Protein AF-A0A9P7UNS5-F1 (afdb_monomer_lite)

Radius of gyration: 46.9 Å; chains: 1; bounding box: 142×114×143 Å

pLDDT: mean 70.56, std 20.8, range [23.47, 97.94]

Secondary structure (DSSP, 8-state):
--------------------------------------------------------------------PPP-PPPPPPPHHHHHHHHHHHHHHHHHHHHHHHHHHHHHHHHHHHHHHHHHHHHHHHHHHHHHHHHHHHHHTTSS---HHHHHHHHHHHHHHHHHHHHHHHHHHHHHHHHHHHHHHHHHHHHHHHHHHHHHHHHHHHHHHHHHHHHHHHHTT--S---S--GGGS-HHHHHHHHHHHHHHHHHHHHHHHHHHHHHHHHHHHHHHHHHHHHHHHHHHHHHHHHHHHHHHHHHHHHHHHHHHHHHHHHHHHHHHHHHHHHHHHHHHHHHHHH-SS--------HHHHHHHHHHHHHHHHHHHHHHHHHTS---------PPPHHHHHHHHHHHHHHHHHHHHHHHHHHHHHHHHHHHHHHHHHHHHHHHHHHHHHHHHHHHHHHHHHHHHHHHHHHTTS------TT-TTHHHHHHHHHHHHHHHHHHHHHHHHHHHHHHTT--SS--PPPHHHHHHHHHHHHHHHHHHHHHHHHHHHHHHHHHHHHHHHHHHHHHHHHHHHHHHHHHHHHHHHHHHHHHHHHHHTS--S-HHHHHHHHHHHHHHHHHHHHHHHHHHHHHHHHHHHHHHHHHHHHHHHHHHHHHHHHHHHHHHH-SS-HHHHHHHHHHHHHHHHHHHHHHHHHHHHHHHHHHT-------HHHHHHHHHHHHHHHHHHHHTS----HHHHHHHHHHHHHHHHHHHHHHHHHHHHHTT--------PPPP--------S-----TT--GGGGSS--BS--HHHHHHHTPPP---TT--HHHHHHHHHHHHHHHHHHHTT-SSHHHHHHSPPPPHHHHHHHHH-HHHHSPPSBS-----TT--SHHHHHH-HHHHHHHHHHHHHHHHHHHH-S-GGGG-S-S---HHHHHHHHHHHHHHHHHHHS-SSHHHHH-HHHHHHHHHHHHHHHHHHHHHHHHHHHHHHHHHHHHHHHHHHHHHTT-HHHHHHHHHHHHHHHHHTGGGSPPEEEEEEEEE-TTT-PEEEEEEEEEEEPTTB-HHHHHHHHHHHHHHHH-TTTS--TT-PEEEEEEEEP-PPPPSS-BGGGBPTTTTTSS-HHHHHHT--BS-------TTTS-TT---

Organism: NCBI:txid181124

Sequence (1148 aa):
MSIRSPSLSSFNTPQSVHRNLIFLDVISTMADDIIVTSPHPRPVDDPMDTSPDPNAAGSQVEKRRCEDEPSITQPTKVTKSDHRSFEVDYHRYKVDQLQNQLKKRDDTIVQLRNQLNKRDDRIAHKTQGLVHNGGIMRRLRHDLGITTIQLSNAMEIIEHMKNENTHSQDAGLRLNVKLALEQHQLSEEVKTLNEALERKTAMLEERTKELEQKKKLLGERRPSHLESGDWNGMTKAQATKATELTQKMIDLTEQRDDIVNEVEEISKGWNELLTEKKEEALNMKIHNTASIAALKVAHKMESSSLADTIQMWKKKTAEMERLHEKEKQDGFQALKEVECRNCSALQGQSATEVLAALKAERDLNTKLKADAEVNLLTTSTPTSTEELTPFQVELRNKVSERTKELEEKNMKLVADLQKATENAETQNVELDSLKNEMSQLDRERKDRSTEITNLSEQLEASALKKIPCGNCSELRGQSAVEVLAALKAERDLNTKLKADTEVNLLTTSTPTSTEELTPFQVELRNKVSERTKELEEKTTKLEADIRKAKENAQIRDKTSQAELGSLEQEKSRLQEKDLERSKEINALKDQLQTPTNDHSLCEQRYKELDNDYMSAKDKYIKEKVSHLATQRQYSDVKRNLDDLAVDKARLGRQMEQLKRDSDGSQRTDQDMNNLADELADIKVELKEAHQTIQRLKGKEAAPPPIDSSEEISRLRRELEEANQKLNAIPPTNDTVWQALRRGKRIAKLGRQTVIDEVRAAEKARPTYQLLGPVAATTPDDSGNAGDDELEDNDPSLNEGDESDESKVYCKYAQMHPQDHSGDTENQHKNEMNSLCRQVILECLNGDRAMDLFLGDPVSHERLELFKRDPAKYGPKVHKTWLDKNGYTDTAQLRASAWNENLKYKLKVLLEHIVANCPDKARFGPSPLIYWGDMLQDRFTALYSDVVRALPRSKAEANNQELVKSRLYEDNIKRNVRNGRVGFRRAKFDARMKISNDMIAISDGREDQKAVEFWKYVSDVTEVLGMDGMSDEEKDVEEVMGTMSGVTSQNDIVKVLKLPWRHSLINALYKSMDEIKKYEELVVRSTGSMRRTCVDQISTRRTPIKLPLSVFADGFLVNMRDYERDKLKLSGHFVVRDFRYEAPKDSSA

Foldseek 3Di:
DDDDDDDDDDDDDDDDDDDDDDDDDDDDDDDDDDDDDDDDDDDDDDDDDDDDDDDDDDDDDDDDDDDDDDDDDDDDDDDPVVVVVVVVVVVVVVVVVVVVVVVVVVVVVVVVVVVVVVVVVVVVVVVVVVVVVVVVVVVVVVPDPDDDPPVVVVVVVVVVVVVVVVVVVVVVVVVVVVVVVVVVVVVVVVVVVVVVVVVVVVVLVVVLVVLVVVVVVLVVPDDPPPPPPDPPPQPPVSVVVVVVSVVVVVVSVVVVVVVVVVVVVVVVVVVVVVVVVVVVVVVVVVVVVVVVVVVVVVVVVVVVVVVVVVVVVVVVVVVVVVVVVVVVVVVVVVVVVVPPPDDDDDDDDDPVVVVVVVVVVVVVVVVVVVVVVVVVPPPDDDDDDDDDDPVNVVVVVVVVVVVVVVVVVVVVVVVVVVVVVVVVVVVVVVVVVVVVVVVVVVVVVVVVVVVVVVVVVVVVVVVVVPDDDDDDPPPPVPVVVVVVVVVVVVVVVVVVVVVVVVVCVVPVDPPPDDDDDDPVNVVVVVVVVVVVVVVVVVVVVVVVVVVVSVVVVVVVVVVVVVVVVVVVVVVVVVVVVVVVVVVVVVVLVVVLPPPDPPNVVSVVVVVVVVVVVVVVVVVVVVVVVVVVVLVVVLVVLVVVLVVLVVVLVVLVVVLVVLVVVCPPDPVSVVVNVVSVVVNVVSVVSNVVSVVVNVVSVVVVPDDDPPPVVVVVVVVVVVVVVVVVVVVPDDDDDPVVVVVVVVVVVVVVVVVVVVVVVVVVVVVPDDDDDDDDDDDDDDPDDLPVPPPPQVVPPPCVLVPDDFAQDDPLLVVLLPDDADPCVVPDLVQLVVLLLVSLVSQVCQQQVHSDLLVQLVDDADDPVLLVVCVVPVVVSARHSGNGHQHPPPDLDLVVSVVPPRVVVNLVSSLVVSVVSCVNRNHVPSNHPDPDDPSSVSSVVSSSVSSVLNNLLPDPDPVCVVPVVVSVVVSVVVVVVVVVVSVQLSVLQVVLVLQLVLLVLQLVVCVVVVNVVSNVLSVVSNVVSVLCDSVNAFGKDWDWDFDQDPPPSDTDTATEIETADEQFFAPQNVVVVVVSVCVCVVPCVRDVDPPDGHYDYDDHYDPDDDAAQHAPVRTYPCPLVPDDPVSNVVNPYHDDDDRDRCVPVDPPPPPD

Structure (mmCIF, N/CA/C/O backbone):
data_AF-A0A9P7UNS5-F1
#
_entry.id   AF-A0A9P7UNS5-F1
#
loop_
_atom_site.group_PDB
_atom_site.id
_atom_site.type_symbol
_atom_site.label_atom_id
_atom_site.label_alt_id
_atom_site.label_comp_id
_atom_site.label_asym_id
_atom_site.label_entity_id
_atom_site.label_seq_id
_atom_site.pdbx_PDB_ins_code
_atom_site.Cartn_x
_atom_site.Cartn_y
_atom_site.Cartn_z
_atom_site.occupancy
_atom_site.B_iso_or_equiv
_atom_site.auth_seq_id
_atom_site.auth_comp_id
_atom_site.auth_asym_id
_atom_site.auth_atom_id
_atom_site.pdbx_PDB_model_num
ATOM 1 N N . MET A 1 1 ? 20.438 -36.980 23.066 1.00 38.19 1 MET A N 1
ATOM 2 C CA . MET A 1 1 ? 19.303 -36.166 23.549 1.00 38.19 1 MET A CA 1
ATOM 3 C C . MET A 1 1 ? 19.847 -35.037 24.409 1.00 38.19 1 MET A C 1
ATOM 5 O O . MET A 1 1 ? 20.352 -35.312 25.486 1.00 38.19 1 MET A O 1
ATOM 9 N N . SER A 1 2 ? 19.829 -33.792 23.932 1.00 23.98 2 SER A N 1
ATOM 10 C CA . SER A 1 2 ? 20.004 -32.624 24.803 1.00 23.98 2 SER A CA 1
ATOM 11 C C . SER A 1 2 ? 19.418 -31.397 24.109 1.00 23.98 2 SER A C 1
ATOM 13 O O . SER A 1 2 ? 19.852 -31.017 23.024 1.00 23.98 2 SER A O 1
ATOM 15 N N . ILE A 1 3 ? 18.369 -30.870 24.731 1.00 29.91 3 ILE A N 1
ATOM 16 C CA . ILE A 1 3 ? 17.567 -29.713 24.343 1.00 29.91 3 ILE A CA 1
ATOM 17 C C . ILE A 1 3 ? 18.332 -28.458 24.784 1.00 29.91 3 ILE A C 1
ATOM 19 O O . ILE A 1 3 ? 18.806 -28.403 25.920 1.00 29.91 3 ILE A O 1
ATOM 23 N N . ARG A 1 4 ? 18.465 -27.455 23.908 1.00 27.59 4 ARG A N 1
ATOM 24 C CA . ARG A 1 4 ? 18.964 -26.119 24.269 1.00 27.59 4 ARG A CA 1
ATOM 25 C C . ARG A 1 4 ? 17.967 -25.044 23.858 1.00 27.59 4 ARG A C 1
ATOM 27 O O . ARG A 1 4 ? 17.495 -25.034 22.727 1.00 27.59 4 ARG A O 1
ATOM 34 N N . SER A 1 5 ? 17.699 -24.173 24.823 1.00 27.59 5 SER A N 1
ATOM 35 C CA . SER A 1 5 ? 16.798 -23.025 24.788 1.00 27.59 5 SER A CA 1
ATOM 36 C C . SER A 1 5 ? 17.372 -21.829 24.001 1.00 27.59 5 SER A C 1
ATOM 38 O O . SER A 1 5 ? 18.592 -21.770 23.811 1.00 27.59 5 SER A O 1
ATOM 40 N N . PRO A 1 6 ? 16.514 -20.880 23.569 1.00 31.53 6 PRO A N 1
ATOM 41 C CA . PRO A 1 6 ? 16.820 -19.865 22.562 1.00 31.53 6 PRO A CA 1
ATOM 42 C C . PRO A 1 6 ? 17.236 -18.505 23.154 1.00 31.53 6 PRO A C 1
ATOM 44 O O . PRO A 1 6 ? 16.854 -18.151 24.268 1.00 31.53 6 PRO A O 1
ATOM 47 N N . SER A 1 7 ? 18.006 -17.739 22.375 1.00 25.03 7 SER A N 1
ATOM 48 C CA . SER A 1 7 ? 18.399 -16.347 22.633 1.00 25.03 7 SER A CA 1
ATOM 49 C C . SER A 1 7 ? 17.604 -15.386 21.744 1.00 25.03 7 SER A C 1
ATOM 51 O O . SER A 1 7 ? 17.499 -15.617 20.541 1.00 25.03 7 SER A O 1
ATOM 53 N N . LEU A 1 8 ? 17.081 -14.314 22.343 1.00 26.16 8 LEU A N 1
ATOM 54 C CA . LEU A 1 8 ? 16.300 -13.251 21.708 1.00 26.16 8 LEU A CA 1
ATOM 55 C C . LEU A 1 8 ? 17.189 -12.064 21.295 1.00 26.16 8 LEU A C 1
ATOM 57 O O . LEU A 1 8 ? 17.924 -11.517 22.112 1.00 26.16 8 LEU A O 1
ATOM 61 N N . SER A 1 9 ? 17.037 -11.641 20.045 1.00 26.56 9 SER A N 1
ATOM 62 C CA . SER A 1 9 ? 17.302 -10.304 19.487 1.00 26.56 9 SER A CA 1
ATOM 63 C C . SER A 1 9 ? 16.274 -10.142 18.359 1.00 26.56 9 SER A C 1
ATOM 65 O O . SER A 1 9 ? 15.959 -11.137 17.713 1.00 26.56 9 SER A O 1
ATOM 67 N N . SER A 1 10 ? 15.669 -9.012 18.016 1.00 29.03 10 SER A N 1
ATOM 68 C CA . SER A 1 10 ? 15.851 -7.574 18.258 1.00 29.03 10 SER A CA 1
ATOM 69 C C . SER A 1 10 ? 14.691 -6.906 17.504 1.00 29.03 10 SER A C 1
ATOM 71 O O . SER A 1 10 ? 14.433 -7.389 16.410 1.00 29.03 10 SER A O 1
ATOM 73 N N . PHE A 1 11 ? 14.058 -5.812 17.958 1.00 25.89 11 PHE A N 1
ATOM 74 C CA . PHE A 1 11 ? 13.322 -4.927 17.026 1.00 25.89 11 PHE A CA 1
ATOM 75 C C . PHE A 1 11 ? 13.208 -3.463 17.493 1.00 25.89 11 PHE A C 1
ATOM 77 O O . PHE A 1 11 ? 12.630 -3.144 18.537 1.00 25.89 11 PHE A O 1
ATOM 84 N N . ASN A 1 12 ? 13.737 -2.585 16.636 1.00 25.48 12 ASN A N 1
ATOM 85 C CA . ASN A 1 12 ? 13.547 -1.134 16.576 1.00 25.48 12 ASN A CA 1
ATOM 86 C C . ASN A 1 12 ? 12.320 -0.772 15.714 1.00 25.48 12 ASN A C 1
ATOM 88 O O . ASN A 1 12 ? 11.853 -1.585 14.925 1.00 25.48 12 ASN A O 1
ATOM 92 N N . THR A 1 13 ? 11.822 0.465 15.857 1.00 30.59 13 THR A N 1
ATOM 93 C CA . THR A 1 13 ? 10.889 1.150 14.925 1.00 30.59 13 THR A CA 1
ATOM 94 C C . THR A 1 13 ? 11.195 2.679 14.931 1.00 30.59 13 THR A C 1
ATOM 96 O O . THR A 1 13 ? 11.952 3.102 15.806 1.00 30.59 13 THR A O 1
ATOM 99 N N . PRO A 1 14 ? 10.604 3.546 14.070 1.00 34.41 14 PRO A N 1
ATOM 100 C CA . PRO A 1 14 ? 11.333 4.166 12.952 1.00 34.41 14 PRO A CA 1
ATOM 101 C C . PRO A 1 14 ? 11.227 5.716 12.923 1.00 34.41 14 PRO A C 1
ATOM 103 O O . PRO A 1 14 ? 10.361 6.303 13.576 1.00 34.41 14 PRO A O 1
ATOM 106 N N . GLN A 1 15 ? 12.040 6.398 12.107 1.00 26.38 15 GLN A N 1
ATOM 107 C CA . GLN A 1 15 ? 11.803 7.799 11.714 1.00 26.38 15 GLN A CA 1
ATOM 108 C C . GLN A 1 15 ? 12.366 8.118 10.325 1.00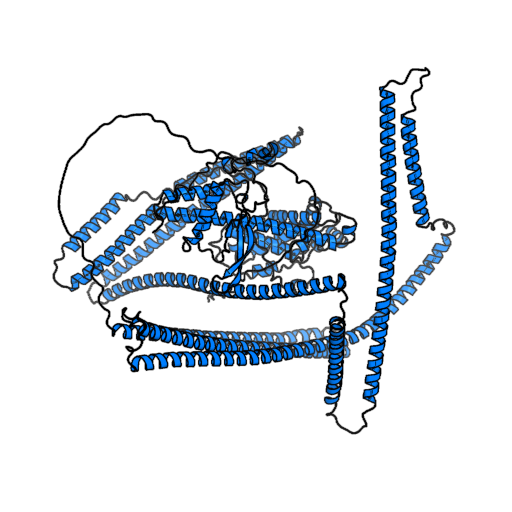 26.38 15 GLN A C 1
ATOM 110 O O . GLN A 1 15 ? 13.538 7.871 10.074 1.00 26.38 15 GLN A O 1
ATOM 115 N N . SER A 1 16 ? 11.553 8.777 9.485 1.00 27.47 16 SER A N 1
ATOM 116 C CA . SER A 1 16 ? 11.974 9.644 8.366 1.00 27.47 16 SER A CA 1
ATOM 117 C C . SER A 1 16 ? 10.724 10.263 7.678 1.00 27.47 16 SER A C 1
ATOM 119 O O . SER A 1 16 ? 9.685 9.607 7.668 1.00 27.47 16 SER A O 1
ATOM 121 N N . VAL A 1 17 ? 10.622 11.483 7.106 1.00 32.31 17 VAL A N 1
ATOM 122 C CA . VAL A 1 17 ? 11.459 12.699 6.914 1.00 32.31 17 VAL A CA 1
ATOM 123 C C . VAL A 1 17 ? 10.542 13.851 6.377 1.00 32.31 17 VAL A C 1
ATOM 125 O O . VAL A 1 17 ? 9.405 13.623 5.967 1.00 32.31 17 VAL A O 1
ATOM 128 N N . HIS A 1 18 ? 11.057 15.093 6.395 1.00 25.62 18 HIS A N 1
ATOM 129 C CA . HIS A 1 18 ? 10.686 16.345 5.689 1.00 25.62 18 HIS A CA 1
ATOM 130 C C . HIS A 1 18 ? 9.760 16.352 4.443 1.00 25.62 18 HIS A C 1
ATOM 132 O O . HIS A 1 18 ? 9.928 15.560 3.519 1.00 25.62 18 HIS A O 1
ATOM 138 N N . ARG A 1 19 ? 8.997 17.463 4.302 1.00 28.75 19 ARG A N 1
ATOM 139 C CA . ARG A 1 19 ? 9.066 18.401 3.144 1.00 28.75 19 ARG A CA 1
ATOM 140 C C . ARG A 1 19 ? 8.381 19.754 3.418 1.00 28.75 19 ARG A C 1
ATOM 142 O O . ARG A 1 19 ? 7.282 19.769 3.958 1.00 28.75 19 ARG A O 1
ATOM 149 N N . ASN A 1 20 ? 9.009 20.849 2.966 1.00 26.81 20 ASN A N 1
ATOM 150 C CA . ASN A 1 20 ? 8.407 22.179 2.810 1.00 26.81 20 ASN A CA 1
ATOM 151 C C . ASN A 1 20 ? 8.200 22.527 1.320 1.00 26.81 20 ASN A C 1
ATOM 153 O O . ASN A 1 20 ? 9.030 22.220 0.469 1.00 26.81 20 ASN A O 1
ATOM 157 N N . LEU A 1 21 ? 7.031 23.132 1.109 1.00 29.44 21 LEU A N 1
ATOM 158 C CA . LEU A 1 21 ? 6.464 24.042 0.102 1.00 29.44 21 LEU A CA 1
ATOM 159 C C . LEU A 1 21 ? 7.328 24.658 -1.023 1.00 29.44 21 LEU A C 1
ATOM 161 O O . LEU A 1 21 ? 8.400 25.202 -0.786 1.00 29.44 21 LEU A O 1
ATOM 165 N N . ILE A 1 22 ? 6.711 24.732 -2.214 1.00 27.02 22 ILE A N 1
ATOM 166 C CA . ILE A 1 22 ? 6.892 25.794 -3.221 1.00 27.02 22 ILE A CA 1
ATOM 167 C C . ILE A 1 22 ? 5.491 26.295 -3.626 1.00 27.02 22 ILE A C 1
ATOM 169 O O . ILE A 1 22 ? 4.628 25.488 -3.977 1.00 27.02 22 ILE A O 1
ATOM 173 N N . PHE A 1 23 ? 5.291 27.615 -3.570 1.00 25.14 23 PHE A N 1
ATOM 174 C CA . PHE A 1 23 ? 4.144 28.387 -4.074 1.00 25.14 23 PHE A CA 1
ATOM 175 C C . PHE A 1 23 ? 4.681 29.665 -4.745 1.00 25.14 23 PHE A C 1
ATOM 177 O O . PHE A 1 23 ? 5.620 30.246 -4.210 1.00 25.14 23 PHE A O 1
ATOM 184 N N . LEU A 1 24 ? 4.084 30.042 -5.884 1.00 25.30 24 LEU A N 1
ATOM 185 C CA . LEU A 1 24 ? 3.942 31.349 -6.579 1.00 25.30 24 LEU A CA 1
ATOM 186 C C . LEU A 1 24 ? 3.396 30.975 -7.985 1.00 25.30 24 LEU A C 1
ATOM 188 O O . LEU A 1 24 ? 3.819 29.961 -8.532 1.00 25.30 24 LEU A O 1
ATOM 192 N N . ASP A 1 25 ? 2.435 31.618 -8.645 1.00 24.38 25 ASP A N 1
ATOM 193 C CA . ASP A 1 25 ? 1.865 32.965 -8.579 1.00 24.38 25 ASP A CA 1
ATOM 194 C C . ASP A 1 25 ? 0.530 32.955 -9.375 1.00 24.38 25 ASP A C 1
ATOM 196 O O . ASP A 1 25 ? 0.431 32.172 -10.317 1.00 24.38 25 ASP A O 1
ATOM 200 N N . VAL A 1 26 ? -0.471 33.777 -9.014 1.00 23.47 26 VAL A N 1
ATOM 201 C CA . VAL A 1 26 ? -1.438 34.509 -9.888 1.00 23.47 26 VAL A CA 1
ATOM 202 C C . VAL A 1 26 ? -2.438 35.245 -8.978 1.00 23.47 26 VAL A C 1
ATOM 204 O O . VAL A 1 26 ? -3.271 34.631 -8.309 1.00 23.47 26 VAL A O 1
ATOM 207 N N . ILE A 1 27 ? -2.374 36.579 -8.999 1.00 25.95 27 ILE A N 1
ATOM 208 C CA . ILE A 1 27 ? -3.345 37.515 -8.413 1.00 25.95 27 ILE A CA 1
ATOM 209 C C . ILE A 1 27 ? -4.270 38.067 -9.515 1.00 25.95 27 ILE A C 1
ATOM 211 O O . ILE A 1 27 ? -3.821 38.342 -10.625 1.00 25.95 27 ILE A O 1
ATOM 215 N N . SER A 1 28 ? -5.522 38.337 -9.116 1.00 25.80 28 SER A N 1
ATOM 216 C CA . SER A 1 28 ? -6.448 39.388 -9.595 1.00 25.80 28 SER A CA 1
ATOM 217 C C . SER A 1 28 ? -7.680 38.928 -10.387 1.00 25.80 28 SER A C 1
ATOM 219 O O . SER A 1 28 ? -7.596 38.599 -11.567 1.00 25.80 28 SER A O 1
ATOM 221 N N . THR A 1 29 ? -8.870 38.997 -9.776 1.00 27.14 29 THR A N 1
ATOM 222 C CA . THR A 1 29 ? -9.841 40.101 -9.983 1.00 27.14 29 THR A CA 1
ATOM 223 C C . THR A 1 29 ? -11.192 39.828 -9.294 1.00 27.14 29 THR A C 1
ATOM 225 O O . THR A 1 29 ? -11.638 38.689 -9.208 1.00 27.14 29 THR A O 1
ATOM 228 N N . MET A 1 30 ? -11.846 40.930 -8.901 1.00 25.33 30 MET A N 1
ATOM 229 C CA . MET A 1 30 ? -13.257 41.117 -8.507 1.00 25.33 30 MET A CA 1
ATOM 230 C C . MET A 1 30 ? -13.609 41.048 -7.011 1.00 25.33 30 MET A C 1
ATOM 232 O O . MET A 1 30 ? -14.075 40.039 -6.490 1.00 25.33 30 MET A O 1
ATOM 236 N N . ALA A 1 31 ? -13.478 42.209 -6.365 1.00 27.72 31 ALA A N 1
ATOM 237 C CA . ALA A 1 31 ? -14.473 42.725 -5.431 1.00 27.72 31 ALA A CA 1
ATOM 238 C C . ALA A 1 31 ? -15.181 43.904 -6.125 1.00 27.72 31 ALA A C 1
ATOM 240 O O . ALA A 1 31 ? -14.509 44.665 -6.817 1.00 27.72 31 ALA A O 1
ATOM 241 N N . ASP A 1 32 ? -16.511 43.971 -6.030 1.00 27.64 32 ASP A N 1
ATOM 242 C CA . ASP A 1 32 ? -17.228 45.148 -5.516 1.00 27.64 32 ASP A CA 1
ATOM 243 C C . ASP A 1 32 ? -18.745 44.880 -5.389 1.00 27.64 32 ASP A C 1
ATOM 245 O O . ASP A 1 32 ? -19.393 44.343 -6.287 1.00 27.64 32 ASP A O 1
ATOM 249 N N . ASP A 1 33 ? -19.239 45.285 -4.215 1.00 27.70 33 ASP A N 1
ATOM 250 C CA . ASP A 1 33 ? -20.574 45.753 -3.829 1.00 27.70 33 ASP A CA 1
ATOM 251 C C . ASP A 1 33 ? -21.806 44.823 -3.835 1.00 27.70 33 ASP A C 1
ATOM 253 O O . ASP A 1 33 ? -22.305 44.376 -4.863 1.00 27.70 33 ASP A O 1
ATOM 257 N N . ILE A 1 34 ? -22.412 44.658 -2.644 1.00 25.16 34 ILE A N 1
ATOM 258 C CA . ILE A 1 34 ? -23.638 45.391 -2.257 1.00 25.16 34 ILE A CA 1
ATOM 259 C C . ILE A 1 34 ? -23.917 45.239 -0.742 1.00 25.16 34 ILE A C 1
ATOM 261 O O . ILE A 1 34 ? -23.912 44.153 -0.164 1.00 25.16 34 ILE A O 1
ATOM 265 N N . ILE A 1 35 ? -24.165 46.393 -0.122 1.00 29.25 35 ILE A N 1
ATOM 266 C CA . ILE A 1 35 ? -24.636 46.663 1.245 1.00 29.25 35 ILE A CA 1
ATOM 267 C C . ILE A 1 35 ? -26.101 46.194 1.402 1.00 29.25 35 ILE A C 1
ATOM 269 O O . ILE A 1 35 ? -26.837 46.230 0.423 1.00 29.25 35 ILE A O 1
ATOM 273 N N . VAL A 1 36 ? -26.542 45.865 2.633 1.00 27.72 36 VAL A N 1
ATOM 274 C CA . VAL A 1 36 ? -27.839 46.266 3.266 1.00 27.72 36 VAL A CA 1
ATOM 275 C C . VAL A 1 36 ? -28.447 45.175 4.188 1.00 27.72 36 VAL A C 1
ATOM 277 O O . VAL A 1 36 ? -29.027 44.190 3.751 1.00 27.72 36 VAL A O 1
ATOM 280 N N . THR A 1 37 ? -28.314 45.445 5.496 1.00 27.64 37 THR A N 1
ATOM 281 C CA . THR A 1 37 ? -29.257 45.273 6.633 1.00 27.64 37 THR A CA 1
ATOM 282 C C . THR A 1 37 ? -29.869 43.912 7.015 1.00 27.64 37 THR A C 1
ATOM 284 O O . THR A 1 37 ? -30.685 43.340 6.300 1.00 27.64 37 THR A O 1
ATOM 287 N N . SER A 1 38 ? -29.640 43.538 8.284 1.00 31.78 38 SER A N 1
ATOM 288 C CA . SER A 1 38 ? -30.571 42.784 9.149 1.00 31.78 38 SER A CA 1
ATOM 289 C C . SER A 1 38 ? -31.997 43.359 9.121 1.00 31.78 38 SER A C 1
ATOM 291 O O . SER A 1 38 ? -32.159 44.575 8.995 1.00 31.78 38 SER A O 1
ATOM 293 N N . PRO A 1 39 ? -33.028 42.533 9.385 1.00 40.44 39 PRO A N 1
ATOM 294 C CA . PRO A 1 39 ? -33.578 42.561 10.746 1.00 40.44 39 PRO A CA 1
ATOM 295 C C . PRO A 1 39 ? -34.094 41.210 11.287 1.00 40.44 39 PRO A C 1
ATOM 297 O O . PRO A 1 39 ? -34.538 40.326 10.559 1.00 40.44 39 PRO A O 1
ATOM 300 N N . HIS A 1 40 ? -34.094 41.111 12.620 1.00 36.22 40 HIS A N 1
ATOM 301 C CA . HIS A 1 40 ? -34.952 40.222 13.412 1.00 36.22 40 HIS A CA 1
ATOM 302 C C . HIS A 1 40 ? -36.432 40.305 12.997 1.00 36.22 40 HIS A C 1
ATOM 304 O O . HIS A 1 40 ? -36.902 41.376 12.606 1.00 36.22 40 HIS A O 1
ATOM 310 N N . PRO A 1 41 ? -37.212 39.249 13.292 1.00 40.66 41 PRO A N 1
ATOM 311 C CA . PRO A 1 41 ? -38.311 39.483 14.228 1.00 40.66 41 PRO A CA 1
ATOM 312 C C . PRO A 1 41 ? -38.530 38.385 15.288 1.00 40.66 41 PRO A C 1
ATOM 314 O O . PRO A 1 41 ? -37.968 37.296 15.260 1.00 40.66 41 PRO A O 1
ATOM 317 N N . ARG A 1 42 ? -39.342 38.812 16.256 1.00 32.97 42 ARG A N 1
ATOM 318 C CA . ARG A 1 42 ? -39.785 38.263 17.546 1.00 32.97 42 ARG A CA 1
ATOM 319 C C . ARG A 1 42 ? -40.745 37.055 17.459 1.00 32.97 42 ARG A C 1
ATOM 321 O O . ARG A 1 42 ? -41.220 36.754 16.368 1.00 32.97 42 ARG A O 1
ATOM 328 N N . PRO A 1 43 ? -41.048 36.408 18.608 1.00 46.31 43 PRO A N 1
ATOM 329 C CA . PRO A 1 43 ? -41.890 35.214 18.703 1.00 46.31 43 PRO A CA 1
ATOM 330 C C . PRO A 1 43 ? -43.384 35.566 18.753 1.00 46.31 43 PRO A C 1
ATOM 332 O O . PRO A 1 43 ? -43.736 36.652 19.214 1.00 46.31 43 PRO A O 1
ATOM 335 N N . VAL A 1 44 ? -44.245 34.642 18.315 1.00 34.62 44 VAL A N 1
ATOM 336 C CA . VAL A 1 44 ? -45.707 34.727 18.462 1.00 34.62 44 VAL A CA 1
ATOM 337 C C . VAL A 1 44 ? -46.278 33.330 18.741 1.00 34.62 44 VAL A C 1
ATOM 339 O O . VAL A 1 44 ? -46.169 32.441 17.904 1.00 34.62 44 VAL A O 1
ATOM 342 N N . ASP A 1 45 ? -46.783 33.193 19.967 1.00 32.31 45 ASP A N 1
ATOM 343 C CA . ASP A 1 45 ? -48.042 32.599 20.447 1.00 32.31 45 ASP A CA 1
ATOM 344 C C . ASP A 1 45 ? -48.612 31.279 19.882 1.00 32.31 45 ASP A C 1
ATOM 346 O O . ASP A 1 45 ? -48.873 31.115 18.691 1.00 32.31 45 ASP A O 1
ATOM 350 N N . ASP A 1 46 ? -48.926 30.399 20.846 1.00 40.69 46 ASP A N 1
ATOM 351 C CA . ASP A 1 46 ? -49.883 29.283 20.801 1.00 40.69 46 ASP A CA 1
ATOM 352 C C . ASP A 1 46 ? -51.267 29.686 20.252 1.00 40.69 46 ASP A C 1
ATOM 354 O O . ASP A 1 46 ? -51.678 30.849 20.336 1.00 40.69 46 ASP A O 1
ATOM 358 N N . PRO A 1 47 ? -52.079 28.693 19.841 1.00 50.62 47 PRO A N 1
ATOM 359 C CA . PRO A 1 47 ? -53.291 28.468 20.635 1.00 50.62 47 PRO A CA 1
ATOM 360 C C . PRO A 1 47 ? -53.688 26.990 20.847 1.00 50.62 47 PRO A C 1
ATOM 362 O O . PRO A 1 47 ? -53.706 26.181 19.926 1.00 50.62 47 PRO A O 1
ATOM 365 N N . MET A 1 48 ? -54.055 26.706 22.104 1.00 39.16 48 MET A N 1
ATOM 366 C CA . MET A 1 48 ? -55.245 25.981 22.602 1.00 39.16 48 MET A CA 1
ATOM 367 C C . MET A 1 48 ? -56.015 25.019 21.669 1.00 39.16 48 MET A C 1
ATOM 369 O O . MET A 1 48 ? -56.620 25.466 20.702 1.00 39.16 48 MET A O 1
ATOM 373 N N . ASP A 1 49 ? -56.175 23.761 22.113 1.00 30.67 49 ASP A N 1
ATOM 374 C CA . ASP A 1 49 ? -57.485 23.073 22.254 1.00 30.67 49 ASP A CA 1
ATOM 375 C C . ASP A 1 49 ? -57.329 21.788 23.117 1.00 30.67 49 ASP A C 1
ATOM 377 O O . ASP A 1 49 ? -56.457 20.964 22.854 1.00 30.67 49 ASP A O 1
ATOM 381 N N . THR A 1 50 ? -57.867 21.734 24.348 1.00 32.25 50 THR A N 1
ATOM 382 C CA . THR A 1 50 ? -59.172 21.163 24.794 1.00 32.25 50 THR A CA 1
ATOM 383 C C . THR A 1 50 ? -59.322 19.636 24.578 1.00 32.25 50 THR A C 1
ATOM 385 O O . THR A 1 50 ? -59.557 19.149 23.486 1.00 32.25 50 THR A O 1
ATOM 388 N N . SER A 1 51 ? -59.131 18.800 25.610 1.00 33.28 51 SER A N 1
ATOM 389 C CA . SER A 1 51 ? -60.137 18.337 26.604 1.00 33.28 51 SER A CA 1
ATOM 390 C C . SER A 1 51 ? -60.368 16.799 26.483 1.00 33.28 51 SER A C 1
ATOM 392 O O . SER A 1 51 ? -59.695 16.181 25.661 1.00 33.28 51 SER A O 1
ATOM 394 N N . PRO A 1 52 ? -61.154 16.124 27.354 1.00 53.97 52 PRO A N 1
ATOM 395 C CA . PRO A 1 52 ? -60.614 15.094 28.249 1.00 53.97 52 PRO A CA 1
ATOM 396 C C . PRO A 1 52 ? -61.314 13.724 28.114 1.00 53.97 52 PRO A C 1
ATOM 398 O O . PRO A 1 52 ? -62.363 13.622 27.491 1.00 53.97 52 PRO A O 1
ATOM 401 N N . ASP A 1 53 ? -60.803 12.685 28.783 1.00 33.00 53 ASP A N 1
ATOM 402 C CA . ASP A 1 53 ? -61.700 11.797 29.541 1.00 33.00 53 ASP A CA 1
ATOM 403 C C . ASP A 1 53 ? -60.957 10.969 30.617 1.00 33.00 53 ASP A C 1
ATOM 405 O O . ASP A 1 53 ? -59.795 10.596 30.418 1.00 33.00 53 ASP A O 1
ATOM 409 N N . PRO A 1 54 ? -61.603 10.688 31.767 1.00 48.06 54 PRO A N 1
ATOM 410 C CA . PRO A 1 54 ? -61.055 9.981 32.918 1.00 48.06 54 PRO A CA 1
ATOM 411 C C . PRO A 1 54 ? -61.551 8.525 32.984 1.00 48.06 54 PRO A C 1
ATOM 413 O O . PRO A 1 54 ? -62.605 8.207 32.444 1.00 48.06 54 PRO A O 1
ATOM 416 N N . ASN A 1 55 ? -60.860 7.646 33.723 1.00 34.31 55 ASN A N 1
ATOM 417 C CA . ASN A 1 55 ? -61.511 6.643 34.583 1.00 34.31 55 ASN A CA 1
ATOM 418 C C . ASN A 1 55 ? -60.536 5.781 35.404 1.00 34.31 55 ASN A C 1
ATOM 420 O O . ASN A 1 55 ? -59.465 5.408 34.938 1.00 34.31 55 ASN A O 1
ATOM 424 N N . ALA A 1 56 ? -61.049 5.403 36.583 1.00 32.00 56 ALA A N 1
ATOM 425 C CA . ALA A 1 56 ? -60.615 4.377 37.542 1.00 32.00 56 ALA A CA 1
ATOM 426 C C . ALA A 1 56 ? -59.398 4.735 38.427 1.00 32.00 56 ALA A C 1
ATOM 428 O O . ALA A 1 56 ? -58.256 4.695 37.991 1.00 32.00 56 ALA A O 1
ATOM 429 N N . ALA A 1 57 ? -59.576 5.207 39.672 1.00 33.22 57 ALA A N 1
ATOM 430 C CA . ALA A 1 57 ? -60.040 4.459 40.863 1.00 33.22 57 ALA A CA 1
ATOM 431 C C . ALA A 1 57 ? -59.241 3.156 41.055 1.00 33.22 57 ALA A C 1
ATOM 433 O O . ALA A 1 57 ? -59.239 2.311 40.174 1.00 33.22 57 ALA A O 1
ATOM 434 N N . GLY A 1 58 ? -58.555 2.860 42.153 1.00 29.98 58 GLY A N 1
ATOM 435 C CA . GLY A 1 58 ? -58.472 3.405 43.503 1.00 29.98 58 GLY A CA 1
ATOM 436 C C . GLY A 1 58 ? -58.013 2.242 44.397 1.00 29.98 58 GLY A C 1
ATOM 437 O O . GLY A 1 58 ? -58.349 1.1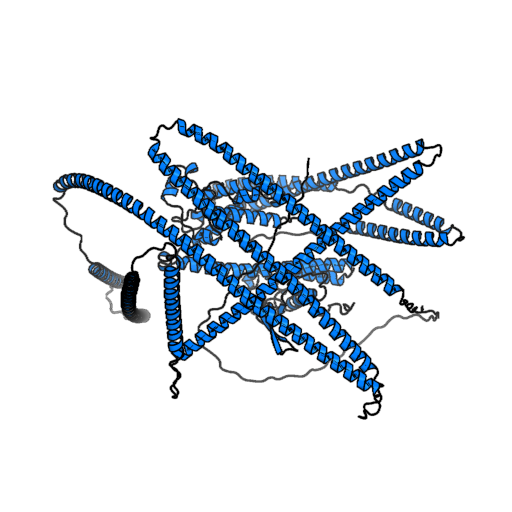06 44.094 1.00 29.98 58 GLY A O 1
ATOM 438 N N . SER A 1 59 ? -57.250 2.479 45.466 1.00 31.42 59 SER A N 1
ATOM 439 C CA . SER A 1 59 ? -57.432 1.759 46.739 1.00 31.42 59 SER A CA 1
ATOM 440 C C . SER A 1 59 ? -56.526 2.315 47.837 1.00 31.42 59 SER A C 1
ATOM 442 O O . SER A 1 59 ? -55.497 2.938 47.597 1.00 31.42 59 SER A O 1
ATOM 444 N N . GLN A 1 60 ? -57.005 2.098 49.049 1.00 31.45 60 GLN A N 1
ATOM 445 C CA . GLN A 1 60 ? -56.656 2.685 50.324 1.00 31.45 60 GLN A CA 1
ATOM 446 C C . GLN A 1 60 ? -55.413 2.076 50.999 1.00 31.45 60 GLN A C 1
ATOM 448 O O . GLN A 1 60 ? -55.126 0.896 50.860 1.00 31.45 60 GLN A O 1
ATOM 453 N N . VAL A 1 61 ? -54.766 2.927 51.806 1.00 33.31 61 VAL A N 1
ATOM 454 C CA . VAL A 1 61 ? -54.363 2.724 53.215 1.00 33.31 61 VAL A CA 1
ATOM 455 C C . VAL A 1 61 ? -53.763 1.365 53.603 1.00 33.31 61 VAL A C 1
ATOM 457 O O . VAL A 1 61 ? -54.496 0.414 53.831 1.00 33.31 61 VAL A O 1
ATOM 460 N N . GLU A 1 62 ? -52.476 1.367 53.973 1.00 28.34 62 GLU A N 1
ATOM 461 C CA . GLU A 1 62 ? -52.055 0.719 55.224 1.00 28.34 62 GLU A CA 1
ATOM 462 C C . GLU A 1 62 ? -50.765 1.336 55.797 1.00 28.34 62 GLU A C 1
ATOM 464 O O . GLU A 1 62 ? -49.711 1.368 55.167 1.00 28.34 62 GLU A O 1
ATOM 469 N N . LYS A 1 63 ? -50.867 1.854 57.027 1.00 38.97 63 LYS A N 1
ATOM 470 C CA . LYS A 1 63 ? -49.741 2.228 57.894 1.00 38.97 63 LYS A CA 1
ATOM 471 C C . LYS A 1 63 ? -49.166 0.957 58.519 1.00 38.97 63 LYS A C 1
ATOM 473 O O . LYS A 1 63 ? -49.913 0.296 59.235 1.00 38.97 63 LYS A O 1
ATOM 478 N N . ARG A 1 64 ? -47.851 0.720 58.436 1.00 27.84 64 ARG A N 1
ATOM 479 C CA . ARG A 1 64 ? -47.103 -0.020 59.475 1.00 27.84 64 ARG A CA 1
ATOM 480 C C . ARG A 1 64 ? -45.687 0.529 59.679 1.00 27.84 64 ARG A C 1
ATOM 482 O O . ARG A 1 64 ? -44.987 0.857 58.732 1.00 27.84 64 ARG A O 1
ATOM 489 N N . ARG A 1 65 ? -45.346 0.644 60.968 1.00 31.77 65 ARG A N 1
ATOM 490 C CA . ARG A 1 65 ? -44.034 0.900 61.588 1.00 31.77 65 ARG A CA 1
ATOM 491 C C . ARG A 1 65 ? -43.079 -0.291 61.422 1.00 31.77 65 ARG A C 1
ATOM 493 O O . ARG A 1 65 ? -43.574 -1.411 61.347 1.00 31.77 65 ARG A O 1
ATOM 500 N N . CYS A 1 66 ? -41.773 0.005 61.498 1.00 27.38 66 CYS A N 1
ATOM 501 C CA . CYS A 1 66 ? -40.651 -0.674 62.201 1.00 27.38 66 CYS A CA 1
ATOM 502 C C . CYS A 1 66 ? -39.354 -0.274 61.459 1.00 27.38 66 CYS A C 1
ATOM 504 O O . CYS A 1 66 ? -39.280 -0.465 60.253 1.00 27.38 66 CYS A O 1
ATOM 506 N N . GLU A 1 67 ? -38.490 0.581 62.016 1.00 30.91 67 GLU A N 1
ATOM 507 C CA . GLU A 1 67 ? -37.420 0.313 63.007 1.00 30.91 67 GLU A CA 1
ATOM 508 C C . GLU A 1 67 ? -36.166 -0.377 62.415 1.00 30.91 67 GLU A C 1
ATOM 510 O O . GLU A 1 67 ? -36.266 -1.382 61.718 1.00 30.91 67 GLU A O 1
ATOM 515 N N . ASP A 1 68 ? -35.017 0.221 62.769 1.00 29.80 68 ASP A N 1
ATOM 516 C CA . ASP A 1 68 ? -33.615 -0.238 62.757 1.00 29.80 68 ASP A CA 1
ATOM 517 C C . ASP A 1 68 ? -32.721 -0.057 61.505 1.00 29.80 68 ASP A C 1
ATOM 519 O O . ASP A 1 68 ? -32.577 -0.924 60.643 1.00 29.80 68 ASP A O 1
ATOM 523 N N . GLU A 1 69 ? -31.993 1.071 61.504 1.00 31.42 69 GLU A N 1
ATOM 524 C CA . GLU A 1 69 ? -30.713 1.281 60.807 1.00 31.42 69 GLU A CA 1
ATOM 525 C C . GLU A 1 69 ? -29.551 0.607 61.574 1.00 31.42 69 GLU A C 1
ATOM 527 O O . GLU A 1 69 ? -29.481 0.735 62.801 1.00 31.42 69 GLU A O 1
ATOM 532 N N . PRO A 1 70 ? -28.571 -0.041 60.911 1.00 35.19 70 PRO A N 1
ATOM 533 C CA . PRO A 1 70 ? -27.359 -0.489 61.581 1.00 35.19 70 PRO A CA 1
ATOM 534 C C . PRO A 1 70 ? -26.294 0.616 61.615 1.00 35.19 70 PRO A C 1
ATOM 536 O O . PRO A 1 70 ? -25.920 1.216 60.606 1.00 35.19 70 PRO A O 1
ATOM 539 N N . SER A 1 71 ? -25.769 0.831 62.815 1.00 31.02 71 SER A N 1
ATOM 540 C CA . SER A 1 71 ? -24.690 1.751 63.147 1.00 31.02 71 SER A CA 1
ATOM 541 C C . SER A 1 71 ? -23.344 1.343 62.533 1.00 31.02 71 SER A C 1
ATOM 543 O O . SER A 1 71 ? -22.899 0.198 62.602 1.00 31.02 71 SER A O 1
ATOM 545 N N . ILE A 1 72 ? -22.666 2.335 61.957 1.00 30.23 72 ILE A N 1
ATOM 546 C CA . ILE A 1 72 ? -21.307 2.248 61.419 1.00 30.23 72 ILE A CA 1
ATOM 547 C C . ILE A 1 72 ? -20.311 2.185 62.589 1.00 30.23 72 ILE A C 1
ATOM 549 O O . ILE A 1 72 ? -20.145 3.146 63.341 1.00 30.23 72 ILE A O 1
ATOM 553 N N . THR A 1 73 ? -19.625 1.053 62.740 1.00 32.50 73 THR A N 1
ATOM 554 C CA . THR A 1 73 ? -18.499 0.878 63.672 1.00 32.50 73 THR A CA 1
ATOM 555 C C . THR A 1 73 ? -17.252 1.628 63.198 1.00 32.50 73 THR A C 1
ATOM 557 O O . THR A 1 73 ? -16.807 1.453 62.065 1.00 32.50 73 THR A O 1
ATOM 560 N N . GLN A 1 74 ? -16.664 2.430 64.092 1.00 33.50 74 GLN A N 1
ATOM 561 C CA . GLN A 1 74 ? -15.393 3.134 63.883 1.00 33.50 74 GLN A CA 1
ATOM 562 C C . GLN A 1 74 ? -14.189 2.170 63.814 1.00 33.50 74 GLN A C 1
ATOM 564 O O . GLN A 1 74 ? -14.194 1.145 64.501 1.00 33.50 74 GLN A O 1
ATOM 569 N N . PRO A 1 75 ? -13.120 2.501 63.061 1.00 32.94 75 PRO A N 1
ATOM 570 C CA . PRO A 1 75 ? -11.923 1.676 62.990 1.00 32.94 75 PRO A CA 1
ATOM 571 C C . PRO A 1 75 ? -11.033 1.850 64.230 1.00 32.94 75 PRO A C 1
ATOM 573 O O . PRO A 1 75 ? -10.713 2.960 64.661 1.00 32.94 75 PRO A O 1
ATOM 576 N N . THR A 1 76 ? -10.605 0.720 64.787 1.00 38.38 76 THR A N 1
ATOM 577 C CA . THR A 1 76 ? -9.649 0.598 65.893 1.00 38.38 76 THR A CA 1
ATOM 578 C C . THR A 1 76 ? -8.285 1.208 65.558 1.00 38.38 76 THR A C 1
ATOM 580 O O . THR A 1 76 ? -7.707 0.941 64.506 1.00 38.38 76 THR A O 1
ATOM 583 N N . LYS A 1 77 ? -7.750 1.999 66.499 1.00 40.03 77 LYS A N 1
ATOM 584 C CA . LYS A 1 77 ? -6.403 2.589 66.456 1.00 40.03 77 LYS A CA 1
ATOM 585 C C . LYS A 1 77 ? -5.324 1.500 66.434 1.00 40.03 77 LYS A C 1
ATOM 587 O O . LYS A 1 77 ? -5.200 0.744 67.393 1.00 40.03 77 LYS A O 1
ATOM 592 N N . VAL A 1 78 ? -4.515 1.492 65.377 1.00 40.28 78 VAL A N 1
ATOM 593 C CA . VAL A 1 78 ? -3.275 0.707 65.269 1.00 40.28 78 VAL A CA 1
ATOM 594 C C . VAL A 1 78 ? -2.211 1.315 66.188 1.00 40.28 78 VAL A C 1
ATOM 596 O O . VAL A 1 78 ? -2.009 2.533 66.211 1.00 40.28 78 VAL A O 1
ATOM 599 N N . THR A 1 79 ? -1.548 0.478 66.983 1.00 54.66 79 THR A N 1
ATOM 600 C CA . THR A 1 79 ? -0.518 0.891 67.941 1.00 54.66 79 THR A CA 1
ATOM 601 C C . THR A 1 79 ? 0.860 1.006 67.288 1.00 54.66 79 THR A C 1
ATOM 603 O O . THR A 1 79 ? 1.213 0.249 66.392 1.00 54.66 79 THR A O 1
ATOM 606 N N . LYS A 1 80 ? 1.689 1.945 67.771 1.00 46.28 80 LYS A N 1
ATOM 607 C CA . LYS A 1 80 ? 3.045 2.234 67.250 1.00 46.28 80 LYS A CA 1
ATOM 608 C C . LYS A 1 80 ? 4.016 1.036 67.247 1.00 46.28 80 LYS A C 1
ATOM 610 O O . LYS A 1 80 ? 5.055 1.129 66.598 1.00 46.28 80 LYS A O 1
ATOM 615 N N . SER A 1 81 ? 3.720 -0.059 67.953 1.00 47.59 81 SER A N 1
ATOM 616 C CA . SER A 1 81 ? 4.524 -1.289 67.899 1.00 47.59 81 SER A CA 1
ATOM 617 C C . SER A 1 81 ? 4.424 -1.997 66.549 1.00 47.59 81 SER A C 1
ATOM 619 O O . SER A 1 81 ? 5.413 -2.567 66.094 1.00 47.59 81 SER A O 1
ATOM 621 N N . ASP A 1 82 ? 3.275 -1.896 65.880 1.00 47.94 82 ASP A N 1
ATOM 622 C CA . ASP A 1 82 ? 2.979 -2.678 64.675 1.00 47.94 82 ASP A CA 1
ATOM 623 C C . ASP A 1 82 ? 3.662 -2.078 63.436 1.00 47.94 82 ASP A C 1
ATOM 625 O O . ASP A 1 82 ? 4.037 -2.796 62.513 1.00 47.94 82 ASP A O 1
ATOM 629 N N . HIS A 1 83 ? 3.950 -0.771 63.455 1.00 52.09 83 HIS A N 1
ATOM 630 C CA . HIS A 1 83 ? 4.741 -0.123 62.405 1.00 52.09 83 HIS A CA 1
ATOM 631 C C . HIS A 1 83 ? 6.220 -0.519 62.421 1.00 52.09 83 HIS A C 1
ATOM 633 O O . HIS A 1 83 ? 6.809 -0.666 61.355 1.00 52.09 83 HIS A O 1
ATOM 639 N N . ARG A 1 84 ? 6.820 -0.758 63.596 1.00 51.06 84 ARG A N 1
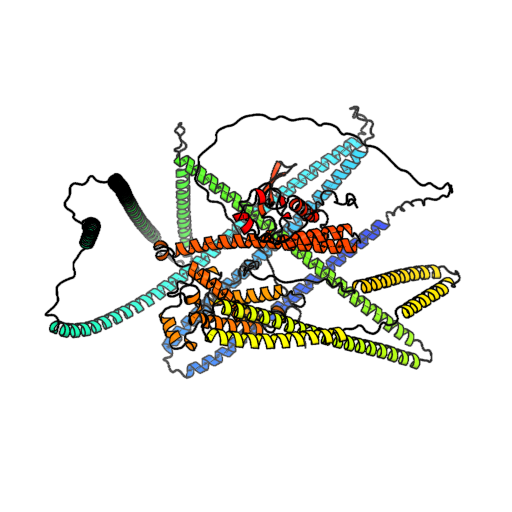ATOM 640 C CA . ARG A 1 84 ? 8.239 -1.151 63.672 1.00 51.06 84 ARG A CA 1
ATOM 641 C C . ARG A 1 84 ? 8.491 -2.577 63.189 1.00 51.06 84 ARG A C 1
ATOM 643 O O . ARG A 1 84 ? 9.543 -2.827 62.614 1.00 51.06 84 ARG A O 1
ATOM 650 N N . SER A 1 85 ? 7.552 -3.500 63.402 1.00 57.62 85 SER A N 1
ATOM 651 C CA . SER A 1 85 ? 7.663 -4.861 62.853 1.00 57.62 85 SER A CA 1
ATOM 652 C C . SER A 1 85 ? 7.571 -4.837 61.326 1.00 57.62 85 SER A C 1
ATOM 654 O O . SER A 1 85 ? 8.407 -5.440 60.659 1.00 57.62 85 SER A O 1
ATOM 656 N N . PHE A 1 86 ? 6.634 -4.063 60.776 1.00 62.56 86 PHE A N 1
ATOM 657 C CA . PHE A 1 86 ? 6.441 -3.964 59.330 1.00 62.56 86 PHE A CA 1
ATOM 658 C C . PHE A 1 86 ? 7.640 -3.323 58.612 1.00 62.56 86 PHE A C 1
ATOM 660 O O . PHE A 1 86 ? 8.015 -3.741 57.520 1.00 62.56 86 PHE A O 1
ATOM 667 N N . GLU A 1 87 ? 8.276 -2.331 59.237 1.00 61.94 87 GLU A N 1
ATOM 668 C CA . GLU A 1 87 ? 9.456 -1.649 58.695 1.00 61.94 87 GLU A CA 1
ATOM 669 C C . GLU A 1 87 ? 10.692 -2.566 58.682 1.00 61.94 87 GLU A C 1
ATOM 671 O O . GLU A 1 87 ? 11.425 -2.616 57.693 1.00 61.94 87 GLU A O 1
ATOM 676 N N . VAL A 1 88 ? 10.884 -3.374 59.731 1.00 75.69 88 VAL A N 1
ATOM 677 C CA . VAL A 1 88 ? 11.967 -4.371 59.791 1.00 75.69 88 VAL A CA 1
ATOM 678 C C . VAL A 1 88 ? 11.762 -5.480 58.756 1.00 75.69 88 VAL A C 1
ATOM 680 O O . VAL A 1 88 ? 12.714 -5.841 58.061 1.00 75.69 88 VAL A O 1
ATOM 683 N N . ASP A 1 89 ? 10.535 -5.977 58.595 1.00 68.56 89 ASP A N 1
ATOM 684 C CA . ASP A 1 89 ? 10.221 -7.013 57.605 1.00 68.56 89 ASP A CA 1
ATOM 685 C C . ASP A 1 89 ? 10.351 -6.488 56.165 1.00 68.56 89 ASP A C 1
ATOM 687 O O . ASP A 1 89 ? 10.868 -7.187 55.289 1.00 68.56 89 ASP A O 1
ATOM 691 N N . TYR A 1 90 ? 9.997 -5.222 55.925 1.00 75.44 90 TYR A N 1
ATOM 692 C CA . TYR A 1 90 ? 10.202 -4.557 54.638 1.00 75.44 90 TYR A CA 1
ATOM 693 C C . TYR A 1 90 ? 11.690 -4.381 54.296 1.00 75.44 90 TYR A C 1
ATOM 695 O O . TYR A 1 90 ? 12.113 -4.663 53.171 1.00 75.44 90 TYR A O 1
ATOM 703 N N . HIS A 1 91 ? 12.517 -3.969 55.262 1.00 79.62 91 HIS A N 1
ATOM 704 C CA . HIS A 1 91 ? 13.962 -3.865 55.050 1.00 79.62 91 HIS A CA 1
ATOM 705 C C . HIS A 1 91 ? 14.616 -5.229 54.831 1.00 79.62 91 HIS A C 1
ATOM 707 O O . HIS A 1 91 ? 15.479 -5.350 53.960 1.00 79.62 91 HIS A O 1
ATOM 713 N N . ARG A 1 92 ? 14.173 -6.268 55.547 1.00 76.56 92 ARG A N 1
ATOM 714 C CA . ARG A 1 92 ? 14.652 -7.643 55.355 1.00 76.56 92 ARG A CA 1
ATOM 715 C C . ARG A 1 92 ? 14.326 -8.162 53.955 1.00 76.56 92 ARG A C 1
ATOM 717 O O . ARG A 1 92 ? 15.221 -8.622 53.255 1.00 76.56 92 ARG A O 1
ATOM 724 N N . TYR A 1 93 ? 13.089 -7.963 53.504 1.00 83.25 93 TYR A N 1
ATOM 725 C CA . TYR A 1 93 ? 12.664 -8.288 52.143 1.00 83.25 93 TYR A CA 1
ATOM 726 C C . TYR A 1 93 ? 13.506 -7.564 51.076 1.00 83.25 93 TYR A C 1
ATOM 728 O O . TYR A 1 93 ? 13.893 -8.154 50.065 1.00 83.25 93 TYR A O 1
ATOM 736 N N . LYS A 1 94 ? 13.845 -6.289 51.310 1.00 74.44 94 LYS A N 1
ATOM 737 C CA . LYS A 1 94 ? 14.666 -5.495 50.385 1.00 74.44 94 LYS A CA 1
ATOM 738 C C . LYS A 1 94 ? 16.127 -5.963 50.339 1.00 74.44 94 LYS A C 1
ATOM 740 O O . LYS A 1 94 ? 16.733 -5.941 49.270 1.00 74.44 94 LYS A O 1
ATOM 745 N N . VAL A 1 95 ? 16.681 -6.423 51.461 1.00 86.94 95 VAL A N 1
ATOM 746 C CA . VAL A 1 95 ? 18.023 -7.030 51.512 1.00 86.94 95 VAL A CA 1
ATOM 747 C C . VAL A 1 95 ? 18.049 -8.366 50.764 1.00 86.94 95 VAL A C 1
ATOM 749 O O . VAL A 1 95 ? 18.948 -8.576 49.950 1.00 86.94 95 VAL A O 1
ATOM 752 N N . ASP A 1 96 ? 17.037 -9.218 50.942 1.00 80.94 96 ASP A N 1
ATOM 753 C CA . ASP A 1 96 ? 16.942 -10.508 50.241 1.00 80.94 96 ASP A CA 1
ATOM 754 C C . ASP A 1 96 ? 16.785 -10.326 48.717 1.00 80.94 96 ASP A C 1
ATOM 756 O O . ASP A 1 96 ? 17.383 -11.052 47.918 1.00 80.94 96 ASP A O 1
ATOM 760 N N . GLN A 1 97 ? 16.037 -9.304 48.286 1.00 82.25 97 GLN A N 1
ATOM 761 C CA . GLN A 1 97 ? 15.948 -8.890 46.880 1.00 82.25 97 GLN A CA 1
ATOM 762 C C . GLN A 1 97 ? 17.323 -8.508 46.303 1.00 82.25 97 GLN A C 1
ATOM 764 O O . GLN A 1 97 ? 17.690 -8.980 45.225 1.00 82.25 97 GLN A O 1
ATOM 769 N N . LEU A 1 98 ? 18.106 -7.700 47.025 1.00 79.50 98 LEU A N 1
ATOM 770 C CA . LEU A 1 98 ? 19.435 -7.264 46.580 1.00 79.50 98 LEU A CA 1
ATOM 771 C C . LEU A 1 98 ? 20.447 -8.416 46.540 1.00 79.50 98 LEU A C 1
ATOM 773 O O . LEU A 1 98 ? 21.227 -8.512 45.593 1.00 79.50 98 LEU A O 1
ATOM 777 N N . GLN A 1 99 ? 20.406 -9.328 47.512 1.00 84.94 99 GLN A N 1
ATOM 778 C CA . GLN A 1 99 ? 21.258 -10.521 47.514 1.00 84.94 99 GLN A CA 1
ATOM 779 C C . GLN A 1 99 ? 20.940 -11.456 46.340 1.00 84.94 99 GLN A C 1
ATOM 781 O O . GLN A 1 99 ? 21.852 -11.969 45.690 1.00 84.94 99 GLN A O 1
ATOM 786 N N . ASN A 1 100 ? 19.658 -11.618 45.998 1.00 80.31 100 ASN A N 1
ATOM 787 C CA . ASN A 1 100 ? 19.249 -12.387 44.822 1.00 80.31 100 ASN A CA 1
ATOM 788 C C . ASN A 1 100 ? 19.683 -11.729 43.502 1.00 80.31 100 ASN A C 1
ATOM 790 O O . ASN A 1 100 ? 20.049 -12.433 42.559 1.00 80.31 100 ASN A O 1
ATOM 794 N N . GLN A 1 101 ? 19.684 -10.395 43.422 1.00 78.00 101 GLN A N 1
ATOM 795 C CA . GLN A 1 101 ? 20.202 -9.672 42.256 1.00 78.00 101 GLN A CA 1
ATOM 796 C C . GLN A 1 101 ? 21.724 -9.819 42.111 1.00 78.00 101 GLN A C 1
ATOM 798 O O . GLN A 1 101 ? 22.201 -10.071 41.005 1.00 78.00 101 GLN A O 1
ATOM 803 N N . LEU A 1 102 ? 22.478 -9.730 43.212 1.00 84.56 102 LEU A N 1
ATOM 804 C CA . LEU A 1 102 ? 23.927 -9.977 43.233 1.00 84.56 102 LEU A CA 1
ATOM 805 C C . LEU A 1 102 ? 24.263 -11.395 42.761 1.00 84.56 102 LEU A C 1
ATOM 807 O O . LEU A 1 102 ? 25.069 -11.562 41.850 1.00 84.56 102 LEU A O 1
ATOM 811 N N . LYS A 1 103 ? 23.553 -12.403 43.278 1.00 84.88 103 LYS A N 1
ATOM 812 C CA . LYS A 1 103 ? 23.737 -13.798 42.863 1.00 84.88 103 LYS A CA 1
ATOM 813 C C . LYS A 1 103 ? 23.486 -14.006 41.362 1.00 84.88 103 LYS A C 1
ATOM 815 O O . LYS A 1 103 ? 24.278 -14.661 40.693 1.00 84.88 103 LYS A O 1
ATOM 820 N N . LYS A 1 104 ? 22.435 -13.389 40.802 1.00 79.25 104 LYS A N 1
ATOM 821 C CA . LYS A 1 104 ? 22.163 -13.427 39.350 1.00 79.25 104 LYS A CA 1
ATOM 822 C C . LYS A 1 104 ? 23.286 -12.786 38.524 1.00 79.25 104 LYS A C 1
ATOM 824 O O . LYS A 1 104 ? 23.589 -13.272 37.432 1.00 79.25 104 LYS A O 1
ATOM 829 N N . ARG A 1 105 ? 23.908 -11.707 39.018 1.00 81.56 105 ARG A N 1
ATOM 830 C CA . ARG A 1 105 ? 25.058 -11.070 38.349 1.00 81.56 105 ARG A CA 1
ATOM 831 C C . ARG A 1 105 ? 26.279 -11.988 38.357 1.00 81.56 105 ARG A C 1
ATOM 833 O O . ARG A 1 105 ? 26.893 -12.151 37.304 1.00 81.56 105 ARG A O 1
ATOM 840 N N . ASP A 1 106 ? 26.574 -12.636 39.479 1.00 84.75 106 ASP A N 1
ATOM 841 C CA . ASP A 1 106 ? 27.692 -13.582 39.582 1.00 84.75 106 ASP A CA 1
ATOM 842 C C . ASP A 1 106 ? 27.503 -14.794 38.655 1.00 84.75 106 ASP A C 1
ATOM 844 O O . ASP A 1 106 ? 28.420 -15.157 37.913 1.00 84.75 106 ASP A O 1
ATOM 848 N N . ASP A 1 107 ? 26.291 -15.354 38.592 1.00 84.12 107 ASP A N 1
ATOM 849 C CA . ASP A 1 107 ? 25.958 -16.450 37.672 1.00 84.12 107 ASP A CA 1
ATOM 850 C C . ASP A 1 107 ? 26.137 -16.034 36.197 1.00 84.12 107 ASP A C 1
ATOM 852 O O . ASP A 1 107 ? 26.633 -16.809 35.372 1.00 84.12 107 ASP A O 1
ATOM 856 N N . THR A 1 108 ? 25.798 -14.784 35.862 1.00 79.12 108 THR A N 1
ATOM 857 C CA . THR A 1 108 ? 25.979 -14.222 34.512 1.00 79.12 108 THR A CA 1
ATOM 858 C C . THR A 1 108 ? 27.462 -14.061 34.164 1.00 79.12 108 THR A C 1
ATOM 860 O O . THR A 1 108 ? 27.887 -14.436 33.070 1.00 79.12 108 THR A O 1
ATOM 863 N N . ILE A 1 109 ? 28.280 -13.573 35.102 1.00 81.56 109 ILE A N 1
ATOM 864 C CA . ILE A 1 109 ? 29.736 -13.445 34.924 1.00 81.56 109 ILE A CA 1
ATOM 865 C C . ILE A 1 109 ? 30.374 -14.823 34.693 1.00 81.56 109 ILE A C 1
ATOM 867 O O . ILE A 1 109 ? 31.209 -14.983 33.797 1.00 81.56 109 ILE A O 1
ATOM 871 N N . VAL A 1 110 ? 29.948 -15.845 35.443 1.00 85.88 110 VAL A N 1
ATOM 872 C CA . VAL A 1 110 ? 30.415 -17.228 35.260 1.00 85.88 110 VAL A CA 1
ATOM 873 C C . VAL A 1 110 ? 30.011 -17.777 33.887 1.00 85.88 110 VAL A C 1
ATOM 875 O O . VAL A 1 110 ? 30.825 -18.418 33.214 1.00 85.88 110 VAL A O 1
ATOM 878 N N . GLN A 1 111 ? 28.789 -17.505 33.420 1.00 81.56 111 GLN A N 1
ATOM 879 C CA . GLN A 1 111 ? 28.350 -17.907 32.081 1.00 81.56 111 GLN A CA 1
ATOM 880 C C . GLN A 1 111 ? 29.172 -17.245 30.970 1.00 81.56 111 GLN A C 1
ATOM 882 O O . GLN A 1 111 ? 29.610 -17.945 30.053 1.00 81.56 111 GLN A O 1
ATOM 887 N N . LEU A 1 112 ? 29.436 -15.939 31.064 1.00 75.44 112 LEU A N 1
ATOM 888 C CA . LEU A 1 112 ? 30.249 -15.208 30.086 1.00 75.44 112 LEU A CA 1
ATOM 889 C C . LEU A 1 112 ? 31.688 -15.733 30.041 1.00 75.44 112 LEU A C 1
ATOM 891 O O . LEU A 1 112 ? 32.213 -15.995 28.958 1.00 75.44 112 LEU A O 1
ATOM 895 N N . ARG A 1 113 ? 32.299 -15.999 31.203 1.00 82.44 113 ARG A N 1
ATOM 896 C CA . ARG A 1 113 ? 33.645 -16.589 31.283 1.00 82.44 113 ARG A CA 1
ATOM 897 C C . ARG A 1 113 ? 33.699 -17.974 30.620 1.00 82.44 113 ARG A C 1
ATOM 899 O O . ARG A 1 113 ? 34.624 -18.265 29.866 1.00 82.44 113 ARG A O 1
ATOM 906 N N . ASN A 1 114 ? 32.668 -18.800 30.805 1.00 80.50 114 ASN A N 1
ATOM 907 C CA . ASN A 1 114 ? 32.564 -20.106 30.145 1.00 80.50 114 ASN A CA 1
ATOM 908 C C . ASN A 1 114 ? 32.345 -20.013 28.625 1.00 80.50 114 ASN A C 1
ATOM 910 O O . ASN A 1 114 ? 32.758 -20.910 27.886 1.00 80.50 114 ASN A O 1
ATOM 914 N N . GLN A 1 115 ? 31.674 -18.967 28.137 1.00 76.31 115 GLN A N 1
ATOM 915 C CA . GLN A 1 115 ? 31.518 -18.728 26.699 1.00 76.31 115 GLN A CA 1
ATOM 916 C C . GLN A 1 115 ? 32.826 -18.266 26.050 1.00 76.31 115 GLN A C 1
ATOM 918 O O . GLN A 1 115 ? 33.123 -18.710 24.938 1.00 76.31 115 GLN A O 1
ATOM 923 N N . LEU A 1 116 ? 33.609 -17.440 26.752 1.00 78.88 116 LEU A N 1
ATOM 924 C CA . LEU A 1 116 ? 34.920 -16.975 26.298 1.00 78.88 116 LEU A CA 1
ATOM 925 C C . LEU A 1 116 ? 35.895 -18.148 26.137 1.00 78.88 116 LEU A C 1
ATOM 927 O O . LEU A 1 116 ? 36.416 -18.355 25.045 1.00 78.88 116 LEU A O 1
ATOM 931 N N . ASN A 1 117 ? 35.996 -19.013 27.151 1.00 78.62 117 ASN A N 1
ATOM 932 C CA . ASN A 1 117 ? 36.847 -20.208 27.087 1.00 78.62 117 ASN A CA 1
ATOM 933 C C . ASN A 1 117 ? 36.476 -21.120 25.897 1.00 78.62 117 ASN A C 1
ATOM 935 O O . ASN A 1 117 ? 37.338 -21.569 25.150 1.00 78.62 117 ASN A O 1
ATOM 939 N N . LYS A 1 118 ? 35.175 -21.311 25.624 1.00 77.12 118 LYS A N 1
ATOM 940 C CA . LYS A 1 118 ? 34.701 -22.080 24.452 1.00 77.12 118 LYS A CA 1
ATOM 941 C C . LYS A 1 118 ? 35.005 -21.417 23.108 1.00 77.12 118 LYS A C 1
ATOM 943 O O . LYS A 1 118 ? 34.905 -22.069 22.064 1.00 77.12 118 LYS A O 1
ATOM 948 N N . ARG A 1 119 ? 35.224 -20.104 23.080 1.00 73.38 119 ARG A N 1
ATOM 949 C CA . ARG A 1 119 ? 35.622 -19.378 21.870 1.00 73.38 119 ARG A CA 1
ATOM 950 C C . ARG A 1 119 ? 37.119 -19.554 21.639 1.00 73.38 119 ARG A C 1
ATOM 952 O O . ARG A 1 119 ? 37.493 -19.871 20.512 1.00 73.38 119 ARG A O 1
ATOM 959 N N . ASP A 1 120 ? 37.917 -19.470 22.696 1.00 75.38 120 ASP A N 1
ATOM 960 C CA . ASP A 1 120 ? 39.363 -19.690 22.644 1.00 75.38 120 ASP A CA 1
ATOM 961 C C . ASP A 1 120 ? 39.699 -21.129 22.219 1.00 75.38 120 ASP A C 1
ATOM 963 O O . ASP A 1 120 ? 40.505 -21.323 21.309 1.00 75.38 120 ASP A O 1
ATOM 967 N N . ASP A 1 121 ? 38.970 -22.130 22.725 1.00 69.19 121 ASP A N 1
ATOM 968 C CA . ASP A 1 121 ? 39.107 -23.531 22.291 1.00 69.19 121 ASP A CA 1
ATOM 969 C C . ASP A 1 121 ? 38.783 -23.723 20.796 1.00 69.19 121 ASP A C 1
ATOM 971 O O . ASP A 1 121 ? 39.432 -24.495 20.086 1.00 69.19 121 ASP A O 1
ATOM 975 N N . ARG A 1 122 ? 37.780 -22.999 20.278 1.00 68.56 122 ARG A N 1
ATOM 976 C CA . ARG A 1 122 ? 37.401 -23.047 18.854 1.00 68.56 122 ARG A CA 1
ATOM 977 C C . ARG A 1 122 ? 38.431 -22.370 17.959 1.00 68.56 122 ARG A C 1
ATOM 979 O O . ARG A 1 122 ? 38.649 -22.831 16.838 1.00 68.56 122 ARG A O 1
ATOM 986 N N . ILE A 1 123 ? 39.052 -21.297 18.439 1.00 67.56 123 ILE A N 1
ATOM 987 C CA . ILE A 1 123 ? 40.157 -20.632 17.747 1.00 67.56 123 ILE A CA 1
ATOM 988 C C . ILE A 1 123 ? 41.364 -21.573 17.720 1.00 67.56 123 ILE A C 1
ATOM 990 O O . ILE A 1 123 ? 41.883 -21.836 16.639 1.00 67.56 123 ILE A O 1
ATOM 994 N N . ALA A 1 124 ? 41.729 -22.186 18.850 1.00 63.94 124 ALA A N 1
ATOM 995 C CA . ALA A 1 124 ? 42.819 -23.159 18.925 1.00 63.94 124 ALA A CA 1
ATOM 996 C C . ALA A 1 124 ? 42.618 -24.349 17.964 1.00 63.94 124 ALA A C 1
ATOM 998 O O . ALA A 1 124 ? 43.540 -24.721 17.232 1.00 63.94 124 ALA A O 1
ATOM 999 N N . HIS A 1 125 ? 41.396 -24.887 17.877 1.00 61.91 125 HIS A N 1
ATOM 1000 C CA . HIS A 1 125 ? 41.061 -25.960 16.934 1.00 61.91 125 HIS A CA 1
ATOM 1001 C C . HIS A 1 125 ? 41.143 -25.533 15.460 1.00 61.91 125 HIS A C 1
ATOM 1003 O O . HIS A 1 125 ? 41.629 -26.300 14.625 1.00 61.91 125 HIS A O 1
ATOM 1009 N N . LYS A 1 126 ? 40.702 -24.313 15.118 1.00 60.53 126 LYS A N 1
ATOM 1010 C CA . LYS A 1 126 ? 40.831 -23.776 13.752 1.00 60.53 126 LYS A CA 1
ATOM 1011 C C . LYS A 1 126 ? 42.294 -23.554 13.366 1.00 60.53 126 LYS A C 1
ATOM 1013 O O . LYS A 1 126 ? 42.679 -23.880 12.244 1.00 60.53 126 LYS A O 1
ATOM 1018 N N . THR A 1 127 ? 43.116 -23.079 14.298 1.00 58.88 127 THR A N 1
ATOM 1019 C CA . THR A 1 127 ? 44.554 -22.886 14.081 1.00 58.88 127 THR A CA 1
ATOM 1020 C C . THR A 1 127 ? 45.273 -24.224 13.870 1.00 58.88 127 THR A C 1
ATOM 1022 O O . THR A 1 127 ? 46.103 -24.332 12.972 1.00 58.88 127 THR A O 1
ATOM 1025 N N . GLN A 1 128 ? 44.895 -25.289 14.591 1.00 53.22 128 GLN A N 1
ATOM 1026 C CA . GLN A 1 128 ? 45.419 -26.643 14.345 1.00 53.22 128 GLN A CA 1
ATOM 1027 C C . GLN A 1 128 ? 44.979 -27.233 12.990 1.00 53.22 128 GLN A C 1
ATOM 1029 O O . GLN A 1 128 ? 45.767 -27.922 12.341 1.00 53.22 128 GLN A O 1
ATOM 1034 N N . GLY A 1 129 ? 43.765 -26.928 12.518 1.00 48.44 129 GLY A N 1
ATOM 1035 C CA . GLY A 1 129 ? 43.286 -27.349 11.193 1.00 48.44 129 GLY A CA 1
ATOM 1036 C C . GLY A 1 129 ? 44.050 -26.705 10.027 1.00 48.44 129 GLY A C 1
ATOM 1037 O O . GLY A 1 129 ? 44.319 -27.360 9.018 1.00 48.44 129 GLY A O 1
ATOM 1038 N N . LEU A 1 130 ? 44.476 -25.448 10.180 1.00 47.88 130 LEU A N 1
ATOM 1039 C CA . LEU A 1 130 ? 45.275 -24.735 9.175 1.00 47.88 130 LEU A CA 1
ATOM 1040 C C . LEU A 1 130 ? 46.703 -25.292 9.048 1.00 47.88 130 LEU A C 1
ATOM 1042 O O . LEU A 1 130 ? 47.237 -25.362 7.941 1.00 47.88 130 LEU A O 1
ATOM 1046 N N . VAL A 1 131 ? 47.286 -25.787 10.145 1.00 49.88 131 VAL A N 1
ATOM 1047 C CA . VAL A 1 131 ? 48.602 -26.453 10.137 1.00 49.88 131 VAL A CA 1
ATOM 1048 C C . VAL A 1 131 ? 48.558 -27.791 9.382 1.00 49.88 131 VAL A C 1
ATOM 1050 O O . VAL A 1 131 ? 49.536 -28.169 8.736 1.00 49.88 131 VAL A O 1
ATOM 1053 N N . HIS A 1 132 ? 47.415 -28.484 9.378 1.00 43.75 132 HIS A N 1
ATOM 1054 C CA . HIS A 1 132 ? 47.256 -29.759 8.668 1.00 43.75 132 HIS A CA 1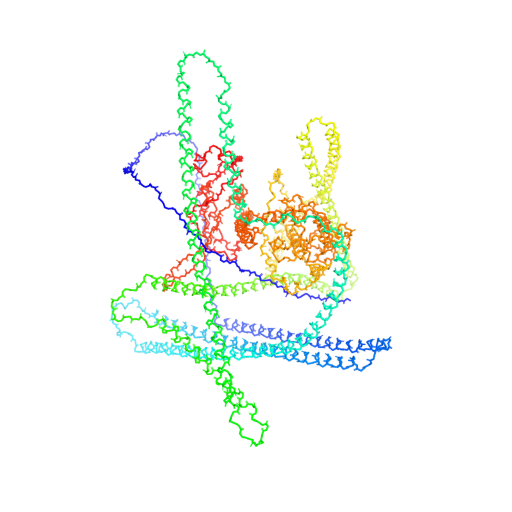
ATOM 1055 C C . HIS A 1 132 ? 47.128 -29.585 7.139 1.00 43.75 132 HIS A C 1
ATOM 1057 O O . HIS A 1 132 ? 47.666 -30.385 6.370 1.00 43.75 132 HIS A O 1
ATOM 1063 N N . ASN A 1 133 ? 46.518 -28.487 6.678 1.00 43.00 133 ASN A N 1
ATOM 1064 C CA . ASN A 1 133 ? 46.359 -28.189 5.246 1.00 43.00 133 ASN A CA 1
ATOM 1065 C C . ASN A 1 133 ? 47.665 -27.753 4.553 1.00 43.00 133 ASN A C 1
ATOM 1067 O O . ASN A 1 133 ? 47.819 -27.942 3.343 1.00 43.00 133 ASN A O 1
ATOM 1071 N N . GLY A 1 134 ? 48.666 -27.288 5.309 1.00 45.22 134 GLY A N 1
ATOM 1072 C CA . GLY A 1 134 ? 50.017 -27.027 4.792 1.00 45.22 134 GLY A CA 1
ATOM 1073 C C . GLY A 1 134 ? 50.760 -28.282 4.295 1.00 45.22 134 GLY A C 1
ATOM 1074 O O . GLY A 1 134 ? 51.723 -28.175 3.531 1.00 45.22 134 GLY A O 1
ATOM 1075 N N . GLY A 1 135 ? 50.313 -29.485 4.679 1.00 44.34 135 GLY A N 1
ATOM 1076 C CA . GLY A 1 135 ? 50.872 -30.760 4.209 1.00 44.34 135 GLY A CA 1
ATOM 1077 C C . GLY A 1 135 ? 50.421 -31.174 2.801 1.00 44.34 135 GLY A C 1
ATOM 1078 O O . GLY A 1 135 ? 51.114 -31.947 2.138 1.00 44.34 135 GLY A O 1
ATOM 1079 N N . ILE A 1 136 ? 49.292 -30.645 2.317 1.00 45.59 136 ILE A N 1
ATOM 1080 C CA . ILE A 1 136 ? 48.722 -30.982 1.000 1.00 45.59 136 ILE A CA 1
ATOM 1081 C C . ILE A 1 136 ? 49.404 -30.158 -0.104 1.00 45.59 136 ILE A C 1
ATOM 1083 O O . ILE A 1 136 ? 49.793 -30.698 -1.138 1.00 45.59 136 ILE A O 1
ATOM 1087 N N . MET A 1 137 ? 49.696 -28.885 0.170 1.00 41.38 137 MET A N 1
ATOM 1088 C CA . MET A 1 137 ? 50.413 -27.992 -0.754 1.00 41.38 137 MET A CA 1
ATOM 1089 C C . MET A 1 137 ? 51.880 -28.390 -0.977 1.00 41.38 137 MET A C 1
ATOM 1091 O O . MET A 1 137 ? 52.479 -28.040 -1.993 1.00 41.38 137 MET A O 1
ATOM 1095 N N . ARG A 1 138 ? 52.467 -29.173 -0.061 1.00 48.53 138 ARG A N 1
ATOM 1096 C CA . ARG A 1 138 ? 53.828 -29.710 -0.211 1.00 48.53 138 ARG A CA 1
ATOM 1097 C C . ARG A 1 138 ? 53.915 -30.847 -1.238 1.00 48.53 138 ARG A C 1
ATOM 1099 O O . ARG A 1 138 ? 54.984 -31.039 -1.804 1.00 48.53 138 ARG A O 1
ATOM 1106 N N . ARG A 1 139 ? 52.808 -31.552 -1.520 1.00 48.31 139 ARG A N 1
ATOM 1107 C CA . ARG A 1 139 ? 52.747 -32.607 -2.553 1.00 48.31 139 ARG A CA 1
ATOM 1108 C C . ARG A 1 139 ? 52.601 -32.037 -3.964 1.00 48.31 139 ARG A C 1
ATOM 1110 O O . ARG A 1 139 ? 53.307 -32.479 -4.855 1.00 48.31 139 ARG A O 1
ATOM 1117 N N . LEU A 1 140 ? 51.812 -30.976 -4.138 1.00 46.22 140 LEU A N 1
ATOM 1118 C CA . LEU A 1 140 ? 51.662 -30.284 -5.430 1.00 46.22 140 LEU A CA 1
ATOM 1119 C C . LEU A 1 140 ? 52.954 -29.602 -5.921 1.00 46.22 140 LEU A C 1
ATOM 1121 O O . LEU A 1 140 ? 53.116 -29.359 -7.112 1.00 46.22 140 LEU A O 1
ATOM 1125 N N . ARG A 1 141 ? 53.902 -29.329 -5.014 1.00 45.06 141 ARG A N 1
ATOM 1126 C CA . ARG A 1 141 ? 55.206 -28.722 -5.330 1.00 45.06 141 ARG A CA 1
ATOM 1127 C C . ARG A 1 141 ? 56.178 -29.691 -6.024 1.00 45.06 141 ARG A C 1
ATOM 1129 O O . ARG A 1 141 ? 57.134 -29.233 -6.638 1.00 45.06 141 ARG A O 1
ATOM 1136 N N . HIS A 1 142 ? 55.947 -31.002 -5.931 1.00 45.03 142 HIS A N 1
ATOM 1137 C CA . HIS A 1 142 ? 56.826 -32.019 -6.517 1.00 45.03 142 HIS A CA 1
ATOM 1138 C C . HIS A 1 142 ? 56.508 -32.304 -8.000 1.00 45.03 142 HIS A C 1
ATOM 1140 O O . HIS A 1 142 ? 57.394 -32.719 -8.741 1.00 45.03 142 HIS A O 1
ATOM 1146 N N . ASP A 1 143 ? 55.289 -32.007 -8.465 1.00 43.44 143 ASP A N 1
ATOM 1147 C CA . ASP A 1 143 ? 54.808 -32.488 -9.770 1.00 43.44 143 ASP A CA 1
ATOM 1148 C C . ASP A 1 143 ? 54.932 -31.475 -10.923 1.00 43.44 143 ASP A C 1
ATOM 1150 O O . ASP A 1 143 ? 54.679 -31.827 -12.072 1.00 43.44 143 ASP A O 1
ATOM 1154 N N . LEU A 1 144 ? 55.338 -30.225 -10.660 1.00 47.22 144 LEU A N 1
ATOM 1155 C CA . LEU A 1 144 ? 55.236 -29.144 -11.655 1.00 47.22 144 LEU A CA 1
ATOM 1156 C C . LEU A 1 144 ? 56.547 -28.543 -12.175 1.00 47.22 144 LEU A C 1
ATOM 1158 O O . LEU A 1 144 ? 56.471 -27.615 -12.964 1.00 47.22 144 LEU A O 1
ATOM 1162 N N . GLY A 1 145 ? 57.723 -29.070 -11.820 1.00 50.12 145 GLY A N 1
ATOM 1163 C CA . GLY A 1 145 ? 58.964 -28.887 -12.600 1.00 50.12 145 GLY A CA 1
ATOM 1164 C C . GLY A 1 145 ? 59.263 -27.488 -13.178 1.00 50.12 145 GLY A C 1
ATOM 1165 O O . GLY A 1 145 ? 59.725 -27.396 -14.312 1.00 50.12 145 GLY A O 1
ATOM 1166 N N . ILE A 1 146 ? 59.011 -26.403 -12.437 1.00 44.53 146 ILE A N 1
ATOM 1167 C CA . ILE A 1 146 ? 59.324 -25.024 -12.854 1.00 44.53 146 ILE A CA 1
ATOM 1168 C C . ILE A 1 146 ? 60.485 -24.498 -12.008 1.00 44.53 146 ILE A C 1
ATOM 1170 O O . ILE A 1 146 ? 60.540 -24.704 -10.796 1.00 44.53 146 ILE A O 1
ATOM 1174 N N . THR A 1 147 ? 61.430 -23.830 -12.669 1.00 49.97 147 THR A N 1
ATOM 1175 C CA . THR A 1 147 ? 62.720 -23.380 -12.131 1.00 49.97 147 THR A CA 1
ATOM 1176 C C . THR A 1 147 ? 62.591 -22.606 -10.816 1.00 49.97 147 THR A C 1
ATOM 1178 O O . THR A 1 147 ? 62.065 -21.494 -10.753 1.00 49.97 147 THR A O 1
ATOM 1181 N N . THR A 1 148 ? 63.148 -23.218 -9.776 1.00 47.12 148 THR A N 1
ATOM 1182 C CA . THR A 1 148 ? 62.919 -23.004 -8.341 1.00 47.12 148 THR A CA 1
ATOM 1183 C C . THR A 1 148 ? 63.323 -21.629 -7.796 1.00 47.12 148 THR A C 1
ATOM 1185 O O . THR A 1 148 ? 62.909 -21.267 -6.703 1.00 47.12 148 THR A O 1
ATOM 1188 N N . ILE A 1 149 ? 64.112 -20.831 -8.520 1.00 47.03 149 ILE A N 1
ATOM 1189 C CA . ILE A 1 149 ? 64.786 -19.659 -7.928 1.00 47.03 149 ILE A CA 1
ATOM 1190 C C . ILE A 1 149 ? 63.954 -18.369 -8.048 1.00 47.03 149 ILE A C 1
ATOM 1192 O O . ILE A 1 149 ? 63.932 -17.566 -7.122 1.00 47.03 149 ILE A O 1
ATOM 1196 N N . GLN A 1 150 ? 63.204 -18.172 -9.136 1.00 46.56 150 GLN A N 1
ATOM 1197 C CA . GLN A 1 150 ? 62.421 -16.937 -9.327 1.00 46.56 150 GLN A CA 1
ATOM 1198 C C . GLN A 1 150 ? 61.055 -16.978 -8.625 1.00 46.56 150 GLN A C 1
ATOM 1200 O O . GLN A 1 150 ? 60.602 -15.967 -8.093 1.00 46.56 150 GLN A O 1
ATOM 1205 N N . LEU A 1 151 ? 60.433 -18.159 -8.552 1.00 50.25 151 LEU A N 1
ATOM 1206 C CA . LEU A 1 151 ? 59.174 -18.363 -7.830 1.00 50.25 151 LEU A CA 1
ATOM 1207 C C . LEU A 1 151 ? 59.370 -18.384 -6.309 1.00 50.25 151 LEU A C 1
ATOM 1209 O O . LEU A 1 151 ? 58.501 -17.894 -5.597 1.00 50.25 151 LEU A O 1
ATOM 1213 N N . SER A 1 152 ? 60.512 -18.876 -5.810 1.00 52.06 152 SER A N 1
ATOM 1214 C CA . SER A 1 152 ? 60.816 -18.846 -4.371 1.00 52.06 152 SER A CA 1
ATOM 1215 C C . SER A 1 152 ? 60.972 -17.413 -3.862 1.00 52.06 152 SER A C 1
ATOM 1217 O O . SER A 1 152 ? 60.359 -17.067 -2.859 1.00 52.06 152 SER A O 1
ATOM 1219 N N . ASN A 1 153 ? 61.688 -16.555 -4.597 1.00 51.69 153 ASN A N 1
ATOM 1220 C CA . ASN A 1 153 ? 61.863 -15.153 -4.208 1.00 51.69 153 ASN A CA 1
ATOM 1221 C C . ASN A 1 153 ? 60.545 -14.364 -4.287 1.00 51.69 153 ASN A C 1
ATOM 1223 O O . ASN A 1 153 ? 60.239 -13.582 -3.394 1.00 51.69 153 ASN A O 1
ATOM 1227 N N . ALA A 1 154 ? 59.728 -14.591 -5.323 1.00 49.25 154 ALA A N 1
ATOM 1228 C CA . ALA A 1 154 ? 58.419 -13.944 -5.434 1.00 49.25 154 ALA A CA 1
ATOM 1229 C C . ALA A 1 154 ? 57.445 -14.413 -4.339 1.00 49.25 154 ALA A C 1
ATOM 1231 O O . ALA A 1 154 ? 56.674 -13.613 -3.813 1.00 49.25 154 ALA A O 1
ATOM 1232 N N . MET A 1 155 ? 57.492 -15.695 -3.963 1.00 54.81 155 MET A N 1
ATOM 1233 C CA . MET A 1 155 ? 56.664 -16.225 -2.882 1.00 54.81 155 MET A CA 1
ATOM 1234 C C . MET A 1 155 ? 57.127 -15.761 -1.500 1.00 54.81 155 MET A C 1
ATOM 1236 O O . MET A 1 155 ? 56.264 -15.412 -0.705 1.00 54.81 155 MET A O 1
ATOM 1240 N N . GLU A 1 156 ? 58.433 -15.675 -1.225 1.00 58.47 156 GLU A N 1
ATOM 1241 C CA . GLU A 1 156 ? 58.944 -15.103 0.033 1.00 58.47 156 GLU A CA 1
ATOM 1242 C C . GLU A 1 156 ? 58.542 -13.635 0.191 1.00 58.47 156 GLU A C 1
ATOM 1244 O O . GLU A 1 156 ? 58.132 -13.231 1.275 1.00 58.47 156 GLU A O 1
ATOM 1249 N N . ILE A 1 157 ? 58.562 -12.852 -0.893 1.00 55.59 157 ILE A N 1
ATOM 1250 C CA . ILE A 1 157 ? 58.104 -11.455 -0.878 1.00 55.59 157 ILE A CA 1
ATOM 1251 C C . ILE A 1 157 ? 56.591 -11.377 -0.618 1.00 55.59 157 ILE A C 1
ATOM 1253 O O . ILE A 1 157 ? 56.151 -10.598 0.225 1.00 55.59 157 ILE A O 1
ATOM 1257 N N . ILE A 1 158 ? 55.780 -12.220 -1.270 1.00 54.12 158 ILE A N 1
ATOM 1258 C CA . ILE A 1 158 ? 54.322 -12.262 -1.051 1.00 54.12 158 ILE A CA 1
ATOM 1259 C C . ILE A 1 158 ? 53.978 -12.745 0.366 1.00 54.12 158 ILE A C 1
ATOM 1261 O O . ILE A 1 158 ? 53.016 -12.263 0.968 1.00 54.12 158 ILE A O 1
ATOM 1265 N N . GLU A 1 159 ? 54.736 -13.693 0.911 1.00 53.78 159 GLU A N 1
ATOM 1266 C CA . GLU A 1 159 ? 54.532 -14.241 2.252 1.00 53.78 159 GLU A CA 1
ATOM 1267 C C . GLU A 1 159 ? 54.988 -13.244 3.331 1.00 53.78 159 GLU A C 1
ATOM 1269 O O . GLU A 1 159 ? 54.272 -13.051 4.312 1.00 53.78 159 GLU A O 1
ATOM 1274 N N . HIS A 1 160 ? 56.075 -12.498 3.098 1.00 54.66 160 HIS A N 1
ATOM 1275 C CA . HIS A 1 160 ? 56.484 -11.359 3.927 1.00 54.66 160 HIS A CA 1
ATOM 1276 C C . HIS A 1 160 ? 55.425 -10.247 3.922 1.00 54.66 160 HIS A C 1
ATOM 1278 O O . HIS A 1 160 ? 54.971 -9.827 4.983 1.00 54.66 160 HIS A O 1
ATOM 1284 N N . MET A 1 161 ? 54.931 -9.851 2.743 1.00 50.59 161 MET A N 1
ATOM 1285 C CA . MET A 1 161 ? 53.876 -8.839 2.605 1.00 50.59 161 MET A CA 1
ATOM 1286 C C . MET A 1 161 ? 52.551 -9.267 3.255 1.00 50.59 161 MET A C 1
ATOM 1288 O O . MET A 1 161 ? 51.866 -8.451 3.870 1.00 50.59 161 MET A O 1
ATOM 1292 N N . LYS A 1 162 ? 52.168 -10.548 3.154 1.00 55.31 162 LYS A N 1
ATOM 1293 C CA . LYS A 1 162 ? 50.977 -11.080 3.842 1.00 55.31 162 LYS A CA 1
ATOM 1294 C C . LYS A 1 162 ? 51.157 -11.104 5.357 1.00 55.31 162 LYS A C 1
ATOM 1296 O O . LYS A 1 162 ? 50.207 -10.797 6.077 1.00 55.31 162 LYS A O 1
ATOM 1301 N N . ASN A 1 163 ? 52.350 -11.432 5.847 1.00 51.12 163 ASN A N 1
ATOM 1302 C CA . ASN A 1 163 ? 52.649 -11.446 7.277 1.00 51.12 163 ASN A CA 1
ATOM 1303 C C . ASN A 1 163 ? 52.695 -10.028 7.873 1.00 51.12 163 ASN A C 1
ATOM 1305 O O . ASN A 1 163 ? 52.176 -9.819 8.968 1.00 51.12 163 ASN A O 1
ATOM 1309 N N . GLU A 1 164 ? 53.210 -9.040 7.139 1.00 52.12 164 GLU A N 1
ATOM 1310 C CA . GLU A 1 164 ? 53.187 -7.630 7.552 1.00 52.12 164 GLU A CA 1
ATOM 1311 C C . GLU A 1 164 ? 51.774 -7.036 7.513 1.00 52.12 164 GLU A C 1
ATOM 1313 O O . GLU A 1 164 ? 51.369 -6.338 8.443 1.00 52.12 164 GLU A O 1
ATOM 1318 N N . ASN A 1 165 ? 50.977 -7.369 6.493 1.00 46.94 165 ASN A N 1
ATOM 1319 C CA . ASN A 1 165 ? 49.595 -6.899 6.395 1.00 46.94 165 ASN A CA 1
ATOM 1320 C C . ASN A 1 165 ? 48.699 -7.530 7.478 1.00 46.94 165 ASN A C 1
ATOM 1322 O O . ASN A 1 165 ? 47.874 -6.847 8.080 1.00 46.94 165 ASN A O 1
ATOM 1326 N N . THR A 1 166 ? 48.905 -8.809 7.808 1.00 51.62 166 THR A N 1
ATOM 1327 C CA . THR A 1 166 ? 48.189 -9.462 8.920 1.00 51.62 166 THR A CA 1
ATOM 1328 C C . THR A 1 166 ? 48.626 -8.939 10.289 1.00 51.62 166 THR A C 1
ATOM 1330 O O . THR A 1 166 ? 47.766 -8.741 11.143 1.00 51.62 166 THR A O 1
ATOM 1333 N N . HIS A 1 167 ? 49.911 -8.625 10.499 1.00 49.62 167 HIS A N 1
ATOM 1334 C CA . HIS A 1 167 ? 50.372 -7.961 11.729 1.00 49.62 167 HIS A CA 1
ATOM 1335 C C . HIS A 1 167 ? 49.833 -6.530 11.855 1.00 49.62 167 HIS A C 1
ATOM 1337 O O . HIS A 1 167 ? 49.452 -6.117 12.949 1.00 49.62 167 HIS A O 1
ATOM 1343 N N . SER A 1 168 ? 49.741 -5.785 10.750 1.00 50.81 168 SER A N 1
ATOM 1344 C CA . SER A 1 168 ? 49.147 -4.443 10.719 1.00 50.81 168 SER A CA 1
ATOM 1345 C C . SER A 1 168 ? 47.637 -4.472 11.001 1.00 50.81 168 SER A C 1
ATOM 1347 O O . SER A 1 168 ? 47.140 -3.676 11.800 1.00 50.81 168 SER A O 1
ATOM 1349 N N . GLN A 1 169 ? 46.908 -5.436 10.428 1.00 50.78 169 GLN A N 1
ATOM 1350 C CA . GLN A 1 169 ? 45.479 -5.633 10.690 1.00 50.78 169 GLN A CA 1
ATOM 1351 C C . GLN A 1 169 ? 45.203 -6.114 12.122 1.00 50.78 169 GLN A C 1
ATOM 1353 O O . GLN A 1 169 ? 44.270 -5.614 12.752 1.00 50.78 169 GLN A O 1
ATOM 1358 N N . ASP A 1 170 ? 46.019 -7.020 12.672 1.00 53.88 170 ASP A N 1
ATOM 1359 C CA . ASP A 1 170 ? 45.897 -7.464 14.068 1.00 53.88 170 ASP A CA 1
ATOM 1360 C C . ASP A 1 170 ? 46.239 -6.326 15.049 1.00 53.88 170 ASP A C 1
ATOM 1362 O O . ASP A 1 170 ? 45.536 -6.126 16.038 1.00 53.88 170 ASP A O 1
ATOM 1366 N N . ALA A 1 171 ? 47.247 -5.498 14.747 1.00 57.41 171 ALA A N 1
ATOM 1367 C CA . ALA A 1 171 ? 47.555 -4.299 15.530 1.00 57.41 171 ALA A CA 1
ATOM 1368 C C . ALA A 1 171 ? 46.404 -3.275 15.499 1.00 57.41 171 ALA A C 1
ATOM 1370 O O . ALA A 1 171 ? 46.038 -2.736 16.544 1.00 57.41 171 ALA A O 1
ATOM 1371 N N . GLY A 1 172 ? 45.783 -3.060 14.333 1.00 57.78 172 GLY A N 1
ATOM 1372 C CA . GLY A 1 172 ? 44.602 -2.204 14.189 1.00 57.78 172 GLY A CA 1
ATOM 1373 C C . GLY A 1 172 ? 43.381 -2.734 14.949 1.00 57.78 172 GLY A C 1
ATOM 1374 O O . GLY A 1 172 ? 42.696 -1.971 15.629 1.00 57.78 172 GLY A O 1
ATOM 1375 N N . LEU A 1 173 ? 43.133 -4.047 14.907 1.00 58.50 173 LEU A N 1
ATOM 1376 C CA . LEU A 1 173 ? 42.047 -4.686 15.657 1.00 58.50 173 LEU A CA 1
ATOM 1377 C C . LEU A 1 173 ? 42.274 -4.617 17.171 1.00 58.50 173 LEU A C 1
ATOM 1379 O O . LEU A 1 173 ? 41.349 -4.270 17.903 1.00 58.50 173 LEU A O 1
ATOM 1383 N N . ARG A 1 174 ? 43.496 -4.872 17.653 1.00 59.16 174 ARG A N 1
ATOM 1384 C CA . ARG A 1 174 ? 43.840 -4.742 19.081 1.00 59.16 174 ARG A CA 1
ATOM 1385 C C . ARG A 1 174 ? 43.692 -3.308 19.579 1.00 59.16 174 ARG A C 1
ATOM 1387 O O . ARG A 1 174 ? 43.198 -3.106 20.687 1.00 59.16 174 ARG A O 1
ATOM 1394 N N . LEU A 1 175 ? 44.072 -2.322 18.765 1.00 60.69 175 LEU A N 1
ATOM 1395 C CA . LEU A 1 175 ? 43.907 -0.908 19.095 1.00 60.69 175 LEU A CA 1
ATOM 1396 C C . LEU A 1 175 ? 42.423 -0.514 19.156 1.00 60.69 175 LEU A C 1
ATOM 1398 O O . LEU A 1 175 ? 42.010 0.138 20.109 1.00 60.69 175 LEU A O 1
ATOM 1402 N N . ASN A 1 176 ? 41.605 -0.977 18.204 1.00 55.09 176 ASN A N 1
ATOM 1403 C CA . ASN A 1 176 ? 40.161 -0.723 18.194 1.00 55.09 176 ASN A CA 1
ATOM 1404 C C . ASN A 1 176 ? 39.443 -1.384 19.380 1.00 55.09 176 ASN A C 1
ATOM 1406 O O . ASN A 1 176 ? 38.562 -0.775 19.982 1.00 55.09 176 ASN A O 1
ATOM 1410 N N . VAL A 1 177 ? 39.841 -2.603 19.758 1.00 64.31 177 VAL A N 1
ATOM 1411 C CA . VAL A 1 177 ? 39.319 -3.282 20.955 1.00 64.31 177 VAL A CA 1
ATOM 1412 C C . VAL A 1 177 ? 39.729 -2.538 22.228 1.00 64.31 177 VAL A C 1
ATOM 1414 O O . VAL A 1 177 ? 38.905 -2.376 23.125 1.00 64.31 177 VAL A O 1
ATOM 1417 N N . LYS A 1 178 ? 40.969 -2.037 22.304 1.00 71.31 178 LYS A N 1
ATOM 1418 C CA . LYS A 1 178 ? 41.435 -1.224 23.435 1.00 71.31 178 LYS A CA 1
ATOM 1419 C C . LYS A 1 178 ? 40.649 0.087 23.550 1.00 71.31 178 LYS A C 1
ATOM 1421 O O . LYS A 1 178 ? 40.185 0.408 24.638 1.00 71.31 178 LYS A O 1
ATOM 1426 N N . LEU A 1 179 ? 40.424 0.781 22.433 1.00 63.41 179 LEU A N 1
ATOM 1427 C CA . LEU A 1 179 ? 39.630 2.012 22.390 1.00 63.41 179 LEU A CA 1
ATOM 1428 C C . LEU A 1 179 ? 38.172 1.763 22.819 1.00 63.41 179 LEU A C 1
ATOM 1430 O O . LEU A 1 179 ? 37.609 2.543 23.579 1.00 63.41 179 LEU A O 1
ATOM 1434 N N . ALA A 1 180 ? 37.572 0.652 22.379 1.00 60.00 180 ALA A N 1
ATOM 1435 C CA . ALA A 1 180 ? 36.213 0.272 22.763 1.00 60.00 180 ALA A CA 1
ATOM 1436 C C . ALA A 1 180 ? 36.097 -0.079 24.259 1.00 60.00 180 ALA A C 1
ATOM 1438 O O . ALA A 1 180 ? 35.099 0.258 24.896 1.00 60.00 180 ALA A O 1
ATOM 1439 N N . LEU A 1 181 ? 37.119 -0.722 24.836 1.00 67.50 181 LEU A N 1
ATOM 1440 C CA . LEU A 1 181 ? 37.182 -1.008 26.272 1.00 67.50 181 LEU A CA 1
ATOM 1441 C C . LEU A 1 181 ? 37.334 0.271 27.105 1.00 67.50 181 LEU A C 1
ATOM 1443 O O . LEU A 1 181 ? 36.631 0.422 28.101 1.00 67.50 181 LEU A O 1
ATOM 1447 N N . GLU A 1 182 ? 38.188 1.206 26.679 1.00 72.31 182 GLU A N 1
ATOM 1448 C CA . GLU A 1 182 ? 38.355 2.507 27.342 1.00 72.31 182 GLU A CA 1
ATOM 1449 C C . GLU A 1 182 ? 37.066 3.347 27.263 1.00 72.31 182 GLU A C 1
ATOM 1451 O O . GLU A 1 182 ? 36.641 3.919 28.266 1.00 72.31 182 GLU A O 1
ATOM 1456 N N . GLN A 1 183 ? 36.370 3.345 26.120 1.00 64.69 183 GLN A N 1
ATOM 1457 C CA . GLN A 1 183 ? 35.061 3.998 25.972 1.00 64.69 183 GLN A CA 1
ATOM 1458 C C . GLN A 1 183 ? 33.981 3.370 26.863 1.00 64.69 183 GLN A C 1
ATOM 1460 O O . GLN A 1 183 ? 33.193 4.090 27.478 1.00 64.69 183 GLN A O 1
ATOM 1465 N N . HIS A 1 184 ? 33.943 2.039 26.962 1.00 68.44 184 HIS A N 1
ATOM 1466 C CA . HIS A 1 184 ? 33.000 1.340 27.835 1.00 68.44 184 HIS A CA 1
ATOM 1467 C C . HIS A 1 184 ? 33.275 1.635 29.316 1.00 68.44 184 HIS A C 1
ATOM 1469 O O . HIS A 1 184 ? 32.342 1.871 30.082 1.00 68.44 184 HIS A O 1
ATOM 1475 N N . GLN A 1 185 ? 34.545 1.641 29.729 1.00 75.88 185 GLN A N 1
ATOM 1476 C CA . GLN A 1 185 ? 34.927 1.939 31.108 1.00 75.88 185 GLN A CA 1
ATOM 1477 C C . GLN A 1 185 ? 34.552 3.376 31.499 1.00 75.88 185 GLN A C 1
ATOM 1479 O O . GLN A 1 185 ? 33.920 3.575 32.534 1.00 75.88 185 GLN A O 1
ATOM 1484 N N . LEU A 1 186 ? 34.824 4.352 30.625 1.00 68.56 186 LEU A N 1
ATOM 1485 C CA . LEU A 1 186 ? 34.402 5.743 30.822 1.00 68.56 186 LEU A CA 1
ATOM 1486 C C . LEU A 1 186 ? 32.873 5.880 30.896 1.00 68.56 186 LEU A C 1
ATOM 1488 O O . LEU A 1 186 ? 32.356 6.626 31.725 1.00 68.56 186 LEU A O 1
ATOM 1492 N N . SER A 1 187 ? 32.128 5.135 30.073 1.00 68.50 187 SER A N 1
ATOM 1493 C CA . SER A 1 187 ? 30.660 5.152 30.107 1.00 68.50 187 SER A CA 1
ATOM 1494 C C . SER A 1 187 ? 30.087 4.625 31.429 1.00 68.50 187 SER A C 1
ATOM 1496 O O . SER A 1 187 ? 29.085 5.154 31.911 1.00 68.50 187 SER A O 1
ATOM 1498 N N . GLU A 1 188 ? 30.685 3.586 32.017 1.00 73.44 188 GLU A N 1
ATOM 1499 C CA . GLU A 1 188 ? 30.254 3.054 33.316 1.00 73.44 188 GLU A CA 1
ATOM 1500 C C . GLU A 1 188 ? 30.607 4.012 34.464 1.00 73.44 188 GLU A C 1
ATOM 1502 O O . GLU A 1 188 ? 29.783 4.226 35.353 1.00 73.44 188 GLU A O 1
ATOM 1507 N N . GLU A 1 189 ? 31.770 4.669 34.420 1.00 74.88 189 GLU A N 1
ATOM 1508 C CA . GLU A 1 189 ? 32.144 5.693 35.406 1.00 74.88 189 GLU A CA 1
ATOM 1509 C C . GLU A 1 189 ? 31.161 6.880 35.389 1.00 74.88 189 GLU A C 1
ATOM 1511 O O . GLU A 1 189 ? 30.642 7.268 36.441 1.00 74.88 189 GLU A O 1
ATOM 1516 N N . VAL A 1 190 ? 30.787 7.375 34.202 1.00 66.81 190 VAL A N 1
ATOM 1517 C CA . VAL A 1 190 ? 29.766 8.432 34.037 1.00 66.81 190 VAL A CA 1
ATOM 1518 C C . VAL A 1 190 ? 28.416 8.002 34.606 1.00 66.81 190 VAL A C 1
ATOM 1520 O O . VAL A 1 190 ? 27.747 8.772 35.298 1.00 66.81 190 VAL A O 1
ATOM 1523 N N . LYS A 1 191 ? 28.012 6.755 34.357 1.00 71.88 191 LYS A N 1
ATOM 1524 C CA . LYS A 1 191 ? 26.765 6.213 34.897 1.00 71.88 191 LYS A CA 1
ATOM 1525 C C . LYS A 1 191 ? 26.780 6.193 36.427 1.00 71.88 191 LYS A C 1
ATOM 1527 O O . LYS A 1 191 ? 25.817 6.639 37.043 1.00 71.88 191 LYS A O 1
ATOM 1532 N N . THR A 1 192 ? 27.878 5.752 37.044 1.00 75.75 192 THR A N 1
ATOM 1533 C CA . THR A 1 192 ? 27.993 5.730 38.512 1.00 75.75 192 THR A CA 1
ATOM 1534 C C . THR A 1 192 ? 27.990 7.126 39.139 1.00 75.75 192 THR A C 1
ATOM 1536 O O . THR A 1 192 ? 27.388 7.313 40.198 1.00 75.75 192 THR A O 1
ATOM 1539 N N . LEU A 1 193 ? 28.601 8.118 38.482 1.00 73.38 193 LEU A N 1
ATOM 1540 C CA . LEU A 1 193 ? 28.590 9.509 38.938 1.00 73.38 193 LEU A CA 1
ATOM 1541 C C . LEU A 1 193 ? 27.197 10.139 38.823 1.00 73.38 193 LEU A C 1
ATOM 1543 O O . LEU A 1 193 ? 26.748 10.783 39.770 1.00 73.38 193 LEU A O 1
ATOM 1547 N N . ASN A 1 194 ? 26.476 9.889 37.726 1.00 72.06 194 ASN A N 1
ATOM 1548 C CA . ASN A 1 194 ? 25.098 10.360 37.565 1.00 72.06 194 ASN A CA 1
ATOM 1549 C C . ASN A 1 194 ? 24.156 9.734 38.603 1.00 72.06 194 ASN A C 1
ATOM 1551 O O . ASN A 1 194 ? 23.375 10.446 39.228 1.00 72.06 194 ASN A O 1
ATOM 1555 N N . GLU A 1 195 ? 24.281 8.431 38.872 1.00 76.75 195 GLU A N 1
ATOM 1556 C CA . GLU A 1 195 ? 23.510 7.771 39.934 1.00 76.75 195 GLU A CA 1
ATOM 1557 C C . GLU A 1 195 ? 23.831 8.346 41.329 1.00 76.75 195 GLU A C 1
ATOM 1559 O O . GLU A 1 195 ? 22.946 8.455 42.182 1.00 76.75 195 GLU A O 1
ATOM 1564 N N . ALA A 1 196 ? 25.088 8.723 41.592 1.00 76.12 196 ALA A N 1
ATOM 1565 C CA . ALA A 1 196 ? 25.480 9.369 42.845 1.00 76.12 196 ALA A CA 1
ATOM 1566 C C . ALA A 1 196 ? 24.917 10.797 42.964 1.00 76.12 196 ALA A C 1
ATOM 1568 O O . ALA A 1 196 ? 24.486 11.196 44.053 1.00 76.12 196 ALA A O 1
ATOM 1569 N N . LEU A 1 197 ? 24.877 11.538 41.854 1.00 76.00 197 LEU A N 1
ATOM 1570 C CA . LEU A 1 197 ? 24.297 12.875 41.777 1.00 76.00 197 LEU A CA 1
ATOM 1571 C C . LEU A 1 197 ? 22.786 12.839 42.023 1.00 76.00 197 LEU A C 1
ATOM 1573 O O . LEU A 1 197 ? 22.301 13.541 42.905 1.00 76.00 197 LEU A O 1
ATOM 1577 N N . GLU A 1 198 ? 22.056 11.959 41.334 1.00 75.56 198 GLU A N 1
ATOM 1578 C CA . GLU A 1 198 ? 20.611 11.782 41.528 1.00 75.56 198 GLU A CA 1
ATOM 1579 C C . GLU A 1 198 ? 20.267 11.455 42.989 1.00 75.56 198 GLU A C 1
ATOM 1581 O O . GLU A 1 198 ? 19.314 12.004 43.546 1.00 75.56 198 GLU A O 1
ATOM 1586 N N . ARG A 1 199 ? 21.082 10.626 43.660 1.00 78.88 199 ARG A N 1
ATOM 1587 C CA . ARG A 1 199 ? 20.913 10.322 45.093 1.00 78.88 199 ARG A CA 1
ATOM 1588 C C . ARG A 1 199 ? 21.143 11.537 45.991 1.00 78.88 199 ARG A C 1
ATOM 1590 O O . ARG A 1 199 ? 20.397 11.713 46.955 1.00 78.88 199 ARG A O 1
ATOM 1597 N N . LYS A 1 200 ? 22.163 12.360 45.715 1.00 78.81 200 LYS A N 1
ATOM 1598 C CA . LYS A 1 200 ? 22.415 13.594 46.480 1.00 78.81 200 LYS A CA 1
ATOM 1599 C C . LYS A 1 200 ? 21.284 14.606 46.279 1.00 78.81 200 LYS A C 1
ATOM 1601 O O . LYS A 1 200 ? 20.793 15.148 47.268 1.00 78.81 200 LYS A O 1
ATOM 1606 N N . THR A 1 201 ? 20.824 14.799 45.045 1.00 77.56 201 THR A N 1
ATOM 1607 C CA . THR A 1 201 ? 19.711 15.704 44.723 1.00 77.56 201 THR A CA 1
ATOM 1608 C C . THR A 1 201 ? 18.414 15.255 45.397 1.00 77.56 201 THR A C 1
ATOM 1610 O O . THR A 1 201 ? 17.756 16.063 46.050 1.00 77.56 201 THR A O 1
ATOM 1613 N N . ALA A 1 202 ? 18.093 13.957 45.352 1.00 76.44 202 ALA A N 1
ATOM 1614 C CA . ALA A 1 202 ? 16.920 13.405 46.030 1.00 76.44 202 ALA A CA 1
ATOM 1615 C C . ALA A 1 202 ? 16.966 13.604 47.559 1.00 76.44 202 ALA A C 1
ATOM 1617 O O . ALA A 1 202 ? 15.960 13.983 48.159 1.00 76.44 202 ALA A O 1
ATOM 1618 N N . MET A 1 203 ? 18.135 13.415 48.190 1.00 81.31 203 MET A N 1
ATOM 1619 C CA . MET A 1 203 ? 18.317 13.689 49.625 1.00 81.31 203 MET A CA 1
ATOM 1620 C C . MET A 1 203 ? 18.086 15.163 49.977 1.00 81.31 203 MET A C 1
ATOM 1622 O O . MET A 1 203 ? 17.502 15.460 51.021 1.00 81.31 203 MET A O 1
ATOM 1626 N N . LEU A 1 204 ? 18.554 16.091 49.136 1.00 77.12 204 LEU A N 1
ATOM 1627 C CA . LEU A 1 204 ? 18.347 17.523 49.356 1.00 77.12 204 LEU A CA 1
ATOM 1628 C C . LEU A 1 204 ? 16.868 17.892 49.216 1.00 77.12 204 LEU A C 1
ATOM 1630 O O . LEU A 1 204 ? 16.332 18.557 50.100 1.00 77.12 204 LEU A O 1
ATOM 1634 N N . GLU A 1 205 ? 16.181 17.401 48.182 1.00 78.56 205 GLU A N 1
ATOM 1635 C CA . GLU A 1 205 ? 14.744 17.639 47.997 1.00 78.56 205 GLU A CA 1
ATOM 1636 C C . GLU A 1 205 ? 13.897 17.114 49.163 1.00 78.56 205 GLU A C 1
ATOM 1638 O O . GLU A 1 205 ? 12.965 17.788 49.611 1.00 78.56 205 GLU A O 1
ATOM 1643 N N . GLU A 1 206 ? 14.206 15.919 49.670 1.00 83.69 206 GLU A N 1
ATOM 1644 C CA . GLU A 1 206 ? 13.524 15.341 50.830 1.00 83.69 206 GLU A CA 1
ATOM 1645 C C . GLU A 1 206 ? 13.733 16.207 52.081 1.00 83.69 206 GLU A C 1
ATOM 1647 O O . GLU A 1 206 ? 12.777 16.537 52.787 1.00 83.69 206 GLU A O 1
ATOM 1652 N N . ARG A 1 207 ? 14.964 16.676 52.308 1.00 78.19 207 ARG A N 1
ATOM 1653 C CA . ARG A 1 207 ? 15.301 17.535 53.449 1.00 78.19 207 ARG A CA 1
ATOM 1654 C C . ARG A 1 207 ? 14.640 18.913 53.363 1.00 78.19 207 ARG A C 1
ATOM 1656 O O . ARG A 1 207 ? 14.211 19.444 54.391 1.00 78.19 207 ARG A O 1
ATOM 1663 N N . THR A 1 208 ? 14.487 19.464 52.159 1.00 78.50 208 THR A N 1
ATOM 1664 C CA . THR A 1 208 ? 13.722 20.696 51.921 1.00 78.50 208 THR A CA 1
ATOM 1665 C C . THR A 1 208 ? 12.236 20.485 52.210 1.00 78.50 208 THR A C 1
ATOM 1667 O O . THR A 1 208 ? 11.646 21.276 52.947 1.00 78.50 208 THR A O 1
ATOM 1670 N N . LYS A 1 209 ? 11.642 19.378 51.738 1.00 80.75 209 LYS A N 1
ATOM 1671 C CA . LYS A 1 209 ? 10.239 19.018 52.028 1.00 80.75 209 LYS A CA 1
ATOM 1672 C C . LYS A 1 209 ? 9.982 18.857 53.529 1.00 80.75 209 LYS A C 1
ATOM 1674 O O . LYS A 1 209 ? 8.980 19.367 54.034 1.00 80.75 209 LYS A O 1
ATOM 1679 N N . GLU A 1 210 ? 10.889 18.216 54.268 1.00 80.62 210 GLU A N 1
ATOM 1680 C CA . GLU A 1 210 ? 10.777 18.103 55.728 1.00 80.62 210 GLU A CA 1
ATOM 1681 C C . GLU A 1 210 ? 10.784 19.467 56.436 1.00 80.62 210 GLU A C 1
ATOM 1683 O O . GLU A 1 210 ? 10.071 19.666 57.426 1.00 80.62 210 GLU A O 1
ATOM 1688 N N . LEU A 1 211 ? 11.613 20.406 55.974 1.00 76.69 211 LEU A N 1
ATOM 1689 C CA . LEU A 1 211 ? 11.694 21.745 56.557 1.00 76.69 211 LEU A CA 1
ATOM 1690 C C . LEU A 1 211 ? 10.467 22.589 56.226 1.00 76.69 211 LEU A C 1
ATOM 1692 O O . LEU A 1 211 ? 9.946 23.261 57.118 1.00 76.69 211 LEU A O 1
ATOM 1696 N N . GLU A 1 212 ? 9.951 22.486 55.002 1.00 76.81 212 GLU A N 1
ATOM 1697 C CA . GLU A 1 212 ? 8.681 23.087 54.586 1.00 76.81 212 GLU A CA 1
ATOM 1698 C C . GLU A 1 212 ? 7.526 22.579 55.466 1.00 76.81 212 GLU A C 1
ATOM 1700 O O . GLU A 1 212 ? 6.719 23.356 55.983 1.00 76.81 212 GLU A O 1
ATOM 1705 N N . GLN A 1 213 ? 7.492 21.270 55.735 1.00 81.00 213 GLN A N 1
ATOM 1706 C CA . GLN A 1 213 ? 6.495 20.655 56.607 1.00 81.00 213 GLN A CA 1
ATOM 1707 C C . GLN A 1 213 ? 6.644 21.116 58.066 1.00 81.00 213 GLN A C 1
ATOM 1709 O O . GLN A 1 213 ? 5.647 21.444 58.714 1.00 81.00 213 GLN A O 1
ATOM 1714 N N . LYS A 1 214 ? 7.875 21.216 58.590 1.00 78.62 214 LYS A N 1
ATOM 1715 C CA . LYS A 1 214 ? 8.146 21.772 59.931 1.00 78.62 214 LYS A CA 1
ATOM 1716 C C . LYS A 1 214 ? 7.735 23.246 60.030 1.00 78.62 214 LYS A C 1
ATOM 1718 O O . LYS A 1 214 ? 7.183 23.646 61.055 1.00 78.62 214 LYS A O 1
ATOM 1723 N N . LYS A 1 215 ? 7.938 24.036 58.970 1.00 76.00 215 LYS A N 1
ATOM 1724 C CA . LYS A 1 215 ? 7.486 25.432 58.863 1.00 76.00 215 LYS A CA 1
ATOM 1725 C C . LYS A 1 215 ? 5.958 25.523 58.860 1.00 76.00 215 LYS A C 1
ATOM 1727 O O . LYS A 1 215 ? 5.401 26.326 59.607 1.00 76.00 215 LYS A O 1
ATOM 1732 N N . LYS A 1 216 ? 5.275 24.655 58.107 1.00 78.12 216 LYS A N 1
ATOM 1733 C CA . LYS A 1 216 ? 3.806 24.581 58.064 1.00 78.12 216 LYS A CA 1
ATOM 1734 C C . LYS A 1 216 ? 3.204 24.215 59.424 1.00 78.12 216 LYS A C 1
ATOM 1736 O O . LYS A 1 216 ? 2.307 24.907 59.895 1.00 78.12 216 LYS A O 1
ATOM 1741 N N . LEU A 1 217 ? 3.776 23.229 60.118 1.00 74.12 217 LEU A N 1
ATOM 1742 C CA . LEU A 1 217 ? 3.357 22.837 61.473 1.00 74.12 217 LEU A CA 1
ATOM 1743 C C . LEU A 1 217 ? 3.570 23.942 62.523 1.00 74.12 217 LEU A C 1
ATOM 1745 O O . LEU A 1 217 ? 2.849 23.999 63.521 1.00 74.12 217 LEU A O 1
ATOM 1749 N N . LEU A 1 218 ? 4.551 24.825 62.317 1.00 69.62 218 LEU A N 1
ATOM 1750 C CA . LEU A 1 218 ? 4.746 26.011 63.156 1.00 69.62 218 LEU A CA 1
ATOM 1751 C C . LEU A 1 218 ? 3.766 27.142 62.811 1.00 69.62 218 LEU A C 1
ATOM 1753 O O . LEU A 1 218 ? 3.380 27.887 63.710 1.00 69.62 218 LEU A O 1
ATOM 1757 N N . GLY A 1 219 ? 3.333 27.246 61.550 1.00 63.53 219 GLY A N 1
ATOM 1758 C CA . GLY A 1 219 ? 2.321 28.202 61.090 1.00 63.53 219 GLY A CA 1
ATOM 1759 C C . GLY A 1 219 ? 0.883 27.836 61.484 1.00 63.53 219 GLY A C 1
ATOM 1760 O O . GLY A 1 219 ? 0.107 28.720 61.838 1.00 63.53 219 GLY A O 1
ATOM 1761 N N . GLU A 1 220 ? 0.538 26.546 61.505 1.00 55.25 220 GLU A N 1
ATOM 1762 C CA . GLU A 1 220 ? -0.809 26.040 61.837 1.00 55.25 220 GLU A CA 1
ATOM 1763 C C . GLU A 1 220 ? -1.172 26.153 63.330 1.00 55.25 220 GLU A C 1
ATOM 1765 O O . GLU A 1 220 ? -2.330 25.995 63.705 1.00 55.25 220 GLU A O 1
ATOM 1770 N N . ARG A 1 221 ? -0.217 26.500 64.203 1.00 52.84 221 ARG A N 1
ATOM 1771 C CA . ARG A 1 221 ? -0.483 26.848 65.613 1.00 52.84 221 ARG A CA 1
ATOM 1772 C C . ARG A 1 221 ? -0.798 28.331 65.833 1.00 52.84 221 ARG A C 1
ATOM 1774 O O . ARG A 1 221 ? -0.635 28.819 66.950 1.00 52.84 221 ARG A O 1
ATOM 1781 N N . ARG A 1 222 ? -1.240 29.065 64.809 1.00 51.03 222 ARG A N 1
ATOM 1782 C CA . ARG A 1 222 ? -1.789 30.415 64.994 1.00 51.03 222 ARG A CA 1
ATOM 1783 C C . ARG A 1 222 ? -3.250 30.326 65.455 1.00 51.03 222 ARG A C 1
ATOM 1785 O O . ARG A 1 222 ? -4.079 29.832 64.695 1.00 51.03 222 ARG A O 1
ATOM 1792 N N . PRO A 1 223 ? -3.596 30.801 66.666 1.00 46.06 223 PRO A N 1
ATOM 1793 C CA . PRO A 1 223 ? -4.990 31.012 67.036 1.00 46.06 223 PRO A CA 1
ATOM 1794 C C . PRO A 1 223 ? -5.586 32.070 66.100 1.00 46.06 223 PRO A C 1
ATOM 1796 O O . PRO A 1 223 ? -4.953 33.094 65.848 1.00 46.06 223 PRO A O 1
ATOM 1799 N N . SER A 1 224 ? -6.802 31.845 65.614 1.00 49.88 224 SER A N 1
ATOM 1800 C CA . SER A 1 224 ? -7.565 32.685 64.674 1.00 49.88 224 SER A CA 1
ATOM 1801 C C . SER A 1 224 ? -7.982 34.069 65.216 1.00 49.88 224 SER A C 1
ATOM 1803 O O . SER A 1 224 ? -8.956 34.654 64.754 1.00 49.88 224 SER A O 1
ATOM 1805 N N . HIS A 1 225 ? -7.266 34.609 66.201 1.00 47.81 225 HIS A N 1
ATOM 1806 C CA . HIS A 1 225 ? -7.538 35.899 66.831 1.00 47.81 225 HIS A CA 1
ATOM 1807 C C . HIS A 1 225 ? -6.266 36.746 66.876 1.00 47.81 225 HIS A C 1
ATOM 1809 O O . HIS A 1 225 ? -5.776 37.036 67.956 1.00 47.81 225 HIS A O 1
ATOM 1815 N N . LEU A 1 226 ? -5.687 37.080 65.720 1.00 45.84 226 LEU A N 1
ATOM 1816 C CA . LEU A 1 226 ? -4.554 38.014 65.604 1.00 45.84 226 LEU A CA 1
ATOM 1817 C C . LEU A 1 226 ? -4.462 38.552 64.157 1.00 45.84 226 LEU A C 1
ATOM 1819 O O . LEU A 1 226 ? -3.445 38.420 63.485 1.00 45.84 226 LEU A O 1
ATOM 1823 N N . GLU A 1 227 ? -5.550 39.150 63.661 1.00 48.03 227 GLU A N 1
ATOM 1824 C CA . GLU A 1 227 ? -5.513 40.056 62.492 1.00 48.03 227 GLU A CA 1
ATOM 1825 C C . GLU A 1 227 ? -5.258 41.521 62.902 1.00 48.03 227 GLU A C 1
ATOM 1827 O O . GLU A 1 227 ? -5.059 42.390 62.059 1.00 48.03 227 GLU A O 1
ATOM 1832 N N . SER A 1 228 ? -5.176 41.815 64.204 1.00 48.50 228 SER A N 1
ATOM 1833 C CA . SER A 1 228 ? -4.862 43.146 64.728 1.00 48.50 228 SER A CA 1
ATOM 1834 C C . SER A 1 228 ? -3.365 43.297 65.014 1.00 48.50 228 SER A C 1
ATOM 1836 O O . SER A 1 228 ? -2.988 43.288 66.175 1.00 48.50 228 SER A O 1
ATOM 1838 N N . GLY A 1 229 ? -2.523 43.362 63.977 1.00 53.47 229 GLY A N 1
ATOM 1839 C CA . GLY A 1 229 ? -1.166 43.958 63.928 1.00 53.47 229 GLY A CA 1
ATOM 1840 C C . GLY A 1 229 ? -0.234 44.048 65.161 1.00 53.47 229 GLY A C 1
ATOM 1841 O O . GLY A 1 229 ? 0.665 44.883 65.134 1.00 53.47 229 GLY A O 1
ATOM 1842 N N . ASP A 1 230 ? -0.383 43.237 66.207 1.00 52.19 230 ASP A N 1
ATOM 1843 C CA . ASP A 1 230 ? 0.358 43.347 67.465 1.00 52.19 230 ASP A CA 1
ATOM 1844 C C . ASP A 1 230 ? 1.183 42.074 67.693 1.00 52.19 230 ASP A C 1
ATOM 1846 O O . ASP A 1 230 ? 0.696 41.027 68.124 1.00 52.19 230 ASP A O 1
ATOM 1850 N N . TRP A 1 231 ? 2.469 42.150 67.343 1.00 54.34 231 TRP A N 1
ATOM 1851 C CA . TRP A 1 231 ? 3.425 41.040 67.432 1.00 54.34 231 TRP A CA 1
ATOM 1852 C C . TRP A 1 231 ? 3.928 40.776 68.866 1.00 54.34 231 TRP A C 1
ATOM 1854 O O . TRP A 1 231 ? 4.771 39.900 69.069 1.00 54.34 231 TRP A O 1
ATOM 1864 N N . ASN A 1 232 ? 3.393 41.469 69.880 1.00 56.00 232 ASN A N 1
ATOM 1865 C CA . ASN A 1 232 ? 3.841 41.371 71.276 1.00 56.00 232 ASN A CA 1
ATOM 1866 C C . ASN A 1 232 ? 3.491 40.047 71.991 1.00 56.00 232 ASN A C 1
ATOM 1868 O O . ASN A 1 232 ? 3.945 39.818 73.111 1.00 56.00 232 ASN A O 1
ATOM 1872 N N . GLY A 1 233 ? 2.722 39.149 71.363 1.00 57.28 233 GLY A N 1
ATOM 1873 C CA . GLY A 1 233 ? 2.334 37.852 71.941 1.00 57.28 233 GLY A CA 1
ATOM 1874 C C . GLY A 1 233 ? 3.225 36.659 71.567 1.00 57.28 233 GLY A C 1
ATOM 1875 O O . GLY A 1 233 ? 3.062 35.572 72.126 1.00 57.28 233 GLY A O 1
ATOM 1876 N N . MET A 1 234 ? 4.157 36.814 70.621 1.00 55.59 234 MET A N 1
ATOM 1877 C CA . MET A 1 234 ? 5.028 35.712 70.208 1.00 55.59 234 MET A CA 1
ATOM 1878 C C . MET A 1 234 ? 6.119 35.529 71.265 1.00 55.59 234 MET A C 1
ATOM 1880 O O . MET A 1 234 ? 6.984 36.386 71.438 1.00 55.59 234 MET A O 1
ATOM 1884 N N . THR A 1 235 ? 6.068 34.424 72.017 1.00 72.94 235 THR A N 1
ATOM 1885 C CA . THR A 1 235 ? 7.073 34.170 73.059 1.00 72.94 235 THR A CA 1
ATOM 1886 C C . THR A 1 235 ? 8.470 34.229 72.438 1.00 72.94 235 THR A C 1
ATOM 1888 O O . THR A 1 235 ? 8.690 33.693 71.350 1.00 72.94 235 THR A O 1
ATOM 1891 N N . LYS A 1 236 ? 9.431 34.868 73.120 1.00 72.31 236 LYS A N 1
ATOM 1892 C CA . LYS A 1 236 ? 10.809 35.042 72.621 1.00 72.31 236 LYS A CA 1
ATOM 1893 C C . LYS A 1 236 ? 11.398 33.728 72.077 1.00 72.31 236 LYS A C 1
ATOM 1895 O O . LYS A 1 236 ? 12.040 33.733 71.039 1.00 72.31 236 LYS A O 1
ATOM 1900 N N . ALA A 1 237 ? 11.064 32.594 72.700 1.00 70.44 237 ALA A N 1
ATOM 1901 C CA . ALA A 1 237 ? 11.461 31.254 72.267 1.00 70.44 237 ALA A CA 1
ATOM 1902 C C . ALA A 1 237 ? 10.894 30.821 70.896 1.00 70.44 237 ALA A C 1
ATOM 1904 O O . ALA A 1 237 ? 11.584 30.149 70.132 1.00 70.44 237 ALA A O 1
ATOM 1905 N N . GLN A 1 238 ? 9.656 31.190 70.557 1.00 72.88 238 GLN A N 1
ATOM 1906 C CA . GLN A 1 238 ? 9.067 30.901 69.244 1.00 72.88 238 GLN A CA 1
ATOM 1907 C C . GLN A 1 238 ? 9.679 31.775 68.150 1.00 72.88 238 GLN A C 1
ATOM 1909 O O . GLN A 1 238 ? 9.915 31.277 67.051 1.00 72.88 238 GLN A O 1
ATOM 1914 N N . ALA A 1 239 ? 9.976 33.043 68.457 1.00 72.25 239 ALA A N 1
ATOM 1915 C CA . ALA A 1 239 ? 10.675 33.937 67.538 1.00 72.25 239 ALA A CA 1
ATOM 1916 C C . ALA A 1 239 ? 12.089 33.417 67.242 1.00 72.25 239 ALA A C 1
ATOM 1918 O O . ALA A 1 239 ? 12.439 33.261 66.076 1.00 72.25 239 ALA A O 1
ATOM 1919 N N . THR A 1 240 ? 12.841 33.021 68.278 1.00 76.19 240 THR A N 1
ATOM 1920 C CA . THR A 1 240 ? 14.178 32.425 68.122 1.00 76.19 240 THR A CA 1
ATOM 1921 C C . THR A 1 240 ? 14.143 31.133 67.299 1.00 76.19 240 THR A C 1
ATOM 1923 O O . THR A 1 240 ? 14.961 30.943 66.403 1.00 76.19 240 THR A O 1
ATOM 1926 N N . LYS A 1 241 ? 13.154 30.261 67.527 1.00 77.50 241 LYS A N 1
ATOM 1927 C CA . LYS A 1 241 ? 13.027 28.997 66.785 1.00 77.50 241 LYS A CA 1
ATOM 1928 C C . LYS A 1 241 ? 12.622 29.194 65.320 1.00 77.50 241 LYS A C 1
ATOM 1930 O O . LYS A 1 241 ? 13.048 28.426 64.461 1.00 77.50 241 LYS A O 1
ATOM 1935 N N . ALA A 1 242 ? 11.813 30.213 65.028 1.00 73.62 242 ALA A N 1
ATOM 1936 C CA . ALA A 1 242 ? 11.484 30.592 63.658 1.00 73.62 242 ALA A CA 1
ATOM 1937 C C . ALA A 1 242 ? 12.713 31.163 62.934 1.00 73.62 242 ALA A C 1
ATOM 1939 O O . ALA A 1 242 ? 12.987 30.750 61.812 1.00 73.62 242 ALA A O 1
ATOM 1940 N N . THR A 1 243 ? 13.498 32.027 63.588 1.00 76.88 243 THR A N 1
ATOM 1941 C CA . THR A 1 243 ? 14.755 32.537 63.016 1.00 76.88 243 THR A CA 1
ATOM 1942 C C . THR A 1 243 ? 15.788 31.431 62.797 1.00 76.88 243 THR A C 1
ATOM 1944 O O . THR A 1 243 ? 16.417 31.408 61.747 1.00 76.88 243 THR A O 1
ATOM 1947 N N . GLU A 1 244 ? 15.911 30.459 63.709 1.00 82.00 244 GLU A N 1
ATOM 1948 C CA . GLU A 1 244 ? 16.799 29.296 63.531 1.00 82.00 244 GLU A CA 1
ATOM 1949 C C . GLU A 1 244 ? 16.389 28.406 62.349 1.00 82.00 244 GLU A C 1
ATOM 1951 O O . GLU A 1 244 ? 17.245 27.863 61.654 1.00 82.00 244 GLU A O 1
ATOM 1956 N N . LEU A 1 245 ? 15.085 28.226 62.112 1.00 76.88 245 LEU A N 1
ATOM 1957 C CA . LEU A 1 245 ? 14.592 27.450 60.969 1.00 76.88 245 LEU A CA 1
ATOM 1958 C C . LEU A 1 245 ? 14.782 28.184 59.646 1.00 76.88 245 LEU A C 1
ATOM 1960 O O . LEU A 1 245 ? 15.155 27.550 58.663 1.00 76.88 245 LEU A O 1
ATOM 1964 N N . THR A 1 246 ? 14.565 29.499 59.630 1.00 76.31 246 THR A N 1
ATOM 1965 C CA . THR A 1 246 ? 14.853 30.330 58.457 1.00 76.31 246 THR A CA 1
ATOM 1966 C C . THR A 1 246 ? 16.346 30.309 58.138 1.00 76.31 246 THR A C 1
ATOM 1968 O O . THR A 1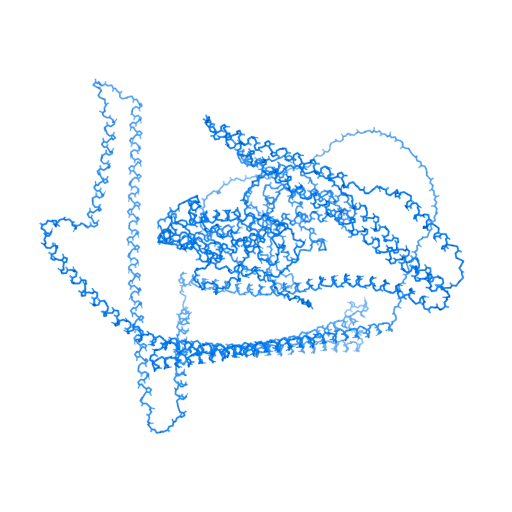 246 ? 16.699 30.095 56.985 1.00 76.31 246 THR A O 1
ATOM 1971 N N . GLN A 1 247 ? 17.220 30.422 59.146 1.00 83.19 247 GLN A N 1
ATOM 1972 C CA . GLN A 1 247 ? 18.666 30.323 58.938 1.00 83.19 247 GLN A CA 1
ATOM 1973 C C . GLN A 1 247 ? 19.062 28.945 58.392 1.00 83.19 247 GLN A C 1
ATOM 1975 O O . GLN A 1 247 ? 19.755 28.869 57.391 1.00 83.19 247 GLN A O 1
ATOM 1980 N N . LYS A 1 248 ? 18.520 27.850 58.942 1.00 81.19 248 LYS A N 1
ATOM 1981 C CA . LYS A 1 248 ? 18.767 26.496 58.408 1.00 81.19 248 LYS A CA 1
ATOM 1982 C C . LYS A 1 248 ? 18.288 26.302 56.969 1.00 81.19 248 LYS A C 1
ATOM 1984 O O . LYS A 1 248 ? 18.861 25.485 56.258 1.00 81.19 248 LYS A O 1
ATOM 1989 N N . MET A 1 249 ? 17.224 26.990 56.551 1.00 74.88 249 MET A N 1
ATOM 1990 C CA . MET A 1 249 ? 16.791 26.975 55.152 1.00 74.88 249 MET A CA 1
ATOM 1991 C C . MET A 1 249 ? 17.767 27.732 54.249 1.00 74.88 249 MET A C 1
ATOM 1993 O O . MET A 1 249 ? 18.026 27.266 53.144 1.00 74.88 249 MET A O 1
ATOM 1997 N N . ILE A 1 250 ? 18.307 28.861 54.716 1.00 79.69 250 ILE A N 1
ATOM 1998 C CA . ILE A 1 250 ? 19.331 29.627 53.994 1.00 79.69 250 ILE A CA 1
ATOM 1999 C C . ILE A 1 250 ? 20.595 28.774 53.847 1.00 79.69 250 ILE A C 1
ATOM 2001 O O . ILE A 1 250 ? 21.009 28.526 52.721 1.00 79.69 250 ILE A O 1
ATOM 2005 N N . ASP A 1 251 ? 21.099 28.195 54.941 1.00 80.56 251 ASP A N 1
ATOM 2006 C CA . ASP A 1 251 ? 22.301 27.349 54.933 1.00 80.56 251 ASP A CA 1
ATOM 2007 C C . ASP A 1 251 ? 22.153 26.130 53.994 1.00 80.56 251 ASP A C 1
ATOM 2009 O O . ASP A 1 251 ? 23.104 25.711 53.342 1.00 80.56 251 ASP A O 1
ATOM 2013 N N . LEU A 1 252 ? 20.955 25.535 53.902 1.00 76.44 252 LEU A N 1
ATOM 2014 C CA . LEU A 1 252 ? 20.690 24.421 52.977 1.00 76.44 252 LEU A CA 1
ATOM 2015 C C . LEU A 1 252 ? 20.526 24.862 51.522 1.00 76.44 252 LEU A C 1
ATOM 2017 O O . LEU A 1 252 ? 20.769 24.062 50.622 1.00 76.44 252 LEU A O 1
ATOM 2021 N N . THR A 1 253 ? 20.099 26.103 51.293 1.00 75.81 253 THR A N 1
ATOM 2022 C CA . THR A 1 253 ? 20.042 26.682 49.947 1.00 75.81 253 THR A CA 1
ATOM 2023 C C . THR A 1 253 ? 21.459 26.976 49.464 1.00 75.81 253 THR A C 1
ATOM 2025 O O . THR A 1 253 ? 21.807 26.556 48.368 1.00 75.81 253 THR A O 1
ATOM 2028 N N . GLU A 1 254 ? 22.307 27.548 50.323 1.00 81.31 254 GLU A N 1
ATOM 2029 C CA . GLU A 1 254 ? 23.737 27.741 50.049 1.00 81.31 254 GLU A CA 1
ATOM 2030 C C . GLU A 1 254 ? 24.444 26.403 49.784 1.00 81.31 254 GLU A C 1
ATOM 2032 O O . GLU A 1 254 ? 25.102 26.258 48.761 1.00 81.31 254 GLU A O 1
ATOM 2037 N N . GLN A 1 255 ? 24.211 25.367 50.603 1.00 78.62 255 GLN A N 1
ATOM 2038 C CA . GLN A 1 255 ? 24.758 24.024 50.340 1.00 78.62 255 GLN A CA 1
ATOM 2039 C C . GLN A 1 255 ? 24.282 23.420 49.014 1.00 78.62 255 GLN A C 1
ATOM 2041 O O . GLN A 1 255 ? 25.020 22.663 48.382 1.00 78.62 255 GLN A O 1
ATOM 2046 N N . ARG A 1 256 ? 23.041 23.699 48.599 1.00 77.50 256 ARG A N 1
ATOM 2047 C CA . ARG A 1 256 ? 22.532 23.245 47.301 1.00 77.50 256 ARG A CA 1
ATOM 2048 C C . ARG A 1 256 ? 23.278 23.944 46.172 1.00 77.50 256 ARG A C 1
ATOM 2050 O O . ARG A 1 256 ? 23.672 23.275 45.224 1.00 77.50 256 ARG A O 1
ATOM 2057 N N . ASP A 1 257 ? 23.458 25.252 46.282 1.00 76.19 257 ASP A N 1
ATOM 2058 C CA . ASP A 1 257 ? 24.109 26.055 45.254 1.00 76.19 257 ASP A CA 1
ATOM 2059 C C . ASP A 1 257 ? 25.614 25.734 45.167 1.00 76.19 257 ASP A C 1
ATOM 2061 O O . ASP A 1 257 ? 26.136 25.605 44.064 1.00 76.19 257 ASP A O 1
ATOM 2065 N N . ASP A 1 258 ? 26.284 25.444 46.289 1.00 79.94 258 ASP A N 1
ATOM 2066 C CA . ASP A 1 258 ? 27.661 24.923 46.310 1.00 79.94 258 ASP A CA 1
ATOM 2067 C C . ASP A 1 258 ? 27.784 23.576 45.578 1.00 79.94 258 ASP A C 1
ATOM 2069 O O . ASP A 1 258 ? 28.709 23.373 44.794 1.00 79.94 258 ASP A O 1
ATOM 2073 N N . ILE A 1 259 ? 26.828 22.661 45.783 1.00 74.38 259 ILE A N 1
ATOM 2074 C CA . ILE A 1 259 ? 26.799 21.365 45.085 1.00 74.38 259 ILE A CA 1
ATOM 2075 C C . ILE A 1 259 ? 26.522 21.552 43.590 1.00 74.38 259 ILE A C 1
ATOM 2077 O O . ILE A 1 259 ? 27.104 20.844 42.771 1.00 74.38 259 ILE A O 1
ATOM 2081 N N . VAL A 1 260 ? 25.646 22.488 43.217 1.00 72.50 260 VAL A N 1
ATOM 2082 C CA . VAL A 1 260 ? 25.383 22.813 41.806 1.00 72.50 260 VAL A CA 1
ATOM 2083 C C . VAL A 1 260 ? 26.645 23.372 41.147 1.00 72.50 260 VAL A C 1
ATOM 2085 O O . VAL A 1 260 ? 27.013 22.898 40.076 1.00 72.50 260 VAL A O 1
ATOM 2088 N N . ASN A 1 261 ? 27.356 24.283 41.813 1.00 75.56 261 ASN A N 1
ATOM 2089 C CA . ASN A 1 261 ? 28.617 24.836 41.318 1.00 75.56 261 ASN A CA 1
ATOM 2090 C C . ASN A 1 261 ? 29.709 23.758 41.185 1.00 75.56 261 ASN A C 1
ATOM 2092 O O . ASN A 1 261 ? 30.394 23.703 40.166 1.00 75.56 261 ASN A O 1
ATOM 2096 N N . GLU A 1 262 ? 29.840 22.849 42.160 1.00 77.88 262 GLU A N 1
ATOM 2097 C CA . GLU A 1 262 ? 30.777 21.713 42.090 1.00 77.88 262 GLU A CA 1
ATOM 2098 C C . GLU A 1 262 ? 30.453 20.793 40.895 1.00 77.88 262 GLU A C 1
ATOM 2100 O O . GLU A 1 262 ? 31.347 20.325 40.189 1.00 77.88 262 GLU A O 1
ATOM 2105 N N . VAL A 1 263 ? 29.166 20.569 40.610 1.00 67.31 263 VAL A N 1
ATOM 2106 C CA . VAL A 1 263 ? 28.710 19.778 39.455 1.00 67.31 263 VAL A CA 1
ATOM 2107 C C . VAL A 1 263 ? 28.979 20.495 38.134 1.00 67.31 263 VAL A C 1
ATOM 2109 O O . VAL A 1 263 ? 29.374 19.843 37.166 1.00 67.31 263 VAL A O 1
ATOM 2112 N N . GLU A 1 264 ? 28.801 21.814 38.075 1.00 72.88 264 GLU A N 1
ATOM 2113 C CA . GLU A 1 264 ? 29.139 22.613 36.897 1.00 72.88 264 GLU A CA 1
ATOM 2114 C C . GLU A 1 264 ? 30.647 22.596 36.613 1.00 72.88 264 GLU A C 1
ATOM 2116 O O . GLU A 1 264 ? 31.040 22.404 35.460 1.00 72.88 264 GLU A O 1
ATOM 2121 N N . GLU A 1 265 ? 31.500 22.695 37.639 1.00 77.25 265 GLU A N 1
ATOM 2122 C CA . GLU A 1 265 ? 32.955 22.579 37.474 1.00 77.25 265 GLU A CA 1
ATOM 2123 C C . GLU A 1 265 ? 33.384 21.177 37.023 1.00 77.25 265 GLU A C 1
ATOM 2125 O O . GLU A 1 265 ? 34.184 21.050 36.092 1.00 77.25 265 GLU A O 1
ATOM 2130 N N . ILE A 1 266 ? 32.812 20.117 37.608 1.00 73.94 266 ILE A N 1
ATOM 2131 C CA . ILE A 1 266 ? 33.066 18.734 37.174 1.00 73.94 266 ILE A CA 1
ATOM 2132 C C . ILE A 1 266 ? 32.613 18.546 35.721 1.00 73.94 266 ILE A C 1
ATOM 2134 O O . ILE A 1 266 ? 33.359 17.996 34.912 1.00 73.94 266 ILE A O 1
ATOM 2138 N N . SER A 1 267 ? 31.423 19.032 35.363 1.00 71.62 267 SER A N 1
ATOM 2139 C CA . SER A 1 267 ? 30.890 18.973 33.997 1.00 71.62 267 SER A CA 1
ATOM 2140 C C . SER A 1 267 ? 31.797 19.705 33.004 1.00 71.62 267 SER A C 1
ATOM 2142 O O . SER A 1 267 ? 32.091 19.190 31.923 1.00 71.62 267 SER A O 1
ATOM 2144 N N . LYS A 1 268 ? 32.309 20.881 33.382 1.00 75.50 268 LYS A N 1
ATOM 2145 C CA . LYS A 1 268 ? 33.245 21.658 32.566 1.00 75.50 268 LYS A CA 1
ATOM 2146 C C . LYS A 1 268 ? 34.568 20.918 32.350 1.00 75.50 268 LYS A C 1
ATOM 2148 O O . LYS A 1 268 ? 34.962 20.743 31.198 1.00 75.50 268 LYS A O 1
ATOM 2153 N N . GLY A 1 269 ? 35.194 20.407 33.413 1.00 80.06 269 GLY A N 1
ATOM 2154 C CA . GLY A 1 269 ? 36.428 19.618 33.308 1.00 80.06 269 GLY A CA 1
ATOM 2155 C C . GLY A 1 269 ? 36.251 18.339 32.478 1.00 80.06 269 GLY A C 1
ATOM 2156 O O . GLY A 1 269 ? 37.139 17.951 31.720 1.00 80.06 269 GLY A O 1
ATOM 2157 N N . TRP A 1 270 ? 35.073 17.712 32.541 1.00 71.69 270 TRP A N 1
ATOM 2158 C CA . TRP A 1 270 ? 34.737 16.557 31.705 1.00 71.69 270 TRP A CA 1
ATOM 2159 C C . TRP A 1 270 ? 34.559 16.906 30.232 1.00 71.69 270 TRP A C 1
ATOM 2161 O O . TRP A 1 270 ? 35.005 16.148 29.372 1.00 71.69 270 TRP A O 1
ATOM 2171 N N . ASN A 1 271 ? 33.922 18.036 29.926 1.00 67.00 271 ASN A N 1
ATOM 2172 C CA . ASN A 1 271 ? 33.791 18.497 28.549 1.00 67.00 271 ASN A CA 1
ATOM 2173 C C . ASN A 1 271 ? 35.162 18.799 27.943 1.00 67.00 271 ASN A C 1
ATOM 2175 O O . ASN A 1 271 ? 35.404 18.385 26.812 1.00 67.00 271 ASN A O 1
ATOM 2179 N N . GLU A 1 272 ? 36.062 19.415 28.715 1.00 77.12 272 GLU A N 1
ATOM 2180 C CA . GLU A 1 272 ? 37.452 19.675 28.325 1.00 77.12 272 GLU A CA 1
ATOM 2181 C C . GLU A 1 272 ? 38.220 18.364 28.051 1.00 77.12 272 GLU A C 1
ATOM 2183 O O . GLU A 1 272 ? 38.792 18.202 26.967 1.00 77.12 272 GLU A O 1
ATOM 2188 N N . LEU A 1 273 ? 38.134 17.376 28.952 1.00 74.81 273 LEU A N 1
ATOM 2189 C CA . LEU A 1 273 ? 38.741 16.048 28.773 1.00 74.81 273 LEU A CA 1
ATOM 2190 C C . LEU A 1 273 ? 38.159 15.295 27.560 1.00 74.81 273 LEU A C 1
ATOM 2192 O O . LEU A 1 273 ? 38.875 14.615 26.822 1.00 74.81 273 LEU A O 1
ATOM 2196 N N . LEU A 1 274 ? 36.848 15.406 27.328 1.00 66.75 274 LEU A N 1
ATOM 2197 C CA . LEU A 1 274 ? 36.176 14.771 26.197 1.00 66.75 274 LEU A CA 1
ATOM 2198 C C . LEU A 1 274 ? 36.600 15.409 24.869 1.00 66.75 274 LEU A C 1
ATOM 2200 O O . LEU A 1 274 ? 36.768 14.687 23.883 1.00 66.75 274 LEU A O 1
ATOM 2204 N N . THR A 1 275 ? 36.782 16.732 24.821 1.00 70.44 275 THR A N 1
ATOM 2205 C CA . THR A 1 275 ? 37.368 17.404 23.653 1.00 70.44 275 THR A CA 1
ATOM 2206 C C . THR A 1 275 ? 38.802 16.953 23.409 1.00 70.44 275 THR A C 1
ATOM 2208 O O . THR A 1 275 ? 39.103 16.559 22.285 1.00 70.44 275 THR A O 1
ATOM 2211 N N . GLU A 1 276 ? 39.640 16.878 24.447 1.00 78.31 276 GLU A N 1
ATOM 2212 C CA . GLU A 1 276 ? 41.023 16.395 24.336 1.00 78.31 276 GLU A CA 1
ATOM 2213 C C . GLU A 1 276 ? 41.076 14.956 23.786 1.00 78.31 276 GLU A C 1
ATOM 2215 O O . GLU A 1 276 ? 41.795 14.669 22.829 1.00 78.31 276 GLU A O 1
ATOM 2220 N N . LYS A 1 277 ? 40.231 14.048 24.295 1.00 73.00 277 LYS A N 1
ATOM 2221 C CA . LYS A 1 277 ? 40.167 12.654 23.816 1.00 73.00 277 LYS A CA 1
ATOM 2222 C C . LYS A 1 277 ? 39.602 12.522 22.401 1.00 73.00 277 LYS A C 1
ATOM 2224 O O . LYS A 1 277 ? 40.043 11.657 21.640 1.00 73.00 277 LYS A O 1
ATOM 2229 N N . LYS A 1 278 ? 38.642 13.370 22.015 1.00 67.06 278 LYS A N 1
ATOM 2230 C CA . LYS A 1 278 ? 38.138 13.433 20.632 1.00 67.06 278 LYS A CA 1
ATOM 2231 C C . LYS A 1 278 ? 39.215 13.931 19.671 1.00 67.06 278 LYS A C 1
ATOM 2233 O O . LYS A 1 278 ? 39.328 13.385 18.574 1.00 67.06 278 LYS A O 1
ATOM 2238 N N . GLU A 1 279 ? 40.015 14.909 20.080 1.00 70.88 279 GLU A N 1
ATOM 2239 C CA . GLU A 1 279 ? 41.152 15.402 19.302 1.00 70.88 279 GLU A CA 1
ATOM 2240 C C . GLU A 1 279 ? 42.262 14.352 19.180 1.00 70.88 279 GLU A C 1
ATOM 2242 O O . GLU A 1 279 ? 42.748 14.117 18.074 1.00 70.88 279 GLU A O 1
ATOM 2247 N N . GLU A 1 280 ? 42.611 13.642 20.257 1.00 71.19 280 GLU A N 1
ATOM 2248 C CA . GLU A 1 280 ? 43.549 12.511 20.206 1.00 71.19 280 GLU A CA 1
ATOM 2249 C C . GLU A 1 280 ? 43.073 11.423 19.229 1.00 71.19 280 GLU A C 1
ATOM 2251 O O . GLU A 1 280 ? 43.840 10.971 18.373 1.00 71.19 280 GLU A O 1
ATOM 2256 N N . ALA A 1 281 ? 41.795 11.033 19.294 1.00 60.56 281 ALA A N 1
ATOM 2257 C CA . ALA A 1 281 ? 41.211 10.043 18.390 1.00 60.56 281 ALA A CA 1
ATOM 2258 C C . ALA A 1 281 ? 41.188 10.527 16.928 1.00 60.56 281 ALA A C 1
ATOM 2260 O O . ALA A 1 281 ? 41.469 9.751 16.007 1.00 60.56 281 ALA A O 1
ATOM 2261 N N . LEU A 1 282 ? 40.888 11.810 16.699 1.00 66.69 282 LEU A N 1
ATOM 2262 C CA . LEU A 1 282 ? 40.913 12.422 15.373 1.00 66.69 282 LEU A CA 1
ATOM 2263 C C . LEU A 1 282 ? 42.336 12.450 14.804 1.00 66.69 282 LEU A C 1
ATOM 2265 O O . LEU A 1 282 ? 42.539 12.040 13.662 1.00 66.69 282 LEU A O 1
ATOM 2269 N N . ASN A 1 283 ? 43.325 12.843 15.606 1.00 66.81 283 ASN A N 1
ATOM 2270 C CA . ASN A 1 283 ? 44.737 12.849 15.225 1.00 66.81 283 ASN A CA 1
ATOM 2271 C C . ASN A 1 283 ? 45.237 11.439 14.886 1.00 66.81 283 ASN A C 1
ATOM 2273 O O . ASN A 1 283 ? 45.936 11.247 13.891 1.00 66.81 283 ASN A O 1
ATOM 2277 N N . MET A 1 284 ? 44.808 10.429 15.644 1.00 66.06 284 MET A N 1
ATOM 2278 C CA . MET A 1 284 ? 45.130 9.026 15.376 1.00 66.06 284 MET A CA 1
ATOM 2279 C C . MET A 1 284 ? 44.485 8.529 14.071 1.00 66.06 284 MET A C 1
ATOM 2281 O O . MET A 1 284 ? 45.124 7.843 13.272 1.00 66.06 284 MET A O 1
ATOM 2285 N N . LYS A 1 285 ? 43.238 8.937 13.795 1.00 60.75 285 LYS A N 1
ATOM 2286 C CA . LYS A 1 285 ? 42.532 8.633 12.540 1.00 60.75 285 LYS A CA 1
ATOM 2287 C C . LYS A 1 285 ? 43.183 9.319 11.337 1.00 60.75 285 LYS A C 1
ATOM 2289 O O . LYS A 1 285 ? 43.318 8.695 10.283 1.00 60.75 285 LYS A O 1
ATOM 2294 N N . ILE A 1 286 ? 43.623 10.566 11.493 1.00 66.00 286 ILE A N 1
ATOM 2295 C CA . ILE A 1 286 ? 44.377 11.310 10.477 1.00 66.00 286 ILE A CA 1
ATOM 2296 C C . ILE A 1 286 ? 45.710 10.612 10.202 1.00 66.00 286 ILE A C 1
ATOM 2298 O O . ILE A 1 286 ? 46.030 10.368 9.040 1.00 66.00 286 ILE A O 1
ATOM 2302 N N . HIS A 1 287 ? 46.445 10.213 11.243 1.00 62.75 287 HIS A N 1
ATOM 2303 C CA . HIS A 1 287 ? 47.713 9.502 11.096 1.00 62.75 287 HIS A CA 1
ATOM 2304 C C . HIS A 1 287 ? 47.538 8.158 10.372 1.00 62.75 287 HIS A C 1
ATOM 2306 O O . HIS A 1 287 ? 48.256 7.873 9.417 1.00 62.75 287 HIS A O 1
ATOM 2312 N N . ASN A 1 288 ? 46.515 7.376 10.729 1.00 59.06 288 ASN A N 1
ATOM 2313 C CA . ASN A 1 288 ? 46.200 6.118 10.046 1.00 59.06 288 ASN A CA 1
ATOM 2314 C C . ASN A 1 288 ? 45.784 6.335 8.584 1.00 59.06 288 ASN A C 1
ATOM 2316 O O . ASN A 1 288 ? 46.202 5.588 7.702 1.00 59.06 288 ASN A O 1
ATOM 2320 N N . THR A 1 289 ? 45.005 7.381 8.304 1.00 62.31 289 THR A N 1
ATOM 2321 C CA . THR A 1 289 ? 44.594 7.727 6.935 1.00 62.31 289 THR A CA 1
ATOM 2322 C C . THR A 1 289 ? 45.791 8.168 6.093 1.00 62.31 289 THR A C 1
ATOM 2324 O O . THR A 1 289 ? 45.903 7.762 4.938 1.00 62.31 289 THR A O 1
ATOM 2327 N N . ALA A 1 290 ? 46.717 8.934 6.675 1.00 62.69 290 ALA A N 1
ATOM 2328 C CA . ALA A 1 290 ? 47.962 9.340 6.032 1.00 62.69 290 ALA A CA 1
ATOM 2329 C C . ALA A 1 290 ? 48.885 8.140 5.763 1.00 62.69 290 ALA A C 1
ATOM 2331 O O . ALA A 1 290 ? 49.409 8.024 4.659 1.00 62.69 290 ALA A O 1
ATOM 2332 N N . SER A 1 291 ? 49.015 7.203 6.708 1.00 61.22 291 SER A N 1
ATOM 2333 C CA . SER A 1 291 ? 49.782 5.963 6.523 1.00 61.22 291 SER A CA 1
ATOM 2334 C C . SER A 1 291 ? 49.179 5.063 5.440 1.00 61.22 291 SER A C 1
ATOM 2336 O O . SER A 1 291 ? 49.899 4.554 4.585 1.00 61.22 291 SER A O 1
ATOM 2338 N N . ILE A 1 292 ? 47.848 4.929 5.392 1.00 60.25 292 ILE A N 1
ATOM 2339 C CA . ILE A 1 292 ? 47.149 4.201 4.321 1.00 60.25 292 ILE A CA 1
ATOM 2340 C C . ILE A 1 292 ? 47.321 4.911 2.971 1.00 60.25 292 ILE A C 1
ATOM 2342 O O . ILE A 1 292 ? 47.522 4.253 1.951 1.00 60.25 292 ILE A O 1
ATOM 2346 N N . ALA A 1 293 ? 47.258 6.243 2.936 1.00 62.06 293 ALA A N 1
ATOM 2347 C CA . ALA A 1 293 ? 47.488 7.018 1.720 1.00 62.06 293 ALA A CA 1
ATOM 2348 C C . ALA A 1 293 ? 48.937 6.884 1.226 1.00 62.06 293 ALA A C 1
ATOM 2350 O O . ALA A 1 293 ? 49.146 6.682 0.033 1.00 62.06 293 ALA A O 1
ATOM 2351 N N . ALA A 1 294 ? 49.923 6.909 2.127 1.00 58.53 294 ALA A N 1
ATOM 2352 C CA . ALA A 1 294 ? 51.330 6.685 1.807 1.00 58.53 294 ALA A CA 1
ATOM 2353 C C . ALA A 1 294 ? 51.569 5.272 1.250 1.00 58.53 294 ALA A C 1
ATOM 2355 O O . ALA A 1 294 ? 52.223 5.128 0.220 1.00 58.53 294 ALA A O 1
ATOM 2356 N N . LEU A 1 295 ? 50.953 4.243 1.846 1.00 57.75 295 LEU A N 1
ATOM 2357 C CA . LEU A 1 295 ? 50.985 2.871 1.323 1.00 57.75 295 LEU A CA 1
ATOM 2358 C C . LEU A 1 295 ? 50.317 2.761 -0.056 1.00 57.75 295 LEU A C 1
ATOM 2360 O O . LEU A 1 295 ? 50.837 2.089 -0.943 1.00 57.75 295 LEU A O 1
ATOM 2364 N N . LYS A 1 296 ? 49.201 3.468 -0.283 1.00 60.22 296 LYS A N 1
ATOM 2365 C CA . LYS A 1 296 ? 48.547 3.537 -1.601 1.00 60.22 296 LYS A CA 1
ATOM 2366 C C . LYS A 1 296 ? 49.406 4.255 -2.642 1.00 60.22 296 LYS A C 1
ATOM 2368 O O . LYS A 1 296 ? 49.391 3.848 -3.798 1.00 60.22 296 LYS A O 1
ATOM 2373 N N . VAL A 1 297 ? 50.146 5.297 -2.263 1.00 60.47 297 VAL A N 1
ATOM 2374 C CA . VAL A 1 297 ? 51.077 6.008 -3.157 1.00 60.47 297 VAL A CA 1
ATOM 2375 C C . VAL A 1 297 ? 52.291 5.139 -3.483 1.00 60.47 297 VAL A C 1
ATOM 2377 O O . VAL A 1 297 ? 52.644 5.049 -4.654 1.00 60.47 297 VAL A O 1
ATOM 2380 N N . ALA A 1 298 ? 52.861 4.430 -2.504 1.00 53.41 298 ALA A N 1
ATOM 2381 C CA . ALA A 1 298 ? 53.934 3.460 -2.733 1.00 53.41 298 ALA A CA 1
ATOM 2382 C C . ALA A 1 298 ? 53.481 2.341 -3.690 1.00 53.41 298 ALA A C 1
ATOM 2384 O O . ALA A 1 298 ? 54.123 2.093 -4.709 1.00 53.41 298 ALA A O 1
ATOM 2385 N N . HIS A 1 299 ? 52.290 1.776 -3.461 1.00 57.53 299 HIS A N 1
ATOM 2386 C CA . HIS A 1 299 ? 51.673 0.798 -4.361 1.00 57.53 299 HIS A CA 1
ATOM 2387 C C . HIS A 1 299 ? 51.371 1.387 -5.753 1.00 57.53 299 HIS A C 1
ATOM 2389 O O . HIS A 1 299 ? 51.452 0.699 -6.772 1.00 57.53 299 HIS A O 1
ATOM 2395 N N . LYS A 1 300 ? 51.032 2.681 -5.836 1.00 56.12 300 LYS A N 1
ATOM 2396 C CA . LYS A 1 300 ? 50.804 3.393 -7.104 1.00 56.12 300 LYS A CA 1
ATOM 2397 C C . LYS A 1 300 ? 52.103 3.643 -7.880 1.00 56.12 300 LYS A C 1
ATOM 2399 O O . LYS A 1 300 ? 52.080 3.572 -9.101 1.00 56.12 300 LYS A O 1
ATOM 2404 N N . MET A 1 301 ? 53.219 3.892 -7.198 1.00 55.66 301 MET A N 1
ATOM 2405 C CA . MET A 1 301 ? 54.546 4.028 -7.813 1.00 55.66 301 MET A CA 1
ATOM 2406 C C . MET A 1 301 ? 55.083 2.682 -8.322 1.00 55.66 301 MET A C 1
ATOM 2408 O O . MET A 1 301 ? 55.614 2.602 -9.428 1.00 55.66 301 MET A O 1
ATOM 2412 N N . GLU A 1 302 ? 54.874 1.596 -7.576 1.00 57.94 302 GLU A N 1
ATOM 2413 C CA . GLU A 1 302 ? 55.237 0.247 -8.038 1.00 57.94 302 GLU A CA 1
ATOM 2414 C C . GLU A 1 302 ? 54.349 -0.218 -9.202 1.00 57.94 302 GLU A C 1
ATOM 2416 O O . GLU A 1 302 ? 54.833 -0.777 -10.188 1.00 57.94 302 GLU A O 1
ATOM 2421 N N . SER A 1 303 ? 53.049 0.093 -9.155 1.00 51.00 303 SER A N 1
ATOM 2422 C CA . SER A 1 303 ? 52.142 -0.182 -10.275 1.00 51.00 303 SER A CA 1
ATOM 2423 C C . SER A 1 303 ? 52.349 0.746 -11.474 1.00 51.00 303 SER A C 1
ATOM 2425 O O . SER A 1 303 ? 52.067 0.311 -12.588 1.00 51.00 303 SER A O 1
ATOM 2427 N N . SER A 1 304 ? 52.892 1.963 -11.315 1.00 49.22 304 SER A N 1
ATOM 2428 C CA . SER A 1 304 ? 53.284 2.802 -12.457 1.00 49.22 304 SER A CA 1
ATOM 2429 C C . SER A 1 304 ? 54.523 2.251 -13.160 1.00 49.22 304 SER A C 1
ATOM 2431 O O . SER A 1 304 ? 54.543 2.217 -14.381 1.00 49.22 304 SER A O 1
ATOM 2433 N N . SER A 1 305 ? 55.498 1.708 -12.422 1.00 58.41 305 SER A N 1
ATOM 2434 C CA . SER A 1 305 ? 56.643 0.990 -13.010 1.00 58.41 305 SER A CA 1
ATOM 2435 C C . SER A 1 305 ? 56.202 -0.245 -13.818 1.00 58.41 305 SER A C 1
ATOM 2437 O O . SER A 1 305 ? 56.680 -0.495 -14.933 1.00 58.41 305 SER A O 1
ATOM 2439 N N . LEU A 1 306 ? 55.213 -0.985 -13.306 1.00 50.47 306 LEU A N 1
ATOM 2440 C CA . LEU A 1 306 ? 54.582 -2.085 -14.037 1.00 50.47 306 LEU A CA 1
ATOM 2441 C C . LEU A 1 306 ? 53.763 -1.578 -15.239 1.00 50.47 306 LEU A C 1
ATOM 2443 O O . LEU A 1 306 ? 53.808 -2.180 -16.311 1.00 50.47 306 LEU A O 1
ATOM 2447 N N . ALA A 1 307 ? 53.056 -0.454 -15.095 1.00 55.00 307 ALA A N 1
ATOM 2448 C CA . ALA A 1 307 ? 52.279 0.167 -16.164 1.00 55.00 307 ALA A CA 1
ATOM 2449 C C . ALA A 1 307 ? 53.164 0.714 -17.292 1.00 55.00 307 ALA A C 1
ATOM 2451 O O . ALA A 1 307 ? 52.782 0.578 -18.450 1.00 55.00 307 ALA A O 1
ATOM 2452 N N . ASP A 1 308 ? 54.349 1.243 -16.986 1.00 63.03 308 ASP A N 1
ATOM 2453 C CA . ASP A 1 308 ? 55.346 1.687 -17.964 1.00 63.03 308 ASP A CA 1
ATOM 2454 C C . ASP A 1 308 ? 55.917 0.494 -18.740 1.00 63.03 308 ASP A C 1
ATOM 2456 O O . ASP A 1 308 ? 56.077 0.545 -19.961 1.00 63.03 308 ASP A O 1
ATOM 2460 N N . THR A 1 309 ? 56.125 -0.636 -18.057 1.00 56.25 309 THR A N 1
ATOM 2461 C CA . THR A 1 309 ? 56.530 -1.899 -18.690 1.00 56.25 309 THR A CA 1
ATOM 2462 C C . THR A 1 309 ? 55.418 -2.449 -19.593 1.00 56.25 309 THR A C 1
ATOM 2464 O O . THR A 1 309 ? 55.675 -2.841 -20.732 1.00 56.25 309 THR A O 1
ATOM 2467 N N . ILE A 1 310 ? 54.160 -2.401 -19.146 1.00 57.59 310 ILE A N 1
ATOM 2468 C CA . ILE A 1 310 ? 52.987 -2.792 -19.943 1.00 57.59 310 ILE A CA 1
ATOM 2469 C C . ILE A 1 310 ? 52.769 -1.828 -21.119 1.00 57.59 310 ILE A C 1
ATOM 2471 O O . ILE A 1 310 ? 52.426 -2.273 -22.211 1.00 57.59 310 ILE A O 1
ATOM 2475 N N . GLN A 1 311 ? 52.988 -0.523 -20.944 1.00 63.12 311 GLN A N 1
ATOM 2476 C CA . GLN A 1 311 ? 52.924 0.477 -22.012 1.00 63.12 311 GLN A CA 1
ATOM 2477 C C . GLN A 1 311 ? 54.014 0.253 -23.057 1.00 63.12 311 GLN A C 1
ATOM 2479 O O . GLN A 1 311 ? 53.728 0.322 -24.249 1.00 63.12 311 GLN A O 1
ATOM 2484 N N . MET A 1 312 ? 55.237 -0.071 -22.634 1.00 79.75 312 MET A N 1
ATOM 2485 C CA . MET A 1 312 ? 56.328 -0.432 -23.537 1.00 79.75 312 MET A CA 1
ATOM 2486 C C . MET A 1 312 ? 55.959 -1.660 -24.379 1.00 79.75 312 MET A C 1
ATOM 2488 O O . MET A 1 312 ? 56.156 -1.653 -25.594 1.00 79.75 312 MET A O 1
ATOM 2492 N N . TRP A 1 313 ? 55.360 -2.683 -23.758 1.00 61.81 313 TRP A N 1
ATOM 2493 C CA . TRP A 1 313 ? 54.868 -3.871 -24.457 1.00 61.81 313 TRP A CA 1
ATOM 2494 C C . TRP A 1 313 ? 53.716 -3.545 -25.406 1.00 61.81 313 TRP A C 1
ATOM 2496 O O . TRP A 1 313 ? 53.797 -3.896 -26.576 1.00 61.81 313 TRP A O 1
ATOM 2506 N N . LYS A 1 314 ? 52.705 -2.788 -24.964 1.00 64.50 314 LYS A N 1
ATOM 2507 C CA . LYS A 1 314 ? 51.594 -2.331 -25.816 1.00 64.50 314 LYS A CA 1
ATOM 2508 C C . LYS A 1 314 ? 52.076 -1.499 -27.000 1.00 64.50 314 LYS A C 1
ATOM 2510 O O . LYS A 1 314 ? 51.569 -1.669 -28.101 1.00 64.50 314 LYS A O 1
ATOM 2515 N N . LYS A 1 315 ? 53.075 -0.633 -26.803 1.00 74.62 315 LYS A N 1
ATOM 2516 C CA . LYS A 1 315 ? 53.692 0.159 -27.874 1.00 74.62 315 LYS A CA 1
ATOM 2517 C C . LYS A 1 315 ? 54.395 -0.743 -28.888 1.00 74.62 315 LYS A C 1
ATOM 2519 O O . LYS A 1 315 ? 54.228 -0.535 -30.083 1.00 74.62 315 LYS A O 1
ATOM 2524 N N . LYS A 1 316 ? 55.112 -1.767 -28.419 1.00 67.88 316 LYS A N 1
ATOM 2525 C CA . LYS A 1 316 ? 55.799 -2.749 -29.270 1.00 67.88 316 LYS A CA 1
ATOM 2526 C C . LYS A 1 316 ? 54.814 -3.650 -30.027 1.00 67.88 316 LYS A C 1
ATOM 2528 O O . LYS A 1 316 ? 55.030 -3.948 -31.196 1.00 67.88 316 LYS A O 1
ATOM 2533 N N . THR A 1 317 ? 53.703 -4.027 -29.394 1.00 65.25 317 THR A N 1
ATOM 2534 C CA . THR A 1 317 ? 52.596 -4.755 -30.031 1.00 65.25 317 THR A CA 1
ATOM 2535 C C . THR A 1 317 ? 51.887 -3.891 -31.074 1.00 65.25 317 THR A C 1
ATOM 2537 O O . THR A 1 317 ? 51.693 -4.344 -32.193 1.00 65.25 317 THR A O 1
ATOM 2540 N N . ALA A 1 318 ? 51.599 -2.623 -30.770 1.00 68.75 318 ALA A N 1
ATOM 2541 C CA . ALA A 1 318 ? 50.998 -1.684 -31.718 1.00 68.75 318 ALA A CA 1
ATOM 2542 C C . ALA A 1 318 ? 51.931 -1.346 -32.897 1.00 68.75 318 ALA A C 1
ATOM 2544 O O . ALA A 1 318 ? 51.471 -1.057 -33.998 1.00 68.75 318 ALA A O 1
ATOM 2545 N N . GLU A 1 319 ? 53.249 -1.368 -32.688 1.00 74.62 319 GLU A N 1
ATOM 2546 C CA . GLU A 1 319 ? 54.245 -1.207 -33.751 1.00 74.62 319 GLU A CA 1
ATOM 2547 C C . GLU A 1 319 ? 54.286 -2.432 -34.678 1.00 74.62 319 GLU A C 1
ATOM 2549 O O . GLU A 1 319 ? 54.293 -2.275 -35.897 1.00 74.62 319 GLU A O 1
ATOM 2554 N N . MET A 1 320 ? 54.203 -3.641 -34.115 1.00 66.81 320 MET A N 1
ATOM 2555 C CA . MET A 1 320 ? 54.048 -4.888 -34.877 1.00 66.81 320 MET A CA 1
ATOM 2556 C C . MET A 1 320 ? 52.729 -4.922 -35.664 1.00 66.81 320 MET A C 1
ATOM 2558 O O . MET A 1 320 ? 52.724 -5.275 -36.840 1.00 66.81 320 MET A O 1
ATOM 2562 N N . GLU A 1 321 ? 51.620 -4.502 -35.052 1.00 69.69 321 GLU A N 1
ATOM 2563 C CA . GLU A 1 321 ? 50.316 -4.392 -35.718 1.00 69.69 321 GLU A CA 1
ATOM 2564 C C . GLU A 1 321 ? 50.329 -3.332 -36.823 1.00 69.69 321 GLU A C 1
ATOM 2566 O O . GLU A 1 321 ? 49.785 -3.571 -37.894 1.00 69.69 321 GLU A O 1
ATOM 2571 N N . ARG A 1 322 ? 51.010 -2.195 -36.625 1.00 73.62 322 ARG A N 1
ATOM 2572 C CA . ARG A 1 322 ? 51.198 -1.183 -37.677 1.00 73.62 322 ARG A CA 1
ATOM 2573 C C . ARG A 1 322 ? 52.037 -1.684 -38.842 1.00 73.62 322 ARG A C 1
ATOM 2575 O O . ARG A 1 322 ? 51.736 -1.322 -39.972 1.00 73.62 322 ARG A O 1
ATOM 2582 N N . LEU A 1 323 ? 53.074 -2.483 -38.595 1.00 72.06 323 LEU A N 1
ATOM 2583 C CA . LEU A 1 323 ? 53.862 -3.098 -39.667 1.00 72.06 323 LEU A CA 1
ATOM 2584 C C . LEU A 1 323 ? 53.018 -4.102 -40.460 1.00 72.06 323 LEU A C 1
ATOM 2586 O O . LEU A 1 323 ? 53.049 -4.083 -41.686 1.00 72.06 323 LEU A O 1
ATOM 2590 N N . HIS A 1 324 ? 52.196 -4.895 -39.774 1.00 67.88 324 HIS A N 1
ATOM 2591 C CA . HIS A 1 324 ? 51.308 -5.861 -40.415 1.00 67.88 324 HIS A CA 1
ATOM 2592 C C . HIS A 1 324 ? 50.141 -5.197 -41.171 1.00 67.88 324 HIS A C 1
ATOM 2594 O O . HIS A 1 324 ? 49.759 -5.630 -42.258 1.00 67.88 324 HIS A O 1
ATOM 2600 N N . GLU A 1 325 ? 49.599 -4.103 -40.633 1.00 66.50 325 GLU A N 1
ATOM 2601 C CA . GLU A 1 325 ? 48.572 -3.296 -41.293 1.00 66.50 325 GLU A CA 1
ATOM 2602 C C . GLU A 1 325 ? 49.153 -2.506 -42.470 1.00 66.50 325 GLU A C 1
ATOM 2604 O O . GLU A 1 325 ? 48.481 -2.346 -43.481 1.00 66.50 325 GLU A O 1
ATOM 2609 N N . LYS A 1 326 ? 50.418 -2.078 -42.392 1.00 74.88 326 LYS A N 1
ATOM 2610 C CA . LYS A 1 326 ? 51.136 -1.475 -43.518 1.00 74.88 326 LYS A CA 1
ATOM 2611 C C . LYS A 1 326 ? 51.379 -2.490 -44.637 1.00 74.88 326 LYS A C 1
ATOM 2613 O O . LYS A 1 326 ? 51.137 -2.158 -45.785 1.00 74.88 326 LYS A O 1
ATOM 2618 N N . GLU A 1 327 ? 51.746 -3.734 -44.328 1.00 70.00 327 GLU A N 1
ATOM 2619 C CA . GLU A 1 327 ? 51.837 -4.810 -45.332 1.00 70.00 327 GLU A CA 1
ATOM 2620 C C . GLU A 1 327 ? 50.474 -5.123 -45.975 1.00 70.00 327 GLU A C 1
ATOM 2622 O O . GLU A 1 327 ? 50.387 -5.336 -47.187 1.00 70.00 327 GLU A O 1
ATOM 2627 N N . LYS A 1 328 ? 49.386 -5.089 -45.193 1.00 68.88 328 LYS A N 1
ATOM 2628 C CA . LYS A 1 328 ? 48.018 -5.195 -45.725 1.00 68.88 328 LYS A CA 1
ATOM 2629 C C . LYS A 1 328 ? 47.625 -3.996 -46.578 1.00 68.88 328 LYS A C 1
ATOM 2631 O O . LYS A 1 328 ? 47.000 -4.192 -47.615 1.00 68.88 328 LYS A O 1
ATOM 2636 N N . GLN A 1 329 ? 47.967 -2.781 -46.157 1.00 65.44 329 GLN A N 1
ATOM 2637 C CA . GLN A 1 329 ? 47.677 -1.551 -46.888 1.00 65.44 329 GLN A CA 1
ATOM 2638 C C . GLN A 1 329 ? 48.492 -1.464 -48.172 1.00 65.44 329 GLN A C 1
ATOM 2640 O O . GLN A 1 329 ? 47.906 -1.138 -49.189 1.00 65.44 329 GLN A O 1
ATOM 2645 N N . ASP A 1 330 ? 49.768 -1.846 -48.179 1.00 66.31 330 ASP A N 1
ATOM 2646 C CA . ASP A 1 330 ? 50.596 -1.902 -49.388 1.00 66.31 330 ASP A CA 1
ATOM 2647 C C . ASP A 1 330 ? 50.049 -2.960 -50.376 1.00 66.31 330 ASP A C 1
ATOM 2649 O O . ASP A 1 330 ? 50.001 -2.724 -51.585 1.00 66.31 330 ASP A O 1
ATOM 2653 N N . GLY A 1 331 ? 49.508 -4.078 -49.868 1.00 63.97 331 GLY A N 1
ATOM 2654 C CA . GLY A 1 331 ? 48.761 -5.059 -50.667 1.00 63.97 331 GLY A CA 1
ATOM 2655 C C . GLY A 1 331 ? 47.403 -4.553 -51.182 1.00 63.97 331 GLY A C 1
ATOM 2656 O O . GLY A 1 331 ? 47.023 -4.839 -52.318 1.00 63.97 331 GLY A O 1
ATOM 2657 N N . PHE A 1 332 ? 46.676 -3.764 -50.385 1.00 49.38 332 PHE A N 1
ATOM 2658 C CA . PHE A 1 332 ? 45.395 -3.160 -50.769 1.00 49.38 332 PHE A CA 1
ATOM 2659 C C . PHE A 1 332 ? 45.561 -1.959 -51.708 1.00 49.38 332 PHE A C 1
ATOM 2661 O O . PHE A 1 332 ? 44.719 -1.758 -52.578 1.00 49.38 332 PHE A O 1
ATOM 2668 N N . GLN A 1 333 ? 46.633 -1.178 -51.579 1.00 52.59 333 GLN A N 1
ATOM 2669 C CA . GLN A 1 333 ? 46.950 -0.031 -52.431 1.00 52.59 333 GLN A CA 1
ATOM 2670 C C . GLN A 1 333 ? 47.298 -0.507 -53.849 1.00 52.59 333 GLN A C 1
ATOM 2672 O O . GLN A 1 333 ? 46.811 0.071 -54.817 1.00 52.59 333 GLN A O 1
ATOM 2677 N N . ALA A 1 334 ? 48.011 -1.636 -53.973 1.00 55.00 334 ALA A N 1
ATOM 2678 C CA . ALA A 1 334 ? 48.271 -2.302 -55.251 1.00 55.00 334 ALA A CA 1
ATOM 2679 C C . ALA A 1 334 ? 46.990 -2.821 -55.944 1.00 55.00 334 ALA A C 1
ATOM 2681 O O . ALA A 1 334 ? 46.921 -2.859 -57.170 1.00 55.00 334 ALA A O 1
ATOM 2682 N N . LEU A 1 335 ? 45.954 -3.179 -55.173 1.00 48.50 335 LEU A N 1
ATOM 2683 C CA . LEU A 1 335 ? 44.623 -3.544 -55.686 1.00 48.50 335 LEU A CA 1
ATOM 2684 C C . LEU A 1 335 ? 43.761 -2.310 -56.017 1.00 48.50 335 LEU A C 1
ATOM 2686 O O . LEU A 1 335 ? 43.035 -2.302 -57.008 1.00 48.50 335 LEU A O 1
ATOM 2690 N N . LYS A 1 336 ? 43.879 -1.232 -55.236 1.00 46.22 336 LYS A N 1
ATOM 2691 C CA . LYS A 1 336 ? 43.099 0.008 -55.390 1.00 46.22 336 LYS A CA 1
ATOM 2692 C C . LYS A 1 336 ? 43.580 0.884 -56.555 1.00 46.22 336 LYS A C 1
ATOM 2694 O O . LYS A 1 336 ? 42.773 1.599 -57.148 1.00 46.22 336 LYS A O 1
ATOM 2699 N N . GLU A 1 337 ? 44.856 0.789 -56.936 1.00 47.28 337 GLU A N 1
ATOM 2700 C CA . GLU A 1 337 ? 45.409 1.427 -58.144 1.00 47.28 337 GLU A CA 1
ATOM 2701 C C . GLU A 1 337 ? 44.932 0.764 -59.454 1.00 47.28 337 GLU A C 1
ATOM 2703 O O . GLU A 1 337 ? 44.985 1.393 -60.512 1.00 47.28 337 GLU A O 1
ATOM 2708 N N . VAL A 1 338 ? 44.381 -0.456 -59.387 1.00 49.34 338 VAL A N 1
ATOM 2709 C CA . VAL A 1 338 ? 43.761 -1.146 -60.534 1.00 49.34 338 VAL A CA 1
ATOM 2710 C C . VAL A 1 338 ? 42.275 -0.785 -60.694 1.00 49.34 338 VAL A C 1
ATOM 2712 O O . VAL A 1 338 ? 41.774 -0.776 -61.817 1.00 49.34 338 VAL A O 1
ATOM 2715 N N . GLU A 1 339 ? 41.576 -0.405 -59.619 1.00 43.09 339 GLU A N 1
ATOM 2716 C CA . GLU A 1 339 ? 40.121 -0.160 -59.652 1.00 43.09 339 GLU A CA 1
ATOM 2717 C C . GLU A 1 339 ? 39.679 1.313 -59.586 1.00 43.09 339 GLU A C 1
ATOM 2719 O O . GLU A 1 339 ? 38.515 1.602 -59.857 1.00 43.09 339 GLU A O 1
ATOM 2724 N N . CYS A 1 340 ? 40.563 2.283 -59.324 1.00 37.66 340 CYS A N 1
ATOM 2725 C CA . CYS A 1 340 ? 40.152 3.686 -59.163 1.00 37.66 340 CYS A CA 1
ATOM 2726 C C . CYS A 1 340 ? 40.602 4.610 -60.312 1.00 37.66 340 CYS A C 1
ATOM 2728 O O . CYS A 1 340 ? 41.349 5.569 -60.120 1.00 37.66 340 CYS A O 1
ATOM 2730 N N . ARG A 1 341 ? 40.105 4.342 -61.529 1.00 45.06 341 ARG A N 1
ATOM 2731 C CA . ARG A 1 341 ? 40.042 5.333 -62.629 1.00 45.06 341 ARG A CA 1
ATOM 2732 C C . ARG A 1 341 ? 38.658 5.951 -62.839 1.00 45.06 341 ARG A C 1
ATOM 2734 O O . ARG A 1 341 ? 38.504 6.738 -63.761 1.00 45.06 341 ARG A O 1
ATOM 2741 N N . ASN A 1 342 ? 37.675 5.669 -61.989 1.00 47.16 342 ASN A N 1
ATOM 2742 C CA . ASN A 1 342 ? 36.370 6.324 -62.036 1.00 47.16 342 ASN A CA 1
ATOM 2743 C C . ASN A 1 342 ? 35.851 6.574 -60.614 1.00 47.16 342 ASN A C 1
ATOM 2745 O O . ASN A 1 342 ? 35.950 5.689 -59.774 1.00 47.16 342 ASN A O 1
ATOM 2749 N N . CYS A 1 343 ? 35.250 7.752 -60.410 1.00 35.47 343 CYS A N 1
ATOM 2750 C CA . CYS A 1 343 ? 34.536 8.227 -59.210 1.00 35.47 343 CYS A CA 1
ATOM 2751 C C . CYS A 1 343 ? 35.325 9.077 -58.196 1.00 35.47 343 CYS A C 1
ATOM 2753 O O . CYS A 1 343 ? 35.459 8.720 -57.031 1.00 35.47 343 CYS A O 1
ATOM 2755 N N . SER A 1 344 ? 35.687 10.293 -58.620 1.00 34.22 344 SER A N 1
ATOM 2756 C CA . SER A 1 344 ? 35.863 11.445 -57.722 1.00 34.22 344 SER A CA 1
ATOM 2757 C C . SER A 1 344 ? 34.930 12.579 -58.152 1.00 34.22 344 SER A C 1
ATOM 2759 O O . SER A 1 344 ? 35.332 13.482 -58.879 1.00 34.22 344 SER A O 1
ATOM 2761 N N . ALA A 1 345 ? 33.671 12.523 -57.724 1.00 42.59 345 ALA A N 1
ATOM 2762 C CA . ALA A 1 345 ? 32.795 13.689 -57.654 1.00 42.59 345 ALA A CA 1
ATOM 2763 C C . ALA A 1 345 ? 31.729 13.441 -56.580 1.00 42.59 345 ALA A C 1
ATOM 2765 O O . ALA A 1 345 ? 31.074 12.406 -56.615 1.00 42.59 345 ALA A O 1
ATOM 2766 N N . LEU A 1 346 ? 31.551 14.432 -55.698 1.00 40.34 346 LEU A N 1
ATOM 2767 C CA . LEU A 1 346 ? 30.564 14.552 -54.610 1.00 40.34 346 LEU A CA 1
ATOM 2768 C C . LEU A 1 346 ? 31.041 14.124 -53.216 1.00 40.34 346 LEU A C 1
ATOM 2770 O O . LEU A 1 346 ? 30.678 13.069 -52.714 1.00 40.34 346 LEU A O 1
ATOM 2774 N N . GLN A 1 347 ? 31.746 15.036 -52.544 1.00 36.16 347 GLN A N 1
ATOM 2775 C CA . GLN A 1 347 ? 31.536 15.301 -51.116 1.00 36.16 347 GLN A CA 1
ATOM 2776 C C . GLN A 1 347 ? 32.087 16.690 -50.779 1.00 36.16 347 GLN A C 1
ATOM 2778 O O . GLN A 1 347 ? 33.294 16.905 -50.730 1.00 36.16 347 GLN A O 1
ATOM 2783 N N . GLY A 1 348 ? 31.183 17.647 -50.596 1.00 43.41 348 GLY A N 1
ATOM 2784 C CA . GLY A 1 348 ? 31.530 19.015 -50.236 1.00 43.41 348 GLY A CA 1
ATOM 2785 C C . GLY A 1 348 ? 30.338 19.941 -50.396 1.00 43.41 348 GLY A C 1
ATOM 2786 O O . GLY A 1 348 ? 30.305 20.713 -51.344 1.00 43.41 348 GLY A O 1
ATOM 2787 N N . GLN A 1 349 ? 29.360 19.841 -49.496 1.00 46.16 349 GLN A N 1
ATOM 2788 C CA . GLN A 1 349 ? 28.400 20.922 -49.282 1.00 46.16 349 GLN A CA 1
ATOM 2789 C C . GLN A 1 349 ? 28.253 21.193 -47.790 1.00 46.16 349 GLN A C 1
ATOM 2791 O O . GLN A 1 349 ? 28.219 20.279 -46.964 1.00 46.16 349 GLN A O 1
ATOM 2796 N N . SER A 1 350 ? 28.260 22.478 -47.465 1.00 56.41 350 SER A N 1
ATOM 2797 C CA . SER A 1 350 ? 28.285 23.016 -46.107 1.00 56.41 350 SER A CA 1
ATOM 2798 C C . SER A 1 350 ? 26.865 23.178 -45.555 1.00 56.41 350 SER A C 1
ATOM 2800 O O . SER A 1 350 ? 25.901 23.312 -46.307 1.00 56.41 350 SER A O 1
ATOM 2802 N N . ALA A 1 351 ? 26.712 23.178 -44.227 1.00 43.91 351 ALA A N 1
ATOM 2803 C CA . ALA A 1 351 ? 25.411 23.247 -43.546 1.00 43.91 351 ALA A CA 1
ATOM 2804 C C . ALA A 1 351 ? 24.553 24.475 -43.939 1.00 43.91 351 ALA A C 1
ATOM 2806 O O . ALA A 1 351 ? 23.327 24.443 -43.833 1.00 43.91 351 ALA A O 1
ATOM 2807 N N . THR A 1 352 ? 25.179 25.537 -44.446 1.00 50.59 352 THR A N 1
ATOM 2808 C CA . THR A 1 352 ? 24.521 26.732 -44.990 1.00 50.59 352 THR A CA 1
ATOM 2809 C C . THR A 1 352 ? 23.800 26.473 -46.316 1.00 50.59 352 THR A C 1
ATOM 2811 O O . THR A 1 352 ? 22.744 27.055 -46.554 1.00 50.59 352 THR A O 1
ATOM 2814 N N . GLU A 1 353 ? 24.296 25.562 -47.155 1.00 52.25 353 GLU A N 1
ATOM 2815 C CA . GLU A 1 353 ? 23.656 25.200 -48.430 1.00 52.25 353 GLU A CA 1
ATOM 2816 C C . GLU A 1 353 ? 22.423 24.315 -48.209 1.00 52.25 353 GLU A C 1
ATOM 2818 O O . GLU A 1 353 ? 21.410 24.475 -48.889 1.00 52.25 353 GLU A O 1
ATOM 2823 N N . VAL A 1 354 ? 22.455 23.460 -47.182 1.00 52.84 354 VAL A N 1
ATOM 2824 C CA . VAL A 1 354 ? 21.306 22.631 -46.780 1.00 52.84 354 VAL A CA 1
ATOM 2825 C C . VAL A 1 354 ? 20.170 23.494 -46.219 1.00 52.84 354 VAL A C 1
ATOM 2827 O O . VAL A 1 354 ? 19.003 23.272 -46.538 1.00 52.84 354 VAL A O 1
ATOM 2830 N N . LEU A 1 355 ? 20.491 24.528 -45.436 1.00 56.09 355 LEU A N 1
ATOM 2831 C CA . LEU A 1 355 ? 19.491 25.472 -44.924 1.00 56.09 355 LEU A CA 1
ATOM 2832 C C . LEU A 1 355 ? 18.890 26.354 -46.027 1.00 56.09 355 LEU A C 1
ATOM 2834 O O . LEU A 1 355 ? 17.687 26.625 -46.003 1.00 56.09 355 LEU A O 1
ATOM 2838 N N . ALA A 1 356 ? 19.688 26.758 -47.019 1.00 62.69 356 ALA A N 1
ATOM 2839 C CA . ALA A 1 356 ? 19.186 27.478 -48.188 1.00 62.69 356 ALA A CA 1
ATOM 2840 C C . ALA A 1 356 ? 18.250 26.601 -49.042 1.00 62.69 356 ALA A C 1
ATOM 2842 O O . ALA A 1 356 ? 17.204 27.075 -49.488 1.00 62.69 356 ALA A O 1
ATOM 2843 N N . ALA A 1 357 ? 18.576 25.314 -49.201 1.00 58.44 357 ALA A N 1
ATOM 2844 C CA . ALA A 1 357 ? 17.748 24.355 -49.927 1.00 58.44 357 ALA A CA 1
ATOM 2845 C C . ALA A 1 357 ? 16.409 24.080 -49.221 1.00 58.44 357 ALA A C 1
ATOM 2847 O O . ALA A 1 357 ? 15.361 24.121 -49.861 1.00 58.44 357 ALA A O 1
ATOM 2848 N N . LEU A 1 358 ? 16.415 23.898 -47.896 1.00 60.50 358 LEU A N 1
ATOM 2849 C CA . LEU A 1 358 ? 15.189 23.682 -47.115 1.00 60.50 358 LEU A CA 1
ATOM 2850 C C . LEU A 1 358 ? 14.272 24.912 -47.102 1.00 60.50 358 LEU A C 1
ATOM 2852 O O . LEU A 1 358 ? 13.046 24.778 -47.093 1.00 60.50 358 LEU A O 1
ATOM 2856 N N . LYS A 1 359 ? 14.846 26.121 -47.127 1.00 75.06 359 LYS A N 1
ATOM 2857 C CA . LYS A 1 359 ? 14.070 27.359 -47.269 1.00 75.06 359 LYS A CA 1
ATOM 2858 C C . LYS A 1 359 ? 13.422 27.447 -48.654 1.00 75.06 359 LYS A C 1
ATOM 2860 O O . LYS A 1 359 ? 12.223 27.695 -48.740 1.00 75.06 359 LYS A O 1
ATOM 2865 N N . ALA A 1 360 ? 14.176 27.145 -49.712 1.00 68.44 360 ALA A N 1
ATOM 2866 C CA . ALA A 1 360 ? 13.656 27.120 -51.078 1.00 68.44 360 ALA A CA 1
ATOM 2867 C C . ALA A 1 360 ? 12.551 26.062 -51.277 1.00 68.44 360 ALA A C 1
ATOM 2869 O O . ALA A 1 360 ? 11.563 26.321 -51.961 1.00 68.44 360 ALA A O 1
ATOM 2870 N N . GLU A 1 361 ? 12.670 24.894 -50.643 1.00 63.94 361 GLU A N 1
ATOM 2871 C CA . GLU A 1 361 ? 11.661 23.830 -50.697 1.00 63.94 361 GLU A CA 1
ATOM 2872 C C . GLU A 1 361 ? 10.365 24.216 -49.965 1.00 63.94 361 GLU A C 1
ATOM 2874 O O . GLU A 1 361 ? 9.257 23.931 -50.428 1.00 63.94 361 GLU A O 1
ATOM 2879 N N . ARG A 1 362 ? 10.484 24.925 -48.837 1.00 72.62 362 ARG A N 1
ATOM 2880 C CA . ARG A 1 362 ? 9.327 25.438 -48.098 1.00 72.62 362 ARG A CA 1
ATOM 2881 C C . ARG A 1 362 ? 8.581 26.513 -48.889 1.00 72.62 362 ARG A C 1
ATOM 2883 O O . ARG A 1 362 ? 7.352 26.476 -48.918 1.00 72.62 362 ARG A O 1
ATOM 2890 N N . ASP A 1 363 ? 9.316 27.401 -49.554 1.00 71.69 363 ASP A N 1
ATOM 2891 C CA . ASP A 1 363 ? 8.761 28.455 -50.410 1.00 71.69 363 ASP A CA 1
ATOM 2892 C C . ASP A 1 363 ? 8.106 27.879 -51.680 1.00 71.69 363 ASP A C 1
ATOM 2894 O O . ASP A 1 363 ? 7.096 28.394 -52.164 1.00 71.69 363 ASP A O 1
ATOM 2898 N N . LEU A 1 364 ? 8.624 26.762 -52.200 1.00 74.31 364 LEU A N 1
ATOM 2899 C CA . LEU A 1 364 ? 8.008 26.031 -53.308 1.00 74.31 364 LEU A CA 1
ATOM 2900 C C . LEU A 1 364 ? 6.683 25.372 -52.888 1.00 74.31 364 LEU A C 1
ATOM 2902 O O . LEU A 1 364 ? 5.698 25.436 -53.622 1.00 74.31 364 LEU A O 1
ATOM 2906 N N . ASN A 1 365 ? 6.634 24.779 -51.693 1.00 63.31 365 ASN A N 1
ATOM 2907 C CA . ASN A 1 365 ? 5.439 24.107 -51.178 1.00 63.31 365 ASN A CA 1
ATOM 2908 C C . ASN A 1 365 ? 4.308 25.078 -50.814 1.00 63.31 365 ASN A C 1
ATOM 2910 O O . ASN A 1 365 ? 3.138 24.761 -51.031 1.00 63.31 365 ASN A O 1
ATOM 2914 N N . THR A 1 366 ? 4.614 26.272 -50.299 1.00 71.31 366 THR A N 1
ATOM 2915 C CA . THR A 1 366 ? 3.599 27.320 -50.090 1.00 71.31 366 THR A CA 1
ATOM 2916 C C . THR A 1 366 ? 3.053 27.846 -51.413 1.00 71.31 366 THR A C 1
ATOM 2918 O O . THR A 1 366 ? 1.845 28.057 -51.524 1.00 71.31 366 THR A O 1
ATOM 2921 N N . LYS A 1 367 ? 3.902 27.967 -52.440 1.00 71.69 367 LYS A N 1
ATOM 2922 C CA . LYS A 1 367 ? 3.484 28.366 -53.789 1.00 71.69 367 LYS A CA 1
ATOM 2923 C C . LYS A 1 367 ? 2.584 27.317 -54.454 1.00 71.69 367 LYS A C 1
ATOM 2925 O O . LYS A 1 367 ? 1.509 27.657 -54.931 1.00 71.69 367 LYS A O 1
ATOM 2930 N N . LEU A 1 368 ? 2.948 26.036 -54.365 1.00 70.62 368 LEU A N 1
ATOM 2931 C CA . LEU A 1 368 ? 2.131 24.924 -54.872 1.00 70.62 368 LEU A CA 1
ATOM 2932 C C . LEU A 1 368 ? 0.776 24.806 -54.161 1.00 70.62 368 LEU A C 1
ATOM 2934 O O . LEU A 1 368 ? -0.217 24.437 -54.785 1.00 70.62 368 LEU A O 1
ATOM 2938 N N . LYS A 1 369 ? 0.711 25.139 -52.868 1.00 67.06 369 LYS A N 1
ATOM 2939 C CA . LYS A 1 369 ? -0.543 25.120 -52.106 1.00 67.06 369 LYS A CA 1
ATOM 2940 C C . LYS A 1 369 ? -1.464 26.290 -52.472 1.00 67.06 369 LYS A C 1
ATOM 2942 O O . LYS A 1 369 ? -2.669 26.084 -52.589 1.00 67.06 369 LYS A O 1
ATOM 2947 N N . ALA A 1 370 ? -0.902 27.474 -52.723 1.00 67.69 370 ALA A N 1
ATOM 2948 C CA . ALA A 1 370 ? -1.649 28.622 -53.239 1.00 67.69 370 ALA A CA 1
ATOM 2949 C C . ALA A 1 370 ? -2.170 28.368 -54.667 1.00 67.69 370 ALA A C 1
ATOM 2951 O O . ALA A 1 370 ? -3.335 28.635 -54.956 1.00 67.69 370 ALA A O 1
ATOM 2952 N N . ASP A 1 371 ? -1.353 27.760 -55.533 1.00 59.66 371 ASP A N 1
ATOM 2953 C CA . ASP A 1 371 ? -1.751 27.405 -56.901 1.00 59.66 371 ASP A CA 1
ATOM 2954 C C . ASP A 1 371 ? -2.821 26.290 -56.927 1.00 59.66 371 ASP A C 1
ATOM 2956 O O . ASP A 1 371 ? -3.692 26.274 -57.800 1.00 59.66 371 ASP A O 1
ATOM 2960 N N . ALA A 1 372 ? -2.819 25.381 -55.944 1.00 61.25 372 ALA A N 1
ATOM 2961 C CA . ALA A 1 372 ? -3.856 24.358 -55.785 1.00 61.25 372 ALA A CA 1
ATOM 2962 C C . ALA A 1 372 ? -5.205 24.937 -55.314 1.00 61.25 372 ALA A C 1
ATOM 2964 O O . ALA A 1 372 ? -6.254 24.505 -55.796 1.00 61.25 372 ALA A O 1
ATOM 2965 N N . GLU A 1 373 ? -5.202 25.937 -54.426 1.00 57.72 373 GLU A N 1
ATOM 2966 C CA . GLU A 1 373 ? -6.428 26.622 -53.984 1.00 57.72 373 GLU A CA 1
ATOM 2967 C C . GLU A 1 373 ? -7.018 27.533 -55.077 1.00 57.72 373 GLU A C 1
ATOM 2969 O O . GLU A 1 373 ? -8.240 27.621 -55.210 1.00 57.72 373 GLU A O 1
ATOM 2974 N N . VAL A 1 374 ? -6.181 28.133 -55.933 1.00 57.16 374 VAL A N 1
ATOM 2975 C CA . VAL A 1 374 ? -6.630 28.932 -57.092 1.00 57.16 374 VAL A CA 1
ATOM 2976 C C . VAL A 1 374 ? -7.203 28.052 -58.216 1.00 57.16 374 VAL A C 1
ATOM 2978 O O . VAL A 1 374 ? -8.188 28.428 -58.860 1.00 57.16 374 VAL A O 1
ATOM 2981 N N . ASN A 1 375 ? -6.664 26.845 -58.417 1.00 50.53 375 ASN A N 1
ATOM 2982 C CA . ASN A 1 375 ? -7.186 25.887 -59.401 1.00 50.53 375 ASN A CA 1
ATOM 2983 C C . ASN A 1 375 ? -8.513 25.225 -58.979 1.00 50.53 375 ASN A C 1
ATOM 2985 O O . ASN A 1 375 ? -9.295 24.818 -59.839 1.00 50.53 375 ASN A O 1
ATOM 2989 N N . LEU A 1 376 ? -8.823 25.173 -57.679 1.00 50.69 376 LEU A N 1
ATOM 2990 C CA . LEU A 1 376 ? -10.117 24.686 -57.177 1.00 50.69 376 LEU A CA 1
ATOM 2991 C C . LEU A 1 376 ? -11.270 25.691 -57.362 1.00 50.69 376 LEU A C 1
ATOM 2993 O O . LEU A 1 376 ? -12.430 25.303 -57.253 1.00 50.69 376 LEU A O 1
ATOM 2997 N N . LEU A 1 377 ? -10.977 26.955 -57.693 1.00 49.56 377 LEU A N 1
ATOM 2998 C CA . LEU A 1 377 ? -11.976 28.016 -57.897 1.00 49.56 377 LEU A CA 1
ATOM 2999 C C . LEU A 1 377 ? -12.188 28.420 -59.368 1.00 49.56 377 LEU A C 1
ATOM 3001 O O . LEU A 1 377 ? -13.063 29.236 -59.649 1.00 49.56 377 LEU A O 1
ATOM 3005 N N . THR A 1 378 ? -11.425 27.870 -60.319 1.00 48.00 378 THR A N 1
ATOM 3006 C CA . THR A 1 378 ? -11.411 28.339 -61.723 1.00 48.00 378 THR A CA 1
ATOM 3007 C C . THR A 1 378 ? -11.988 27.364 -62.755 1.00 48.00 378 THR A C 1
ATOM 3009 O O . THR A 1 378 ? -11.897 27.619 -63.955 1.00 48.00 378 THR A O 1
ATOM 3012 N N . THR A 1 379 ? -12.678 26.297 -62.341 1.00 43.38 379 THR A N 1
ATOM 3013 C CA . THR A 1 379 ? -13.331 25.356 -63.275 1.00 43.38 379 THR A CA 1
ATOM 3014 C C . THR A 1 379 ? -14.853 25.496 -63.326 1.00 43.38 379 THR A C 1
ATOM 3016 O O . THR A 1 379 ? -15.590 24.560 -63.050 1.00 43.38 379 THR A O 1
ATOM 3019 N N . SER A 1 380 ? -15.332 26.663 -63.764 1.00 37.03 380 SER A N 1
ATOM 3020 C CA . SER A 1 380 ? -16.563 26.769 -64.567 1.00 37.03 380 SER A CA 1
ATOM 3021 C C . SER A 1 380 ? -16.712 28.185 -65.124 1.00 37.03 380 SER A C 1
ATOM 3023 O O . SER A 1 380 ? -17.020 29.124 -64.392 1.00 37.03 380 SER A O 1
ATOM 3025 N N . THR A 1 381 ? -16.528 28.346 -66.432 1.00 43.59 381 THR A N 1
ATOM 3026 C CA . THR A 1 381 ? -17.139 29.456 -67.171 1.00 43.59 381 THR A CA 1
ATOM 3027 C C . THR A 1 381 ? -18.658 29.257 -67.181 1.00 43.59 381 THR A C 1
ATOM 3029 O O . THR A 1 381 ? -19.134 28.132 -67.347 1.00 43.59 381 THR A O 1
ATOM 3032 N N . PRO A 1 382 ? -19.432 30.341 -67.022 1.00 39.03 382 PRO A N 1
ATOM 3033 C CA . PRO A 1 382 ? -20.235 30.734 -68.169 1.00 39.03 382 PRO A CA 1
ATOM 3034 C C . PRO A 1 382 ? -20.216 32.245 -68.420 1.00 39.03 382 PRO A C 1
ATOM 3036 O O . PRO A 1 382 ? -20.241 33.091 -67.532 1.00 39.03 382 PRO A O 1
ATOM 3039 N N . THR A 1 383 ? -20.193 32.562 -69.703 1.00 47.69 383 THR A N 1
ATOM 3040 C CA . THR A 1 383 ? -20.540 33.847 -70.296 1.00 47.69 383 THR A CA 1
ATOM 3041 C C . THR A 1 383 ? -22.001 34.207 -70.009 1.00 47.69 383 THR A C 1
ATOM 3043 O O . THR A 1 383 ? -22.880 33.768 -70.740 1.00 47.69 383 THR A O 1
ATOM 3046 N N . SER A 1 384 ? -22.256 35.036 -68.999 1.00 44.34 384 SER A N 1
ATOM 3047 C CA . SER A 1 384 ? -23.279 36.094 -69.030 1.00 44.34 384 SER A CA 1
ATOM 3048 C C . SER A 1 384 ? -23.162 36.968 -67.785 1.00 44.34 384 SER A C 1
ATOM 3050 O O . SER A 1 384 ? -22.966 36.476 -66.680 1.00 44.34 384 SER A O 1
ATOM 3052 N N . THR A 1 385 ? -23.272 38.278 -67.978 1.00 51.97 385 THR A N 1
ATOM 3053 C CA . THR A 1 385 ? -23.391 39.301 -66.936 1.00 51.97 385 THR A CA 1
ATOM 3054 C C . THR A 1 385 ? -24.632 39.053 -66.074 1.00 51.97 385 THR A C 1
ATOM 3056 O O . THR A 1 385 ? -25.708 39.546 -66.400 1.00 51.97 385 THR A O 1
ATOM 3059 N N . GLU A 1 386 ? -24.489 38.294 -64.990 1.00 47.00 386 GLU A N 1
ATOM 3060 C CA . GLU A 1 386 ? -25.471 38.209 -63.907 1.00 47.00 386 GLU A CA 1
ATOM 3061 C C . GLU A 1 386 ? -24.834 38.680 -62.598 1.00 47.00 386 GLU A C 1
ATOM 3063 O O . GLU A 1 386 ? -23.687 38.363 -62.277 1.00 47.00 386 GLU A O 1
ATOM 3068 N N . GLU A 1 387 ? -25.583 39.513 -61.881 1.00 52.50 387 GLU A N 1
ATOM 3069 C CA . GLU A 1 387 ? -25.199 40.135 -60.620 1.00 52.50 387 GLU A CA 1
ATOM 3070 C C . GLU A 1 387 ? -24.891 39.064 -59.561 1.00 52.50 387 GLU A C 1
ATOM 3072 O O . GLU A 1 387 ? -25.682 38.149 -59.326 1.00 52.50 387 GLU A O 1
ATOM 3077 N N . LEU A 1 388 ? -23.724 39.177 -58.912 1.00 56.31 388 LEU A N 1
ATOM 3078 C CA . LEU A 1 388 ? -23.325 38.298 -57.811 1.00 56.31 388 LEU A CA 1
ATOM 3079 C C . LEU A 1 388 ? -24.398 38.321 -56.719 1.00 56.31 388 LEU A C 1
ATOM 3081 O O . LEU A 1 388 ? -24.737 39.377 -56.184 1.00 56.31 388 LEU A O 1
ATOM 3085 N N . THR A 1 389 ? -24.901 37.142 -56.359 1.00 75.94 389 THR A N 1
ATOM 3086 C CA . THR A 1 389 ? -25.908 37.015 -55.300 1.00 75.94 389 THR A CA 1
ATOM 3087 C C . THR A 1 389 ? -25.351 37.524 -53.957 1.00 75.94 389 THR A C 1
ATOM 3089 O O . THR A 1 389 ? -24.154 37.361 -53.692 1.00 75.94 389 THR A O 1
ATOM 3092 N N . PRO A 1 390 ? -26.185 38.088 -53.058 1.00 72.25 390 PRO A N 1
ATOM 3093 C CA . PRO A 1 390 ? -25.736 38.593 -51.753 1.00 72.25 390 PRO A CA 1
ATOM 3094 C C . PRO A 1 390 ? -24.926 37.572 -50.939 1.00 72.25 390 PRO A C 1
ATOM 3096 O O . PRO A 1 390 ? -23.971 37.931 -50.253 1.00 72.25 390 PRO A O 1
ATOM 3099 N N . PHE A 1 391 ? -25.246 36.284 -51.085 1.00 66.44 391 PHE A N 1
ATOM 3100 C CA . PHE A 1 391 ? -24.531 35.188 -50.435 1.00 66.44 391 PHE A CA 1
ATOM 3101 C C . PHE A 1 391 ? -23.088 35.022 -50.940 1.00 66.44 391 PHE A C 1
ATOM 3103 O O . PHE A 1 391 ? -22.178 34.783 -50.151 1.00 66.44 391 PHE A O 1
ATOM 3110 N N . GLN A 1 392 ? -22.844 35.190 -52.243 1.00 74.50 392 GLN A N 1
ATOM 3111 C CA . GLN A 1 392 ? -21.493 35.113 -52.811 1.00 74.50 392 GLN A CA 1
ATOM 3112 C C . GLN A 1 392 ? -20.630 36.305 -52.380 1.00 74.50 392 GLN A C 1
ATOM 3114 O O . GLN A 1 392 ? -19.431 36.144 -52.150 1.00 74.50 392 GLN A O 1
ATOM 3119 N N . VAL A 1 393 ? -21.238 37.484 -52.214 1.00 77.81 393 VAL A N 1
ATOM 3120 C CA . VAL A 1 393 ? -20.564 38.665 -51.652 1.00 77.81 393 VAL A CA 1
ATOM 3121 C C . VAL A 1 393 ? -20.213 38.436 -50.178 1.00 77.81 393 VAL A C 1
ATOM 3123 O O . VAL A 1 393 ? -19.083 38.702 -49.772 1.00 77.81 393 VAL A O 1
ATOM 3126 N N . GLU A 1 394 ? -21.128 37.867 -49.389 1.00 80.88 394 GLU A N 1
ATOM 3127 C CA . GLU A 1 394 ? -20.877 37.529 -47.983 1.00 80.88 394 GLU A CA 1
ATOM 3128 C C . GLU A 1 394 ? -19.766 36.480 -47.829 1.00 80.88 394 GLU A C 1
ATOM 3130 O O . GLU A 1 394 ? -18.872 36.638 -46.995 1.00 80.88 394 GLU A O 1
ATOM 3135 N N . LEU A 1 395 ? -19.770 35.437 -48.663 1.00 77.12 395 LEU A N 1
ATOM 3136 C CA . LEU A 1 395 ? -18.737 34.403 -48.641 1.00 77.12 395 LEU A CA 1
ATOM 3137 C C . LEU A 1 395 ? -17.363 34.983 -49.004 1.00 77.12 395 LEU A C 1
ATOM 3139 O O . LEU A 1 395 ? -16.370 34.685 -48.342 1.00 77.12 395 LEU A O 1
ATOM 3143 N N . ARG A 1 396 ? -17.308 35.865 -50.009 1.00 77.75 396 ARG A N 1
ATOM 3144 C CA . ARG A 1 396 ? -16.079 36.560 -50.411 1.00 77.75 396 ARG A CA 1
ATOM 3145 C C . ARG A 1 396 ? -15.541 37.455 -49.295 1.00 77.75 396 ARG A C 1
ATOM 3147 O O . ARG A 1 396 ? -14.335 37.457 -49.053 1.00 77.75 396 ARG A O 1
ATOM 3154 N N . ASN A 1 397 ? -16.423 38.160 -48.588 1.00 82.06 397 ASN A N 1
ATOM 3155 C CA . ASN A 1 397 ? -16.041 38.999 -47.454 1.00 82.06 397 ASN A CA 1
ATOM 3156 C C . ASN A 1 397 ? -15.514 38.156 -46.283 1.00 82.06 397 ASN A C 1
ATOM 3158 O O . ASN A 1 397 ? -14.450 38.466 -45.756 1.00 82.06 397 ASN A O 1
ATOM 3162 N N . LYS A 1 398 ? -16.170 37.034 -45.951 1.00 81.56 398 LYS A N 1
ATOM 3163 C CA . LYS A 1 398 ? -15.705 36.109 -44.898 1.00 81.56 398 LYS A CA 1
ATOM 3164 C C . LYS A 1 398 ? -14.358 35.468 -45.222 1.00 81.56 398 LYS A C 1
ATOM 3166 O O . LYS A 1 398 ? -13.520 35.327 -44.335 1.00 81.56 398 LYS A O 1
ATOM 3171 N N . VAL A 1 399 ? -14.130 35.090 -46.482 1.00 79.56 399 VAL A N 1
ATOM 3172 C CA . VAL A 1 399 ? -12.821 34.583 -46.922 1.00 79.56 399 VAL A CA 1
ATOM 3173 C C . VAL A 1 399 ? -11.769 35.684 -46.798 1.00 79.56 399 VAL A C 1
ATOM 3175 O O . VAL A 1 399 ? -10.718 35.442 -46.218 1.00 79.56 399 VAL A O 1
ATOM 3178 N N . SER A 1 400 ? -12.069 36.912 -47.236 1.00 83.25 400 SER A N 1
ATOM 3179 C CA . SER A 1 400 ? -11.140 38.042 -47.112 1.00 83.25 400 SER A CA 1
ATOM 3180 C C . SER A 1 400 ? -10.800 38.399 -45.660 1.00 83.25 400 SER A C 1
ATOM 3182 O O . SER A 1 400 ? -9.651 38.744 -45.386 1.00 83.25 400 SER A O 1
ATOM 3184 N N . GLU A 1 401 ? -11.762 38.341 -44.736 1.00 84.19 401 GLU A N 1
ATOM 3185 C CA . GLU A 1 401 ? -11.520 38.573 -43.306 1.00 84.19 401 GLU A CA 1
ATOM 3186 C C . GLU A 1 401 ? -10.639 37.480 -42.706 1.00 84.19 401 GLU A C 1
ATOM 3188 O O . GLU A 1 401 ? -9.681 37.774 -41.994 1.00 84.19 401 GLU A O 1
ATOM 3193 N N . ARG A 1 402 ? -10.903 36.218 -43.056 1.00 79.81 402 ARG A N 1
ATOM 3194 C CA . ARG A 1 402 ? -10.124 35.086 -42.552 1.00 79.81 402 ARG A CA 1
ATOM 3195 C C . ARG A 1 402 ? -8.691 35.080 -43.079 1.00 79.81 402 ARG A C 1
ATOM 3197 O O . ARG A 1 402 ? -7.781 34.704 -42.343 1.00 79.81 402 ARG A O 1
ATOM 3204 N N . THR A 1 403 ? -8.474 35.533 -44.314 1.00 82.25 403 THR A N 1
ATOM 3205 C CA . THR A 1 403 ? -7.125 35.722 -44.864 1.00 82.25 403 THR A CA 1
ATOM 3206 C C . THR A 1 403 ? -6.373 36.819 -44.110 1.00 82.25 403 THR A C 1
ATOM 3208 O O . THR A 1 403 ? -5.238 36.586 -43.705 1.00 82.25 403 THR A O 1
ATOM 3211 N N . LYS A 1 404 ? -7.016 37.960 -43.814 1.00 86.56 404 LYS A N 1
ATOM 3212 C CA . LYS A 1 404 ? -6.407 39.023 -42.992 1.00 86.56 404 LYS A CA 1
ATOM 3213 C C . LYS A 1 404 ? -6.060 38.548 -41.579 1.00 86.56 404 LYS A C 1
ATOM 3215 O O . LYS A 1 404 ? -4.974 38.836 -41.089 1.00 86.56 404 LYS A O 1
ATOM 3220 N N . GLU A 1 405 ? -6.945 37.782 -40.941 1.00 86.06 405 GLU A N 1
ATOM 3221 C CA . GLU A 1 405 ? -6.697 37.227 -39.603 1.00 86.06 405 GLU A CA 1
ATOM 3222 C C . GLU A 1 405 ? -5.500 36.255 -39.600 1.00 86.06 405 GLU A C 1
ATOM 3224 O O . GLU A 1 405 ? -4.705 36.226 -38.658 1.00 86.06 405 GLU A O 1
ATOM 3229 N N . LEU A 1 406 ? -5.343 35.457 -40.663 1.00 80.62 406 LEU A N 1
ATOM 3230 C CA . LEU A 1 406 ? -4.197 34.559 -40.825 1.00 80.62 406 LEU A CA 1
ATOM 3231 C C . LEU A 1 406 ? -2.892 35.316 -41.095 1.00 80.62 406 LEU A C 1
ATOM 3233 O O . LEU A 1 406 ? -1.855 34.940 -40.547 1.00 80.62 406 LEU A O 1
ATOM 3237 N N . GLU A 1 407 ? -2.931 36.384 -41.891 1.00 85.69 407 GLU A N 1
ATOM 3238 C CA . GLU A 1 407 ? -1.778 37.259 -42.124 1.00 85.69 407 GLU A CA 1
ATOM 3239 C C . GLU A 1 407 ? -1.319 37.941 -40.828 1.00 85.69 407 GLU A C 1
ATOM 3241 O O . GLU A 1 407 ? -0.126 37.930 -40.521 1.00 85.69 407 GLU A O 1
ATOM 3246 N N . GLU A 1 408 ? -2.248 38.441 -40.010 1.00 88.06 408 GLU A N 1
ATOM 3247 C CA . GLU A 1 408 ? -1.935 39.068 -38.721 1.00 88.06 408 GLU A CA 1
ATOM 3248 C C . GLU A 1 408 ? -1.326 38.066 -37.724 1.00 88.06 408 GLU A C 1
ATOM 3250 O O . GLU A 1 408 ? -0.313 38.352 -37.078 1.00 88.06 408 GLU A O 1
ATOM 3255 N N . LYS A 1 409 ? -1.874 36.844 -37.650 1.00 83.75 409 LYS A N 1
ATOM 3256 C CA . LYS A 1 409 ? -1.308 35.766 -36.820 1.00 83.75 409 LYS A CA 1
ATOM 3257 C C . LYS A 1 409 ? 0.086 35.348 -37.286 1.00 83.75 409 LYS A C 1
ATOM 3259 O O . LYS A 1 409 ? 0.953 35.112 -36.445 1.00 83.75 409 LYS A O 1
ATOM 3264 N N . ASN A 1 410 ? 0.321 35.286 -38.596 1.00 83.50 410 ASN A N 1
ATOM 3265 C CA . ASN A 1 410 ? 1.640 34.973 -39.143 1.00 83.50 410 ASN A CA 1
ATOM 3266 C C . ASN A 1 410 ? 2.654 36.084 -38.851 1.00 83.50 410 ASN A C 1
ATOM 3268 O O . ASN A 1 410 ? 3.772 35.781 -38.442 1.00 83.50 410 ASN A O 1
ATOM 3272 N N . MET A 1 411 ? 2.268 37.356 -38.982 1.00 87.12 411 MET A N 1
ATOM 3273 C CA . MET A 1 411 ? 3.131 38.493 -38.638 1.00 87.12 411 MET A CA 1
ATOM 3274 C C . MET A 1 411 ? 3.513 38.487 -37.154 1.00 87.12 411 MET A C 1
ATOM 3276 O O . MET A 1 411 ? 4.681 38.688 -36.818 1.00 87.12 411 MET A O 1
ATOM 3280 N N . LYS A 1 412 ? 2.560 38.180 -36.266 1.00 87.88 412 LYS A N 1
ATOM 3281 C CA . LYS A 1 412 ? 2.829 38.037 -34.831 1.00 87.88 412 LYS A CA 1
ATOM 3282 C C . LYS A 1 412 ? 3.793 36.885 -34.536 1.00 87.88 412 LYS A C 1
ATOM 3284 O O . LYS A 1 412 ? 4.742 37.067 -33.782 1.00 87.88 412 LYS A O 1
ATOM 3289 N N . LEU A 1 413 ? 3.600 35.729 -35.175 1.00 84.81 413 LEU A N 1
ATOM 3290 C CA . LEU A 1 413 ? 4.481 34.572 -35.002 1.00 84.81 413 LEU A CA 1
ATOM 3291 C C . LEU A 1 413 ? 5.917 34.862 -35.468 1.00 84.81 413 LEU A C 1
ATOM 3293 O O . LEU A 1 413 ? 6.868 34.449 -34.809 1.00 84.81 413 LEU A O 1
ATOM 3297 N N . VAL A 1 414 ? 6.084 35.579 -36.583 1.00 84.50 414 VAL A N 1
ATOM 3298 C CA . VAL A 1 414 ? 7.409 35.991 -37.072 1.00 84.50 414 VAL A CA 1
ATOM 3299 C C . VAL A 1 414 ? 8.078 36.954 -36.087 1.00 84.50 414 VAL A C 1
ATOM 3301 O O . VAL A 1 414 ? 9.250 36.762 -35.772 1.00 84.50 414 VAL A O 1
ATOM 3304 N N . ALA A 1 415 ? 7.339 37.927 -35.543 1.00 86.50 415 ALA A N 1
ATOM 3305 C CA . ALA A 1 415 ? 7.862 38.851 -34.536 1.00 86.50 415 ALA A CA 1
ATOM 3306 C C . ALA A 1 415 ? 8.289 38.131 -33.241 1.00 86.50 415 ALA A C 1
ATOM 3308 O O . ALA A 1 415 ? 9.364 38.404 -32.706 1.00 86.50 415 ALA A O 1
ATOM 3309 N N . ASP A 1 416 ? 7.492 37.167 -32.771 1.00 80.88 416 ASP A N 1
ATOM 3310 C CA . ASP A 1 416 ? 7.810 36.372 -31.579 1.00 80.88 416 ASP A CA 1
ATOM 3311 C C . ASP A 1 416 ? 9.055 35.488 -31.797 1.00 80.88 416 ASP A C 1
ATOM 3313 O O . ASP A 1 416 ? 9.906 35.382 -30.911 1.00 80.88 416 ASP A O 1
ATOM 3317 N N . LEU A 1 417 ? 9.214 34.899 -32.990 1.00 82.12 417 LEU A N 1
ATOM 3318 C CA . LEU A 1 417 ? 10.409 34.124 -33.357 1.00 82.12 417 LEU A CA 1
ATOM 3319 C C . LEU A 1 417 ? 11.664 34.997 -33.458 1.00 82.12 417 LEU A C 1
ATOM 3321 O O . LEU A 1 417 ? 12.746 34.573 -33.048 1.00 82.12 417 LEU A O 1
ATOM 3325 N N . GLN A 1 418 ? 11.528 36.216 -33.974 1.00 87.00 418 GLN A N 1
ATOM 3326 C CA . GLN A 1 418 ? 12.635 37.161 -34.071 1.00 87.00 418 GLN A CA 1
ATOM 3327 C C . GLN A 1 418 ? 13.102 37.598 -32.676 1.00 87.00 418 GLN A C 1
ATOM 3329 O O . GLN A 1 418 ? 14.285 37.484 -32.364 1.00 87.00 418 GLN A O 1
ATOM 3334 N N . LYS A 1 419 ? 12.162 37.921 -31.780 1.00 86.81 419 LYS A N 1
ATOM 3335 C CA . LYS A 1 419 ? 12.451 38.225 -30.371 1.00 86.81 419 LYS A CA 1
ATOM 3336 C C . LYS A 1 419 ? 13.093 37.047 -29.627 1.00 86.81 419 LYS A C 1
ATOM 3338 O O . LYS A 1 419 ? 13.999 37.235 -28.819 1.00 86.81 419 LYS A O 1
ATOM 3343 N N . ALA A 1 420 ? 12.644 35.819 -29.889 1.00 77.44 420 ALA A N 1
ATOM 3344 C CA . ALA A 1 420 ? 13.255 34.625 -29.307 1.00 77.44 420 ALA A CA 1
ATOM 3345 C C . ALA A 1 420 ? 14.701 34.414 -29.793 1.00 77.44 420 ALA A C 1
ATOM 3347 O O . ALA A 1 420 ? 15.548 33.975 -29.016 1.00 77.44 420 ALA A O 1
ATOM 3348 N N . THR A 1 421 ? 14.986 34.759 -31.052 1.00 83.56 421 THR A N 1
ATOM 3349 C CA . THR A 1 421 ? 16.334 34.675 -31.633 1.00 83.56 421 THR A CA 1
ATOM 3350 C C . THR A 1 421 ? 17.269 35.713 -31.007 1.00 83.56 421 THR A C 1
ATOM 3352 O O . THR A 1 421 ? 18.353 35.351 -30.561 1.00 83.56 421 THR A O 1
ATOM 3355 N N . GLU A 1 422 ? 16.819 36.962 -30.856 1.00 85.31 422 GLU A N 1
ATOM 3356 C CA . GLU A 1 422 ? 17.579 38.037 -30.191 1.00 85.31 422 GLU A CA 1
ATOM 3357 C C . GLU A 1 422 ? 17.912 37.691 -28.726 1.00 85.31 422 GLU A C 1
ATOM 3359 O O . GLU A 1 422 ? 19.035 37.896 -28.255 1.00 85.31 422 GLU A O 1
ATOM 3364 N N . ASN A 1 423 ? 16.964 37.084 -28.004 1.00 81.88 423 ASN A N 1
ATOM 3365 C CA . ASN A 1 423 ? 17.198 36.614 -26.637 1.00 81.88 423 ASN A CA 1
ATOM 3366 C C . ASN A 1 423 ? 18.236 35.480 -26.584 1.00 81.88 423 ASN A C 1
ATOM 3368 O O . ASN A 1 423 ? 19.079 35.462 -25.687 1.00 81.88 423 ASN A O 1
ATOM 3372 N N . ALA A 1 424 ? 18.197 34.545 -27.537 1.00 76.81 424 ALA A N 1
ATOM 3373 C CA . ALA A 1 424 ? 19.162 33.449 -27.611 1.00 76.81 424 ALA A CA 1
ATOM 3374 C C . ALA A 1 424 ? 20.578 33.948 -27.951 1.00 76.81 424 ALA A C 1
ATOM 3376 O O . ALA A 1 424 ? 21.558 33.456 -27.395 1.00 76.81 424 ALA A O 1
ATOM 3377 N N . GLU A 1 425 ? 20.697 34.950 -28.824 1.00 84.69 425 GLU A N 1
ATOM 3378 C CA . GLU A 1 425 ? 21.975 35.608 -29.118 1.00 84.69 425 GLU A CA 1
ATOM 3379 C C . GLU A 1 425 ? 22.539 36.312 -27.879 1.00 84.69 425 GLU A C 1
ATOM 3381 O O . GLU A 1 425 ? 23.716 36.141 -27.563 1.00 84.69 425 GLU A O 1
ATOM 3386 N N . THR A 1 426 ? 21.691 37.007 -27.116 1.00 82.44 426 THR A N 1
ATOM 3387 C CA . THR A 1 426 ? 22.093 37.669 -25.863 1.00 82.44 426 THR A CA 1
ATOM 3388 C C . THR A 1 426 ? 22.598 36.658 -24.824 1.00 82.44 426 THR A C 1
ATOM 3390 O O . THR A 1 426 ? 23.656 36.853 -24.228 1.00 82.44 426 THR A O 1
ATOM 3393 N N . GLN A 1 427 ? 21.904 35.526 -24.666 1.00 80.69 427 GLN A N 1
ATOM 3394 C CA . GLN A 1 427 ? 22.325 34.449 -23.761 1.00 80.69 427 GLN A CA 1
ATOM 3395 C C . GLN A 1 427 ? 23.646 33.789 -24.182 1.00 80.69 427 GLN A C 1
ATOM 3397 O O . GLN A 1 427 ? 24.449 33.418 -23.327 1.00 80.69 427 GLN A O 1
ATOM 3402 N N . ASN A 1 428 ? 23.906 33.655 -25.486 1.00 80.69 428 ASN A N 1
ATOM 3403 C CA . ASN A 1 428 ? 25.181 33.120 -25.970 1.00 80.69 428 ASN A CA 1
ATOM 3404 C C . ASN A 1 428 ? 26.354 34.064 -25.660 1.00 80.69 428 ASN A C 1
ATOM 3406 O O . ASN A 1 428 ? 27.426 33.589 -25.288 1.00 80.69 428 ASN A O 1
ATOM 3410 N N . VAL A 1 429 ? 26.144 35.383 -25.736 1.00 85.06 429 VAL A N 1
ATOM 3411 C CA . VAL A 1 429 ? 27.158 36.380 -25.351 1.00 85.06 429 VAL A CA 1
ATOM 3412 C C . VAL A 1 429 ? 27.480 36.296 -23.854 1.00 85.06 429 VAL A C 1
ATOM 3414 O O . VAL A 1 429 ? 28.653 36.304 -23.480 1.00 85.06 429 VAL A O 1
ATOM 3417 N N . GLU A 1 430 ? 26.469 36.150 -22.993 1.00 82.00 430 GLU A N 1
ATOM 3418 C CA . GLU A 1 430 ? 26.676 35.950 -21.548 1.00 82.00 430 GLU A CA 1
ATOM 3419 C C . GLU A 1 430 ? 27.428 34.645 -21.248 1.00 82.00 430 GLU A C 1
ATOM 3421 O O . GLU A 1 430 ? 28.346 34.617 -20.424 1.00 82.00 430 GLU A O 1
ATOM 3426 N N . LEU A 1 431 ? 27.091 33.564 -21.955 1.00 82.44 431 LEU A N 1
ATOM 3427 C CA . LEU A 1 431 ? 27.728 32.263 -21.777 1.00 82.44 431 LEU A CA 1
ATOM 3428 C C . LEU A 1 431 ? 29.205 32.274 -22.203 1.00 82.44 431 LEU A C 1
ATOM 3430 O O . LEU A 1 431 ? 30.047 31.661 -21.541 1.00 82.44 431 LEU A O 1
ATOM 3434 N N . ASP A 1 432 ? 29.546 32.992 -23.271 1.00 83.25 432 ASP A N 1
ATOM 3435 C CA . ASP A 1 432 ? 30.937 33.166 -23.690 1.00 83.25 432 ASP A CA 1
ATOM 3436 C C . ASP A 1 432 ? 31.714 34.106 -22.752 1.00 83.25 432 ASP A C 1
ATOM 3438 O O . ASP A 1 432 ? 32.895 33.862 -22.488 1.00 83.25 432 ASP A O 1
ATOM 3442 N N . SER A 1 433 ? 31.056 35.106 -22.152 1.00 87.25 433 SER A N 1
ATOM 3443 C CA . SER A 1 433 ? 31.647 35.913 -21.072 1.00 87.25 433 SER A CA 1
ATOM 3444 C C . SER A 1 433 ? 32.018 35.052 -19.858 1.00 87.25 433 SER A C 1
ATOM 3446 O O . SER A 1 433 ? 33.149 35.118 -19.376 1.00 87.25 433 SER A O 1
ATOM 3448 N N . LEU A 1 434 ? 31.114 34.172 -19.414 1.00 82.19 434 LEU A N 1
ATOM 3449 C CA . LEU A 1 434 ? 31.360 33.267 -18.284 1.00 82.19 434 LEU A CA 1
ATOM 3450 C C . LEU A 1 434 ? 32.469 32.245 -18.570 1.00 82.19 434 LEU A C 1
ATOM 3452 O O . LEU A 1 434 ? 33.283 31.947 -17.696 1.00 82.19 434 LEU A O 1
ATOM 3456 N N . LYS A 1 435 ? 32.560 31.724 -19.801 1.00 82.75 435 LYS A N 1
ATOM 3457 C CA . LYS A 1 435 ? 33.671 30.839 -20.202 1.00 82.75 435 LYS A CA 1
ATOM 3458 C C . LYS A 1 435 ? 35.023 31.543 -20.139 1.00 82.75 435 LYS A C 1
ATOM 3460 O O . LYS A 1 435 ? 36.016 30.922 -19.749 1.00 82.75 435 LYS A O 1
ATOM 3465 N N . ASN A 1 436 ? 35.071 32.817 -20.526 1.00 84.56 436 ASN A N 1
ATOM 3466 C CA . ASN A 1 436 ? 36.290 33.615 -20.449 1.00 84.56 436 ASN A CA 1
ATOM 3467 C C . ASN A 1 436 ? 36.701 33.859 -18.992 1.00 84.56 436 ASN A C 1
ATOM 3469 O O . ASN A 1 436 ? 37.880 33.709 -18.671 1.00 84.56 436 ASN A O 1
ATOM 3473 N N . GLU A 1 437 ? 35.739 34.133 -18.110 1.00 86.25 437 GLU A N 1
ATOM 3474 C CA . GLU A 1 437 ? 35.971 34.315 -16.674 1.00 86.25 437 GLU A CA 1
ATOM 3475 C C . GLU A 1 437 ? 36.462 33.021 -16.001 1.00 86.25 437 GLU A C 1
ATOM 3477 O O . GLU A 1 437 ? 37.482 33.020 -15.311 1.00 86.25 437 GLU A O 1
ATOM 3482 N N . MET A 1 438 ? 35.841 31.876 -16.304 1.00 77.38 438 MET A N 1
ATOM 3483 C CA . MET A 1 438 ? 36.331 30.560 -15.865 1.00 77.38 438 MET A CA 1
ATOM 3484 C C . MET A 1 438 ? 37.760 30.279 -16.350 1.00 77.38 438 MET A C 1
ATOM 3486 O O . MET A 1 438 ? 38.606 29.819 -15.585 1.00 77.38 438 MET A O 1
ATOM 3490 N N . SER A 1 439 ? 38.056 30.602 -17.611 1.00 84.94 439 SER A N 1
ATOM 3491 C CA . SER A 1 439 ? 39.393 30.415 -18.189 1.00 84.94 439 SER A CA 1
ATOM 3492 C C . SER A 1 439 ? 40.446 31.351 -17.584 1.00 84.94 439 SER A C 1
ATOM 3494 O O . SER A 1 439 ? 41.646 31.077 -17.682 1.00 84.94 439 SER A O 1
ATOM 3496 N N . GLN A 1 440 ? 40.028 32.480 -17.007 1.00 86.44 440 GLN A N 1
ATOM 3497 C CA . GLN A 1 440 ? 40.897 33.379 -16.255 1.00 86.44 440 GLN A CA 1
ATOM 3498 C C . GLN A 1 440 ? 41.173 32.820 -14.855 1.00 86.44 440 GLN A C 1
ATOM 3500 O O . GLN A 1 440 ? 42.336 32.722 -14.467 1.00 86.44 440 GLN A O 1
ATOM 3505 N N . LEU A 1 441 ? 40.142 32.355 -14.146 1.00 81.38 441 LEU A N 1
ATOM 3506 C CA . LEU A 1 441 ? 40.288 31.743 -12.821 1.00 81.38 441 LEU A CA 1
ATOM 3507 C C . LEU A 1 441 ? 41.166 30.484 -12.847 1.00 81.38 441 LEU A C 1
ATOM 3509 O O . LEU A 1 441 ? 41.984 30.280 -11.949 1.00 81.38 441 LEU A O 1
ATOM 3513 N N . ASP A 1 442 ? 41.063 29.662 -13.893 1.00 80.06 442 ASP A N 1
ATOM 3514 C CA . ASP A 1 442 ? 41.929 28.489 -14.056 1.00 80.06 442 ASP A CA 1
ATOM 3515 C C . ASP A 1 442 ? 43.397 28.870 -14.297 1.00 80.06 442 ASP A C 1
ATOM 3517 O O . ASP A 1 442 ? 44.302 28.187 -13.805 1.00 80.06 442 ASP A O 1
ATOM 3521 N N . ARG A 1 443 ? 43.652 29.978 -15.007 1.00 84.94 443 ARG A N 1
ATOM 3522 C CA . ARG A 1 443 ? 45.007 30.525 -15.168 1.00 84.94 443 ARG A CA 1
ATOM 3523 C C . ARG A 1 443 ? 45.556 31.027 -13.836 1.00 84.94 443 ARG A C 1
ATOM 3525 O O . ARG A 1 443 ? 46.627 30.586 -13.435 1.00 84.94 443 ARG A O 1
ATOM 3532 N N . GLU A 1 444 ? 44.787 31.824 -13.099 1.00 84.75 444 GLU A N 1
ATOM 3533 C CA . GLU A 1 444 ? 45.185 32.330 -11.778 1.00 84.75 444 GLU A CA 1
ATOM 3534 C C . GLU A 1 444 ? 45.444 31.197 -10.774 1.00 84.75 444 GLU A C 1
ATOM 3536 O O . GLU A 1 444 ? 46.396 31.237 -9.991 1.00 84.75 444 GLU A O 1
ATOM 3541 N N . ARG A 1 445 ? 44.632 30.134 -10.814 1.00 80.56 445 ARG A N 1
ATOM 3542 C CA . ARG A 1 445 ? 44.831 28.945 -9.978 1.00 80.56 445 ARG A CA 1
ATOM 3543 C C . ARG A 1 445 ? 46.121 28.210 -10.334 1.00 80.56 445 ARG A C 1
ATOM 3545 O O . ARG A 1 445 ? 46.816 27.730 -9.436 1.00 80.56 445 ARG A O 1
ATOM 3552 N N . LYS A 1 446 ? 46.441 28.112 -11.625 1.00 82.69 446 LYS A N 1
ATOM 3553 C CA . LYS A 1 446 ? 47.674 27.484 -12.105 1.00 82.69 446 LYS A CA 1
ATOM 3554 C C . LYS A 1 446 ? 48.903 28.301 -11.707 1.00 82.69 446 LYS A C 1
ATOM 3556 O O . LYS A 1 446 ? 49.858 27.715 -11.202 1.00 82.69 446 LYS A O 1
ATOM 3561 N N . ASP A 1 447 ? 48.829 29.623 -11.822 1.00 85.00 447 ASP A N 1
ATOM 3562 C CA . ASP A 1 447 ? 49.905 30.537 -11.429 1.00 85.00 447 ASP A CA 1
ATOM 3563 C C . ASP A 1 447 ? 50.170 30.467 -9.914 1.00 85.00 447 ASP A C 1
ATOM 3565 O O . ASP A 1 447 ? 51.313 30.275 -9.488 1.00 85.00 447 ASP A O 1
ATOM 3569 N N . ARG A 1 448 ? 49.118 30.462 -9.081 1.00 79.38 448 ARG A N 1
ATOM 3570 C CA . ARG A 1 448 ? 49.255 30.251 -7.625 1.00 79.38 448 ARG A CA 1
ATOM 3571 C C . ARG A 1 448 ? 49.825 28.880 -7.276 1.00 79.38 448 ARG A C 1
ATOM 3573 O O . ARG A 1 448 ? 50.620 28.757 -6.350 1.00 79.38 448 ARG A O 1
ATOM 3580 N N . SER A 1 449 ? 49.447 27.836 -8.014 1.00 79.00 449 SER A N 1
ATOM 3581 C CA . SER A 1 449 ? 50.024 26.503 -7.816 1.00 79.00 449 SER A CA 1
ATOM 3582 C C . SER A 1 449 ? 51.527 26.495 -8.108 1.00 79.00 449 SER A C 1
ATOM 3584 O O . SER A 1 449 ? 52.286 25.857 -7.377 1.00 79.00 449 SER A O 1
ATOM 3586 N N . THR A 1 450 ? 51.973 27.202 -9.151 1.00 82.56 450 THR A N 1
ATOM 3587 C CA . THR A 1 450 ? 53.405 27.331 -9.454 1.00 82.56 450 THR A CA 1
ATOM 3588 C C . THR A 1 450 ? 54.147 28.174 -8.419 1.00 82.56 450 THR A C 1
ATOM 3590 O O . THR A 1 450 ? 55.258 27.818 -8.041 1.00 82.56 450 THR A O 1
ATOM 3593 N N . GLU A 1 451 ? 53.522 29.224 -7.886 1.00 85.69 451 GLU A N 1
ATOM 3594 C CA . GLU A 1 451 ? 54.093 30.047 -6.815 1.00 85.69 451 GLU A CA 1
ATOM 3595 C C . GLU A 1 451 ? 54.308 29.241 -5.524 1.00 85.69 451 GLU A C 1
ATOM 3597 O O . GLU A 1 451 ? 55.400 29.265 -4.960 1.00 85.69 451 GLU A O 1
ATOM 3602 N N . ILE A 1 452 ? 53.320 28.437 -5.115 1.00 73.88 452 ILE A N 1
ATOM 3603 C CA . ILE A 1 452 ? 53.432 27.535 -3.955 1.00 73.88 452 ILE A CA 1
ATOM 3604 C C . ILE A 1 452 ? 54.557 26.511 -4.156 1.00 73.88 452 ILE A C 1
ATOM 3606 O O . ILE A 1 452 ? 55.318 26.235 -3.230 1.00 73.88 452 ILE A O 1
ATOM 3610 N N . THR A 1 453 ? 54.691 25.970 -5.370 1.00 74.50 453 THR A N 1
ATOM 3611 C CA . THR A 1 453 ? 55.752 24.999 -5.687 1.00 74.50 453 THR A CA 1
ATOM 3612 C C . THR A 1 453 ? 57.135 25.648 -5.572 1.00 74.50 453 THR A C 1
ATOM 3614 O O . THR A 1 453 ? 58.013 25.109 -4.904 1.00 74.50 453 THR A O 1
ATOM 3617 N N . ASN A 1 454 ? 57.300 26.857 -6.116 1.00 80.19 454 ASN A N 1
ATOM 3618 C CA . ASN A 1 454 ? 58.554 27.610 -6.031 1.00 80.19 454 ASN A CA 1
ATOM 3619 C C . ASN A 1 454 ? 58.916 27.995 -4.585 1.00 80.19 454 ASN A C 1
ATOM 3621 O O . ASN A 1 454 ? 60.087 27.947 -4.210 1.00 80.19 454 ASN A O 1
ATOM 3625 N N . LEU A 1 455 ? 57.931 28.365 -3.759 1.00 75.19 455 LEU A N 1
ATOM 3626 C CA . LEU A 1 455 ? 58.150 28.665 -2.339 1.00 75.19 455 LEU A CA 1
ATOM 3627 C C . LEU A 1 455 ? 58.554 27.415 -1.548 1.00 75.19 455 LEU A C 1
ATOM 3629 O O . LEU A 1 455 ? 59.461 27.485 -0.718 1.00 75.19 455 LEU A O 1
ATOM 3633 N N . SER A 1 456 ? 57.946 26.264 -1.850 1.00 67.50 456 SER A N 1
ATOM 3634 C CA . SER A 1 456 ? 58.320 24.976 -1.258 1.00 67.50 456 SER A CA 1
ATOM 3635 C C . SER A 1 456 ? 59.766 24.601 -1.597 1.00 67.50 456 SER A C 1
ATOM 3637 O O . SER A 1 456 ? 60.535 24.242 -0.706 1.00 67.50 456 SER A O 1
ATOM 3639 N N . GLU A 1 457 ? 60.177 24.757 -2.859 1.00 74.81 457 GLU A N 1
ATOM 3640 C CA . GLU A 1 457 ? 61.555 24.494 -3.295 1.00 74.81 457 GLU A CA 1
ATOM 3641 C C . GLU A 1 457 ? 62.567 25.456 -2.648 1.00 74.81 457 GLU A C 1
ATOM 3643 O O . GLU A 1 457 ? 63.664 25.048 -2.253 1.00 74.81 457 GLU A O 1
ATOM 3648 N N . GLN A 1 458 ? 62.206 26.733 -2.471 1.00 73.38 458 GLN A N 1
ATOM 3649 C CA . GLN A 1 458 ? 63.048 27.699 -1.758 1.00 73.38 458 GLN A CA 1
ATOM 3650 C C . GLN A 1 458 ? 63.198 27.358 -0.269 1.00 73.38 458 GLN A C 1
ATOM 3652 O O . GLN A 1 458 ? 64.295 27.507 0.282 1.00 73.38 458 GLN A O 1
ATOM 3657 N N . LEU A 1 459 ? 62.139 26.876 0.385 1.00 67.00 459 LEU A N 1
ATOM 3658 C CA . LEU A 1 459 ? 62.173 26.427 1.780 1.00 67.00 459 LEU A CA 1
ATOM 3659 C C . LEU A 1 459 ? 63.050 25.180 1.957 1.00 67.00 459 LEU A C 1
ATOM 3661 O O . LEU A 1 459 ? 63.889 25.149 2.862 1.00 67.00 459 LEU A O 1
ATOM 3665 N N . GLU A 1 460 ? 62.946 24.203 1.056 1.00 66.88 460 GLU A N 1
ATOM 3666 C CA . GLU A 1 460 ? 63.798 23.007 1.066 1.00 66.88 460 GLU A CA 1
ATOM 3667 C C . GLU A 1 460 ? 65.278 23.350 0.828 1.00 66.88 460 GLU A C 1
ATOM 3669 O O . GLU A 1 460 ? 66.160 22.893 1.565 1.00 66.88 460 GLU A O 1
ATOM 3674 N N . ALA A 1 461 ? 65.570 24.232 -0.134 1.00 68.38 461 ALA A N 1
ATOM 3675 C CA . ALA A 1 461 ? 66.932 24.696 -0.404 1.00 68.38 461 ALA A CA 1
ATOM 3676 C C . ALA A 1 461 ? 67.535 25.497 0.768 1.00 68.38 461 ALA A C 1
ATOM 3678 O O . ALA A 1 461 ? 68.750 25.463 0.999 1.00 68.38 461 ALA A O 1
ATOM 3679 N N . SER A 1 462 ? 66.695 26.203 1.529 1.00 63.22 462 SER A N 1
ATOM 3680 C CA . SER A 1 462 ? 67.099 26.962 2.718 1.00 63.22 462 SER A CA 1
ATOM 3681 C C . SER A 1 462 ? 67.389 26.051 3.914 1.00 63.22 462 SER A C 1
ATOM 3683 O O . SER A 1 462 ? 68.346 26.298 4.654 1.00 63.22 462 SER A O 1
ATOM 3685 N N . ALA A 1 463 ? 66.620 24.970 4.075 1.00 56.44 463 ALA A N 1
ATOM 3686 C CA . ALA A 1 463 ? 66.813 23.978 5.131 1.00 56.44 463 ALA A CA 1
ATOM 3687 C C . ALA A 1 463 ? 68.115 23.173 4.950 1.00 56.44 463 ALA A C 1
ATOM 3689 O O . ALA A 1 463 ? 68.806 22.869 5.922 1.00 56.44 463 ALA A O 1
ATOM 3690 N N . LEU A 1 464 ? 68.514 22.903 3.703 1.00 49.84 464 LEU A N 1
ATOM 3691 C CA . LEU A 1 464 ? 69.720 22.128 3.385 1.00 49.84 464 LEU A CA 1
ATOM 3692 C C . LEU A 1 464 ? 71.045 22.892 3.579 1.00 49.84 464 LEU A C 1
ATOM 3694 O O . LEU A 1 464 ? 72.102 22.268 3.658 1.00 49.84 464 LEU A O 1
ATOM 3698 N N . LYS A 1 465 ? 71.029 24.227 3.710 1.00 51.00 465 LYS A N 1
ATOM 3699 C CA . LYS A 1 465 ? 72.252 25.043 3.877 1.00 51.00 465 LYS A CA 1
ATOM 3700 C C . LYS A 1 465 ? 72.756 25.192 5.321 1.00 51.00 465 LYS A C 1
ATOM 3702 O O . LYS A 1 465 ? 73.793 25.821 5.522 1.00 51.00 465 LYS A O 1
ATOM 3707 N N . LYS A 1 466 ? 72.077 24.630 6.330 1.00 49.56 466 LYS A N 1
ATOM 3708 C CA . LYS A 1 466 ? 72.406 24.832 7.760 1.00 49.56 466 LYS A CA 1
ATOM 3709 C C . LYS A 1 466 ? 72.725 23.550 8.541 1.00 49.56 466 LYS A C 1
ATOM 3711 O O . LYS A 1 466 ? 72.280 23.407 9.673 1.00 49.56 466 LYS A O 1
ATOM 3716 N N . ILE A 1 467 ? 73.530 22.631 8.002 1.00 43.69 467 ILE A N 1
ATOM 3717 C CA . ILE A 1 467 ? 74.063 21.524 8.821 1.00 43.69 467 ILE A CA 1
ATOM 3718 C C . ILE A 1 467 ? 75.544 21.265 8.497 1.00 43.69 467 ILE A C 1
ATOM 3720 O O . ILE A 1 467 ? 75.842 20.696 7.446 1.00 43.69 467 ILE A O 1
ATOM 3724 N N . PRO A 1 468 ? 76.495 21.647 9.376 1.00 44.41 468 PRO A N 1
ATOM 3725 C CA . PRO A 1 468 ? 77.857 21.143 9.319 1.00 44.41 468 PRO A CA 1
ATOM 3726 C C . PRO A 1 468 ? 77.962 19.758 9.976 1.00 44.41 468 PRO A C 1
ATOM 3728 O O . PRO A 1 468 ? 77.339 19.464 10.993 1.00 44.41 468 PRO A O 1
ATOM 3731 N N . CYS A 1 469 ? 78.784 18.924 9.344 1.00 48.06 469 CYS A N 1
ATOM 3732 C CA . CYS A 1 469 ? 79.135 17.551 9.690 1.00 48.06 469 CYS A CA 1
ATOM 3733 C C . CYS A 1 469 ? 79.714 17.387 11.107 1.00 48.06 469 CYS A C 1
ATOM 3735 O O . CYS A 1 469 ? 80.591 18.146 11.516 1.00 48.06 469 CYS A O 1
ATOM 3737 N N . GLY A 1 470 ? 79.307 16.305 11.779 1.00 41.06 470 GLY A N 1
ATOM 3738 C CA . GLY A 1 470 ? 80.053 15.709 12.886 1.00 41.06 470 GLY A CA 1
ATOM 3739 C C . GLY A 1 470 ? 79.182 14.852 13.800 1.00 41.06 470 GLY A C 1
ATOM 3740 O O . GLY A 1 470 ? 78.717 15.358 14.806 1.00 41.06 470 GLY A O 1
ATOM 3741 N N . ASN A 1 471 ? 78.988 13.577 13.433 1.00 48.66 471 ASN A N 1
ATOM 3742 C CA . ASN A 1 471 ? 78.450 12.462 14.236 1.00 48.66 471 ASN A CA 1
ATOM 3743 C C . ASN A 1 471 ? 77.260 12.748 15.175 1.00 48.66 471 ASN A C 1
ATOM 3745 O O . ASN A 1 471 ? 77.471 13.270 16.257 1.00 48.66 471 ASN A O 1
ATOM 3749 N N . CYS A 1 472 ? 76.057 12.255 14.834 1.00 37.62 472 CYS A N 1
ATOM 3750 C CA . CYS A 1 472 ? 75.080 11.718 15.804 1.00 37.62 472 CYS A CA 1
ATOM 3751 C C . CYS A 1 472 ? 73.831 11.143 15.105 1.00 37.62 472 CYS A C 1
ATOM 3753 O O . CYS A 1 472 ? 73.177 11.815 14.309 1.00 37.62 472 CYS A O 1
ATOM 3755 N N . SER A 1 473 ? 73.469 9.901 15.436 1.00 42.50 473 SER A N 1
ATOM 3756 C CA . SER A 1 473 ? 72.283 9.171 14.955 1.00 42.50 473 SER A CA 1
ATOM 3757 C C . SER A 1 473 ? 71.004 9.437 15.767 1.00 42.50 473 SER A C 1
ATOM 3759 O O . SER A 1 473 ? 70.013 8.741 15.574 1.00 42.50 473 SER A O 1
ATOM 3761 N N . GLU A 1 474 ? 70.985 10.458 16.628 1.00 44.16 474 GLU A N 1
ATOM 3762 C CA . GLU A 1 474 ? 69.828 10.802 17.480 1.00 44.16 474 GLU A CA 1
ATOM 3763 C C . GLU A 1 474 ? 69.086 12.091 17.076 1.00 44.16 474 GLU A C 1
ATOM 3765 O O . GLU A 1 474 ? 68.060 12.416 17.662 1.00 44.16 474 GLU A O 1
ATOM 3770 N N . LEU A 1 475 ? 69.511 12.799 16.021 1.00 39.16 475 LEU A N 1
ATOM 3771 C CA . LEU A 1 475 ? 68.904 14.089 15.641 1.00 39.16 475 LEU A CA 1
ATOM 3772 C C . LEU A 1 475 ? 67.912 14.051 14.462 1.00 39.16 475 LEU A C 1
ATOM 3774 O O . LEU A 1 475 ? 67.325 15.079 14.133 1.00 39.16 475 LEU A O 1
ATOM 3778 N N . ARG A 1 476 ? 67.626 12.888 13.854 1.00 44.50 476 ARG A N 1
ATOM 3779 C CA . ARG A 1 476 ? 66.608 12.802 12.775 1.00 44.50 476 ARG A CA 1
ATOM 3780 C C . ARG A 1 476 ? 65.160 12.960 13.261 1.00 44.50 476 ARG A C 1
ATOM 3782 O O . ARG A 1 476 ? 64.279 13.179 12.439 1.00 44.50 476 ARG A O 1
ATOM 3789 N N . GLY A 1 477 ? 64.915 12.874 14.569 1.00 44.69 477 GLY A N 1
ATOM 3790 C CA . GLY A 1 477 ? 63.580 13.042 15.151 1.00 44.69 477 GLY A CA 1
ATOM 3791 C C . GLY A 1 477 ? 63.187 14.494 15.436 1.00 44.69 477 GLY A C 1
ATOM 3792 O O . GLY A 1 477 ? 62.000 14.793 15.480 1.00 44.69 477 GLY A O 1
ATOM 3793 N N . GLN A 1 478 ? 64.150 15.408 15.603 1.00 42.69 478 GLN A N 1
ATOM 3794 C CA . GLN A 1 478 ? 63.856 16.785 16.027 1.00 42.69 478 GLN A CA 1
ATOM 3795 C C . GLN A 1 478 ? 63.665 17.749 14.847 1.00 42.69 478 GLN A C 1
ATOM 3797 O O . GLN A 1 478 ? 62.773 18.591 14.906 1.00 42.69 478 GLN A O 1
ATOM 3802 N N . SER A 1 479 ? 64.366 17.564 13.718 1.00 46.16 479 SER A N 1
ATOM 3803 C CA . SER A 1 479 ? 64.176 18.452 12.556 1.00 46.16 479 SER A CA 1
ATOM 3804 C C . SER A 1 479 ? 62.825 18.248 11.854 1.00 46.16 479 SER A C 1
ATOM 3806 O O . SER A 1 479 ? 62.285 19.188 11.282 1.00 46.16 479 SER A O 1
ATOM 3808 N N . ALA A 1 480 ? 62.237 17.047 11.918 1.00 45.56 480 ALA A N 1
ATOM 3809 C CA . ALA A 1 480 ? 60.900 16.787 11.375 1.00 45.56 480 ALA A CA 1
ATOM 3810 C C . ALA A 1 480 ? 59.799 17.441 12.222 1.00 45.56 480 ALA A C 1
ATOM 3812 O O . ALA A 1 480 ? 58.802 17.912 11.681 1.00 45.56 480 ALA A O 1
ATOM 3813 N N . VAL A 1 481 ? 59.998 17.514 13.541 1.00 47.91 481 VAL A N 1
ATOM 3814 C CA . VAL A 1 481 ? 59.070 18.177 14.466 1.00 47.91 481 VAL A CA 1
ATOM 3815 C C . VAL A 1 481 ? 59.127 19.693 14.293 1.00 47.91 481 VAL A C 1
ATOM 3817 O O . VAL A 1 481 ? 58.082 20.333 14.283 1.00 47.91 481 VAL A O 1
ATOM 3820 N N . GLU A 1 482 ? 60.310 20.269 14.068 1.00 47.66 482 GLU A N 1
ATOM 3821 C CA . GLU A 1 482 ? 60.456 21.705 13.793 1.00 47.66 482 GLU A CA 1
ATOM 3822 C C . GLU A 1 482 ? 59.893 22.101 12.418 1.00 47.66 482 GLU A C 1
ATOM 3824 O O . GLU A 1 482 ? 59.220 23.124 12.305 1.00 47.66 482 GLU A O 1
ATOM 3829 N N . VAL A 1 483 ? 60.066 21.261 11.389 1.00 48.88 483 VAL A N 1
ATOM 3830 C CA . VAL A 1 483 ? 59.450 21.469 10.064 1.00 48.88 483 VAL A CA 1
ATOM 3831 C C . VAL A 1 483 ? 57.925 21.311 10.126 1.00 48.88 483 VAL A C 1
ATOM 3833 O O . VAL A 1 483 ? 57.202 22.107 9.531 1.00 48.88 483 VAL A O 1
ATOM 3836 N N . LEU A 1 484 ? 57.407 20.351 10.899 1.00 52.06 484 LEU A N 1
ATOM 3837 C CA . LEU A 1 484 ? 55.965 20.194 11.123 1.00 52.06 484 LEU A CA 1
ATOM 3838 C C . LEU A 1 484 ? 55.376 21.325 11.974 1.00 52.06 484 LEU A C 1
ATOM 3840 O O . LEU A 1 484 ? 54.242 21.729 11.732 1.00 52.06 484 LEU A O 1
ATOM 3844 N N . ALA A 1 485 ? 56.133 21.871 12.927 1.00 59.78 485 ALA A N 1
ATOM 3845 C CA . ALA A 1 485 ? 55.729 23.042 13.698 1.00 59.78 485 ALA A CA 1
ATOM 3846 C C . ALA A 1 485 ? 55.711 24.314 12.834 1.00 59.78 485 ALA A C 1
ATOM 3848 O O . ALA A 1 485 ? 54.784 25.111 12.962 1.00 59.78 485 ALA A O 1
ATOM 3849 N N . ALA A 1 486 ? 56.665 24.474 11.909 1.00 53.75 486 ALA A N 1
ATOM 3850 C CA . ALA A 1 486 ? 56.680 25.573 10.944 1.00 53.75 486 ALA A CA 1
ATOM 3851 C C . ALA A 1 486 ? 55.522 25.471 9.932 1.00 53.75 486 ALA A C 1
ATOM 3853 O O . ALA A 1 486 ? 54.820 26.455 9.714 1.00 53.75 486 ALA A O 1
ATOM 3854 N N . LEU A 1 487 ? 55.245 24.272 9.403 1.00 53.50 487 LEU A N 1
ATOM 3855 C CA . LEU A 1 487 ? 54.099 24.019 8.516 1.00 53.50 487 LEU A CA 1
ATOM 3856 C C . LEU A 1 487 ? 52.754 24.170 9.239 1.00 53.50 487 LEU A C 1
ATOM 3858 O O . LEU A 1 487 ? 51.782 24.630 8.642 1.00 53.50 487 LEU A O 1
ATOM 3862 N N . LYS A 1 488 ? 52.683 23.812 10.527 1.00 60.28 488 LYS A N 1
ATOM 3863 C CA . LYS A 1 488 ? 51.518 24.078 11.381 1.00 60.28 488 LYS A CA 1
ATOM 3864 C C . LYS A 1 488 ? 51.327 25.582 11.582 1.00 60.28 488 LYS A C 1
ATOM 3866 O O . LYS A 1 488 ? 50.228 26.069 11.353 1.00 60.28 488 LYS A O 1
ATOM 3871 N N . ALA A 1 489 ? 52.388 26.321 11.904 1.00 62.41 489 ALA A N 1
ATOM 3872 C CA . ALA A 1 489 ? 52.331 27.772 12.073 1.00 62.41 489 ALA A CA 1
ATOM 3873 C C . ALA A 1 489 ? 51.946 28.504 10.775 1.00 62.41 489 ALA A C 1
ATOM 3875 O O . ALA A 1 489 ? 51.185 29.463 10.824 1.00 62.41 489 ALA A O 1
ATOM 3876 N N . GLU A 1 490 ? 52.403 28.035 9.612 1.00 59.72 490 GLU A N 1
ATOM 3877 C CA . GLU A 1 490 ? 52.030 28.582 8.302 1.00 59.72 490 GLU A CA 1
ATOM 3878 C C . GLU A 1 490 ? 50.574 28.262 7.930 1.00 59.72 490 GLU A C 1
ATOM 3880 O O . GLU A 1 490 ? 49.864 29.102 7.373 1.00 59.72 490 GLU A O 1
ATOM 3885 N N . ARG A 1 491 ? 50.088 27.064 8.281 1.00 61.75 491 ARG A N 1
ATOM 3886 C CA . ARG A 1 491 ? 48.683 26.682 8.096 1.00 61.75 491 ARG A CA 1
ATOM 3887 C C . ARG A 1 491 ? 47.775 27.482 9.019 1.00 61.75 491 ARG A C 1
ATOM 3889 O O . ARG A 1 491 ? 46.755 27.983 8.560 1.00 61.75 491 ARG A O 1
ATOM 3896 N N . ASP A 1 492 ? 48.170 27.674 10.269 1.00 63.22 492 ASP A N 1
ATOM 3897 C CA . ASP A 1 492 ? 47.444 28.496 11.235 1.00 63.22 492 ASP A CA 1
ATOM 3898 C C . ASP A 1 492 ? 47.465 29.971 10.814 1.00 63.22 492 ASP A C 1
ATOM 3900 O O . ASP A 1 492 ? 46.429 30.629 10.872 1.00 63.22 492 ASP A O 1
ATOM 3904 N N . LEU A 1 493 ? 48.585 30.471 10.276 1.00 64.88 493 LEU A N 1
ATOM 3905 C CA . LEU A 1 493 ? 48.679 31.814 9.701 1.00 64.88 493 LEU A CA 1
ATOM 3906 C C . LEU A 1 493 ? 47.774 31.960 8.476 1.00 64.88 493 LEU A C 1
ATOM 3908 O O . LEU A 1 493 ? 47.073 32.952 8.395 1.00 64.88 493 LEU A O 1
ATOM 3912 N N . ASN A 1 494 ? 47.716 30.983 7.565 1.00 58.72 494 ASN A N 1
ATOM 3913 C CA . ASN A 1 494 ? 46.824 31.016 6.399 1.00 58.72 494 ASN A CA 1
ATOM 3914 C C . ASN A 1 494 ? 45.348 30.886 6.780 1.00 58.72 494 ASN A C 1
ATOM 3916 O O . ASN A 1 494 ? 44.497 31.524 6.167 1.00 58.72 494 ASN A O 1
ATOM 3920 N N . THR A 1 495 ? 45.028 30.089 7.798 1.00 61.38 495 THR A N 1
ATOM 3921 C CA . THR A 1 495 ? 43.654 29.951 8.302 1.00 61.38 495 THR A CA 1
ATOM 3922 C C . THR A 1 495 ? 43.229 31.223 9.026 1.00 61.38 495 THR A C 1
ATOM 3924 O O . THR A 1 495 ? 42.103 31.674 8.851 1.00 61.38 495 THR A O 1
ATOM 3927 N N . LYS A 1 496 ? 44.155 31.859 9.751 1.00 64.56 496 LYS A N 1
ATOM 3928 C CA . LYS A 1 496 ? 43.958 33.167 10.369 1.00 64.56 496 LYS A CA 1
ATOM 3929 C C . LYS A 1 496 ? 43.906 34.290 9.337 1.00 64.56 496 LYS A C 1
ATOM 3931 O O . LYS A 1 496 ? 43.055 35.141 9.466 1.00 64.56 496 LYS A O 1
ATOM 3936 N N . LEU A 1 497 ? 44.700 34.253 8.266 1.00 60.66 497 LEU A N 1
ATOM 3937 C CA . LEU A 1 497 ? 44.635 35.222 7.168 1.00 60.66 497 LEU A CA 1
ATOM 3938 C C . LEU A 1 497 ? 43.326 35.082 6.393 1.00 60.66 497 LEU A C 1
ATOM 3940 O O . LEU A 1 497 ? 42.791 36.084 5.940 1.00 60.66 497 LEU A O 1
ATOM 3944 N N . LYS A 1 498 ? 42.808 33.853 6.252 1.00 62.09 498 LYS A N 1
ATOM 3945 C CA . LYS A 1 498 ? 41.526 33.538 5.609 1.00 62.09 498 LYS A CA 1
ATOM 3946 C C . LYS A 1 498 ? 40.337 33.940 6.483 1.00 62.09 498 LYS A C 1
ATOM 3948 O O . LYS A 1 498 ? 39.401 34.542 5.977 1.00 62.09 498 LYS A O 1
ATOM 3953 N N . ALA A 1 499 ? 40.425 33.696 7.789 1.00 60.78 499 ALA A N 1
ATOM 3954 C CA . ALA A 1 499 ? 39.461 34.184 8.767 1.00 60.78 499 ALA A CA 1
ATOM 3955 C C . ALA A 1 499 ? 39.521 35.712 8.897 1.00 60.78 499 ALA A C 1
ATOM 3957 O O . ALA A 1 499 ? 38.480 36.339 8.937 1.00 60.78 499 ALA A O 1
ATOM 3958 N N . ASP A 1 500 ? 40.702 36.330 8.867 1.00 50.94 500 ASP A N 1
ATOM 3959 C CA . ASP A 1 500 ? 40.884 37.783 8.911 1.00 50.94 500 ASP A CA 1
ATOM 3960 C C . ASP A 1 500 ? 40.522 38.434 7.567 1.00 50.94 500 ASP A C 1
ATOM 3962 O O . ASP A 1 500 ? 40.127 39.591 7.561 1.00 50.94 500 ASP A O 1
ATOM 3966 N N . THR A 1 501 ? 40.593 37.736 6.424 1.00 58.69 501 THR A N 1
ATOM 3967 C CA . THR A 1 501 ? 40.045 38.235 5.144 1.00 58.69 501 THR A CA 1
ATOM 3968 C C . THR A 1 501 ? 38.537 38.053 5.063 1.00 58.69 501 THR A C 1
ATOM 3970 O O . THR A 1 501 ? 37.879 38.972 4.598 1.00 58.69 501 THR A O 1
ATOM 3973 N N . GLU A 1 502 ? 37.964 36.959 5.571 1.00 52.41 502 GLU A N 1
ATOM 3974 C CA . GLU A 1 502 ? 36.507 36.805 5.714 1.00 52.41 502 GLU A CA 1
ATOM 3975 C C . GLU A 1 502 ? 35.941 37.789 6.747 1.00 52.41 502 GLU A C 1
ATOM 3977 O O . GLU A 1 502 ? 34.917 38.416 6.495 1.00 52.41 502 GLU A O 1
ATOM 3982 N N . VAL A 1 503 ? 36.639 38.019 7.862 1.00 55.91 503 VAL A N 1
ATOM 3983 C CA . VAL A 1 503 ? 36.264 39.000 8.885 1.00 55.91 503 VAL A CA 1
ATOM 3984 C C . VAL A 1 503 ? 36.507 40.419 8.386 1.00 55.91 503 VAL A C 1
ATOM 3986 O O . VAL A 1 503 ? 35.633 41.247 8.592 1.00 55.91 503 VAL A O 1
ATOM 3989 N N . ASN A 1 504 ? 37.594 40.740 7.674 1.00 42.81 504 ASN A N 1
ATOM 3990 C CA . ASN A 1 504 ? 37.762 42.071 7.069 1.00 42.81 504 ASN A CA 1
ATOM 3991 C C . ASN A 1 504 ? 36.763 42.318 5.929 1.00 42.81 504 ASN A C 1
ATOM 3993 O O . ASN A 1 504 ? 36.277 43.440 5.818 1.00 42.81 504 ASN A O 1
ATOM 3997 N N . LEU A 1 505 ? 36.370 41.300 5.154 1.00 52.34 505 LEU A N 1
ATOM 3998 C CA . LEU A 1 505 ? 35.243 41.379 4.210 1.00 52.34 505 LEU A CA 1
ATOM 3999 C C . LEU A 1 505 ? 33.886 41.551 4.922 1.00 52.34 505 LEU A C 1
ATOM 4001 O O . LEU A 1 505 ? 32.954 42.074 4.318 1.00 52.34 505 LEU A O 1
ATOM 4005 N N . LEU A 1 506 ? 33.780 41.163 6.200 1.00 48.28 506 LEU A N 1
ATOM 4006 C CA . LEU A 1 506 ? 32.586 41.328 7.044 1.00 48.28 506 LEU A CA 1
ATOM 4007 C C . LEU A 1 506 ? 32.620 42.556 7.983 1.00 48.28 506 LEU A C 1
ATOM 4009 O O . LEU A 1 506 ? 31.571 42.943 8.494 1.00 48.28 506 LEU A O 1
ATOM 4013 N N . THR A 1 507 ? 33.779 43.184 8.223 1.00 42.81 507 THR A N 1
ATOM 4014 C CA . THR A 1 507 ? 33.950 44.279 9.205 1.00 42.81 507 THR A CA 1
ATOM 4015 C C . THR A 1 507 ? 34.500 45.579 8.618 1.00 42.81 507 THR A C 1
ATOM 4017 O O . THR A 1 507 ? 34.353 46.621 9.254 1.00 42.81 507 THR A O 1
ATOM 4020 N N . THR A 1 508 ? 35.017 45.601 7.383 1.00 37.56 508 THR A N 1
ATOM 4021 C CA . THR A 1 508 ? 35.429 46.859 6.721 1.00 37.56 508 THR A CA 1
ATOM 4022 C C . THR A 1 508 ? 34.320 47.499 5.883 1.00 37.56 508 THR A C 1
ATOM 4024 O O . THR A 1 508 ? 34.531 47.930 4.758 1.00 37.56 508 THR A O 1
ATOM 4027 N N . SER A 1 509 ? 33.126 47.628 6.463 1.00 38.81 509 SER A N 1
ATOM 4028 C CA . SER A 1 509 ? 32.182 48.690 6.087 1.00 38.81 509 SER A CA 1
ATOM 4029 C C . SER A 1 509 ? 31.111 48.893 7.165 1.00 38.81 509 SER A C 1
ATOM 4031 O O . SER A 1 509 ? 29.918 48.710 6.930 1.00 38.81 509 SER A O 1
ATOM 4033 N N . THR A 1 510 ? 31.517 49.306 8.366 1.00 37.94 510 THR A N 1
ATOM 4034 C CA . THR A 1 510 ? 30.726 50.306 9.098 1.00 37.94 510 THR A CA 1
ATOM 4035 C C . THR A 1 510 ? 31.188 51.682 8.628 1.00 37.94 510 THR A C 1
ATOM 4037 O O . THR A 1 510 ? 32.230 52.148 9.095 1.00 37.94 510 THR A O 1
ATOM 4040 N N . PRO A 1 511 ? 30.472 52.347 7.707 1.00 35.66 511 PRO A N 1
ATOM 4041 C CA . PRO A 1 511 ? 30.653 53.770 7.528 1.00 35.66 511 PRO A CA 1
ATOM 4042 C C . PRO A 1 511 ? 30.087 54.463 8.772 1.00 35.66 511 PRO A C 1
ATOM 4044 O O . PRO A 1 511 ? 28.909 54.362 9.102 1.00 35.66 511 PRO A O 1
ATOM 4047 N N . THR A 1 512 ? 30.943 55.197 9.474 1.00 41.38 512 THR A N 1
ATOM 4048 C CA . THR A 1 512 ? 30.549 56.236 10.436 1.00 41.38 512 THR A CA 1
ATOM 4049 C C . THR A 1 512 ? 29.945 57.469 9.745 1.00 41.38 512 THR A C 1
ATOM 4051 O O . THR A 1 512 ? 29.770 58.508 10.376 1.00 41.38 512 THR A O 1
ATOM 4054 N N . SER A 1 513 ? 29.568 57.364 8.469 1.00 42.84 513 SER A N 1
ATOM 4055 C CA . SER A 1 513 ? 28.732 58.329 7.765 1.00 42.84 513 SER A CA 1
ATOM 4056 C C . SER A 1 513 ? 27.471 57.643 7.253 1.00 42.84 513 SER A C 1
ATOM 4058 O O . SER A 1 513 ? 27.515 56.532 6.738 1.00 42.84 513 SER A O 1
ATOM 4060 N N . THR A 1 514 ? 26.348 58.333 7.408 1.00 44.69 514 THR A N 1
ATOM 4061 C CA . THR A 1 514 ? 25.027 58.020 6.856 1.00 44.69 514 THR A CA 1
ATOM 4062 C C . THR A 1 514 ? 25.078 57.815 5.341 1.00 44.69 514 THR A C 1
ATOM 4064 O O . THR A 1 514 ? 24.816 58.746 4.585 1.00 44.69 514 THR A O 1
ATOM 4067 N N . GLU A 1 515 ? 25.406 56.607 4.901 1.00 49.31 515 GLU A N 1
ATOM 4068 C CA . GLU A 1 515 ? 25.160 56.137 3.541 1.00 49.31 515 GLU A CA 1
ATOM 4069 C C . GLU A 1 515 ? 24.390 54.817 3.594 1.00 49.31 515 GLU A C 1
ATOM 4071 O O . GLU A 1 515 ? 24.682 53.918 4.386 1.00 49.31 515 GLU A O 1
ATOM 4076 N N . GLU A 1 516 ? 23.332 54.767 2.790 1.00 45.69 516 GLU A N 1
ATOM 4077 C CA . GLU A 1 516 ? 22.334 53.707 2.744 1.00 45.69 516 GLU A CA 1
ATOM 4078 C C . GLU A 1 516 ? 22.964 52.382 2.292 1.00 45.69 516 GLU A C 1
ATOM 4080 O O . GLU A 1 516 ? 23.633 52.309 1.260 1.00 45.69 516 GLU A O 1
ATOM 4085 N N . LEU A 1 517 ? 22.731 51.312 3.062 1.00 61.84 517 LEU A N 1
ATOM 4086 C CA . LEU A 1 517 ? 23.068 49.951 2.645 1.00 61.84 517 LEU A CA 1
ATOM 4087 C C . LEU A 1 517 ? 22.368 49.650 1.318 1.00 61.84 517 LEU A C 1
ATOM 4089 O O . LEU A 1 517 ? 21.154 49.825 1.194 1.00 61.84 517 LEU A O 1
ATOM 4093 N N . THR A 1 518 ? 23.122 49.155 0.338 1.00 77.94 518 THR A N 1
ATOM 4094 C CA . THR A 1 518 ? 22.536 48.765 -0.948 1.00 77.94 518 THR A CA 1
ATOM 4095 C C . THR A 1 518 ? 21.520 47.627 -0.747 1.00 77.94 518 THR A C 1
ATOM 4097 O O . THR A 1 518 ? 21.742 46.756 0.104 1.00 77.94 518 THR A O 1
ATOM 4100 N N . PRO A 1 519 ? 20.423 47.569 -1.530 1.00 71.31 519 PRO A N 1
ATOM 4101 C CA . PRO A 1 519 ? 19.395 46.529 -1.394 1.00 71.31 519 PRO A CA 1
ATOM 4102 C C . PRO A 1 519 ? 19.953 45.096 -1.396 1.00 71.31 519 PRO A C 1
ATOM 4104 O O . PRO A 1 519 ? 19.481 44.245 -0.647 1.00 71.31 519 PRO A O 1
ATOM 4107 N N . PHE A 1 520 ? 21.022 44.852 -2.160 1.00 65.94 520 PHE A N 1
ATOM 4108 C CA . PHE A 1 520 ? 21.696 43.555 -2.234 1.00 65.94 520 PHE A CA 1
ATOM 4109 C C . PHE A 1 520 ? 22.373 43.144 -0.914 1.00 65.94 520 PHE A C 1
ATOM 4111 O O . PHE A 1 520 ? 22.298 41.986 -0.509 1.00 65.94 520 PHE A O 1
ATOM 4118 N N . GLN A 1 521 ? 23.003 44.082 -0.200 1.00 72.31 521 GLN A N 1
ATOM 4119 C CA . GLN A 1 521 ? 23.660 43.801 1.084 1.00 72.31 521 GLN A CA 1
ATOM 4120 C C . GLN A 1 521 ? 22.642 43.519 2.196 1.00 72.31 521 GLN A C 1
ATOM 4122 O O . GLN A 1 521 ? 22.881 42.665 3.052 1.00 72.31 521 GLN A O 1
ATOM 4127 N N . VAL A 1 522 ? 21.487 44.192 2.161 1.00 77.19 522 VAL A N 1
ATOM 4128 C CA . VAL A 1 522 ? 20.359 43.904 3.062 1.00 77.19 522 VAL A CA 1
ATOM 4129 C C . VAL A 1 522 ? 19.789 42.513 2.772 1.00 77.19 522 VAL A C 1
ATOM 4131 O O . VAL A 1 522 ? 19.573 41.732 3.698 1.00 77.19 522 VAL A O 1
ATOM 4134 N N . GLU A 1 523 ? 19.620 42.162 1.497 1.00 79.00 523 GLU A N 1
ATOM 4135 C CA . GLU A 1 523 ? 19.131 40.845 1.083 1.00 79.00 523 GLU A CA 1
ATOM 4136 C C . GLU A 1 523 ? 20.079 39.712 1.504 1.00 79.00 523 GLU A C 1
ATOM 4138 O O . GLU A 1 523 ? 19.633 38.694 2.037 1.00 79.00 523 GLU A O 1
ATOM 4143 N N . LEU A 1 524 ? 21.392 39.893 1.332 1.00 73.62 524 LEU A N 1
ATOM 4144 C CA . LEU A 1 524 ? 22.384 38.894 1.727 1.00 73.62 524 LEU A CA 1
ATOM 4145 C C . LEU A 1 524 ? 22.405 38.691 3.250 1.00 73.62 524 LEU A C 1
ATOM 4147 O O . LEU A 1 524 ? 22.453 37.556 3.725 1.00 73.62 524 LEU A O 1
ATOM 4151 N N . ARG A 1 525 ? 22.309 39.781 4.021 1.00 79.50 525 ARG A N 1
ATOM 4152 C CA . ARG A 1 525 ? 22.246 39.734 5.489 1.00 79.50 525 ARG A CA 1
ATOM 4153 C C . ARG A 1 525 ? 20.994 39.011 5.980 1.00 79.50 525 ARG A C 1
ATOM 4155 O O . ARG A 1 525 ? 21.088 38.192 6.894 1.00 79.50 525 ARG A O 1
ATOM 4162 N N . ASN A 1 526 ? 19.851 39.266 5.346 1.00 81.31 526 ASN A N 1
ATOM 4163 C CA . ASN A 1 526 ? 18.596 38.588 5.663 1.00 81.31 526 ASN A CA 1
ATOM 4164 C C . ASN A 1 526 ? 18.681 37.092 5.336 1.00 81.31 526 ASN A C 1
ATOM 4166 O O . ASN A 1 526 ? 18.362 36.271 6.190 1.00 81.31 526 ASN A O 1
ATOM 4170 N N . LYS A 1 527 ? 19.229 36.725 4.169 1.00 76.50 527 LYS A N 1
ATOM 4171 C CA . LYS A 1 527 ? 19.432 35.319 3.773 1.00 76.50 527 LYS A CA 1
ATOM 4172 C C . LYS A 1 527 ? 20.359 34.560 4.723 1.00 76.50 527 LYS A C 1
ATOM 4174 O O . LYS A 1 527 ? 20.094 33.403 5.042 1.00 76.50 527 LYS A O 1
ATOM 4179 N N . VAL A 1 528 ? 21.436 35.191 5.194 1.00 75.25 528 VAL A N 1
ATOM 4180 C CA . VAL A 1 528 ? 22.342 34.579 6.181 1.00 75.25 528 VAL A CA 1
ATOM 4181 C C . VAL A 1 528 ? 21.643 34.420 7.533 1.00 75.25 528 VAL A C 1
ATOM 4183 O O . VAL A 1 528 ? 21.721 33.349 8.126 1.00 75.25 528 VAL A O 1
ATOM 4186 N N . SER A 1 529 ? 20.899 35.431 7.991 1.00 83.12 529 SER A N 1
ATOM 4187 C CA . SER A 1 529 ? 20.128 35.352 9.239 1.00 83.12 529 SER A CA 1
ATOM 4188 C C . SER A 1 529 ? 19.048 34.262 9.198 1.00 83.12 529 SER A C 1
ATOM 4190 O O . SER A 1 529 ? 18.861 33.552 10.186 1.00 83.12 529 SER A O 1
ATOM 4192 N N . GLU A 1 530 ? 18.356 34.100 8.069 1.00 77.31 530 GLU A N 1
ATOM 4193 C CA . GLU A 1 530 ? 17.368 33.034 7.859 1.00 77.31 530 GLU A CA 1
ATOM 4194 C C . GLU A 1 530 ? 18.020 31.649 7.884 1.00 77.31 530 GLU A C 1
ATOM 4196 O O . GLU A 1 530 ? 17.516 30.742 8.542 1.00 77.31 530 GLU A O 1
ATOM 4201 N N . ARG A 1 531 ? 19.184 31.497 7.239 1.00 71.62 531 ARG A N 1
ATOM 4202 C CA . ARG A 1 531 ? 19.940 30.236 7.219 1.00 71.62 531 ARG A CA 1
ATOM 4203 C C . ARG A 1 531 ? 20.412 29.824 8.616 1.00 71.62 531 ARG A C 1
ATOM 4205 O O . ARG A 1 531 ? 20.365 28.641 8.948 1.00 71.62 531 ARG A O 1
ATOM 4212 N N . THR A 1 532 ? 20.867 30.779 9.428 1.00 71.50 532 THR A N 1
ATOM 4213 C CA . THR A 1 532 ? 21.307 30.515 10.807 1.00 71.50 532 THR A CA 1
ATOM 4214 C C . THR A 1 532 ? 20.134 30.069 11.675 1.00 71.50 532 THR A C 1
ATOM 4216 O O . THR A 1 532 ? 20.237 29.056 12.362 1.00 71.50 532 THR A O 1
ATOM 4219 N N . LYS A 1 533 ? 18.983 30.743 11.559 1.00 81.81 533 LYS A N 1
ATOM 4220 C CA . LYS A 1 533 ? 17.757 30.356 12.267 1.00 81.81 533 LYS A CA 1
ATOM 4221 C C . LYS A 1 533 ? 17.259 28.964 11.847 1.00 81.81 533 LYS A C 1
ATOM 4223 O O . LYS A 1 533 ? 16.893 28.156 12.695 1.00 81.81 533 LYS A O 1
ATOM 4228 N N . GLU A 1 534 ? 17.335 28.641 10.554 1.00 77.88 534 GLU A N 1
ATOM 4229 C CA . GLU A 1 534 ? 16.991 27.313 10.025 1.00 77.88 534 GLU A CA 1
ATOM 4230 C C . GLU A 1 534 ? 17.892 26.201 10.604 1.00 77.88 534 GLU A C 1
ATOM 4232 O O . GLU A 1 534 ? 17.439 25.078 10.835 1.00 77.88 534 GLU A O 1
ATOM 4237 N N . LEU A 1 535 ? 19.177 26.486 10.845 1.00 65.50 535 LEU A N 1
ATOM 4238 C CA . LEU A 1 535 ? 20.113 25.526 11.439 1.00 65.50 535 LEU A CA 1
ATOM 4239 C C . LEU A 1 535 ? 19.873 25.322 12.941 1.00 65.50 535 LEU A C 1
ATOM 4241 O O . LEU A 1 535 ? 19.940 24.185 13.416 1.00 65.50 535 LEU A O 1
ATOM 4245 N N . GLU A 1 536 ? 19.543 26.380 13.680 1.00 74.94 536 GLU A N 1
ATOM 4246 C CA . GLU A 1 536 ? 19.173 26.289 15.100 1.00 74.94 536 GLU A CA 1
ATOM 4247 C C . GLU A 1 536 ? 17.870 25.490 15.294 1.00 74.94 536 GLU A C 1
ATOM 4249 O O . GLU A 1 536 ? 17.802 24.595 16.143 1.00 74.94 536 GLU A O 1
ATOM 4254 N N . GLU A 1 537 ? 16.867 25.708 14.438 1.00 79.50 537 GLU A N 1
ATOM 4255 C CA . GLU A 1 537 ? 15.616 24.931 14.423 1.00 79.50 537 GLU A CA 1
ATOM 4256 C C . GLU A 1 537 ? 15.850 23.449 14.075 1.00 79.50 537 GLU A C 1
ATOM 4258 O O . GLU A 1 537 ? 15.242 22.554 14.666 1.00 79.50 537 GLU A O 1
ATOM 4263 N N . LYS A 1 538 ? 16.774 23.146 13.153 1.00 71.31 538 LYS A N 1
ATOM 4264 C CA . LYS A 1 538 ? 17.148 21.754 12.837 1.00 71.31 538 LYS A CA 1
ATOM 4265 C C . LYS A 1 538 ? 17.853 21.059 14.000 1.00 71.31 538 LYS A C 1
ATOM 4267 O O . LYS A 1 538 ? 17.618 19.873 14.225 1.00 71.31 538 LYS A O 1
ATOM 4272 N N . THR A 1 539 ? 18.702 21.782 14.727 1.00 65.19 539 THR A N 1
ATOM 4273 C CA . THR A 1 539 ? 19.496 21.220 15.830 1.00 65.19 539 THR A CA 1
ATOM 4274 C C . THR A 1 539 ? 18.614 20.918 17.043 1.00 65.19 539 THR A C 1
ATOM 4276 O O . THR A 1 539 ? 18.632 19.802 17.555 1.00 65.19 539 THR A O 1
ATOM 4279 N N . THR A 1 540 ? 17.751 21.860 17.429 1.00 75.94 540 THR A N 1
ATOM 4280 C CA . THR A 1 540 ? 16.784 21.674 18.528 1.00 75.94 540 THR A CA 1
ATOM 4281 C C . THR A 1 540 ? 15.789 20.542 18.251 1.00 75.94 540 THR A C 1
ATOM 4283 O O . THR A 1 540 ? 15.458 19.759 19.144 1.00 75.94 540 THR A O 1
ATOM 4286 N N . LYS A 1 541 ? 15.363 20.382 16.993 1.00 70.44 541 LYS A N 1
ATOM 4287 C CA . LYS A 1 541 ? 14.509 19.265 16.570 1.00 70.44 541 LYS A CA 1
ATOM 4288 C C . LYS A 1 541 ? 15.202 17.905 16.699 1.00 70.44 541 LYS A C 1
ATOM 4290 O O . LYS A 1 541 ? 14.594 16.960 17.199 1.00 70.44 541 LYS A O 1
ATOM 4295 N N . LEU A 1 542 ? 16.471 17.816 16.299 1.00 64.12 542 LEU A N 1
ATOM 4296 C CA . LEU A 1 542 ? 17.261 16.589 16.420 1.00 64.12 542 LEU A CA 1
ATOM 4297 C C . LEU A 1 542 ? 17.400 16.150 17.889 1.00 64.12 542 LEU A C 1
ATOM 4299 O O . LEU A 1 542 ? 17.278 14.966 18.201 1.00 64.12 542 LEU A O 1
ATOM 4303 N N . GLU A 1 543 ? 17.601 17.096 18.806 1.00 66.25 543 GLU A N 1
ATOM 4304 C CA . GLU A 1 543 ? 17.698 16.814 20.244 1.00 66.25 543 GLU A CA 1
ATOM 4305 C C . GLU A 1 543 ? 16.375 16.299 20.838 1.00 66.25 543 GLU A C 1
ATOM 4307 O O . GLU A 1 543 ? 16.374 15.371 21.657 1.00 66.25 543 GLU A O 1
ATOM 4312 N N . ALA A 1 544 ? 15.237 16.839 20.391 1.00 74.50 544 ALA A N 1
ATOM 4313 C CA . ALA A 1 544 ? 13.911 16.373 20.799 1.00 74.50 544 ALA A CA 1
ATOM 4314 C C . ALA A 1 544 ? 13.610 14.945 20.301 1.00 74.50 544 ALA A C 1
ATOM 4316 O O . ALA A 1 544 ? 13.105 14.115 21.067 1.00 74.50 544 ALA A O 1
ATOM 4317 N N . ASP A 1 545 ? 13.979 14.630 19.056 1.00 59.47 545 ASP A N 1
ATOM 4318 C CA . ASP A 1 545 ? 13.825 13.293 18.469 1.00 59.47 545 ASP A CA 1
ATOM 4319 C C . ASP A 1 545 ? 14.661 12.243 19.227 1.00 59.47 545 ASP A C 1
ATOM 4321 O O . ASP A 1 545 ? 14.167 11.157 19.555 1.00 59.47 545 ASP A O 1
ATOM 4325 N N . ILE A 1 546 ? 15.889 12.599 19.625 1.00 59.97 546 ILE A N 1
ATOM 4326 C CA . ILE A 1 546 ? 16.753 11.744 20.455 1.00 59.97 546 ILE A CA 1
ATOM 4327 C C . ILE A 1 546 ? 16.120 11.473 21.831 1.00 59.97 546 ILE A C 1
ATOM 4329 O O . ILE A 1 546 ? 16.172 10.341 22.324 1.00 59.97 546 ILE A O 1
ATOM 4333 N N . ARG A 1 547 ? 15.501 12.475 22.470 1.00 71.31 547 ARG A N 1
ATOM 4334 C CA . ARG A 1 547 ? 14.845 12.308 23.782 1.00 71.31 547 ARG A CA 1
ATOM 4335 C C . ARG A 1 547 ? 13.638 11.367 23.698 1.00 71.31 547 ARG A C 1
ATOM 4337 O O . ARG A 1 547 ? 13.508 10.458 24.519 1.00 71.31 547 ARG A O 1
ATOM 4344 N N . LYS A 1 548 ? 12.813 11.523 22.660 1.00 67.94 548 LYS A N 1
ATOM 4345 C CA . LYS A 1 548 ? 11.620 10.700 22.399 1.00 67.94 548 LYS A CA 1
ATOM 4346 C C . LYS A 1 548 ? 11.969 9.240 22.094 1.00 67.94 548 LYS A C 1
ATOM 4348 O O . LYS A 1 548 ? 11.262 8.326 22.525 1.00 67.94 548 LYS A O 1
ATOM 4353 N N . ALA A 1 549 ? 13.083 8.999 21.402 1.00 51.38 549 ALA A N 1
ATOM 4354 C CA . ALA A 1 549 ? 13.591 7.650 21.162 1.00 51.38 549 ALA A CA 1
ATOM 4355 C C . ALA A 1 549 ? 13.962 6.927 22.473 1.00 51.38 549 ALA A C 1
ATOM 4357 O O . ALA A 1 549 ? 13.642 5.747 22.639 1.00 51.38 549 ALA A O 1
ATOM 4358 N N . LYS A 1 550 ? 14.563 7.642 23.437 1.00 63.88 550 LYS A N 1
ATOM 4359 C CA . LYS A 1 550 ? 14.939 7.082 24.748 1.00 63.88 550 LYS A CA 1
ATOM 4360 C C . LYS A 1 550 ? 13.724 6.699 25.602 1.00 63.88 550 LYS A C 1
ATOM 4362 O O . LYS A 1 550 ? 13.717 5.621 26.192 1.00 63.88 550 LYS A O 1
ATOM 4367 N N . GLU A 1 551 ? 12.682 7.529 25.638 1.00 71.69 551 GLU A N 1
ATOM 4368 C CA . GLU A 1 551 ? 11.456 7.237 26.404 1.00 71.69 551 GLU A CA 1
ATOM 4369 C C . GLU A 1 551 ? 10.695 6.018 25.849 1.00 71.69 551 GLU A C 1
ATOM 4371 O O . GLU A 1 551 ? 10.244 5.157 26.609 1.00 71.69 551 GLU A O 1
ATOM 4376 N N . ASN A 1 552 ? 10.621 5.877 24.521 1.00 52.62 552 ASN A N 1
ATOM 4377 C CA . ASN A 1 552 ? 9.964 4.735 23.875 1.00 52.62 552 ASN A CA 1
ATOM 4378 C C . ASN A 1 552 ? 10.685 3.403 24.128 1.00 52.62 552 ASN A C 1
ATOM 4380 O O . ASN A 1 552 ? 10.027 2.371 24.293 1.00 52.62 552 ASN A O 1
ATOM 4384 N N . ALA A 1 553 ? 12.019 3.418 24.201 1.00 51.47 553 ALA A N 1
ATOM 4385 C CA . ALA A 1 553 ? 12.799 2.243 24.584 1.00 51.47 553 ALA A CA 1
ATOM 4386 C C . ALA A 1 553 ? 12.473 1.801 26.024 1.00 51.47 553 ALA A C 1
ATOM 4388 O O . ALA A 1 553 ? 12.242 0.619 26.275 1.00 51.47 553 ALA A O 1
ATOM 4389 N N . GLN A 1 554 ? 12.343 2.753 26.954 1.00 67.19 554 GLN A N 1
ATOM 4390 C CA . GLN A 1 554 ? 12.044 2.466 28.360 1.00 67.19 554 GLN A CA 1
ATOM 4391 C C . GLN A 1 554 ? 10.632 1.885 28.580 1.00 67.19 554 GLN A C 1
ATOM 4393 O O . GLN A 1 554 ? 10.422 1.084 29.492 1.00 67.19 554 GLN A O 1
ATOM 4398 N N . ILE A 1 555 ? 9.651 2.271 27.758 1.00 57.41 555 ILE A N 1
ATOM 4399 C CA . ILE A 1 555 ? 8.276 1.748 27.839 1.00 57.41 555 ILE A CA 1
ATOM 4400 C C . ILE A 1 555 ? 8.206 0.288 27.360 1.00 57.41 555 ILE A C 1
ATOM 4402 O O . ILE A 1 555 ? 7.544 -0.529 28.001 1.00 57.41 555 ILE A O 1
ATOM 4406 N N . ARG A 1 556 ? 8.926 -0.068 26.286 1.00 46.72 556 ARG A N 1
ATOM 4407 C CA . ARG A 1 556 ? 8.958 -1.444 25.743 1.00 46.72 556 ARG A CA 1
ATOM 4408 C C . ARG A 1 556 ? 9.548 -2.460 26.716 1.00 46.72 556 ARG A C 1
ATOM 4410 O O . ARG A 1 556 ? 9.028 -3.574 26.829 1.00 46.72 556 ARG A O 1
ATOM 4417 N N . ASP A 1 557 ? 10.567 -2.052 27.466 1.00 54.72 557 ASP A N 1
ATOM 4418 C CA . ASP A 1 557 ? 11.153 -2.879 28.522 1.00 54.72 557 ASP A CA 1
ATOM 4419 C C . ASP A 1 557 ? 10.142 -3.170 29.643 1.00 54.72 557 ASP A C 1
ATOM 4421 O O . ASP A 1 557 ? 10.051 -4.301 30.123 1.00 54.72 557 ASP A O 1
ATOM 4425 N N . LYS A 1 558 ? 9.311 -2.188 30.022 1.00 64.00 558 LYS A N 1
ATOM 4426 C CA . LYS A 1 558 ? 8.290 -2.362 31.073 1.00 64.00 558 LYS A CA 1
ATOM 4427 C C . LYS A 1 558 ? 7.145 -3.288 30.648 1.00 64.00 558 LYS A C 1
ATOM 4429 O O . LYS A 1 558 ? 6.653 -4.053 31.474 1.00 64.00 558 LYS A O 1
ATOM 4434 N N . THR A 1 559 ? 6.724 -3.253 29.382 1.00 51.84 559 THR A N 1
ATOM 4435 C CA . THR A 1 559 ? 5.663 -4.141 28.865 1.00 51.84 559 THR A CA 1
ATOM 4436 C C . THR A 1 559 ? 6.139 -5.588 28.758 1.00 51.84 559 THR A C 1
ATOM 4438 O O . THR A 1 559 ? 5.448 -6.491 29.228 1.00 51.84 559 THR A O 1
ATOM 4441 N N . SER A 1 560 ? 7.359 -5.799 28.259 1.00 52.59 560 SER A N 1
ATOM 4442 C CA . SER A 1 560 ? 7.978 -7.131 28.176 1.00 52.59 560 SER A CA 1
ATOM 4443 C C . SER A 1 560 ? 8.136 -7.780 29.559 1.00 52.59 560 SER A C 1
ATOM 4445 O O . SER A 1 560 ? 7.927 -8.981 29.725 1.00 52.59 560 SER A O 1
ATOM 4447 N N . GLN A 1 561 ? 8.442 -6.980 30.587 1.00 54.22 561 GLN A N 1
ATOM 4448 C CA . GLN A 1 561 ? 8.516 -7.456 31.972 1.00 54.22 561 GLN A CA 1
ATOM 4449 C C . GLN A 1 561 ? 7.145 -7.846 32.559 1.00 54.22 561 GLN A C 1
ATOM 4451 O O . GLN A 1 561 ? 7.078 -8.763 33.379 1.00 54.22 561 GLN A O 1
ATOM 4456 N N . ALA A 1 562 ? 6.048 -7.204 32.141 1.00 56.19 562 ALA A N 1
ATOM 4457 C CA . ALA A 1 562 ? 4.701 -7.504 32.636 1.00 56.19 562 ALA A CA 1
ATOM 4458 C C . ALA A 1 562 ? 4.122 -8.810 32.054 1.00 56.19 562 ALA A C 1
ATOM 4460 O O . ALA A 1 562 ? 3.490 -9.580 32.778 1.00 56.19 562 ALA A O 1
ATOM 4461 N N . GLU A 1 563 ? 4.370 -9.092 30.771 1.00 51.09 563 GLU A N 1
ATOM 4462 C CA . GLU A 1 563 ? 3.915 -10.325 30.104 1.00 51.09 563 GLU A CA 1
ATOM 4463 C C . GLU A 1 563 ? 4.648 -11.567 30.626 1.00 51.09 563 GLU A C 1
ATOM 4465 O O . GLU A 1 563 ? 4.019 -12.594 30.899 1.00 51.09 563 GLU A O 1
ATOM 4470 N N . LEU A 1 564 ? 5.958 -11.444 30.876 1.00 53.94 564 LEU A N 1
ATOM 4471 C CA . LEU A 1 564 ? 6.736 -12.477 31.563 1.00 53.94 564 LEU A CA 1
ATOM 4472 C C . LEU A 1 564 ? 6.180 -12.765 32.965 1.00 53.94 564 LEU A C 1
ATOM 4474 O O . LEU A 1 564 ? 6.059 -13.928 33.342 1.00 53.94 564 LEU A O 1
ATOM 4478 N N . GLY A 1 565 ? 5.760 -11.732 33.704 1.00 63.75 565 GLY A N 1
ATOM 4479 C CA . GLY A 1 565 ? 5.120 -11.894 35.013 1.00 63.75 565 GLY A CA 1
ATOM 4480 C C . GLY A 1 565 ? 3.806 -12.688 34.968 1.00 63.75 565 GLY A C 1
ATOM 4481 O O . GLY A 1 565 ? 3.573 -13.529 35.834 1.00 63.75 565 GLY A O 1
ATOM 4482 N N . SER A 1 566 ? 2.973 -12.475 33.942 1.00 54.69 566 SER A N 1
ATOM 4483 C CA . SER A 1 566 ? 1.692 -13.185 33.763 1.00 54.69 566 SER A CA 1
ATOM 4484 C C . SER A 1 566 ? 1.890 -14.678 33.463 1.00 54.69 566 SER A C 1
ATOM 4486 O O . SER A 1 566 ? 1.240 -15.539 34.060 1.00 54.69 566 SER A O 1
ATOM 4488 N N . LEU A 1 567 ? 2.847 -15.009 32.589 1.00 51.78 567 LEU A N 1
ATOM 4489 C CA . LEU A 1 567 ? 3.174 -16.399 32.248 1.00 51.78 567 LEU A CA 1
ATOM 4490 C C . LEU A 1 567 ? 3.821 -17.153 33.421 1.00 51.78 567 LEU A C 1
ATOM 4492 O O . LEU A 1 567 ? 3.529 -18.331 33.646 1.00 51.78 567 LEU A O 1
ATOM 4496 N N . GLU A 1 568 ? 4.662 -16.478 34.207 1.00 56.62 568 GLU A N 1
ATOM 4497 C CA . GLU A 1 568 ? 5.251 -17.044 35.427 1.00 56.62 568 GLU A CA 1
ATOM 4498 C C . GLU A 1 568 ? 4.166 -17.335 36.488 1.00 56.62 568 GLU A C 1
ATOM 4500 O O . GLU A 1 568 ? 4.231 -18.344 37.200 1.00 56.62 568 GLU A O 1
ATOM 4505 N N . GLN A 1 569 ? 3.117 -16.505 36.546 1.00 62.00 569 GLN A N 1
ATOM 4506 C CA . GLN A 1 569 ? 1.968 -16.686 37.437 1.00 62.00 569 GLN A CA 1
ATOM 4507 C C . GLN A 1 569 ? 1.097 -17.891 37.034 1.00 62.00 569 GLN A C 1
ATOM 4509 O O . GLN A 1 569 ? 0.696 -18.676 37.897 1.00 62.00 569 GLN A O 1
ATOM 4514 N N . GLU A 1 570 ? 0.842 -18.100 35.739 1.00 58.41 570 GLU A N 1
ATOM 4515 C CA . GLU A 1 570 ? 0.066 -19.251 35.254 1.00 58.41 570 GLU A CA 1
ATOM 4516 C C . GLU A 1 570 ? 0.821 -20.580 35.408 1.00 58.41 570 GLU A C 1
ATOM 4518 O O . GLU A 1 570 ? 0.251 -21.583 35.852 1.00 58.41 570 GLU A O 1
ATOM 4523 N N . LYS A 1 571 ? 2.135 -20.569 35.159 1.00 68.25 571 LYS A N 1
ATOM 4524 C CA . LYS A 1 571 ? 3.015 -21.710 35.437 1.00 68.25 571 LYS A CA 1
ATOM 4525 C C . LYS A 1 571 ? 3.014 -22.074 36.924 1.00 68.25 571 LYS A C 1
ATOM 4527 O O . LYS A 1 571 ? 2.910 -23.254 37.259 1.00 68.25 571 LYS A O 1
ATOM 4532 N N . SER A 1 572 ? 3.068 -21.075 37.807 1.00 69.94 572 SER A N 1
ATOM 4533 C CA . SER A 1 572 ? 2.990 -21.279 39.261 1.00 69.94 572 SER A CA 1
ATOM 4534 C C . SER A 1 572 ? 1.650 -21.896 39.677 1.00 69.94 572 SER A C 1
ATOM 4536 O O . SER A 1 572 ? 1.627 -22.807 40.501 1.00 69.94 572 SER A O 1
ATOM 4538 N N . ARG A 1 573 ? 0.538 -21.487 39.045 1.00 73.75 573 ARG A N 1
ATOM 4539 C CA . ARG A 1 573 ? -0.802 -22.045 39.305 1.00 73.75 573 ARG A CA 1
ATOM 4540 C C . ARG A 1 573 ? -0.921 -23.523 38.922 1.00 73.75 573 ARG A C 1
ATOM 4542 O O . ARG A 1 573 ? -1.586 -24.290 39.616 1.00 73.75 573 ARG A O 1
ATOM 4549 N N . LEU A 1 574 ? -0.301 -23.932 37.814 1.00 64.38 574 LEU A N 1
ATOM 4550 C CA . LEU A 1 574 ? -0.265 -25.339 37.395 1.00 64.38 574 LEU A CA 1
ATOM 4551 C C . LEU A 1 574 ? 0.622 -26.180 38.321 1.00 64.38 574 LEU A C 1
ATOM 4553 O O . LEU A 1 574 ? 0.214 -27.262 38.736 1.00 64.38 574 LEU A O 1
ATOM 4557 N N . GLN A 1 575 ? 1.782 -25.651 38.718 1.00 74.38 575 GLN A N 1
ATOM 4558 C CA . GLN A 1 575 ? 2.669 -26.313 39.679 1.00 74.38 575 GLN A CA 1
ATOM 4559 C C . GLN A 1 575 ? 2.022 -26.476 41.061 1.00 74.38 575 GLN A C 1
ATOM 4561 O O . GLN A 1 575 ? 2.233 -27.493 41.717 1.00 74.38 575 GLN A O 1
ATOM 4566 N N . GLU A 1 576 ? 1.206 -25.513 41.497 1.00 74.62 576 GLU A N 1
ATOM 4567 C CA . GLU A 1 576 ? 0.455 -25.602 42.752 1.00 74.62 576 GLU A CA 1
ATOM 4568 C C . GLU A 1 576 ? -0.605 -26.715 42.706 1.00 74.62 576 GLU A C 1
ATOM 4570 O O . GLU A 1 576 ? -0.684 -27.506 43.645 1.00 74.62 576 GLU A O 1
ATOM 4575 N N . LYS A 1 577 ? -1.334 -26.864 41.587 1.00 74.69 577 LYS A N 1
ATOM 4576 C CA . LYS A 1 577 ? -2.293 -27.971 41.387 1.00 74.69 577 LYS A CA 1
ATOM 4577 C C . LYS A 1 577 ? -1.622 -29.345 41.390 1.00 74.69 577 LYS A C 1
ATOM 4579 O O . LYS A 1 577 ? -2.153 -30.288 41.979 1.00 74.69 577 LYS A O 1
ATOM 4584 N N . ASP A 1 578 ? -0.459 -29.459 40.757 1.00 73.25 578 ASP A N 1
ATOM 4585 C CA . ASP A 1 578 ? 0.315 -30.703 40.754 1.00 73.25 578 ASP A CA 1
ATOM 4586 C C . ASP A 1 578 ? 0.870 -31.023 42.152 1.00 73.25 578 ASP A C 1
ATOM 4588 O O . ASP A 1 578 ? 0.850 -32.177 42.587 1.00 73.25 578 ASP A O 1
ATOM 4592 N N . LEU A 1 579 ? 1.311 -30.003 42.898 1.00 79.12 579 LEU A N 1
ATOM 4593 C CA . LEU A 1 579 ? 1.769 -30.151 44.279 1.00 79.12 579 LEU A CA 1
ATOM 4594 C C . LEU A 1 579 ? 0.628 -30.560 45.221 1.00 79.12 579 LEU A C 1
ATOM 4596 O O . LEU A 1 579 ? 0.839 -31.390 46.104 1.00 79.12 579 LEU A O 1
ATOM 4600 N N . GLU A 1 580 ? -0.568 -29.999 45.048 1.00 78.38 580 GLU A N 1
ATOM 4601 C CA . GLU A 1 580 ? -1.748 -30.322 45.856 1.00 78.38 580 GLU A CA 1
ATOM 4602 C C . GLU A 1 580 ? -2.190 -31.777 45.640 1.00 78.38 580 GLU A C 1
ATOM 4604 O O . GLU A 1 580 ? -2.357 -32.516 46.610 1.00 78.38 580 GLU A O 1
ATOM 4609 N N . ARG A 1 581 ? -2.202 -32.256 44.390 1.00 72.06 581 ARG A N 1
ATOM 4610 C CA . ARG A 1 581 ? -2.455 -33.676 44.082 1.00 72.06 581 ARG A CA 1
ATOM 4611 C C . ARG A 1 581 ? -1.351 -34.607 44.577 1.00 72.06 581 ARG A C 1
ATOM 4613 O O . ARG A 1 581 ? -1.631 -35.704 45.051 1.00 72.06 581 ARG A O 1
ATOM 4620 N N . SER A 1 582 ? -0.092 -34.177 44.519 1.00 74.50 582 SER A N 1
ATOM 4621 C CA . SER A 1 582 ? 1.025 -34.939 45.091 1.00 74.50 582 SER A CA 1
ATOM 4622 C C . SER A 1 582 ? 0.897 -35.075 46.615 1.00 74.50 582 SER A C 1
ATOM 4624 O O . SER A 1 582 ? 1.154 -36.144 47.170 1.00 74.50 582 SER A O 1
ATOM 4626 N N . LYS A 1 583 ? 0.420 -34.029 47.306 1.00 78.12 583 LYS A N 1
ATOM 4627 C CA . LYS A 1 583 ? 0.096 -34.087 48.741 1.00 78.12 583 LYS A CA 1
ATOM 4628 C C . LYS A 1 583 ? -1.064 -35.038 49.031 1.00 78.12 583 LYS A C 1
ATOM 4630 O O . LYS A 1 583 ? -0.972 -35.772 50.007 1.00 78.12 583 LYS A O 1
ATOM 4635 N N . GLU A 1 584 ? -2.104 -35.075 48.197 1.00 78.50 584 GLU A N 1
ATOM 4636 C CA . GLU A 1 584 ? -3.199 -36.052 48.329 1.00 78.50 584 GLU A CA 1
ATOM 4637 C C . GLU A 1 584 ? -2.697 -37.495 48.171 1.00 78.50 584 GLU A C 1
ATOM 4639 O O . GLU A 1 584 ? -3.005 -38.351 48.998 1.00 78.50 584 GLU A O 1
ATOM 4644 N N . ILE A 1 585 ? -1.847 -37.755 47.173 1.00 71.94 585 ILE A N 1
ATOM 4645 C CA . ILE A 1 585 ? -1.227 -39.073 46.957 1.00 71.94 585 ILE A CA 1
ATOM 4646 C C . ILE A 1 585 ? -0.350 -39.475 48.151 1.00 71.94 585 ILE A C 1
ATOM 4648 O O . ILE A 1 585 ? -0.391 -40.624 48.594 1.00 71.94 585 ILE A O 1
ATOM 4652 N N . ASN A 1 586 ? 0.435 -38.543 48.695 1.00 70.50 586 ASN A N 1
ATOM 4653 C CA . ASN A 1 586 ? 1.284 -38.816 49.853 1.00 70.50 586 ASN A CA 1
ATOM 4654 C C . ASN A 1 586 ? 0.466 -39.003 51.138 1.00 70.50 586 ASN A C 1
ATOM 4656 O O . ASN A 1 586 ? 0.759 -39.915 51.898 1.00 70.50 586 ASN A O 1
ATOM 4660 N N . ALA A 1 587 ? -0.612 -38.242 51.339 1.00 73.88 587 ALA A N 1
ATOM 4661 C CA . ALA A 1 587 ? -1.524 -38.442 52.463 1.00 73.88 587 ALA A CA 1
ATOM 4662 C C . ALA A 1 587 ? -2.199 -39.824 52.415 1.00 73.88 587 ALA A C 1
ATOM 4664 O O . ALA A 1 587 ? -2.354 -40.470 53.450 1.00 73.88 587 ALA A O 1
ATOM 4665 N N . LEU A 1 588 ? -2.545 -40.314 51.219 1.00 71.12 588 LEU A N 1
ATOM 4666 C CA . LEU A 1 588 ? -3.040 -41.681 51.026 1.00 71.12 588 LEU A CA 1
ATOM 4667 C C . LEU A 1 588 ? -1.952 -42.735 51.305 1.00 71.12 588 LEU A C 1
ATOM 4669 O O . LEU A 1 588 ? -2.241 -43.765 51.912 1.00 71.12 588 LEU A O 1
ATOM 4673 N N . LYS A 1 589 ? -0.692 -42.472 50.929 1.00 71.00 589 LYS A N 1
ATOM 4674 C CA . LYS A 1 589 ? 0.463 -43.326 51.275 1.00 71.00 589 LYS A CA 1
ATOM 4675 C C . LYS A 1 589 ? 0.771 -43.359 52.774 1.00 71.00 589 LYS A C 1
ATOM 4677 O O . LYS A 1 589 ? 1.120 -44.418 53.288 1.00 71.00 589 LYS A O 1
ATOM 4682 N N . ASP A 1 590 ? 0.623 -42.243 53.475 1.00 70.06 590 ASP A N 1
ATOM 4683 C CA . ASP A 1 590 ? 0.857 -42.168 54.920 1.00 70.06 590 ASP A CA 1
ATOM 4684 C C . ASP A 1 590 ? -0.267 -42.875 55.695 1.00 70.06 590 ASP A C 1
ATOM 4686 O O . ASP A 1 590 ? -0.010 -43.567 56.680 1.00 70.06 590 ASP A O 1
ATOM 4690 N N . GLN A 1 591 ? -1.512 -42.800 55.207 1.00 67.75 591 GLN A N 1
ATOM 4691 C CA . GLN A 1 591 ? -2.626 -43.602 55.734 1.00 67.75 591 GLN A CA 1
ATOM 4692 C C . GLN A 1 591 ? -2.375 -45.112 55.562 1.00 67.75 591 GLN A C 1
ATOM 4694 O O . GLN A 1 591 ? -2.690 -45.894 56.460 1.00 67.75 591 GLN A O 1
ATOM 4699 N N . LEU A 1 592 ? -1.729 -45.508 54.461 1.00 58.19 592 LEU A N 1
ATOM 4700 C CA . LEU A 1 592 ? -1.292 -46.878 54.171 1.00 58.19 592 LEU A CA 1
ATOM 4701 C C . LEU A 1 592 ? -0.147 -47.386 55.077 1.00 58.19 592 LEU A C 1
ATOM 4703 O O . LEU A 1 592 ? 0.013 -48.595 55.208 1.00 58.19 592 LEU A O 1
ATOM 4707 N N . GLN A 1 593 ? 0.635 -46.509 55.720 1.00 59.28 593 GLN A N 1
ATOM 4708 C CA . GLN A 1 593 ? 1.745 -46.897 56.612 1.00 59.28 593 GLN A CA 1
ATOM 4709 C C . GLN A 1 593 ? 1.320 -47.192 58.059 1.00 59.28 593 GLN A C 1
ATOM 4711 O O . GLN A 1 593 ? 2.135 -47.663 58.857 1.00 59.28 593 GLN A O 1
ATOM 4716 N N . THR A 1 594 ? 0.057 -46.954 58.424 1.00 56.22 594 THR A N 1
ATOM 4717 C CA . THR A 1 594 ? -0.455 -47.384 59.731 1.00 56.22 594 THR A CA 1
ATOM 4718 C C . THR A 1 594 ? -0.738 -48.892 59.705 1.00 56.22 594 THR A C 1
ATOM 4720 O O . THR A 1 594 ? -1.436 -49.359 58.804 1.00 56.22 594 THR A O 1
ATOM 4723 N N . PRO A 1 595 ? -0.215 -49.692 60.657 1.00 45.62 595 PRO A N 1
ATOM 4724 C CA . PRO A 1 595 ? -0.379 -51.140 60.644 1.00 45.62 595 PRO A CA 1
ATOM 4725 C C . PRO A 1 595 ? -1.800 -51.493 61.090 1.00 45.62 595 PRO A C 1
ATOM 4727 O O . PRO A 1 595 ? -2.056 -51.808 62.249 1.00 45.62 595 PRO A O 1
ATOM 4730 N N . THR A 1 596 ? -2.747 -51.416 60.164 1.00 53.81 596 THR A N 1
ATOM 4731 C CA . THR A 1 596 ? -4.031 -52.105 60.280 1.00 53.81 596 THR A CA 1
ATOM 4732 C C . THR A 1 596 ? -4.104 -53.184 59.201 1.00 53.81 596 THR A C 1
ATOM 4734 O O . THR A 1 596 ? -3.588 -53.020 58.098 1.00 53.81 596 THR A O 1
ATOM 4737 N N . ASN A 1 597 ? -4.674 -54.333 59.569 1.00 49.12 597 ASN A N 1
ATOM 4738 C CA . ASN A 1 597 ? -4.550 -55.639 58.903 1.00 49.12 597 ASN A CA 1
ATOM 4739 C C . ASN A 1 597 ? -5.145 -55.758 57.477 1.00 49.12 597 ASN A C 1
ATOM 4741 O O . ASN A 1 597 ? -5.302 -56.874 56.997 1.00 49.12 597 ASN A O 1
ATOM 4745 N N . ASP A 1 598 ? -5.428 -54.660 56.774 1.00 59.31 598 ASP A N 1
ATOM 4746 C CA . ASP A 1 598 ? -6.091 -54.666 55.458 1.00 59.31 598 ASP A CA 1
ATOM 4747 C C . ASP A 1 598 ? -5.295 -53.935 54.363 1.00 59.31 598 ASP A C 1
ATOM 4749 O O . ASP A 1 598 ? -5.831 -53.268 53.476 1.00 59.31 598 ASP A O 1
ATOM 4753 N N . HIS A 1 599 ? -3.972 -54.112 54.373 1.00 56.06 599 HIS A N 1
ATOM 4754 C CA . HIS A 1 599 ? -3.065 -53.542 53.370 1.00 56.06 599 HIS A CA 1
ATOM 4755 C C . HIS A 1 599 ? -3.418 -53.960 51.921 1.00 56.06 599 HIS A C 1
ATOM 4757 O O . HIS A 1 599 ? -3.140 -53.216 50.979 1.00 56.06 599 HIS A O 1
ATOM 4763 N N . SER A 1 600 ? -4.084 -55.112 51.741 1.00 66.88 600 SER A N 1
ATOM 4764 C CA . SER A 1 600 ? -4.516 -55.611 50.426 1.00 66.88 600 SER A CA 1
ATOM 4765 C C . SER A 1 600 ? -5.696 -54.819 49.839 1.00 66.88 600 SER A C 1
ATOM 4767 O O . SER A 1 600 ? -5.721 -54.549 48.640 1.00 66.88 600 SER A O 1
ATOM 4769 N N . LEU A 1 601 ? -6.627 -54.364 50.687 1.00 64.94 601 LEU A N 1
ATOM 4770 C CA . LEU A 1 601 ? -7.827 -53.627 50.273 1.00 64.94 601 LEU A CA 1
ATOM 4771 C C . LEU A 1 601 ? -7.486 -52.209 49.798 1.00 64.94 601 LEU A C 1
ATOM 4773 O O . LEU A 1 601 ? -8.033 -51.736 48.802 1.00 64.94 601 LEU A O 1
ATOM 4777 N N . CYS A 1 602 ? -6.542 -51.540 50.461 1.00 60.31 602 CYS A N 1
ATOM 4778 C CA . CYS A 1 602 ? -6.089 -50.218 50.029 1.00 60.31 602 CYS A CA 1
ATOM 4779 C C . CYS A 1 602 ? -5.209 -50.273 48.769 1.00 60.31 602 CYS A C 1
ATOM 4781 O O . CYS A 1 602 ? -5.324 -49.392 47.918 1.00 60.31 602 CYS A O 1
ATOM 4783 N N . GLU A 1 603 ? -4.371 -51.304 48.599 1.00 72.75 603 GLU A N 1
ATOM 4784 C CA . GLU A 1 603 ? -3.589 -51.474 47.365 1.00 72.75 603 GLU A CA 1
ATOM 4785 C C . GLU A 1 603 ? -4.493 -51.798 46.165 1.00 72.75 603 GLU A C 1
ATOM 4787 O O . GLU A 1 603 ? -4.286 -51.277 45.066 1.00 72.75 603 GLU A O 1
ATOM 4792 N N . GLN A 1 604 ? -5.539 -52.601 46.381 1.00 73.94 604 GLN A N 1
ATOM 4793 C CA . GLN A 1 604 ? -6.557 -52.872 45.371 1.00 73.94 604 GLN A CA 1
ATOM 4794 C C . GLN A 1 604 ? -7.306 -51.592 44.976 1.00 73.94 604 GLN A C 1
ATOM 4796 O O . GLN A 1 604 ? -7.413 -51.288 43.790 1.00 73.94 604 GLN A O 1
ATOM 4801 N N . ARG A 1 605 ? -7.724 -50.780 45.953 1.00 72.12 605 ARG A N 1
ATOM 4802 C CA . ARG A 1 605 ? -8.437 -49.523 45.691 1.00 72.12 605 ARG A CA 1
ATOM 4803 C C . ARG A 1 605 ? -7.574 -48.472 44.988 1.00 72.12 605 ARG A C 1
ATOM 4805 O O . ARG A 1 605 ? -8.082 -47.724 44.160 1.00 72.12 605 ARG A O 1
ATOM 4812 N N . TYR A 1 606 ? -6.269 -48.438 45.269 1.00 72.19 606 TYR A N 1
ATOM 4813 C CA . TYR A 1 606 ? -5.320 -47.588 44.543 1.00 72.19 606 TYR A CA 1
ATOM 4814 C C . TYR A 1 606 ? -5.195 -48.009 43.070 1.00 72.19 606 TYR A C 1
ATOM 4816 O O . TYR A 1 606 ? -5.232 -47.160 42.184 1.00 72.19 606 TYR A O 1
ATOM 4824 N N . LYS A 1 607 ? -5.101 -49.319 42.797 1.00 75.56 607 LYS A N 1
ATOM 4825 C CA . LYS A 1 607 ? -5.056 -49.852 41.423 1.00 75.56 607 LYS A CA 1
ATOM 4826 C C . LYS A 1 607 ? -6.361 -49.607 40.665 1.00 75.56 607 LYS A C 1
ATOM 4828 O O . LYS A 1 607 ? -6.315 -49.326 39.474 1.00 75.56 607 LYS A O 1
ATOM 4833 N N . GLU A 1 608 ? -7.506 -49.689 41.338 1.00 76.88 608 GLU A N 1
ATOM 4834 C CA . GLU A 1 608 ? -8.814 -49.361 40.755 1.00 76.88 608 GLU A CA 1
ATOM 4835 C C . GLU A 1 608 ? -8.900 -47.872 40.377 1.00 76.88 608 GLU A C 1
ATOM 4837 O O . GLU A 1 608 ? -9.215 -47.561 39.234 1.00 76.88 608 GLU A O 1
ATOM 4842 N N . LEU A 1 609 ? -8.498 -46.957 41.269 1.00 70.94 609 LEU A N 1
ATOM 4843 C CA . LEU A 1 609 ? -8.470 -45.510 40.996 1.00 70.94 609 LEU A CA 1
ATOM 4844 C C . LEU A 1 609 ? -7.509 -45.118 39.861 1.00 70.94 609 LEU A C 1
ATOM 4846 O O . LEU A 1 609 ? -7.845 -44.261 39.042 1.00 70.94 609 LEU A O 1
ATOM 4850 N N . ASP A 1 610 ? -6.328 -45.734 39.797 1.00 74.06 610 ASP A N 1
ATOM 4851 C CA . ASP A 1 610 ? -5.347 -45.470 38.736 1.00 74.06 610 ASP A CA 1
ATOM 4852 C C . ASP A 1 610 ? -5.830 -46.013 37.377 1.00 74.06 610 ASP A C 1
ATOM 4854 O O . ASP A 1 610 ? -5.734 -45.332 36.353 1.00 74.06 610 ASP A O 1
ATOM 4858 N N . ASN A 1 611 ? -6.456 -47.196 37.367 1.00 76.19 611 ASN A N 1
ATOM 4859 C CA . ASN A 1 611 ? -7.074 -47.762 36.166 1.00 76.19 611 ASN A CA 1
ATOM 4860 C C . ASN A 1 611 ? -8.273 -46.935 35.684 1.00 76.19 611 ASN A C 1
ATOM 4862 O O . ASN A 1 611 ? -8.397 -46.698 34.480 1.00 76.19 611 ASN A O 1
ATOM 4866 N N . ASP A 1 612 ? -9.124 -46.456 36.591 1.00 76.94 612 ASP A N 1
ATOM 4867 C CA . ASP A 1 612 ? -10.260 -45.595 36.254 1.00 76.94 612 ASP A CA 1
ATOM 4868 C C . ASP A 1 612 ? -9.788 -44.255 35.678 1.00 76.94 612 ASP A C 1
ATOM 4870 O O . ASP A 1 612 ? -10.328 -43.780 34.675 1.00 76.94 612 ASP A O 1
ATOM 4874 N N . TYR A 1 613 ? -8.726 -43.673 36.245 1.00 75.75 613 TYR A N 1
ATOM 4875 C CA . TYR A 1 613 ? -8.119 -42.448 35.730 1.00 75.75 613 TYR A CA 1
ATOM 4876 C C . TYR A 1 613 ? -7.521 -42.643 34.333 1.00 75.75 613 TYR A C 1
ATOM 4878 O O . TYR A 1 613 ? -7.782 -41.843 33.429 1.00 75.75 613 TYR A O 1
ATOM 4886 N N . MET A 1 614 ? -6.753 -43.714 34.125 1.00 75.44 614 MET A N 1
ATOM 4887 C CA . MET A 1 614 ? -6.146 -44.005 32.824 1.00 75.44 614 MET A CA 1
ATOM 4888 C C . MET A 1 614 ? -7.204 -44.352 31.769 1.00 75.44 614 MET A C 1
ATOM 4890 O O . MET A 1 614 ? -7.109 -43.883 30.636 1.00 75.44 614 MET A O 1
ATOM 4894 N N . SER A 1 615 ? -8.267 -45.064 32.148 1.00 80.06 615 SER A N 1
ATOM 4895 C CA . SER A 1 615 ? -9.415 -45.359 31.284 1.00 80.06 615 SER A CA 1
ATOM 4896 C C . SER A 1 615 ? -10.194 -44.093 30.896 1.00 80.06 615 SER A C 1
ATOM 4898 O O . SER A 1 615 ? -10.492 -43.880 29.718 1.00 80.06 615 SER A O 1
ATOM 4900 N N . ALA A 1 616 ? -10.465 -43.196 31.852 1.00 68.44 616 ALA A N 1
ATOM 4901 C CA . ALA A 1 616 ? -11.130 -41.918 31.593 1.00 68.44 616 ALA A CA 1
ATOM 4902 C C . ALA A 1 616 ? -10.281 -40.994 30.705 1.00 68.44 616 ALA A C 1
ATOM 4904 O O . ALA A 1 616 ? -10.803 -40.363 29.781 1.00 68.44 616 ALA A O 1
ATOM 4905 N N . LYS A 1 617 ? -8.963 -40.957 30.935 1.00 69.94 617 LYS A N 1
ATOM 4906 C CA . LYS A 1 617 ? -8.006 -40.207 30.116 1.00 69.94 617 LYS A CA 1
ATOM 4907 C C . LYS A 1 617 ? -7.948 -40.745 28.684 1.00 69.94 617 LYS A C 1
ATOM 4909 O O . LYS A 1 617 ? -8.019 -39.957 27.743 1.00 69.94 617 LYS A O 1
ATOM 4914 N N . ASP A 1 618 ? -7.886 -42.062 28.504 1.00 73.50 618 ASP A N 1
ATOM 4915 C CA . ASP A 1 618 ? -7.874 -42.691 27.180 1.00 73.50 618 ASP A CA 1
ATOM 4916 C C . ASP A 1 618 ? -9.196 -42.499 26.433 1.00 73.50 618 ASP A C 1
ATOM 4918 O O . ASP A 1 618 ? -9.193 -42.248 25.225 1.00 73.50 618 ASP A O 1
ATOM 4922 N N . LYS A 1 619 ? -10.332 -42.570 27.136 1.00 79.50 619 LYS A N 1
ATOM 4923 C CA . LYS A 1 619 ? -11.651 -42.275 26.567 1.00 79.50 619 LYS A CA 1
ATOM 4924 C C . LYS A 1 619 ? -11.736 -40.821 26.096 1.00 79.50 619 LYS A C 1
ATOM 4926 O O . LYS A 1 619 ? -12.105 -40.585 24.948 1.00 79.50 619 LYS A O 1
ATOM 4931 N N . TYR A 1 620 ? -11.300 -39.872 26.927 1.00 71.50 620 TYR A N 1
ATOM 4932 C CA . TYR A 1 620 ? -11.253 -38.451 26.575 1.00 71.50 620 TYR A CA 1
ATOM 4933 C C . TYR A 1 620 ? -10.340 -38.183 25.371 1.00 71.50 620 TYR A C 1
ATOM 4935 O O . TYR A 1 620 ? -10.719 -37.455 24.454 1.00 71.50 620 TYR A O 1
ATOM 4943 N N . ILE A 1 621 ? -9.158 -38.806 25.320 1.00 68.25 621 ILE A N 1
ATOM 4944 C CA . ILE A 1 621 ? -8.236 -38.673 24.184 1.00 68.25 621 ILE A CA 1
ATOM 4945 C C . ILE A 1 621 ? -8.869 -39.239 22.906 1.00 68.25 621 ILE A C 1
ATOM 4947 O O . ILE A 1 621 ? -8.830 -38.577 21.871 1.00 68.25 621 ILE A O 1
ATOM 4951 N N . LYS A 1 622 ? -9.494 -40.422 22.958 1.00 74.88 622 LYS A N 1
ATOM 4952 C CA . LYS A 1 622 ? -10.158 -41.033 21.792 1.00 74.88 622 LYS A CA 1
ATOM 4953 C C . LYS A 1 622 ? -11.323 -40.185 21.279 1.00 74.88 622 LYS A C 1
ATOM 4955 O O . LYS A 1 622 ? -11.421 -39.962 20.072 1.00 74.88 622 LYS A O 1
ATOM 4960 N N . GLU A 1 623 ? -12.160 -39.663 22.173 1.00 73.62 623 GLU A N 1
ATOM 4961 C CA . GLU A 1 623 ? -13.267 -38.766 21.819 1.00 73.62 623 GLU A CA 1
ATOM 4962 C C . GLU A 1 623 ? -12.749 -37.446 21.229 1.00 73.62 623 GLU A C 1
ATOM 4964 O O . GLU A 1 623 ? -13.234 -37.002 20.185 1.00 73.62 623 GLU A O 1
ATOM 4969 N N . LYS A 1 624 ? -11.694 -36.859 21.814 1.00 67.56 624 LYS A N 1
ATOM 4970 C CA . LYS A 1 624 ? -11.091 -35.618 21.309 1.00 67.56 624 LYS A CA 1
ATOM 4971 C C . LYS A 1 624 ? -10.435 -35.806 19.941 1.00 67.56 624 LYS A C 1
ATOM 4973 O O . LYS A 1 624 ? -10.600 -34.955 19.071 1.00 67.56 624 LYS A O 1
ATOM 4978 N N . VAL A 1 625 ? -9.740 -36.922 19.718 1.00 69.94 625 VAL A N 1
ATOM 4979 C CA . VAL A 1 625 ? -9.135 -37.262 18.419 1.00 69.94 625 VAL A CA 1
ATOM 4980 C C . VAL A 1 625 ? -10.213 -37.504 17.355 1.00 69.94 625 VAL A C 1
ATOM 4982 O O . VAL A 1 625 ? -10.087 -36.993 16.244 1.00 69.94 625 VAL A O 1
ATOM 4985 N N . SER A 1 626 ? -11.304 -38.201 17.691 1.00 75.06 626 SER A N 1
ATOM 4986 C CA . SER A 1 626 ? -12.439 -38.421 16.778 1.00 75.06 626 SER A CA 1
ATOM 4987 C C . SER A 1 626 ? -13.149 -37.114 16.397 1.00 75.06 626 SER A C 1
ATOM 4989 O O . SER A 1 626 ? -13.488 -36.894 15.229 1.00 75.06 626 SER A O 1
ATOM 4991 N N . HIS A 1 627 ? -13.327 -36.207 17.363 1.00 70.19 627 HIS A N 1
ATOM 4992 C CA . HIS A 1 627 ? -13.879 -34.874 17.120 1.00 70.19 627 HIS A CA 1
ATOM 4993 C C . HIS A 1 627 ? -12.974 -34.052 16.193 1.00 70.19 627 HIS A C 1
ATOM 4995 O O . HIS A 1 627 ? -13.440 -33.492 15.203 1.00 70.19 627 HIS A O 1
ATOM 5001 N N . LEU A 1 628 ? -11.664 -34.014 16.466 1.00 64.50 628 LEU A N 1
ATOM 5002 C CA . LEU A 1 628 ? -10.693 -33.296 15.632 1.00 64.50 628 LEU A CA 1
ATOM 5003 C C . LEU A 1 628 ? -10.610 -33.870 14.207 1.00 64.50 628 LEU A C 1
ATOM 5005 O O . LEU A 1 628 ? -10.479 -33.109 13.250 1.00 64.50 628 LEU A O 1
ATOM 5009 N N . ALA A 1 629 ? -10.746 -35.189 14.037 1.00 71.38 629 ALA A N 1
ATOM 5010 C CA . ALA A 1 629 ? -10.794 -35.825 12.719 1.00 71.38 629 ALA A CA 1
ATOM 5011 C C . ALA A 1 629 ? -12.043 -35.413 11.918 1.00 71.38 629 ALA A C 1
ATOM 5013 O O . ALA A 1 629 ? -11.940 -35.100 10.732 1.00 71.38 629 ALA A O 1
ATOM 5014 N N . THR A 1 630 ? -13.206 -35.345 12.572 1.00 75.19 630 THR A N 1
ATOM 5015 C CA . THR A 1 630 ? -14.468 -34.907 11.946 1.00 75.19 630 THR A CA 1
ATOM 5016 C C . THR A 1 630 ? -14.428 -33.414 11.595 1.00 75.19 630 THR A C 1
ATOM 5018 O O . THR A 1 630 ? -14.832 -33.023 10.500 1.00 75.19 630 THR A O 1
ATOM 5021 N N . GLN A 1 631 ? -13.845 -32.585 12.468 1.00 70.31 631 GLN A N 1
ATOM 5022 C CA . GLN A 1 631 ? -13.639 -31.151 12.232 1.00 70.31 631 GLN A CA 1
ATOM 5023 C C . GLN A 1 631 ? -12.676 -30.885 11.061 1.00 70.31 631 GLN A C 1
ATOM 5025 O O . GLN A 1 631 ? -12.890 -29.966 10.265 1.00 70.31 631 GLN A O 1
ATOM 5030 N N . ARG A 1 632 ? -11.634 -31.715 10.916 1.00 73.19 632 ARG A N 1
ATOM 5031 C CA . ARG A 1 632 ? -10.710 -31.658 9.776 1.00 73.19 632 ARG A CA 1
ATOM 5032 C C . ARG A 1 632 ? -11.412 -32.026 8.469 1.00 73.19 632 ARG A C 1
ATOM 5034 O O . ARG A 1 632 ? -11.340 -31.252 7.523 1.00 73.19 632 ARG A O 1
ATOM 5041 N N . GLN A 1 633 ? -12.174 -33.123 8.452 1.00 79.00 633 GLN A N 1
ATOM 5042 C CA . GLN A 1 633 ? -12.980 -33.516 7.288 1.00 79.00 633 GLN A CA 1
ATOM 5043 C C . GLN A 1 633 ? -13.979 -32.425 6.880 1.00 79.00 633 GLN A C 1
ATOM 5045 O O . GLN A 1 633 ? -14.122 -32.134 5.696 1.00 79.00 633 GLN A O 1
ATOM 5050 N N . TYR A 1 634 ? -14.638 -31.778 7.845 1.00 81.56 634 TYR A N 1
ATOM 5051 C CA . TYR A 1 634 ? -15.534 -30.654 7.569 1.00 81.56 634 TYR A CA 1
ATOM 5052 C C . TYR A 1 634 ? -14.800 -29.466 6.935 1.00 81.56 634 TYR A C 1
ATOM 5054 O O . TYR A 1 634 ? -15.283 -28.884 5.965 1.00 81.56 634 TYR A O 1
ATOM 5062 N N . SER A 1 635 ? -13.619 -29.129 7.457 1.00 73.50 635 SER A N 1
ATOM 5063 C CA . SER A 1 635 ? -12.800 -28.027 6.944 1.00 73.50 635 SER A CA 1
ATOM 5064 C C . SER A 1 635 ? -12.311 -28.288 5.516 1.00 73.50 635 SER A C 1
ATOM 5066 O O . SER A 1 635 ? -12.366 -27.384 4.686 1.00 73.50 635 SER A O 1
ATOM 5068 N N . ASP A 1 636 ? -11.899 -29.520 5.209 1.00 79.62 636 ASP A N 1
ATOM 5069 C CA . ASP A 1 636 ? -11.418 -29.906 3.877 1.00 79.62 636 ASP A CA 1
ATOM 5070 C C . ASP A 1 636 ? -12.552 -29.874 2.835 1.00 79.62 636 ASP A C 1
ATOM 5072 O O . ASP A 1 636 ? -12.390 -29.309 1.753 1.00 79.62 636 ASP A O 1
ATOM 5076 N N . VAL A 1 637 ? -13.739 -30.392 3.177 1.00 84.50 637 VAL A N 1
ATOM 5077 C CA . VAL A 1 637 ? -14.911 -30.354 2.281 1.00 84.50 637 VAL A CA 1
ATOM 5078 C C . VAL A 1 637 ? -15.414 -28.919 2.082 1.00 84.50 637 VAL A C 1
ATOM 5080 O O . VAL A 1 637 ? -15.843 -28.568 0.984 1.00 84.50 637 VAL A O 1
ATOM 5083 N N . LYS A 1 638 ? -15.342 -28.070 3.116 1.00 81.19 638 LYS A N 1
ATOM 5084 C CA . LYS A 1 638 ? -15.704 -26.651 3.006 1.00 81.19 638 LYS A CA 1
ATOM 5085 C C . LYS A 1 638 ? -14.754 -25.887 2.077 1.00 81.19 638 LYS A C 1
ATOM 5087 O O . LYS A 1 638 ? -15.235 -25.108 1.267 1.00 81.19 638 LYS A O 1
ATOM 5092 N N . ARG A 1 639 ? -13.443 -26.145 2.139 1.00 78.38 639 ARG A N 1
ATOM 5093 C CA . ARG A 1 639 ? -12.475 -25.545 1.200 1.00 78.38 639 ARG A CA 1
ATOM 5094 C C . ARG A 1 639 ? -12.756 -25.946 -0.243 1.00 78.38 639 ARG A C 1
ATOM 5096 O O . ARG A 1 639 ? -12.861 -25.074 -1.091 1.00 78.38 639 ARG A O 1
ATOM 5103 N N . ASN A 1 640 ? -12.982 -27.239 -0.488 1.00 84.81 640 ASN A N 1
ATOM 5104 C CA . ASN A 1 640 ? -13.331 -27.719 -1.826 1.00 84.81 640 ASN A CA 1
ATOM 5105 C C . ASN A 1 640 ? -14.607 -27.035 -2.363 1.00 84.81 640 ASN A C 1
ATOM 5107 O O . ASN A 1 640 ? -14.710 -26.712 -3.540 1.00 84.81 640 ASN A O 1
ATOM 5111 N N . LEU A 1 641 ? -15.579 -26.756 -1.486 1.00 89.00 641 LEU A N 1
ATOM 5112 C CA . LEU A 1 641 ? -16.781 -26.017 -1.865 1.00 89.00 641 LEU A CA 1
ATOM 5113 C C . LEU A 1 641 ? -16.485 -24.569 -2.296 1.00 89.00 641 LEU A C 1
ATOM 5115 O O . LEU A 1 641 ? -17.080 -24.093 -3.266 1.00 89.00 641 LEU A O 1
ATOM 5119 N N . ASP A 1 642 ? -15.602 -23.881 -1.574 1.00 80.44 642 ASP A N 1
ATOM 5120 C CA . ASP A 1 642 ? -15.215 -22.501 -1.874 1.00 80.44 642 ASP A CA 1
ATOM 5121 C C . ASP A 1 642 ? -14.424 -22.423 -3.199 1.00 80.44 642 ASP A C 1
ATOM 5123 O O . ASP A 1 642 ? -14.705 -21.551 -4.027 1.00 80.44 642 ASP A O 1
ATOM 5127 N N . ASP A 1 643 ? -13.530 -23.384 -3.459 1.00 82.75 643 ASP A N 1
ATOM 5128 C CA . ASP A 1 643 ? -12.768 -23.491 -4.714 1.00 82.75 643 ASP A CA 1
ATOM 5129 C C . ASP A 1 643 ? -13.696 -23.734 -5.923 1.00 82.75 643 ASP A C 1
ATOM 5131 O O . ASP A 1 643 ? -13.658 -22.994 -6.912 1.00 82.75 643 ASP A O 1
ATOM 5135 N N . LEU A 1 644 ? -14.637 -24.681 -5.808 1.00 89.88 644 LEU A N 1
ATOM 5136 C CA . LEU A 1 644 ? -15.643 -24.947 -6.847 1.00 89.88 644 LEU A CA 1
ATOM 5137 C C . LEU A 1 644 ? -16.552 -23.735 -7.115 1.00 89.88 644 LEU A C 1
ATOM 5139 O O . LEU A 1 644 ? -17.009 -23.519 -8.242 1.00 89.88 644 LEU A O 1
ATOM 5143 N N . ALA A 1 645 ? -16.826 -22.911 -6.098 1.00 85.62 645 ALA A N 1
ATOM 5144 C CA . ALA A 1 645 ? -17.587 -21.676 -6.268 1.00 85.62 645 ALA A CA 1
ATOM 5145 C C . ALA A 1 645 ? -16.800 -20.610 -7.054 1.00 85.62 645 ALA A C 1
ATOM 5147 O O . ALA A 1 645 ? -17.392 -19.892 -7.872 1.00 85.62 645 ALA A O 1
ATOM 5148 N N . VAL A 1 646 ? -15.482 -20.523 -6.847 1.00 86.12 646 VAL A N 1
ATOM 5149 C CA . VAL A 1 646 ? -14.587 -19.624 -7.594 1.00 86.12 646 VAL A CA 1
ATOM 5150 C C . VAL A 1 646 ? -14.506 -20.040 -9.061 1.00 86.12 646 VAL A C 1
ATOM 5152 O O . VAL A 1 646 ? -14.683 -19.187 -9.939 1.00 86.12 646 VAL A O 1
ATOM 5155 N N . ASP A 1 647 ? -14.327 -21.330 -9.346 1.00 88.12 647 ASP A N 1
ATOM 5156 C CA . ASP A 1 647 ? -14.252 -21.821 -10.725 1.00 88.12 647 ASP A CA 1
ATOM 5157 C C . ASP A 1 647 ? -15.583 -21.668 -11.469 1.00 88.12 647 ASP A C 1
ATOM 5159 O O . ASP A 1 647 ? -15.606 -21.188 -12.607 1.00 88.12 647 ASP A O 1
ATOM 5163 N N . LYS A 1 648 ? -16.718 -21.910 -10.800 1.00 95.06 648 LYS A N 1
ATOM 5164 C CA . LYS A 1 648 ? -18.048 -21.592 -11.347 1.00 95.06 648 LYS A CA 1
ATOM 5165 C C . LYS A 1 648 ? -18.165 -20.116 -11.750 1.00 95.06 648 LYS A C 1
ATOM 5167 O O . LYS A 1 648 ? -18.724 -19.799 -12.803 1.00 95.06 648 LYS A O 1
ATOM 5172 N N . ALA A 1 649 ? -17.657 -19.197 -10.925 1.00 86.31 649 ALA A N 1
ATOM 5173 C CA . ALA A 1 649 ? -17.668 -17.766 -11.229 1.00 86.31 649 ALA A CA 1
ATOM 5174 C C . ALA A 1 649 ? -16.703 -17.402 -12.373 1.00 86.31 649 ALA A C 1
ATOM 5176 O O . ALA A 1 649 ? -17.012 -16.517 -13.175 1.00 86.31 649 ALA A O 1
ATOM 5177 N N . ARG A 1 650 ? -15.552 -18.081 -12.471 1.00 94.75 650 ARG A N 1
ATOM 5178 C CA . ARG A 1 650 ? -14.574 -17.915 -13.556 1.00 94.75 650 ARG A CA 1
ATOM 5179 C C . ARG A 1 650 ? -15.163 -18.319 -14.906 1.00 94.75 650 ARG A C 1
ATOM 5181 O O . ARG A 1 650 ? -15.168 -17.489 -15.815 1.00 94.75 650 ARG A O 1
ATOM 5188 N N . LEU A 1 651 ? -15.720 -19.528 -15.004 1.00 91.00 651 LEU A N 1
ATOM 5189 C CA . LEU A 1 651 ? -16.370 -20.029 -16.221 1.00 91.00 651 LEU A CA 1
ATOM 5190 C C . LEU A 1 651 ? -17.554 -19.143 -16.629 1.00 91.00 651 LEU A C 1
ATOM 5192 O O . LEU A 1 651 ? -17.715 -18.817 -17.803 1.00 91.00 651 LEU A O 1
ATOM 5196 N N . GLY A 1 652 ? -18.334 -18.657 -15.655 1.00 90.50 652 GLY A N 1
ATOM 5197 C CA . GLY A 1 652 ? -19.411 -17.697 -15.907 1.00 90.50 652 GLY A CA 1
ATOM 5198 C C . GLY A 1 652 ? -18.928 -16.408 -16.584 1.00 90.50 652 GLY A C 1
ATOM 5199 O O . GLY A 1 652 ? -19.564 -15.935 -17.523 1.00 90.50 652 GLY A O 1
ATOM 5200 N N . ARG A 1 653 ? -17.778 -15.861 -16.164 1.00 90.81 653 ARG A N 1
ATOM 5201 C CA . ARG A 1 653 ? -17.175 -14.677 -16.802 1.00 90.81 653 ARG A CA 1
ATOM 5202 C C . ARG A 1 653 ? -16.619 -14.975 -18.194 1.00 90.81 653 ARG A C 1
ATOM 5204 O O . ARG A 1 653 ? -16.753 -14.126 -19.068 1.00 90.81 653 ARG A O 1
ATOM 5211 N N . GLN A 1 654 ? -16.021 -16.148 -18.402 1.00 91.19 654 GLN A N 1
ATOM 5212 C CA . GLN A 1 654 ? -15.497 -16.553 -19.713 1.00 91.19 654 GLN A CA 1
ATOM 5213 C C . GLN A 1 654 ? -16.619 -16.726 -20.740 1.00 91.19 654 GLN A C 1
ATOM 5215 O O . GLN A 1 654 ? -16.516 -16.183 -21.837 1.00 91.19 654 GLN A O 1
ATOM 5220 N N . MET A 1 655 ? -17.725 -17.375 -20.365 1.00 92.75 655 MET A N 1
ATOM 5221 C CA . MET A 1 655 ? -18.908 -17.455 -21.227 1.00 92.75 655 MET A CA 1
ATOM 5222 C C . MET A 1 655 ? -19.497 -16.073 -21.528 1.00 92.75 655 MET A C 1
ATOM 5224 O O . MET A 1 655 ? -19.900 -15.806 -22.655 1.00 92.75 655 MET A O 1
ATOM 5228 N N . GLU A 1 656 ? -19.552 -15.173 -20.542 1.00 91.50 656 GLU A N 1
ATOM 5229 C CA . GLU A 1 656 ? -20.064 -13.815 -20.758 1.00 91.50 656 GLU A CA 1
ATOM 5230 C C . GLU A 1 656 ? -19.157 -12.995 -21.687 1.00 91.50 656 GLU A C 1
ATOM 5232 O O . GLU A 1 656 ? -19.648 -12.189 -22.473 1.00 91.50 656 GLU A O 1
ATOM 5237 N N . GLN A 1 657 ? -17.842 -13.211 -21.626 1.00 87.94 657 GLN A N 1
ATOM 5238 C CA . GLN A 1 657 ? -16.879 -12.580 -22.523 1.00 87.94 657 GLN A CA 1
ATOM 5239 C C . GLN A 1 657 ? -17.007 -13.123 -23.953 1.00 87.94 657 GLN A C 1
ATOM 5241 O O . GLN A 1 657 ? -17.151 -12.335 -24.881 1.00 87.94 657 GLN A O 1
ATOM 5246 N N . LEU A 1 658 ? -17.077 -14.448 -24.133 1.00 90.12 658 LEU A N 1
ATOM 5247 C CA . LEU A 1 658 ? -17.289 -15.057 -25.452 1.00 90.12 658 LEU A CA 1
ATOM 5248 C C . LEU A 1 658 ? -18.620 -14.644 -26.085 1.00 90.12 658 LEU A C 1
ATOM 5250 O O . LEU A 1 658 ? -18.682 -14.445 -27.293 1.00 90.12 658 LEU A O 1
ATOM 5254 N N . LYS A 1 659 ? -19.673 -14.442 -25.284 1.00 90.12 659 LYS A N 1
ATOM 5255 C CA . LYS A 1 659 ? -20.940 -13.879 -25.777 1.00 90.12 659 LYS A CA 1
ATOM 5256 C C . LYS A 1 659 ? -20.800 -12.454 -26.306 1.00 90.12 659 LYS A C 1
ATOM 5258 O O . LYS A 1 659 ? -21.519 -12.099 -27.232 1.00 90.12 659 LYS A O 1
ATOM 5263 N N . ARG A 1 660 ? -19.921 -11.634 -25.718 1.00 86.00 660 ARG A N 1
ATOM 5264 C CA . ARG A 1 660 ? -19.658 -10.267 -26.203 1.00 86.00 660 ARG A CA 1
ATOM 5265 C C . ARG A 1 660 ? -18.783 -10.257 -27.449 1.00 86.00 660 ARG A C 1
ATOM 5267 O O . ARG A 1 660 ? -18.986 -9.401 -28.297 1.00 86.00 660 ARG A O 1
ATOM 5274 N N . ASP A 1 661 ? -17.852 -11.201 -27.541 1.00 83.38 661 ASP A N 1
ATOM 5275 C CA . ASP A 1 661 ? -16.876 -11.292 -28.633 1.00 83.38 661 ASP A CA 1
ATOM 5276 C C . ASP A 1 661 ? -17.399 -12.114 -29.833 1.00 83.38 661 ASP A C 1
ATOM 5278 O O . ASP A 1 661 ? -16.741 -12.230 -30.867 1.00 83.38 661 ASP A O 1
ATOM 5282 N N . SER A 1 662 ? -18.587 -12.711 -29.706 1.00 83.12 662 SER A N 1
ATOM 5283 C CA . SER A 1 662 ? -19.220 -13.539 -30.731 1.00 83.12 662 SER A CA 1
ATOM 5284 C C . SER A 1 662 ? -19.846 -12.688 -31.848 1.00 83.12 662 SER A C 1
ATOM 5286 O O . SER A 1 662 ? -21.039 -12.383 -31.817 1.00 83.12 662 SER A O 1
ATOM 5288 N N . ASP A 1 663 ? -19.078 -12.427 -32.907 1.00 70.94 663 ASP A N 1
ATOM 5289 C CA . ASP A 1 663 ? -19.557 -11.873 -34.191 1.00 70.94 663 ASP A CA 1
ATOM 5290 C C . ASP A 1 663 ? -20.242 -12.931 -35.101 1.00 70.94 663 ASP A C 1
ATOM 5292 O O . ASP A 1 663 ? -20.308 -12.784 -36.321 1.00 70.94 663 ASP A O 1
ATOM 5296 N N . GLY A 1 664 ? -20.751 -14.033 -34.530 1.00 65.44 664 GLY A N 1
ATOM 5297 C CA . GLY A 1 664 ? -21.435 -15.106 -35.274 1.00 65.44 664 GLY A CA 1
ATOM 5298 C C . GLY A 1 664 ? -20.506 -16.143 -35.924 1.00 65.44 664 GLY A C 1
ATOM 5299 O O . GLY A 1 664 ? -20.873 -16.783 -36.909 1.00 65.44 664 GLY A O 1
ATOM 5300 N N . SER A 1 665 ? -19.291 -16.316 -35.397 1.00 75.94 665 SER A N 1
ATOM 5301 C CA . SER A 1 665 ? -18.341 -17.337 -35.856 1.00 75.94 665 SER A CA 1
ATOM 5302 C C . SER A 1 665 ? -18.698 -18.719 -35.299 1.00 75.94 665 SER A C 1
ATOM 5304 O O . SER A 1 665 ? -18.818 -18.893 -34.096 1.00 75.94 665 SER A O 1
ATOM 5306 N N . GLN A 1 666 ? -18.747 -19.761 -36.133 1.00 72.06 666 GLN A N 1
ATOM 5307 C CA . GLN A 1 666 ? -18.976 -21.143 -35.662 1.00 72.06 666 GLN A CA 1
ATOM 5308 C C . GLN A 1 666 ? -17.957 -21.622 -34.609 1.00 72.06 666 GLN A C 1
ATOM 5310 O O . GLN A 1 666 ? -18.218 -22.564 -33.864 1.00 72.06 666 GLN A O 1
ATOM 5315 N N . ARG A 1 667 ? -16.784 -20.980 -34.529 1.00 70.38 667 ARG A N 1
ATOM 5316 C CA . ARG A 1 667 ? -15.758 -21.311 -33.534 1.00 70.38 667 ARG A CA 1
ATOM 5317 C C . ARG A 1 667 ? -16.154 -20.862 -32.123 1.00 70.38 667 ARG A C 1
ATOM 5319 O O . ARG A 1 667 ? -15.854 -21.575 -31.173 1.00 70.38 667 ARG A O 1
ATOM 5326 N N . THR A 1 668 ? -16.877 -19.745 -31.990 1.00 80.31 668 THR A N 1
ATOM 5327 C CA . THR A 1 668 ? -17.352 -19.258 -30.683 1.00 80.31 668 THR A CA 1
ATOM 5328 C C . THR A 1 668 ? -18.459 -20.146 -30.118 1.00 80.31 668 THR A C 1
ATOM 5330 O O . THR A 1 668 ? -18.540 -20.300 -28.903 1.00 80.31 668 THR A O 1
ATOM 5333 N N . ASP A 1 669 ? -19.248 -20.803 -30.974 1.00 83.88 669 ASP A N 1
ATOM 5334 C CA . ASP A 1 669 ? -20.292 -21.740 -30.538 1.00 83.88 669 ASP A CA 1
ATOM 5335 C C . ASP A 1 669 ? -19.704 -23.024 -29.934 1.00 83.88 669 ASP A C 1
ATOM 5337 O O . ASP A 1 669 ? -20.190 -23.511 -28.913 1.00 83.88 669 ASP A O 1
ATOM 5341 N N . GLN A 1 670 ? -18.625 -23.557 -30.518 1.00 87.38 670 GLN A N 1
ATOM 5342 C CA . GLN A 1 670 ? -17.950 -24.739 -29.974 1.00 87.38 670 GLN A CA 1
ATOM 5343 C C . GLN A 1 670 ? -17.293 -24.443 -28.619 1.00 87.38 670 GLN A C 1
ATOM 5345 O O . GLN A 1 670 ? -17.432 -25.235 -27.689 1.00 87.38 670 GLN A O 1
ATOM 5350 N N . ASP A 1 671 ? -16.624 -23.296 -28.488 1.00 87.75 671 ASP A N 1
ATOM 5351 C CA . ASP A 1 671 ? -15.989 -22.889 -27.230 1.00 87.75 671 ASP A CA 1
ATOM 5352 C C . ASP A 1 671 ? -17.037 -22.610 -26.134 1.00 87.75 671 ASP A C 1
ATOM 5354 O O . ASP A 1 671 ? -16.839 -22.968 -24.972 1.00 87.75 671 ASP A O 1
ATOM 5358 N N . MET A 1 672 ? -18.196 -22.053 -26.505 1.00 90.94 672 MET A N 1
ATOM 5359 C CA . MET A 1 672 ? -19.339 -21.878 -25.603 1.00 90.94 672 MET A CA 1
ATOM 5360 C C . MET A 1 672 ? -19.926 -23.208 -25.122 1.00 90.94 672 MET A C 1
ATOM 5362 O O . MET A 1 672 ? -20.275 -23.317 -23.946 1.00 90.94 672 MET A O 1
ATOM 5366 N N . ASN A 1 673 ? -20.016 -24.217 -25.993 1.00 91.25 673 ASN A N 1
ATOM 5367 C CA . ASN A 1 673 ? -20.491 -25.548 -25.610 1.00 91.25 673 ASN A CA 1
ATOM 5368 C C . ASN A 1 673 ? -19.506 -26.249 -24.665 1.00 91.25 673 ASN A C 1
ATOM 5370 O O . ASN A 1 673 ? -19.927 -26.764 -23.634 1.00 91.25 673 ASN A O 1
ATOM 5374 N N . ASN A 1 674 ? -18.200 -26.176 -24.942 1.00 92.44 674 ASN A N 1
ATOM 5375 C CA . ASN A 1 674 ? -17.176 -26.760 -24.069 1.00 92.44 674 ASN A CA 1
ATOM 5376 C C . ASN A 1 674 ? -17.213 -26.140 -22.655 1.00 92.44 674 ASN A C 1
ATOM 5378 O O . ASN A 1 674 ? -17.193 -26.856 -21.658 1.00 92.44 674 ASN A O 1
ATOM 5382 N N . LEU A 1 675 ? -17.339 -24.810 -22.552 1.00 93.19 675 LEU A N 1
ATOM 5383 C CA . LEU A 1 675 ? -17.466 -24.130 -21.254 1.00 93.19 675 LEU A CA 1
ATOM 5384 C C . LEU A 1 675 ? -18.792 -24.438 -20.545 1.00 93.19 675 LEU A C 1
ATOM 5386 O O . LEU A 1 675 ? -18.853 -24.417 -19.313 1.00 93.19 675 LEU A O 1
ATOM 5390 N N . ALA A 1 676 ? -19.866 -24.688 -21.299 1.00 94.19 676 ALA A N 1
ATOM 5391 C CA . ALA A 1 676 ? -21.151 -25.077 -20.732 1.00 94.19 676 ALA A CA 1
ATOM 5392 C C . ALA A 1 676 ? -21.097 -26.482 -20.111 1.00 94.19 676 ALA A C 1
ATOM 5394 O O . ALA A 1 676 ? -21.664 -26.671 -19.030 1.00 94.19 676 ALA A O 1
ATOM 5395 N N . ASP A 1 677 ? -20.385 -27.415 -20.748 1.00 94.25 677 ASP A N 1
ATOM 5396 C CA . ASP A 1 677 ? -20.149 -28.768 -20.234 1.00 94.25 677 ASP A CA 1
ATOM 5397 C C . ASP A 1 677 ? -19.269 -28.732 -18.972 1.00 94.25 677 ASP A C 1
ATOM 5399 O O . ASP A 1 677 ? -19.671 -29.258 -17.934 1.00 94.25 677 ASP A O 1
ATOM 5403 N N . GLU A 1 678 ? -18.156 -27.986 -18.984 1.00 94.12 678 GLU A N 1
ATOM 5404 C CA . GLU A 1 678 ? -17.319 -27.787 -17.785 1.00 94.12 678 GLU A CA 1
ATOM 5405 C C . GLU A 1 678 ? -18.115 -27.171 -16.619 1.00 94.12 678 GLU A C 1
ATOM 5407 O O . GLU A 1 678 ? -17.984 -27.564 -15.457 1.00 94.12 678 GLU A O 1
ATOM 5412 N N . LEU A 1 679 ? -19.004 -26.215 -16.911 1.00 94.44 679 LEU A N 1
ATOM 5413 C CA . LEU A 1 679 ? -19.863 -25.617 -15.893 1.00 94.44 679 LEU A CA 1
ATOM 5414 C C . LEU A 1 679 ? -20.902 -26.610 -15.345 1.00 94.44 679 LEU A C 1
ATOM 5416 O O . LEU A 1 679 ? -21.346 -26.460 -14.199 1.00 94.44 679 LEU A O 1
ATOM 5420 N N . ALA A 1 680 ? -21.348 -27.575 -16.150 1.00 94.31 680 ALA A N 1
ATOM 5421 C CA . ALA A 1 680 ? -22.261 -28.621 -15.709 1.00 94.31 680 ALA A CA 1
ATOM 5422 C C . ALA A 1 680 ? -21.569 -29.571 -14.721 1.00 94.31 680 ALA A C 1
ATOM 5424 O O . ALA A 1 680 ? -22.142 -29.833 -13.660 1.00 94.31 680 ALA A O 1
ATOM 5425 N N . ASP A 1 681 ? -20.329 -29.971 -15.001 1.00 93.62 681 ASP A N 1
ATOM 5426 C CA . ASP A 1 681 ? -19.531 -30.840 -14.128 1.00 93.62 681 ASP A CA 1
ATOM 5427 C C . ASP A 1 681 ? -19.264 -30.183 -12.766 1.00 93.62 681 ASP A C 1
ATOM 5429 O O . ASP A 1 681 ? -19.602 -30.746 -11.720 1.00 93.62 681 ASP A O 1
ATOM 5433 N N . ILE A 1 682 ? -18.825 -28.917 -12.751 1.00 90.25 682 ILE A N 1
ATOM 5434 C CA . ILE A 1 682 ? -18.606 -28.169 -11.498 1.00 90.25 682 ILE A CA 1
ATOM 5435 C C . ILE A 1 682 ? -19.896 -28.049 -10.673 1.00 90.25 682 ILE A C 1
ATOM 5437 O O . ILE A 1 682 ? -19.872 -28.088 -9.441 1.00 90.25 682 ILE A O 1
ATOM 5441 N N . LYS A 1 683 ? -21.063 -27.915 -11.317 1.00 92.69 683 LYS A N 1
ATOM 5442 C CA . LYS A 1 683 ? -22.348 -27.876 -10.596 1.00 92.69 683 LYS A CA 1
ATOM 5443 C C . LYS A 1 683 ? -22.682 -29.212 -9.930 1.00 92.69 683 LYS A C 1
ATOM 5445 O O . LYS A 1 683 ? -23.323 -29.190 -8.874 1.00 92.69 683 LYS A O 1
ATOM 5450 N N . VAL A 1 684 ? -22.296 -30.341 -10.526 1.00 95.62 684 VAL A N 1
ATOM 5451 C CA . VAL A 1 684 ? -22.470 -31.672 -9.926 1.00 95.62 684 VAL A CA 1
ATOM 5452 C C . VAL A 1 684 ? -21.567 -31.804 -8.701 1.00 95.62 684 VAL A C 1
ATOM 5454 O O . VAL A 1 684 ? -22.073 -32.091 -7.615 1.00 95.62 684 VAL A O 1
ATOM 5457 N N . GLU A 1 685 ? -20.284 -31.472 -8.826 1.00 93.56 685 GLU A N 1
ATOM 5458 C CA . GLU A 1 685 ? -19.327 -31.539 -7.713 1.00 93.56 685 GLU A CA 1
ATOM 5459 C C . GLU A 1 685 ? -19.725 -30.620 -6.546 1.00 93.56 685 GLU A C 1
ATOM 5461 O O . GLU A 1 685 ? -19.714 -31.019 -5.379 1.00 93.56 685 GLU A O 1
ATOM 5466 N N . LEU A 1 686 ? -20.200 -29.407 -6.844 1.00 91.44 686 LEU A N 1
ATOM 5467 C CA . LEU A 1 686 ? -20.650 -28.447 -5.832 1.00 91.44 686 LEU A CA 1
ATOM 5468 C C . LEU A 1 686 ? -21.886 -28.954 -5.065 1.00 91.44 686 LEU A C 1
ATOM 5470 O O . LEU A 1 686 ? -22.053 -28.670 -3.871 1.00 91.44 686 LEU A O 1
ATOM 5474 N N . LYS A 1 687 ? -22.744 -29.739 -5.729 1.00 93.88 687 LYS A N 1
ATOM 5475 C CA . LYS A 1 687 ? -23.891 -30.416 -5.110 1.00 93.88 687 LYS A CA 1
ATOM 5476 C C . LYS A 1 687 ? -23.439 -31.576 -4.217 1.00 93.88 687 LYS A C 1
ATOM 5478 O O . LYS A 1 687 ? -23.985 -31.732 -3.123 1.00 93.88 687 LYS A O 1
ATOM 5483 N N . GLU A 1 688 ? -22.446 -32.357 -4.633 1.00 93.56 688 GLU A N 1
ATOM 5484 C CA . GLU A 1 688 ? -21.877 -33.453 -3.835 1.00 93.56 688 GLU A CA 1
ATOM 5485 C C . GLU A 1 688 ? -21.138 -32.948 -2.587 1.00 93.56 688 GLU A C 1
ATOM 5487 O O . GLU A 1 688 ? -21.334 -33.481 -1.487 1.00 93.56 688 GLU A O 1
ATOM 5492 N N . ALA A 1 689 ? -20.367 -31.864 -2.715 1.00 87.75 689 ALA A N 1
ATOM 5493 C CA . ALA A 1 689 ? -19.716 -31.192 -1.593 1.00 87.75 689 ALA A CA 1
ATOM 5494 C C . ALA A 1 689 ? -20.750 -30.684 -0.572 1.00 87.75 689 ALA A C 1
ATOM 5496 O O . ALA A 1 689 ? -20.635 -30.960 0.626 1.00 87.75 689 ALA A O 1
ATOM 5497 N N . HIS A 1 690 ? -21.832 -30.046 -1.036 1.00 88.31 690 HIS A N 1
ATOM 5498 C CA . HIS A 1 690 ? -22.946 -29.636 -0.171 1.00 88.31 690 HIS A CA 1
ATOM 5499 C C . HIS A 1 690 ? -23.598 -30.816 0.559 1.00 88.31 690 HIS A C 1
ATOM 5501 O O . HIS A 1 690 ? -23.845 -30.734 1.764 1.00 88.31 690 HIS A O 1
ATOM 5507 N N . GLN A 1 691 ? -23.873 -31.924 -0.137 1.00 91.56 691 GLN A N 1
ATOM 5508 C CA . GLN A 1 691 ? -24.437 -33.123 0.493 1.00 91.56 691 GLN A CA 1
ATOM 5509 C C . GLN A 1 691 ? -23.491 -33.716 1.543 1.00 91.56 691 GLN A C 1
ATOM 5511 O O . GLN A 1 691 ? -23.942 -34.179 2.591 1.00 91.56 691 GLN A O 1
ATOM 5516 N N . THR A 1 692 ? -22.183 -33.669 1.299 1.00 89.81 692 THR A N 1
ATOM 5517 C CA . THR A 1 692 ? -21.165 -34.150 2.238 1.00 89.81 692 THR A CA 1
ATOM 5518 C C . THR A 1 692 ? -21.100 -33.279 3.491 1.00 89.81 692 THR A C 1
ATOM 5520 O O . THR A 1 692 ? -21.103 -33.816 4.597 1.00 89.81 692 THR A O 1
ATOM 5523 N N . ILE A 1 693 ? -21.167 -31.951 3.350 1.00 86.00 693 ILE A N 1
ATOM 5524 C CA . ILE A 1 693 ? -21.282 -31.021 4.486 1.00 86.00 693 ILE A CA 1
ATOM 5525 C C . ILE A 1 693 ? -22.537 -31.319 5.309 1.00 86.00 693 ILE A C 1
ATOM 5527 O O . ILE A 1 693 ? -22.462 -31.368 6.533 1.00 86.00 693 ILE A O 1
ATOM 5531 N N . GLN A 1 694 ? -23.679 -31.572 4.664 1.00 86.31 694 GLN A N 1
ATOM 5532 C CA . GLN A 1 694 ? -24.916 -31.922 5.372 1.00 86.31 694 GLN A CA 1
ATOM 5533 C C . GLN A 1 694 ? -24.795 -33.251 6.138 1.00 86.31 694 GLN A C 1
ATOM 5535 O O . GLN A 1 694 ? -25.242 -33.347 7.279 1.00 86.31 694 GLN A O 1
ATOM 5540 N N . ARG A 1 695 ? -24.125 -34.264 5.567 1.00 87.69 695 ARG A N 1
ATOM 5541 C CA . ARG A 1 695 ? -23.836 -35.531 6.269 1.00 87.69 695 ARG A CA 1
ATOM 5542 C C . ARG A 1 695 ? -22.896 -35.334 7.459 1.00 87.69 695 ARG A C 1
ATOM 5544 O O . ARG A 1 695 ? -23.108 -35.957 8.494 1.00 87.69 695 ARG A O 1
ATOM 5551 N N . LEU A 1 696 ? -21.869 -34.492 7.322 1.00 84.12 696 LEU A N 1
ATOM 5552 C CA . LEU A 1 696 ? -20.924 -34.193 8.403 1.00 84.12 696 LEU A CA 1
ATOM 5553 C C . LEU A 1 696 ? -21.595 -33.401 9.532 1.00 84.12 696 LEU A C 1
ATOM 5555 O O . LEU A 1 696 ? -21.432 -33.772 10.688 1.00 84.12 696 LEU A O 1
ATOM 5559 N N . LYS A 1 697 ? -22.450 -32.423 9.206 1.00 79.38 697 LYS A N 1
ATOM 5560 C CA . LYS A 1 697 ? -23.289 -31.715 10.189 1.00 79.38 697 LYS A CA 1
ATOM 5561 C C . LYS A 1 697 ? -24.249 -32.651 10.926 1.00 79.38 697 LYS A C 1
ATOM 5563 O O . LYS A 1 697 ? -24.458 -32.495 12.120 1.00 79.38 697 LYS A O 1
ATOM 5568 N N . GLY A 1 698 ? -24.793 -33.660 10.241 1.00 75.69 698 GLY A N 1
ATOM 5569 C CA . GLY A 1 698 ? -25.617 -34.698 10.872 1.00 75.69 698 GLY A CA 1
ATOM 5570 C C . GLY A 1 698 ? -24.844 -35.610 11.835 1.00 75.69 698 GLY A C 1
ATOM 5571 O O . GLY A 1 698 ? -25.427 -36.115 12.789 1.00 75.69 698 GLY A O 1
ATOM 5572 N N . LYS A 1 699 ? -23.534 -35.800 11.621 1.00 72.25 699 LYS A N 1
ATOM 5573 C CA . LYS A 1 699 ? -22.637 -36.538 12.534 1.00 72.25 699 LYS A CA 1
ATOM 5574 C C . LYS A 1 699 ? -22.127 -35.687 13.701 1.00 72.25 699 LYS A C 1
ATOM 5576 O O . LYS A 1 699 ? -21.662 -36.243 14.687 1.00 72.25 699 LYS A O 1
ATOM 5581 N N . GLU A 1 700 ? -22.224 -34.366 13.581 1.00 59.38 700 GLU A N 1
ATOM 5582 C CA . GLU A 1 700 ? -21.917 -33.382 14.626 1.00 59.38 700 GLU A CA 1
ATOM 5583 C C . GLU A 1 700 ? -23.095 -33.184 15.605 1.00 59.38 700 GLU A C 1
ATOM 5585 O O . GLU A 1 700 ? -23.006 -32.386 16.537 1.00 59.38 700 GLU A O 1
ATOM 5590 N N . ALA A 1 701 ? -24.203 -33.919 15.422 1.00 45.81 701 ALA A N 1
ATOM 5591 C CA . ALA A 1 701 ? -25.286 -33.962 16.394 1.00 45.81 701 ALA A CA 1
ATOM 5592 C C . ALA A 1 701 ? -24.739 -34.436 17.750 1.00 45.81 701 ALA A C 1
ATOM 5594 O O . ALA A 1 701 ? -24.135 -35.504 17.853 1.00 45.81 701 ALA A O 1
ATOM 5595 N N . ALA A 1 702 ? -24.936 -33.588 18.761 1.00 46.47 702 ALA A N 1
ATOM 5596 C CA . ALA A 1 702 ? -24.473 -33.754 20.131 1.00 46.47 702 ALA A CA 1
ATOM 5597 C C . ALA A 1 702 ? -24.706 -35.177 20.681 1.00 46.47 702 ALA A C 1
ATOM 5599 O O . ALA A 1 702 ? -25.679 -35.831 20.286 1.00 46.47 702 ALA A O 1
ATOM 5600 N N . PRO A 1 703 ? -23.870 -35.651 21.633 1.00 40.12 703 PRO A N 1
ATOM 5601 C CA . PRO A 1 703 ? -24.207 -36.842 22.409 1.00 40.12 703 PRO A CA 1
ATOM 5602 C C . PRO A 1 703 ? -25.644 -36.704 22.941 1.00 40.12 703 PRO A C 1
ATOM 5604 O O . PRO A 1 703 ? -26.059 -35.578 23.244 1.00 40.12 703 PRO A O 1
ATOM 5607 N N . PRO A 1 704 ? -26.425 -37.803 23.019 1.00 34.66 704 PRO A N 1
ATOM 5608 C CA . PRO A 1 704 ? -27.797 -37.730 23.507 1.00 34.66 704 PRO A CA 1
ATOM 5609 C C . PRO A 1 704 ? -27.789 -36.987 24.844 1.00 34.66 704 PRO A C 1
ATOM 5611 O O . PRO A 1 704 ? -26.865 -37.213 25.634 1.00 34.66 704 PRO A O 1
ATOM 5614 N N . PRO A 1 705 ? -28.751 -36.079 25.087 1.00 35.72 705 PRO A N 1
ATOM 5615 C CA . PRO A 1 705 ? -28.787 -35.349 26.337 1.00 35.72 705 PRO A CA 1
ATOM 5616 C C . PRO A 1 705 ? -28.840 -36.393 27.447 1.00 35.72 705 PRO A C 1
ATOM 5618 O O . PRO A 1 705 ? -29.817 -37.130 27.572 1.00 35.72 705 PRO A O 1
ATOM 5621 N N . ILE A 1 706 ? -27.761 -36.484 28.227 1.00 41.44 706 ILE A N 1
ATOM 5622 C CA . ILE A 1 706 ? -27.870 -36.966 29.596 1.00 41.44 706 ILE A CA 1
ATOM 5623 C C . ILE A 1 706 ? -28.956 -36.077 30.179 1.00 41.44 706 ILE A C 1
ATOM 5625 O O . ILE A 1 706 ? -28.837 -34.854 30.083 1.00 41.44 706 ILE A O 1
ATOM 5629 N N . ASP A 1 707 ? -30.047 -36.688 30.632 1.00 40.53 707 ASP A N 1
ATOM 5630 C CA . ASP A 1 707 ? -31.219 -35.992 31.139 1.00 40.53 707 ASP A CA 1
ATOM 5631 C C . ASP A 1 707 ? -30.781 -35.093 32.301 1.00 40.53 707 ASP A C 1
ATOM 5633 O O . ASP A 1 707 ? -30.677 -35.498 33.461 1.00 40.53 707 ASP A O 1
ATOM 5637 N N . SER A 1 708 ? -30.429 -33.854 31.958 1.00 51.06 708 SER A N 1
ATOM 5638 C CA . SER A 1 708 ? -29.808 -32.891 32.856 1.00 51.06 708 SER A CA 1
ATOM 5639 C C . SER A 1 708 ? -30.763 -32.521 33.980 1.00 51.06 708 SER A C 1
ATOM 5641 O O . SER A 1 708 ? -30.331 -32.014 35.004 1.00 51.06 708 SER A O 1
ATOM 5643 N N . SER A 1 709 ? -32.057 -32.809 33.831 1.00 49.47 709 SER A N 1
ATOM 5644 C CA . SER A 1 709 ? -33.037 -32.680 34.902 1.00 49.47 709 SER A CA 1
ATOM 5645 C C . SER A 1 709 ? -32.764 -33.656 36.046 1.00 49.47 709 SER A C 1
ATOM 5647 O O . SER A 1 709 ? -32.840 -33.266 37.214 1.00 49.47 709 SER A O 1
ATOM 5649 N N . GLU A 1 710 ? -32.401 -34.903 35.744 1.00 54.31 710 GLU A N 1
ATOM 5650 C CA . GLU A 1 710 ? -32.238 -35.950 36.752 1.00 54.31 710 GLU A CA 1
ATOM 5651 C C . GLU A 1 710 ? -30.893 -35.828 37.478 1.00 54.31 710 GLU A C 1
ATOM 5653 O O . GLU A 1 710 ? -30.847 -35.937 38.703 1.00 54.31 710 GLU A O 1
ATOM 5658 N N . GLU A 1 711 ? -29.820 -35.475 36.765 1.00 54.72 711 GLU A N 1
ATOM 5659 C CA . GLU A 1 711 ? -28.501 -35.235 37.364 1.00 54.72 711 GLU A CA 1
ATOM 5660 C C . GLU A 1 711 ? -28.453 -33.915 38.159 1.00 54.72 711 GLU A C 1
ATOM 5662 O O . GLU A 1 711 ? -27.916 -33.886 39.267 1.00 54.72 711 GLU A O 1
ATOM 5667 N N . ILE A 1 712 ? -29.118 -32.847 37.690 1.00 57.59 712 ILE A N 1
ATOM 5668 C CA . ILE A 1 712 ? -29.294 -31.613 38.481 1.00 57.59 712 ILE A CA 1
ATOM 5669 C C . ILE A 1 712 ? -30.185 -31.883 39.696 1.00 57.59 712 ILE A C 1
ATOM 5671 O O . ILE A 1 712 ? -29.913 -31.370 40.782 1.00 57.59 712 ILE A O 1
ATOM 5675 N N . SER A 1 713 ? -31.222 -32.713 39.560 1.00 65.94 713 SER A N 1
ATOM 5676 C CA . SER A 1 713 ? -32.055 -33.121 40.693 1.00 65.94 713 SER A CA 1
ATOM 5677 C C . SER A 1 713 ? -31.283 -33.990 41.686 1.00 65.94 713 SER A C 1
ATOM 5679 O O . SER A 1 713 ? -31.474 -33.817 42.888 1.00 65.94 713 SER A O 1
ATOM 5681 N N . ARG A 1 714 ? -30.388 -34.877 41.225 1.00 79.94 714 ARG A N 1
ATOM 5682 C CA . ARG A 1 714 ? -29.502 -35.684 42.077 1.00 79.94 714 ARG A CA 1
ATOM 5683 C C . ARG A 1 714 ? -28.539 -34.788 42.850 1.00 79.94 714 ARG A C 1
ATOM 5685 O O . ARG A 1 714 ? -28.518 -34.861 44.072 1.00 79.94 714 ARG A O 1
ATOM 5692 N N . LEU A 1 715 ? -27.852 -33.870 42.167 1.00 60.69 715 LEU A N 1
ATOM 5693 C CA . LEU A 1 715 ? -26.920 -32.924 42.790 1.00 60.69 715 LEU A CA 1
ATOM 5694 C C . LEU A 1 715 ? -27.624 -31.962 43.758 1.00 60.69 715 LEU A C 1
ATOM 5696 O O . LEU A 1 715 ? -27.090 -31.669 44.825 1.00 60.69 715 LEU A O 1
ATOM 5700 N N . ARG A 1 716 ? -28.850 -31.511 43.450 1.00 65.81 716 ARG A N 1
ATOM 5701 C CA . ARG A 1 716 ? -29.672 -30.733 44.396 1.00 65.81 716 ARG A CA 1
ATOM 5702 C C . ARG A 1 716 ? -30.049 -31.551 45.627 1.00 65.81 716 ARG A C 1
ATOM 5704 O O . ARG A 1 716 ? -29.998 -31.018 46.729 1.00 65.81 716 ARG A O 1
ATOM 5711 N N . ARG A 1 717 ? -30.396 -32.832 45.462 1.00 72.62 717 ARG A N 1
ATOM 5712 C CA . ARG A 1 717 ? -30.747 -33.729 46.574 1.00 72.62 717 ARG A CA 1
ATOM 5713 C C . ARG A 1 717 ? -29.532 -34.026 47.455 1.00 72.62 717 ARG A C 1
ATOM 5715 O O . ARG A 1 717 ? -29.643 -33.920 48.669 1.00 72.62 717 ARG A O 1
ATOM 5722 N N . GLU A 1 718 ? -28.375 -34.296 46.854 1.00 73.06 718 GLU A N 1
ATOM 5723 C CA . GLU A 1 718 ? -27.098 -34.498 47.555 1.00 73.06 718 GLU A CA 1
ATOM 5724 C C . GLU A 1 718 ? -26.653 -33.230 48.311 1.00 73.06 718 GLU A C 1
ATOM 5726 O O . GLU A 1 718 ? -26.189 -33.316 49.449 1.00 73.06 718 GLU A O 1
ATOM 5731 N N . LEU A 1 719 ? -26.858 -32.041 47.728 1.00 64.50 719 LEU A N 1
ATOM 5732 C CA . LEU A 1 719 ? -26.585 -30.753 48.377 1.00 64.50 719 LEU A CA 1
ATOM 5733 C C . LEU A 1 719 ? -27.534 -30.485 49.560 1.00 64.50 719 LEU A C 1
ATOM 5735 O O . LEU A 1 719 ? -27.096 -30.003 50.607 1.00 64.50 719 LEU A O 1
ATOM 5739 N N . GLU A 1 720 ? -28.821 -30.805 49.413 1.00 73.75 720 GLU A N 1
ATOM 5740 C CA . GLU A 1 720 ? -29.827 -30.670 50.474 1.00 73.75 720 GLU A CA 1
ATOM 5741 C C . GLU A 1 720 ? -29.532 -31.629 51.639 1.00 73.75 720 GLU A C 1
ATOM 5743 O O . GLU A 1 720 ? -29.565 -31.237 52.806 1.00 73.75 720 GLU A O 1
ATOM 5748 N N . GLU A 1 721 ? -29.144 -32.867 51.331 1.00 76.69 721 GLU A N 1
ATOM 5749 C CA . GLU A 1 721 ? -28.779 -33.885 52.316 1.00 76.69 721 GLU A CA 1
ATOM 5750 C C . GLU A 1 721 ? -27.473 -33.529 53.048 1.00 76.69 721 GLU A C 1
ATOM 5752 O O . GLU A 1 721 ? -27.365 -33.702 54.266 1.00 76.69 721 GLU A O 1
ATOM 5757 N N . ALA A 1 722 ? -26.490 -32.959 52.341 1.00 63.31 722 ALA A N 1
ATOM 5758 C CA . ALA A 1 722 ? -25.269 -32.428 52.943 1.00 63.31 722 ALA A CA 1
ATOM 5759 C C . ALA A 1 722 ? -25.557 -31.236 53.873 1.00 63.31 722 ALA A C 1
ATOM 5761 O O . ALA A 1 722 ? -24.976 -31.146 54.956 1.00 63.31 722 ALA A O 1
ATOM 5762 N N . ASN A 1 723 ? -26.492 -30.354 53.503 1.00 60.16 723 ASN A N 1
ATOM 5763 C CA . ASN A 1 723 ? -26.920 -29.237 54.349 1.00 60.16 723 ASN A CA 1
ATOM 5764 C C . ASN A 1 723 ? -27.694 -29.705 55.589 1.00 60.16 723 ASN A C 1
ATOM 5766 O O . ASN A 1 723 ? -27.468 -29.179 56.679 1.00 60.16 723 ASN A O 1
ATOM 5770 N N . GLN A 1 724 ? -28.557 -30.717 55.465 1.00 76.00 724 GLN A N 1
ATOM 5771 C CA . GLN A 1 724 ? -29.242 -31.318 56.614 1.00 76.00 724 GLN A CA 1
ATOM 5772 C C . GLN A 1 724 ? -28.252 -31.986 57.578 1.00 76.00 724 GLN A C 1
ATOM 5774 O O . GLN A 1 724 ? -28.349 -31.782 58.788 1.00 76.00 724 GLN A O 1
ATOM 5779 N N . LYS A 1 725 ? -27.240 -32.696 57.058 1.00 69.38 725 LYS A N 1
ATOM 5780 C CA . LYS A 1 725 ? -26.161 -33.294 57.865 1.00 69.38 725 LYS A CA 1
ATOM 5781 C C . LYS A 1 725 ? -25.294 -32.238 58.556 1.00 69.38 725 LYS A C 1
ATOM 5783 O O . LYS A 1 725 ? -24.913 -32.435 59.704 1.00 69.38 725 LYS A O 1
ATOM 5788 N N . LEU A 1 726 ? -25.029 -31.104 57.903 1.00 60.53 726 LEU A N 1
ATOM 5789 C CA . LEU A 1 726 ? -24.272 -29.992 58.491 1.00 60.53 726 LEU A CA 1
ATOM 5790 C C . LEU A 1 726 ? -25.056 -29.274 59.605 1.00 60.53 726 LEU A C 1
ATOM 5792 O O . LEU A 1 726 ? -24.466 -28.848 60.595 1.00 60.53 726 LEU A O 1
ATOM 5796 N N . ASN A 1 727 ? -26.380 -29.161 59.458 1.00 65.31 727 ASN A N 1
ATOM 5797 C CA . ASN A 1 727 ? -27.262 -28.508 60.431 1.00 65.31 727 ASN A CA 1
ATOM 5798 C C . ASN A 1 727 ? -27.628 -29.402 61.632 1.00 65.31 727 ASN A C 1
ATOM 5800 O O . ASN A 1 727 ? -28.080 -28.886 62.650 1.00 65.31 727 ASN A O 1
ATOM 5804 N N . ALA A 1 728 ? -27.420 -30.719 61.539 1.00 70.62 728 ALA A N 1
ATOM 5805 C CA . ALA A 1 728 ? -27.689 -31.674 62.617 1.00 70.62 728 ALA A CA 1
ATOM 5806 C C . ALA A 1 728 ? -26.549 -31.800 63.652 1.00 70.62 728 ALA A C 1
ATOM 5808 O O . ALA A 1 728 ? -26.697 -32.527 64.634 1.00 70.62 728 ALA A O 1
ATOM 5809 N N . ILE A 1 729 ? -25.412 -31.118 63.458 1.00 63.06 729 ILE A N 1
ATOM 5810 C CA . ILE A 1 729 ? -24.259 -31.190 64.368 1.00 63.06 729 ILE A CA 1
ATOM 5811 C C . ILE A 1 729 ? -24.506 -30.270 65.584 1.00 63.06 729 ILE A C 1
ATOM 5813 O O . ILE A 1 729 ? -24.577 -29.050 65.405 1.00 63.06 729 ILE A O 1
ATOM 5817 N N . PRO A 1 730 ? -24.621 -30.799 66.821 1.00 55.69 730 PRO A N 1
ATOM 5818 C CA . PRO A 1 730 ? -24.876 -29.982 68.005 1.00 55.69 730 PRO A CA 1
ATOM 5819 C C . PRO A 1 730 ? -23.666 -29.098 68.352 1.00 55.69 730 PRO A C 1
ATOM 5821 O O . PRO A 1 730 ? -22.518 -29.531 68.200 1.00 55.69 730 PRO A O 1
ATOM 5824 N N . PRO A 1 731 ? -23.880 -27.874 68.865 1.00 46.38 731 PRO A N 1
ATOM 5825 C CA . PRO A 1 731 ? -22.799 -26.943 69.130 1.00 46.38 731 PRO A CA 1
ATOM 5826 C C . PRO A 1 731 ? -22.190 -27.235 70.501 1.00 46.38 731 PRO A C 1
ATOM 5828 O O . PRO A 1 731 ? -22.601 -26.677 71.514 1.00 46.38 731 PRO A O 1
ATOM 5831 N N . THR A 1 732 ? -21.167 -28.079 70.541 1.00 48.16 732 THR A N 1
ATOM 5832 C CA . THR A 1 732 ? -20.278 -28.149 71.701 1.00 48.16 732 THR A CA 1
ATOM 5833 C C . THR A 1 732 ? -18.836 -28.133 71.217 1.00 48.16 732 THR A C 1
ATOM 5835 O O . THR A 1 732 ? -18.370 -29.127 70.664 1.00 48.16 732 THR A O 1
ATOM 5838 N N . ASN A 1 733 ? -18.161 -27.004 71.472 1.00 51.12 733 ASN A N 1
ATOM 5839 C CA . ASN A 1 733 ? -16.718 -26.729 71.377 1.00 51.12 733 ASN A CA 1
ATOM 5840 C C . ASN A 1 733 ? -16.272 -25.758 70.251 1.00 51.12 733 ASN A C 1
ATOM 5842 O O . ASN A 1 733 ? -16.643 -25.886 69.085 1.00 51.12 733 ASN A O 1
ATOM 5846 N N . ASP A 1 734 ? -15.439 -24.779 70.622 1.00 48.53 734 ASP A N 1
ATOM 5847 C CA . ASP A 1 734 ? -15.015 -23.617 69.814 1.00 48.53 734 ASP A CA 1
ATOM 5848 C C . ASP A 1 734 ? -14.158 -23.986 68.586 1.00 48.53 734 ASP A C 1
ATOM 5850 O O . ASP A 1 734 ? -14.120 -23.275 67.577 1.00 48.53 734 ASP A O 1
ATOM 5854 N N . THR A 1 735 ? -13.522 -25.156 68.617 1.00 50.44 735 THR A N 1
ATOM 5855 C CA . THR A 1 735 ? -12.815 -25.754 67.476 1.00 50.44 735 THR A CA 1
ATOM 5856 C C . THR A 1 735 ? -13.760 -26.092 66.319 1.00 50.44 735 THR A C 1
ATOM 5858 O O . THR A 1 735 ? -13.377 -25.964 65.153 1.00 50.44 735 THR A O 1
ATOM 5861 N N . VAL A 1 736 ? -15.022 -26.429 66.613 1.00 51.78 736 VAL A N 1
ATOM 5862 C CA . VAL A 1 736 ? -16.049 -26.689 65.594 1.00 51.78 736 VAL A CA 1
ATOM 5863 C C . VAL A 1 736 ? -16.438 -25.394 64.886 1.00 51.78 736 VAL A C 1
ATOM 5865 O O . VAL A 1 736 ? -16.614 -25.404 63.674 1.00 51.78 736 VAL A O 1
ATOM 5868 N N . TRP A 1 737 ? -16.466 -24.247 65.573 1.00 56.66 737 TRP A N 1
ATOM 5869 C CA . TRP A 1 737 ? -16.773 -22.952 64.950 1.00 56.66 737 TRP A CA 1
ATOM 5870 C C . TRP A 1 737 ? -15.714 -22.498 63.942 1.00 56.66 737 TRP A C 1
ATOM 5872 O O . TRP A 1 737 ? -16.054 -21.928 62.900 1.00 56.66 737 TRP A O 1
ATOM 5882 N N . GLN A 1 738 ? -14.435 -22.772 64.205 1.00 55.38 738 GLN A N 1
ATOM 5883 C CA . GLN A 1 738 ? -13.359 -22.475 63.255 1.00 55.38 738 GLN A CA 1
ATOM 5884 C C . GLN A 1 738 ? -13.404 -23.407 62.036 1.00 55.38 738 GLN A C 1
ATOM 5886 O O . GLN A 1 738 ? -13.243 -22.942 60.902 1.00 55.38 738 GLN A O 1
ATOM 5891 N N . ALA A 1 739 ? -13.713 -24.691 62.248 1.00 49.56 739 ALA A N 1
ATOM 5892 C CA . ALA A 1 739 ? -13.941 -25.653 61.172 1.00 49.56 739 ALA A CA 1
ATOM 5893 C C . ALA A 1 739 ? -15.187 -25.298 60.338 1.00 49.56 739 ALA A C 1
ATOM 5895 O O . ALA A 1 739 ? -15.125 -25.323 59.110 1.00 49.56 739 ALA A O 1
ATOM 5896 N N . LEU A 1 740 ? -16.278 -24.847 60.970 1.00 50.91 740 LEU A N 1
ATOM 5897 C CA . LEU A 1 740 ? -17.508 -24.425 60.293 1.00 50.91 740 LEU A CA 1
ATOM 5898 C C . LEU A 1 740 ? -17.304 -23.141 59.473 1.00 50.91 740 LEU A C 1
ATOM 5900 O O . LEU A 1 740 ? -17.868 -23.007 58.389 1.00 50.91 740 LEU A O 1
ATOM 5904 N N . ARG A 1 741 ? -16.476 -22.193 59.944 1.00 55.03 741 ARG A N 1
ATOM 5905 C CA . ARG A 1 741 ? -16.110 -20.985 59.175 1.00 55.03 741 ARG A CA 1
ATOM 5906 C C . ARG A 1 741 ? -15.216 -21.313 57.978 1.00 55.03 741 ARG A C 1
ATOM 5908 O O . ARG A 1 741 ? -15.417 -20.732 56.911 1.00 55.03 741 ARG A O 1
ATOM 5915 N N . ARG A 1 742 ? -14.273 -22.254 58.124 1.00 53.50 742 ARG A N 1
ATOM 5916 C CA . ARG A 1 742 ? -13.475 -22.782 56.999 1.00 53.50 742 ARG A CA 1
ATOM 5917 C C . ARG A 1 742 ? -14.356 -23.526 55.995 1.00 53.50 742 ARG A C 1
ATOM 5919 O O . ARG A 1 742 ? -14.301 -23.206 54.812 1.00 53.50 742 ARG A O 1
ATOM 5926 N N . GLY A 1 743 ? -15.238 -24.406 56.465 1.00 52.53 743 GLY A N 1
ATOM 5927 C CA . GLY A 1 743 ? -16.203 -25.133 55.637 1.00 52.53 743 GLY A CA 1
ATOM 5928 C C . GLY A 1 743 ? -17.169 -24.207 54.893 1.00 52.53 743 GLY A C 1
ATOM 5929 O O . GLY A 1 743 ? -17.369 -24.369 53.695 1.00 52.53 743 GLY A O 1
ATOM 5930 N N . LYS A 1 744 ? -17.687 -23.154 55.544 1.00 57.41 744 LYS A N 1
ATOM 5931 C CA . LYS A 1 744 ? -18.531 -22.135 54.890 1.00 57.41 744 LYS A CA 1
ATOM 5932 C C . LYS A 1 744 ? -17.777 -21.319 53.834 1.00 57.41 744 LYS A C 1
ATOM 5934 O O . LYS A 1 744 ? -18.382 -20.954 52.830 1.00 57.41 744 LYS A O 1
ATOM 5939 N N . ARG A 1 745 ? -16.476 -21.050 54.017 1.00 51.62 745 ARG A N 1
ATOM 5940 C CA . ARG A 1 745 ? -15.625 -20.407 52.993 1.00 51.62 745 ARG A CA 1
ATOM 5941 C C . ARG A 1 745 ? -15.387 -21.320 51.795 1.00 51.62 745 ARG A C 1
ATOM 5943 O O . ARG A 1 745 ? -15.558 -20.871 50.668 1.00 51.62 745 ARG A O 1
ATOM 5950 N N . ILE A 1 746 ? -15.066 -22.588 52.038 1.00 52.94 746 ILE A N 1
ATOM 5951 C CA . ILE A 1 746 ? -14.843 -23.591 50.987 1.00 52.94 746 ILE A CA 1
ATOM 5952 C C . ILE A 1 746 ? -16.143 -23.838 50.204 1.00 52.94 746 ILE A C 1
ATOM 5954 O O . ILE A 1 746 ? -16.138 -23.800 48.980 1.00 52.94 746 ILE A O 1
ATOM 5958 N N . ALA A 1 747 ? -17.287 -23.938 50.886 1.00 48.03 747 ALA A N 1
ATOM 5959 C CA . ALA A 1 747 ? -18.602 -24.068 50.253 1.00 48.03 747 ALA A CA 1
ATOM 5960 C C . ALA A 1 747 ? -19.080 -22.789 49.536 1.00 48.03 747 ALA A C 1
ATOM 5962 O O . ALA A 1 747 ? -19.975 -22.854 48.695 1.00 48.03 747 ALA A O 1
ATOM 5963 N N . LYS A 1 748 ? -18.540 -21.609 49.872 1.00 57.78 748 LYS A N 1
ATOM 5964 C CA . LYS A 1 748 ? -18.789 -20.360 49.130 1.00 57.78 748 LYS A CA 1
ATOM 5965 C C . LYS A 1 748 ? -17.935 -20.299 47.860 1.00 57.78 748 LYS A C 1
ATOM 5967 O O . LYS A 1 748 ? -18.443 -19.886 46.826 1.00 57.78 748 LYS A O 1
ATOM 5972 N N . LEU A 1 749 ? -16.685 -20.759 47.930 1.00 55.25 749 LEU A N 1
ATOM 5973 C CA . LEU A 1 749 ? -15.793 -20.875 46.774 1.00 55.25 749 LEU A CA 1
ATOM 5974 C C . LEU A 1 749 ? -16.302 -21.924 45.780 1.00 55.25 749 LEU A C 1
ATOM 5976 O O . LEU A 1 749 ? -16.458 -21.594 44.614 1.00 55.25 749 LEU A O 1
ATOM 5980 N N . GLY A 1 750 ? -16.694 -23.115 46.245 1.00 55.59 750 GLY A N 1
ATOM 5981 C CA . GLY A 1 750 ? -17.302 -24.139 45.387 1.00 55.59 750 GLY A CA 1
ATOM 5982 C C . GLY A 1 750 ? -18.622 -23.692 44.745 1.00 55.59 750 GLY A C 1
ATOM 5983 O O . GLY A 1 750 ? -18.879 -24.004 43.589 1.00 55.59 750 GLY A O 1
ATOM 5984 N N . ARG A 1 751 ? -19.432 -22.879 45.444 1.00 52.09 751 ARG A N 1
ATOM 5985 C CA . ARG A 1 751 ? -20.634 -22.252 44.862 1.00 52.09 751 ARG A CA 1
ATOM 5986 C C . ARG A 1 751 ? -20.303 -21.271 43.740 1.00 52.09 751 ARG A C 1
ATOM 5988 O O . ARG A 1 751 ? -21.012 -21.257 42.742 1.00 52.09 751 ARG A O 1
ATOM 5995 N N . GLN A 1 752 ? -19.244 -20.481 43.895 1.00 51.66 752 GLN A N 1
ATOM 5996 C CA . GLN A 1 752 ? -18.789 -19.573 42.845 1.00 51.66 752 GLN A CA 1
ATOM 5997 C C . GLN A 1 752 ? -18.295 -20.358 41.624 1.00 51.66 752 GLN A C 1
ATOM 5999 O O . GLN A 1 752 ? -18.678 -20.034 40.510 1.00 51.66 752 GLN A O 1
ATOM 6004 N N . THR A 1 753 ? -17.558 -21.453 41.837 1.00 53.00 753 THR A N 1
ATOM 6005 C CA . THR A 1 753 ? -17.075 -22.326 40.757 1.00 53.00 753 THR A CA 1
ATOM 6006 C C . THR A 1 753 ? -18.220 -22.959 39.962 1.00 53.00 753 THR A C 1
ATOM 6008 O O . THR A 1 753 ? -18.185 -22.939 38.739 1.00 53.00 753 THR A O 1
ATOM 6011 N N . VAL A 1 754 ? -19.279 -23.431 40.629 1.00 46.00 754 VAL A N 1
ATOM 6012 C CA . VAL A 1 754 ? -20.468 -23.988 39.951 1.00 46.00 754 VAL A CA 1
ATOM 6013 C C . VAL A 1 754 ? -21.244 -22.910 39.178 1.00 46.00 754 VAL A C 1
ATOM 6015 O O . VAL A 1 754 ? -21.728 -23.170 38.082 1.00 46.00 754 VAL A O 1
ATOM 6018 N N . ILE A 1 755 ? -21.339 -21.681 39.702 1.00 51.06 755 ILE A N 1
ATOM 6019 C CA . ILE A 1 755 ? -21.953 -20.544 38.987 1.00 51.06 755 ILE A CA 1
ATOM 6020 C C . ILE A 1 755 ? -21.127 -20.162 37.747 1.00 51.06 755 ILE A C 1
ATOM 6022 O O . ILE A 1 755 ? -21.691 -19.868 36.692 1.00 51.06 755 ILE A O 1
ATOM 6026 N N . ASP A 1 756 ? -19.800 -20.199 37.857 1.00 48.62 756 ASP A N 1
ATOM 6027 C CA . ASP A 1 756 ? -18.885 -19.887 36.759 1.00 48.62 756 ASP A CA 1
ATOM 6028 C C . ASP A 1 756 ? -18.906 -20.983 35.670 1.00 48.62 756 ASP A C 1
ATOM 6030 O O . ASP A 1 756 ? -18.852 -20.668 34.480 1.00 48.62 756 ASP A O 1
ATOM 6034 N N . GLU A 1 757 ? -19.080 -22.255 36.046 1.00 47.38 757 GLU A N 1
ATOM 6035 C CA . GLU A 1 757 ? -19.258 -23.382 35.116 1.00 47.38 757 GLU A CA 1
ATOM 6036 C C . GLU A 1 757 ? -20.610 -23.336 34.384 1.00 47.38 757 GLU A C 1
ATOM 6038 O O . GLU A 1 757 ? -20.665 -23.584 33.178 1.00 47.38 757 GLU A O 1
ATOM 6043 N N . VAL A 1 758 ? -21.690 -22.935 35.066 1.00 45.16 758 VAL A N 1
ATOM 6044 C CA . VAL A 1 758 ? -23.010 -22.728 34.438 1.00 45.16 758 VAL A CA 1
ATOM 6045 C C . VAL A 1 758 ? -22.970 -21.566 33.434 1.00 45.16 758 VAL A C 1
ATOM 6047 O O . VAL A 1 758 ? -23.469 -21.712 32.318 1.00 45.16 758 VAL A O 1
ATOM 6050 N N . ARG A 1 759 ? -22.281 -20.457 33.748 1.00 46.56 759 ARG A N 1
ATOM 6051 C CA . ARG A 1 759 ? -22.055 -19.351 32.791 1.00 46.56 759 ARG A CA 1
ATOM 6052 C C . ARG A 1 759 ? -21.193 -19.752 31.594 1.00 46.56 759 ARG A C 1
ATOM 6054 O O . ARG A 1 759 ? -21.425 -19.274 30.484 1.00 46.56 759 ARG A O 1
ATOM 6061 N N . ALA A 1 760 ? -20.189 -20.605 31.801 1.00 45.22 760 ALA A N 1
ATOM 6062 C CA . ALA A 1 760 ? -19.359 -21.124 30.716 1.00 45.22 760 ALA A CA 1
ATOM 6063 C C . ALA A 1 760 ? -20.162 -22.038 29.771 1.00 45.22 760 ALA A C 1
ATOM 6065 O O . ALA A 1 760 ? -19.957 -21.991 28.558 1.00 45.22 760 ALA A O 1
ATOM 6066 N N . ALA A 1 761 ? -21.115 -22.807 30.308 1.00 39.91 761 ALA A N 1
ATOM 6067 C CA . ALA A 1 761 ? -22.030 -23.632 29.522 1.00 39.91 761 ALA A CA 1
ATOM 6068 C C . ALA A 1 761 ? -23.074 -22.799 28.748 1.00 39.91 761 ALA A C 1
ATOM 6070 O O . ALA A 1 761 ? -23.404 -23.138 27.611 1.00 39.91 761 ALA A O 1
ATOM 6071 N N . GLU A 1 762 ? -23.550 -21.678 29.302 1.00 37.50 762 GLU A N 1
ATOM 6072 C CA . GLU A 1 762 ? -24.483 -20.768 28.614 1.00 37.50 762 GLU A CA 1
ATOM 6073 C C . GLU A 1 762 ? -23.816 -19.956 27.488 1.00 37.50 762 GLU A C 1
ATOM 6075 O O . GLU A 1 762 ? -24.434 -19.740 26.442 1.00 37.50 762 GLU A O 1
ATOM 6080 N N . LYS A 1 763 ? -22.528 -19.600 27.627 1.00 39.47 763 LYS A N 1
ATOM 6081 C CA . LYS A 1 763 ? -21.724 -18.955 26.565 1.00 39.47 763 LYS A CA 1
ATOM 6082 C C . LYS A 1 763 ? -21.418 -19.855 25.359 1.00 39.47 763 LYS A C 1
ATOM 6084 O O . LYS A 1 763 ? -20.982 -19.350 24.329 1.00 39.47 763 LYS A O 1
ATOM 6089 N N . ALA A 1 764 ? -21.642 -21.166 25.453 1.00 33.75 764 ALA A N 1
ATOM 6090 C CA . ALA A 1 764 ? -21.319 -22.123 24.393 1.00 33.75 764 ALA A CA 1
ATOM 6091 C C . ALA A 1 764 ? -22.428 -22.309 23.328 1.00 33.75 764 ALA A C 1
ATOM 6093 O O . ALA A 1 764 ? -22.336 -23.223 22.507 1.00 33.75 764 ALA A O 1
ATOM 6094 N N . ARG A 1 765 ? -23.473 -21.465 23.289 1.00 30.28 765 ARG A N 1
ATOM 6095 C CA . ARG A 1 765 ? -24.490 -21.497 22.216 1.00 30.28 765 ARG A CA 1
ATOM 6096 C C . ARG A 1 765 ? -24.050 -20.682 20.986 1.00 30.28 765 ARG A C 1
ATOM 6098 O O . ARG A 1 765 ? -23.827 -19.482 21.118 1.00 30.28 765 ARG A O 1
ATOM 6105 N N . PRO A 1 766 ? -23.988 -21.269 19.774 1.00 30.66 766 PRO A N 1
ATOM 6106 C CA . PRO A 1 766 ? -23.667 -20.519 18.563 1.00 30.66 766 PRO A CA 1
ATOM 6107 C C . PRO A 1 766 ? -24.906 -19.801 18.004 1.00 30.66 766 PRO A C 1
ATOM 6109 O O . PRO A 1 766 ? -25.863 -20.433 17.550 1.00 30.66 766 PRO A O 1
ATOM 6112 N N . THR A 1 767 ? -24.871 -18.468 17.991 1.00 26.80 767 THR A N 1
ATOM 6113 C CA . THR A 1 767 ? -25.837 -17.621 17.278 1.00 26.80 767 THR A CA 1
ATOM 6114 C C . THR A 1 767 ? -25.467 -17.579 15.793 1.00 26.80 767 THR A C 1
ATOM 6116 O O . THR A 1 767 ? -24.452 -17.005 15.409 1.00 26.80 767 THR A O 1
ATOM 6119 N N . TYR A 1 768 ? -26.282 -18.205 14.944 1.00 28.55 768 TYR A N 1
ATOM 6120 C CA . TYR A 1 768 ? -26.198 -18.081 13.487 1.00 28.55 768 TYR A CA 1
ATOM 6121 C C . TYR A 1 768 ? -26.841 -16.759 13.038 1.00 28.55 768 TYR A C 1
ATOM 6123 O O . TYR A 1 768 ? -28.034 -16.559 13.259 1.00 28.55 768 TYR A O 1
ATOM 6131 N N . GLN A 1 769 ? -26.093 -15.899 12.339 1.00 27.84 769 GLN A N 1
ATOM 6132 C CA . GLN A 1 769 ? -26.660 -14.858 11.475 1.00 27.84 769 GLN A CA 1
ATOM 6133 C C . GLN A 1 769 ? -26.000 -14.883 10.091 1.00 27.84 769 GLN A C 1
ATOM 6135 O O . GLN A 1 769 ? -24.783 -14.980 9.949 1.00 27.84 769 GLN A O 1
ATOM 6140 N N . LEU A 1 770 ? -26.877 -14.882 9.085 1.00 29.02 770 LEU A N 1
ATOM 6141 C CA . LEU A 1 770 ? -26.631 -14.924 7.649 1.00 29.02 770 LEU A CA 1
ATOM 6142 C C . LEU A 1 770 ? -25.772 -13.743 7.171 1.00 29.02 770 LEU A C 1
ATOM 6144 O O . LEU A 1 770 ? -26.106 -12.596 7.453 1.00 29.02 770 LEU A O 1
ATOM 6148 N N . LEU A 1 771 ? -24.783 -14.019 6.316 1.00 28.77 771 LEU A N 1
ATOM 6149 C CA . LEU A 1 771 ? -24.164 -13.026 5.434 1.00 28.77 771 LEU A CA 1
ATOM 6150 C C . LEU A 1 771 ? -24.518 -13.339 3.972 1.00 28.77 771 LEU A C 1
ATOM 6152 O O . LEU A 1 771 ? -24.241 -14.429 3.467 1.00 28.77 771 LEU A O 1
ATOM 6156 N N . GLY A 1 772 ? -25.174 -12.369 3.328 1.00 24.81 772 GLY A N 1
ATOM 6157 C CA . GLY A 1 772 ? -25.374 -12.263 1.880 1.00 24.81 772 GLY A CA 1
ATOM 6158 C C . GLY A 1 772 ? -24.179 -11.595 1.172 1.00 24.81 772 GLY A C 1
ATOM 6159 O O . GLY A 1 772 ? -23.173 -11.309 1.814 1.00 24.81 772 GLY A O 1
ATOM 6160 N N . PRO A 1 773 ? -24.244 -11.392 -0.158 1.00 28.84 773 PRO A N 1
ATOM 6161 C CA . PRO A 1 773 ? -23.143 -11.737 -1.053 1.00 28.84 773 PRO A CA 1
ATOM 6162 C C . PRO A 1 773 ? -22.094 -10.645 -1.299 1.00 28.84 773 PRO A C 1
ATOM 6164 O O . PRO A 1 773 ? -22.376 -9.454 -1.411 1.00 28.84 773 PRO A O 1
ATOM 6167 N N . VAL A 1 774 ? -20.878 -11.153 -1.499 1.00 29.09 774 VAL A N 1
ATOM 6168 C CA . VAL A 1 774 ? -19.637 -10.493 -1.907 1.00 29.09 774 VAL A CA 1
ATOM 6169 C C . VAL A 1 774 ? -19.790 -9.789 -3.261 1.00 29.09 774 VAL A C 1
ATOM 6171 O O . VAL A 1 774 ? -20.038 -10.430 -4.283 1.00 29.09 774 VAL A O 1
ATOM 6174 N N . ALA A 1 775 ? -19.563 -8.474 -3.282 1.00 24.38 775 ALA A N 1
ATOM 6175 C CA . ALA A 1 775 ? -19.283 -7.716 -4.497 1.00 24.38 775 ALA A CA 1
ATOM 6176 C C . ALA A 1 775 ? -17.765 -7.522 -4.636 1.00 24.38 775 ALA A C 1
ATOM 6178 O O . ALA A 1 775 ? -17.115 -6.940 -3.771 1.00 24.38 775 ALA A O 1
ATOM 6179 N N . ALA A 1 776 ? -17.215 -8.028 -5.737 1.00 26.78 776 ALA A N 1
ATOM 6180 C CA . ALA A 1 776 ? -15.804 -7.960 -6.085 1.00 26.78 776 ALA A CA 1
ATOM 6181 C C . ALA A 1 776 ? -15.401 -6.635 -6.774 1.00 26.78 776 ALA A C 1
ATOM 6183 O O . ALA A 1 776 ? -16.242 -5.908 -7.305 1.00 26.78 776 ALA A O 1
ATOM 6184 N N . THR A 1 777 ? -14.072 -6.446 -6.821 1.00 25.66 777 THR A N 1
ATOM 6185 C CA . THR A 1 777 ? -13.217 -5.627 -7.714 1.00 25.66 777 THR A CA 1
ATOM 6186 C C . THR A 1 777 ? -12.907 -4.167 -7.344 1.00 25.66 777 THR A C 1
ATOM 6188 O O . THR A 1 777 ? -13.637 -3.264 -7.748 1.00 25.66 777 THR A O 1
ATOM 6191 N N . THR A 1 778 ? -11.728 -3.948 -6.739 1.00 24.95 778 THR A N 1
ATOM 6192 C CA . THR A 1 778 ? -10.583 -3.230 -7.355 1.00 24.95 778 THR A CA 1
ATOM 6193 C C . THR A 1 778 ? -9.260 -3.928 -6.971 1.00 24.95 778 THR A C 1
ATOM 6195 O O . THR A 1 778 ? -9.151 -4.428 -5.851 1.00 24.95 778 THR A O 1
ATOM 6198 N N . PRO A 1 779 ? -8.260 -4.018 -7.870 1.00 31.84 779 PRO A N 1
ATOM 6199 C CA . PRO A 1 779 ? -6.902 -4.431 -7.530 1.00 31.84 779 PRO A CA 1
ATOM 6200 C C . PRO A 1 779 ? -6.161 -3.212 -6.966 1.00 31.84 779 PRO A C 1
ATOM 6202 O O . PRO A 1 779 ? -5.374 -2.575 -7.660 1.00 31.84 779 PRO A O 1
ATOM 6205 N N . ASP A 1 780 ? -6.480 -2.835 -5.729 1.00 32.72 780 ASP A N 1
ATOM 6206 C CA . ASP A 1 780 ? -5.719 -1.822 -5.004 1.00 32.72 780 ASP A CA 1
ATOM 6207 C C . ASP A 1 780 ? -4.700 -2.514 -4.103 1.00 32.72 780 ASP A C 1
ATOM 6209 O O . ASP A 1 780 ? -5.034 -3.208 -3.141 1.00 32.72 780 ASP A O 1
ATOM 6213 N N . ASP A 1 781 ? -3.438 -2.310 -4.470 1.00 41.56 781 ASP A N 1
ATOM 6214 C CA . ASP A 1 781 ? -2.239 -2.604 -3.703 1.00 41.56 781 ASP A CA 1
ATOM 6215 C C . ASP A 1 781 ? -2.393 -1.937 -2.331 1.00 41.56 781 ASP A C 1
ATOM 6217 O O . ASP A 1 781 ? -2.129 -0.745 -2.149 1.00 41.56 781 ASP A O 1
ATOM 6221 N N . SER A 1 782 ? -2.877 -2.692 -1.342 1.00 34.25 782 SER A N 1
ATOM 6222 C CA . SER A 1 782 ? -2.813 -2.273 0.047 1.00 34.25 782 SER A CA 1
ATOM 6223 C C . SER A 1 782 ? -1.364 -2.387 0.515 1.00 34.25 782 SER A C 1
ATOM 6225 O O . SER A 1 782 ? -1.021 -3.247 1.324 1.00 34.25 782 SER A O 1
ATOM 6227 N N . GLY A 1 783 ? -0.518 -1.505 -0.022 1.00 35.91 783 GLY A N 1
ATOM 6228 C CA . GLY A 1 783 ? 0.828 -1.187 0.436 1.00 35.91 783 GLY A CA 1
ATOM 6229 C C . GLY A 1 783 ? 0.769 -0.472 1.782 1.00 35.91 783 GLY A C 1
ATOM 6230 O O . GLY A 1 783 ? 1.123 0.695 1.893 1.00 35.91 783 GLY A O 1
ATOM 6231 N N . ASN A 1 784 ? 0.239 -1.181 2.780 1.00 35.06 784 ASN A N 1
ATOM 6232 C CA . ASN A 1 784 ? 0.408 -0.886 4.197 1.00 35.06 784 ASN A CA 1
ATOM 6233 C C . ASN A 1 784 ? 1.263 -1.970 4.878 1.00 35.06 784 ASN A C 1
ATOM 6235 O O . ASN A 1 784 ? 1.230 -2.104 6.097 1.00 35.06 784 ASN A O 1
ATOM 6239 N N . ALA A 1 785 ? 2.036 -2.737 4.099 1.00 36.12 785 ALA A N 1
ATOM 6240 C CA . ALA A 1 785 ? 3.395 -3.001 4.541 1.00 36.12 785 ALA A CA 1
ATOM 6241 C C . ALA A 1 785 ? 4.055 -1.625 4.563 1.00 36.12 785 ALA A C 1
ATOM 6243 O O . ALA A 1 785 ? 3.914 -0.881 3.586 1.00 36.12 785 ALA A O 1
ATOM 6244 N N . GLY A 1 786 ? 4.686 -1.248 5.671 1.00 35.53 786 GLY A N 1
ATOM 6245 C CA . GLY A 1 786 ? 5.528 -0.067 5.652 1.00 35.53 786 GLY A CA 1
ATOM 6246 C C . GLY A 1 786 ? 6.466 -0.138 4.447 1.00 35.53 786 GLY A C 1
ATOM 6247 O O . GLY A 1 786 ? 6.716 -1.205 3.867 1.00 35.53 786 GLY A O 1
ATOM 6248 N N . ASP A 1 787 ? 7.057 0.991 4.095 1.00 38.38 787 ASP A N 1
ATOM 6249 C CA . ASP A 1 787 ? 8.468 0.899 3.764 1.00 38.38 787 ASP A CA 1
ATOM 6250 C C . ASP A 1 787 ? 9.142 0.250 4.990 1.00 38.38 787 ASP A C 1
ATOM 6252 O O . ASP A 1 787 ? 9.621 0.935 5.886 1.00 38.38 787 ASP A O 1
ATOM 6256 N N . ASP A 1 788 ? 9.085 -1.086 5.082 1.00 39.66 788 ASP A N 1
ATOM 6257 C CA . ASP A 1 788 ? 10.146 -1.878 5.665 1.00 39.66 788 ASP A CA 1
ATOM 6258 C C . ASP A 1 788 ? 11.329 -1.501 4.785 1.00 39.66 788 ASP A C 1
ATOM 6260 O O . ASP A 1 788 ? 11.557 -2.069 3.711 1.00 39.66 788 ASP A O 1
ATOM 6264 N N . GLU A 1 789 ? 11.980 -0.406 5.170 1.00 43.28 789 GLU A N 1
ATOM 6265 C CA . GLU A 1 789 ? 13.332 -0.125 4.768 1.00 43.28 789 GLU A CA 1
ATOM 6266 C C . GLU A 1 789 ? 14.077 -1.425 5.061 1.00 43.28 789 GLU A C 1
ATOM 6268 O O . GLU A 1 789 ? 14.248 -1.833 6.209 1.00 43.28 789 GLU A O 1
ATOM 6273 N N . LEU A 1 790 ? 14.431 -2.141 3.993 1.00 45.97 790 LEU A N 1
ATOM 6274 C CA . LEU A 1 790 ? 15.411 -3.218 4.006 1.00 45.97 790 LEU A CA 1
ATOM 6275 C C . LEU A 1 790 ? 16.778 -2.590 4.334 1.00 45.97 790 LEU A C 1
ATOM 6277 O O . LEU A 1 790 ? 17.708 -2.657 3.540 1.00 45.97 790 LEU A O 1
ATOM 6281 N N . GLU A 1 791 ? 16.877 -1.914 5.481 1.00 44.81 791 GLU A N 1
ATOM 6282 C CA . GLU A 1 791 ? 18.048 -1.165 5.941 1.00 44.81 791 GLU A CA 1
ATOM 6283 C C . GLU A 1 791 ? 19.196 -2.095 6.363 1.00 44.81 791 GLU A C 1
ATOM 6285 O O . GLU A 1 791 ? 20.326 -1.643 6.503 1.00 44.81 791 GLU A O 1
ATOM 6290 N N . ASP A 1 792 ? 18.942 -3.406 6.428 1.00 46.06 792 ASP A N 1
ATOM 6291 C CA . ASP A 1 792 ? 19.962 -4.444 6.602 1.00 46.06 792 ASP A CA 1
ATOM 6292 C C . ASP A 1 792 ? 20.271 -5.208 5.299 1.00 46.06 792 ASP A C 1
ATOM 6294 O O . ASP A 1 792 ? 20.741 -6.350 5.331 1.00 46.06 792 ASP A O 1
ATOM 6298 N N . ASN A 1 793 ? 20.033 -4.614 4.125 1.00 48.06 793 ASN A N 1
ATOM 6299 C CA . ASN A 1 793 ? 20.801 -5.033 2.956 1.00 48.06 793 ASN A CA 1
ATOM 6300 C C . ASN A 1 793 ? 22.221 -4.497 3.143 1.00 48.06 793 ASN A C 1
ATOM 6302 O O . ASN A 1 793 ? 22.532 -3.376 2.753 1.00 48.06 793 ASN A O 1
ATOM 6306 N N . ASP A 1 794 ? 23.062 -5.300 3.798 1.00 48.75 794 ASP A N 1
ATOM 6307 C CA . ASP A 1 794 ? 24.490 -5.038 3.930 1.00 48.75 794 ASP A CA 1
ATOM 6308 C C . ASP A 1 794 ? 25.042 -4.626 2.547 1.00 48.75 794 ASP A C 1
ATOM 6310 O O . ASP A 1 794 ? 24.986 -5.433 1.613 1.00 48.75 794 ASP A O 1
ATOM 6314 N N . PRO A 1 795 ? 25.547 -3.387 2.374 1.00 51.91 795 PRO A N 1
ATOM 6315 C CA . PRO A 1 795 ? 26.050 -2.920 1.088 1.00 51.91 795 PRO A CA 1
ATOM 6316 C C . PRO A 1 795 ? 27.197 -3.792 0.556 1.00 51.91 795 PRO A C 1
ATOM 6318 O O . PRO A 1 795 ? 27.453 -3.790 -0.648 1.00 51.91 795 PRO A O 1
ATOM 6321 N N . SER A 1 796 ? 27.847 -4.597 1.413 1.00 49.88 796 SER A N 1
ATOM 6322 C CA . SER A 1 796 ? 28.818 -5.615 0.992 1.00 49.88 796 SER A CA 1
ATOM 6323 C C . SER A 1 796 ? 28.209 -6.687 0.074 1.00 49.88 796 SER A C 1
ATOM 6325 O O . SER A 1 796 ? 28.912 -7.304 -0.726 1.00 49.88 796 SER A O 1
ATOM 6327 N N . LEU A 1 797 ? 26.883 -6.868 0.096 1.00 51.84 797 LEU A N 1
ATOM 6328 C CA . LEU A 1 797 ? 26.166 -7.772 -0.799 1.00 51.84 797 LEU A CA 1
ATOM 6329 C C . LEU A 1 797 ? 26.154 -7.267 -2.256 1.00 51.84 797 LEU A C 1
ATOM 6331 O O . LEU A 1 797 ? 25.859 -8.059 -3.156 1.00 51.84 797 LEU A O 1
ATOM 6335 N N . ASN A 1 798 ? 26.544 -6.017 -2.524 1.00 58.06 798 ASN A N 1
ATOM 6336 C CA . ASN A 1 798 ? 26.646 -5.473 -3.880 1.00 58.06 798 ASN A CA 1
ATOM 6337 C C . ASN A 1 798 ? 27.995 -5.731 -4.572 1.00 58.06 798 ASN A C 1
ATOM 6339 O O . ASN A 1 798 ? 28.102 -5.491 -5.775 1.00 58.06 798 ASN A O 1
ATOM 6343 N N . GLU A 1 799 ? 28.967 -6.370 -3.916 1.00 57.50 799 GLU A N 1
ATOM 6344 C CA . GLU A 1 799 ? 30.221 -6.809 -4.548 1.00 57.50 799 GLU A CA 1
ATOM 6345 C C . GLU A 1 799 ? 30.143 -8.298 -4.915 1.00 57.50 799 GLU A C 1
ATOM 6347 O O . GLU A 1 799 ? 30.169 -9.182 -4.066 1.00 57.50 799 GLU A O 1
ATOM 6352 N N . GLY A 1 800 ? 29.954 -8.600 -6.197 1.00 73.19 800 GLY A N 1
ATOM 6353 C CA . GLY A 1 800 ? 29.877 -9.976 -6.686 1.00 73.19 800 GLY A CA 1
ATOM 6354 C C . GLY A 1 800 ? 29.252 -10.039 -8.068 1.00 73.19 800 GLY A C 1
ATOM 6355 O O . GLY A 1 800 ? 28.342 -9.259 -8.356 1.00 73.19 800 GLY A O 1
ATOM 6356 N N . ASP A 1 801 ? 29.747 -10.947 -8.897 1.00 89.81 801 ASP A N 1
ATOM 6357 C CA . ASP A 1 801 ? 29.193 -11.207 -10.221 1.00 89.81 801 ASP A CA 1
ATOM 6358 C C . ASP A 1 801 ? 27.784 -11.813 -10.117 1.00 89.81 801 ASP A C 1
ATOM 6360 O O . ASP A 1 801 ? 27.352 -12.283 -9.058 1.00 89.81 801 ASP A O 1
ATOM 6364 N N . GLU A 1 802 ? 27.051 -11.802 -11.228 1.00 92.88 802 GLU A N 1
ATOM 6365 C CA . GLU A 1 802 ? 25.788 -12.526 -11.330 1.00 92.88 802 GLU A CA 1
ATOM 6366 C C . GLU A 1 802 ? 25.944 -13.996 -10.925 1.00 92.88 802 GLU A C 1
ATOM 6368 O O . GLU A 1 802 ? 26.851 -14.696 -11.381 1.00 92.88 802 GLU A O 1
ATOM 6373 N N . SER A 1 803 ? 25.008 -14.487 -10.117 1.00 95.38 803 SER A N 1
ATOM 6374 C CA . SER A 1 803 ? 25.055 -15.844 -9.574 1.00 95.38 803 SER A CA 1
ATOM 6375 C C . SER A 1 803 ? 23.678 -16.502 -9.592 1.00 95.38 803 SER A C 1
ATOM 6377 O O . SER A 1 803 ? 22.644 -15.835 -9.543 1.00 95.38 803 SER A O 1
ATOM 6379 N N . ASP A 1 804 ? 23.656 -17.832 -9.669 1.00 95.62 804 ASP A N 1
ATOM 6380 C CA . ASP A 1 804 ? 22.440 -18.624 -9.447 1.00 95.62 804 ASP A CA 1
ATOM 6381 C C . ASP A 1 804 ? 22.160 -18.841 -7.942 1.00 95.62 804 ASP A C 1
ATOM 6383 O O . ASP A 1 804 ? 21.100 -19.345 -7.576 1.00 95.62 804 ASP A O 1
ATOM 6387 N N . GLU A 1 805 ? 23.083 -18.444 -7.058 1.00 95.44 805 GLU A N 1
ATOM 6388 C CA . GLU A 1 805 ? 22.926 -18.539 -5.604 1.00 95.44 805 GLU A CA 1
ATOM 6389 C C . GLU A 1 805 ? 22.163 -17.331 -5.038 1.00 95.44 805 GLU A C 1
ATOM 6391 O O . GLU A 1 805 ? 22.538 -16.185 -5.282 1.00 95.44 805 GLU A O 1
ATOM 6396 N N . SER A 1 806 ? 21.116 -17.590 -4.244 1.00 96.25 806 SER A N 1
ATOM 6397 C CA . SER A 1 806 ? 20.322 -16.552 -3.569 1.00 96.25 806 SER A CA 1
ATOM 6398 C C . SER A 1 806 ? 20.714 -16.388 -2.099 1.00 96.25 806 SER A C 1
ATOM 6400 O O . SER A 1 806 ? 20.729 -17.334 -1.308 1.00 96.25 806 SER A O 1
ATOM 6402 N N . LYS A 1 807 ? 20.958 -15.143 -1.708 1.00 94.62 807 LYS A N 1
ATOM 6403 C CA . LYS A 1 807 ? 21.157 -14.663 -0.340 1.00 94.62 807 LYS A CA 1
ATOM 6404 C C . LYS A 1 807 ? 19.856 -14.675 0.449 1.00 94.62 807 LYS A C 1
ATOM 6406 O O . LYS A 1 807 ? 19.876 -15.039 1.626 1.00 94.62 807 LYS A O 1
ATOM 6411 N N . VAL A 1 808 ? 18.722 -14.351 -0.182 1.00 96.31 808 VAL A N 1
ATOM 6412 C CA . VAL A 1 808 ? 17.404 -14.475 0.459 1.00 96.31 808 VAL A CA 1
ATOM 6413 C C . VAL A 1 808 ? 17.143 -15.934 0.830 1.00 96.31 808 VAL A C 1
ATOM 6415 O O . VAL A 1 808 ? 16.714 -16.210 1.950 1.00 96.31 808 VAL A O 1
ATOM 6418 N N . TYR A 1 809 ? 17.507 -16.888 -0.031 1.00 97.19 809 TYR A N 1
ATOM 6419 C CA . TYR A 1 809 ? 17.468 -18.305 0.333 1.00 97.19 809 TYR A CA 1
ATOM 6420 C C . TYR A 1 809 ? 18.318 -18.618 1.570 1.00 97.19 809 TYR A C 1
ATOM 6422 O O . TYR A 1 809 ? 17.805 -19.221 2.512 1.00 97.19 809 TYR A O 1
ATOM 6430 N N . CYS A 1 810 ? 19.573 -18.160 1.626 1.00 95.56 810 CYS A N 1
ATOM 6431 C CA . CYS A 1 810 ? 20.434 -18.360 2.797 1.00 95.56 810 CYS A CA 1
ATOM 6432 C C . CYS A 1 810 ? 19.819 -17.790 4.087 1.00 95.56 810 CYS A C 1
ATOM 6434 O O . CYS A 1 810 ? 19.865 -18.452 5.124 1.00 95.56 810 CYS A O 1
ATOM 6436 N N . LYS A 1 811 ? 19.197 -16.605 4.019 1.00 95.94 811 LYS A N 1
ATOM 6437 C CA . LYS A 1 811 ? 18.496 -15.971 5.148 1.00 95.94 811 LYS A CA 1
ATOM 6438 C C . LYS A 1 811 ? 17.348 -16.846 5.660 1.00 95.94 811 LYS A C 1
ATOM 6440 O O . LYS A 1 811 ? 17.294 -17.149 6.848 1.00 95.94 811 LYS A O 1
ATOM 6445 N N . TYR A 1 812 ? 16.458 -17.296 4.775 1.00 96.19 812 TYR A N 1
ATOM 6446 C CA . TYR A 1 812 ? 15.296 -18.109 5.161 1.00 96.19 812 TYR A CA 1
ATOM 6447 C C . TYR A 1 812 ? 15.659 -19.551 5.547 1.00 96.19 812 TYR A C 1
ATOM 6449 O O . TYR A 1 812 ? 14.976 -20.150 6.377 1.00 96.19 812 TYR A O 1
ATOM 6457 N N . ALA A 1 813 ? 16.747 -20.102 5.006 1.00 96.31 813 ALA A N 1
ATOM 6458 C CA . ALA A 1 813 ? 17.273 -21.408 5.402 1.00 96.31 813 ALA A CA 1
ATOM 6459 C C . ALA A 1 813 ? 17.856 -21.404 6.830 1.00 96.31 813 ALA A C 1
ATOM 6461 O O . ALA A 1 813 ? 17.894 -22.446 7.482 1.00 96.31 813 ALA A O 1
ATOM 6462 N N . GLN A 1 814 ? 18.296 -20.242 7.323 1.00 95.62 814 GLN A N 1
ATOM 6463 C CA . GLN A 1 814 ? 18.843 -20.064 8.672 1.00 95.62 814 GLN A CA 1
ATOM 6464 C C . GLN A 1 814 ? 17.788 -19.653 9.711 1.00 95.62 814 GLN A C 1
ATOM 6466 O O . GLN A 1 814 ? 18.108 -19.584 10.898 1.00 95.62 814 GLN A O 1
ATOM 6471 N N . MET A 1 815 ? 16.541 -19.391 9.303 1.00 94.44 815 MET A N 1
ATOM 6472 C CA . MET A 1 815 ? 15.480 -19.022 10.239 1.00 94.44 815 MET A CA 1
ATOM 6473 C C . MET A 1 815 ? 15.134 -20.182 11.173 1.00 94.44 815 MET A C 1
ATOM 6475 O O . MET A 1 815 ? 14.989 -21.333 10.758 1.00 94.44 815 MET A O 1
ATOM 6479 N N . HIS A 1 816 ? 14.978 -19.868 12.456 1.00 94.31 816 HIS A N 1
ATOM 6480 C CA . HIS A 1 816 ? 14.503 -20.826 13.443 1.00 94.31 816 HIS A CA 1
ATOM 6481 C C . HIS A 1 816 ? 12.974 -20.936 13.384 1.00 94.31 816 HIS A C 1
ATOM 6483 O O . HIS A 1 816 ? 12.324 -19.908 13.201 1.00 94.31 816 HIS A O 1
ATOM 6489 N N . PRO A 1 817 ? 12.397 -22.139 13.575 1.00 94.56 817 PRO A N 1
ATOM 6490 C CA . PRO A 1 817 ? 10.950 -22.300 13.671 1.00 94.56 817 PRO A CA 1
ATOM 6491 C C . PRO A 1 817 ? 10.367 -21.390 14.754 1.00 94.56 817 PRO A C 1
ATOM 6493 O O . PRO A 1 817 ? 10.818 -21.438 15.903 1.00 94.56 817 PRO A O 1
ATOM 6496 N N . GLN A 1 818 ? 9.382 -20.577 14.385 1.00 92.38 818 GLN A N 1
ATOM 6497 C CA . GLN A 1 818 ? 8.609 -19.759 15.313 1.00 92.38 818 GLN A CA 1
ATOM 6498 C C . GLN A 1 818 ? 7.206 -20.354 15.462 1.00 92.38 818 GLN A C 1
ATOM 6500 O O . GLN A 1 818 ? 6.709 -21.078 14.596 1.00 92.38 818 GLN A O 1
ATOM 6505 N N . ASP A 1 819 ? 6.574 -20.110 16.609 1.00 89.75 819 ASP A N 1
ATOM 6506 C CA . ASP A 1 819 ? 5.197 -20.544 16.826 1.00 89.75 819 ASP A CA 1
ATOM 6507 C C . ASP A 1 819 ? 4.237 -19.578 16.122 1.00 89.75 819 ASP A C 1
ATOM 6509 O O . ASP A 1 819 ? 3.884 -18.532 16.659 1.00 89.75 819 ASP A O 1
ATOM 6513 N N . HIS A 1 820 ? 3.832 -19.945 14.907 1.00 90.19 820 HIS A N 1
ATOM 6514 C CA . HIS A 1 820 ? 2.844 -19.222 14.102 1.00 90.19 820 HIS A CA 1
ATOM 6515 C C . HIS A 1 820 ? 1.412 -19.750 14.308 1.00 90.19 820 HIS A C 1
ATOM 6517 O O . HIS A 1 820 ? 0.534 -19.518 13.480 1.00 90.19 820 HIS A O 1
ATOM 6523 N N . SER A 1 821 ? 1.130 -20.488 15.391 1.00 86.25 821 SER A N 1
ATOM 6524 C CA . SER A 1 821 ? -0.225 -21.011 15.646 1.00 86.25 821 SER A CA 1
ATOM 6525 C C . SER A 1 821 ? -1.279 -19.916 15.866 1.00 86.25 821 SER A C 1
ATOM 6527 O O . SER A 1 821 ? -2.468 -20.169 15.665 1.00 86.25 821 SER A O 1
ATOM 6529 N N . GLY A 1 822 ? -0.850 -18.705 16.240 1.00 88.94 822 GLY A N 1
ATOM 6530 C CA . GLY A 1 822 ? -1.698 -17.520 16.378 1.00 88.94 822 GLY A CA 1
ATOM 6531 C C . GLY A 1 822 ? -1.763 -16.622 15.139 1.00 88.94 822 GLY A C 1
ATOM 6532 O O . GLY A 1 822 ? -2.506 -15.638 15.159 1.00 88.94 822 GLY A O 1
ATOM 6533 N N . ASP A 1 823 ? -1.013 -16.931 14.078 1.00 90.12 823 ASP A N 1
ATOM 6534 C CA . ASP A 1 823 ? -0.930 -16.052 12.919 1.00 90.12 823 ASP A CA 1
ATOM 6535 C C . ASP A 1 823 ? -2.196 -16.122 12.062 1.00 90.12 823 ASP A C 1
ATOM 6537 O O . ASP A 1 823 ? -2.720 -17.173 11.683 1.00 90.12 823 ASP A O 1
ATOM 6541 N N . THR A 1 824 ? -2.699 -14.940 11.736 1.00 90.38 824 THR A N 1
ATOM 6542 C CA . THR A 1 824 ? -3.835 -14.735 10.847 1.00 90.38 824 THR A CA 1
ATOM 6543 C C . THR A 1 824 ? -3.444 -15.004 9.392 1.00 90.38 824 THR A C 1
ATOM 6545 O O . THR A 1 824 ? -2.296 -14.837 8.984 1.00 90.38 824 THR A O 1
ATOM 6548 N N . GLU A 1 825 ? -4.423 -15.334 8.543 1.00 89.88 825 GLU A N 1
ATOM 6549 C CA . GLU A 1 825 ? -4.206 -15.492 7.095 1.00 89.88 825 GLU A CA 1
ATOM 6550 C C . GLU A 1 825 ? -3.541 -14.255 6.458 1.00 89.88 825 GLU A C 1
ATOM 6552 O O . GLU A 1 825 ? -2.732 -14.374 5.538 1.00 89.88 825 GLU A O 1
ATOM 6557 N N . ASN A 1 826 ? -3.838 -13.063 6.982 1.00 86.62 826 ASN A N 1
ATOM 6558 C CA . ASN A 1 826 ? -3.226 -11.816 6.533 1.00 86.62 826 ASN A CA 1
ATOM 6559 C C . ASN A 1 826 ? -1.735 -11.730 6.881 1.00 86.62 826 ASN A C 1
ATOM 6561 O O . ASN A 1 826 ? -0.967 -11.224 6.069 1.00 86.62 826 ASN A O 1
ATOM 6565 N N . GLN A 1 827 ? -1.308 -12.241 8.039 1.00 90.25 827 GLN A N 1
ATOM 6566 C CA . GLN A 1 827 ? 0.114 -12.301 8.394 1.00 90.25 827 GLN A CA 1
ATOM 6567 C C . GLN A 1 827 ? 0.869 -13.244 7.458 1.00 90.25 827 GLN A C 1
ATOM 6569 O O . GLN A 1 827 ? 1.864 -12.829 6.870 1.00 90.25 827 GLN A O 1
ATOM 6574 N N . HIS A 1 828 ? 0.334 -14.438 7.188 1.00 93.00 828 HIS A N 1
ATOM 6575 C CA . HIS A 1 828 ? 0.926 -15.347 6.199 1.00 93.00 828 HIS A CA 1
ATOM 6576 C C . HIS A 1 828 ? 1.019 -14.701 4.806 1.00 93.00 828 HIS A C 1
ATOM 6578 O O . HIS A 1 828 ? 2.049 -14.790 4.139 1.00 93.00 828 HIS A O 1
ATOM 6584 N N . LYS A 1 829 ? -0.033 -13.996 4.358 1.00 92.31 829 LYS A N 1
ATOM 6585 C CA . LYS A 1 829 ? -0.012 -13.230 3.097 1.00 92.31 829 LYS A CA 1
ATOM 6586 C C . LYS A 1 829 ? 1.046 -12.131 3.091 1.00 92.31 829 LYS A C 1
ATOM 6588 O O . LYS A 1 829 ? 1.674 -11.911 2.056 1.00 92.31 829 LYS A O 1
ATOM 6593 N N . ASN A 1 830 ? 1.257 -11.449 4.211 1.00 90.69 830 ASN A N 1
ATOM 6594 C CA . ASN A 1 830 ? 2.292 -10.426 4.329 1.00 90.69 830 ASN A CA 1
ATOM 6595 C C . ASN A 1 830 ? 3.695 -11.039 4.247 1.00 90.69 830 ASN A C 1
ATOM 6597 O O . ASN A 1 830 ? 4.522 -10.526 3.498 1.00 90.69 830 ASN A O 1
ATOM 6601 N N . GLU A 1 831 ? 3.938 -12.167 4.916 1.00 94.62 831 GLU A N 1
ATOM 6602 C CA . GLU A 1 831 ? 5.207 -12.905 4.830 1.00 94.62 831 GLU A CA 1
ATOM 6603 C C . GLU A 1 831 ? 5.486 -13.385 3.398 1.00 94.62 831 GLU A C 1
ATOM 6605 O O . GLU A 1 831 ? 6.591 -13.203 2.885 1.00 94.62 831 GLU A O 1
ATOM 6610 N N . MET A 1 832 ? 4.473 -13.919 2.704 1.00 95.50 832 MET A N 1
ATOM 6611 C CA . MET A 1 832 ? 4.598 -14.322 1.297 1.00 95.50 832 MET A CA 1
ATOM 6612 C C . MET A 1 832 ? 4.936 -13.137 0.381 1.00 95.50 832 MET A C 1
ATOM 6614 O O . MET A 1 832 ? 5.847 -13.224 -0.444 1.00 95.50 832 MET A O 1
ATOM 6618 N N . ASN A 1 833 ? 4.238 -12.009 0.544 1.00 94.31 833 ASN A N 1
ATOM 6619 C CA . ASN A 1 833 ? 4.511 -10.787 -0.216 1.00 94.31 833 ASN A CA 1
ATOM 6620 C C . ASN A 1 833 ? 5.910 -10.227 0.072 1.00 94.31 833 ASN A C 1
ATOM 6622 O O . ASN A 1 833 ? 6.595 -9.791 -0.855 1.00 94.31 833 ASN A O 1
ATOM 6626 N N . SER A 1 834 ? 6.335 -10.250 1.337 1.00 94.75 834 SER A N 1
ATOM 6627 C CA . SER A 1 834 ? 7.660 -9.795 1.762 1.00 94.75 834 SER A CA 1
ATOM 6628 C C . SER A 1 834 ? 8.761 -10.649 1.140 1.00 94.75 834 SER A C 1
ATOM 6630 O O . SER A 1 834 ? 9.692 -10.106 0.544 1.00 94.75 834 SER A O 1
ATOM 6632 N N . LEU A 1 835 ? 8.616 -11.978 1.178 1.00 96.62 835 LEU A N 1
ATOM 6633 C CA . LEU A 1 835 ? 9.548 -12.904 0.539 1.00 96.62 835 LEU A CA 1
ATOM 6634 C C . LEU A 1 835 ? 9.633 -12.660 -0.978 1.00 96.62 835 LEU A C 1
ATOM 6636 O O . LEU A 1 835 ? 10.730 -12.520 -1.516 1.00 96.62 835 LEU A O 1
ATOM 6640 N N . CYS A 1 836 ? 8.489 -12.550 -1.662 1.00 96.94 836 CYS A N 1
ATOM 6641 C CA . CYS A 1 836 ? 8.439 -12.265 -3.099 1.00 96.94 836 CYS A CA 1
ATOM 6642 C C . CYS A 1 836 ? 9.160 -10.951 -3.445 1.00 96.94 836 CYS A C 1
ATOM 6644 O O . CYS A 1 836 ? 9.988 -10.914 -4.357 1.00 96.94 836 CYS A O 1
ATOM 6646 N N . ARG A 1 837 ? 8.915 -9.882 -2.673 1.00 95.25 837 ARG A N 1
ATOM 6647 C CA . ARG A 1 837 ? 9.580 -8.582 -2.849 1.00 95.25 837 ARG A CA 1
ATOM 6648 C C . ARG A 1 837 ? 11.092 -8.685 -2.637 1.00 95.25 837 ARG A C 1
ATOM 6650 O O . ARG A 1 837 ? 11.834 -8.183 -3.473 1.00 95.25 837 ARG A O 1
ATOM 6657 N N . GLN A 1 838 ? 11.542 -9.344 -1.567 1.00 95.75 838 GLN A N 1
ATOM 6658 C CA . GLN A 1 838 ? 12.969 -9.537 -1.276 1.00 95.75 838 GLN A CA 1
ATOM 6659 C C . GLN A 1 838 ? 13.680 -10.283 -2.412 1.00 95.75 838 GLN A C 1
ATOM 6661 O O . GLN A 1 838 ? 14.744 -9.854 -2.847 1.00 95.75 838 GLN A O 1
ATOM 6666 N N . VAL A 1 839 ? 13.068 -11.347 -2.943 1.00 97.00 839 VAL A N 1
ATOM 6667 C CA . VAL A 1 839 ? 13.623 -12.117 -4.067 1.00 97.00 839 VAL A CA 1
ATOM 6668 C C . VAL A 1 839 ? 13.711 -11.283 -5.350 1.00 97.00 839 VAL A C 1
ATOM 6670 O O . VAL A 1 839 ? 14.725 -11.340 -6.040 1.00 97.00 839 VAL A O 1
ATOM 6673 N N . ILE A 1 840 ? 12.691 -10.479 -5.674 1.00 96.56 840 ILE A N 1
ATOM 6674 C CA . ILE A 1 840 ? 12.728 -9.591 -6.851 1.00 96.56 840 ILE A CA 1
ATOM 6675 C C . ILE A 1 840 ? 13.834 -8.535 -6.711 1.00 96.56 840 ILE A C 1
ATOM 6677 O O . ILE A 1 840 ? 14.577 -8.304 -7.665 1.00 96.56 840 ILE A O 1
ATOM 6681 N N . LEU A 1 841 ? 13.940 -7.901 -5.540 1.00 94.81 841 LEU A N 1
ATOM 6682 C CA . LEU A 1 841 ? 14.936 -6.862 -5.257 1.00 94.81 841 LEU A CA 1
ATOM 6683 C C . LEU A 1 841 ? 16.365 -7.415 -5.319 1.00 94.81 841 LEU A C 1
ATOM 6685 O O . LEU A 1 841 ? 17.209 -6.848 -6.012 1.00 94.81 841 LEU A O 1
ATOM 6689 N N . GLU A 1 842 ? 16.608 -8.568 -4.686 1.00 94.94 842 GLU A N 1
ATOM 6690 C CA . GLU A 1 842 ? 17.886 -9.280 -4.781 1.00 94.94 842 GLU A CA 1
ATOM 6691 C C . GLU A 1 842 ? 18.234 -9.600 -6.240 1.00 94.94 842 GLU A C 1
ATOM 6693 O O . GLU A 1 842 ? 19.371 -9.411 -6.685 1.00 94.94 842 GLU A O 1
ATOM 6698 N N . CYS A 1 843 ? 17.256 -10.117 -6.982 1.00 96.19 843 CYS A N 1
ATOM 6699 C CA . CYS A 1 843 ? 17.484 -10.572 -8.337 1.00 96.19 843 CYS A CA 1
ATOM 6700 C C . CYS A 1 843 ? 17.849 -9.434 -9.278 1.00 96.19 843 CYS A C 1
ATOM 6702 O O . CYS A 1 843 ? 18.759 -9.588 -10.082 1.00 96.19 843 CYS A O 1
ATOM 6704 N N . LEU A 1 844 ? 17.186 -8.290 -9.152 1.00 95.56 844 LEU A N 1
ATOM 6705 C CA . LEU A 1 844 ? 17.379 -7.142 -10.033 1.00 95.56 844 LEU A CA 1
ATOM 6706 C C . LEU A 1 844 ? 18.402 -6.125 -9.507 1.00 95.56 844 LEU A C 1
ATOM 6708 O O . LEU A 1 844 ? 18.487 -5.021 -10.043 1.00 95.56 844 LEU A O 1
ATOM 6712 N N . ASN A 1 845 ? 19.163 -6.486 -8.467 1.00 93.06 845 ASN A N 1
ATOM 6713 C CA . ASN A 1 845 ? 20.175 -5.635 -7.837 1.00 93.06 845 ASN A CA 1
ATOM 6714 C C . ASN A 1 845 ? 19.647 -4.245 -7.434 1.00 93.06 845 ASN A C 1
ATOM 6716 O O . ASN A 1 845 ? 20.307 -3.234 -7.679 1.00 93.06 845 ASN A O 1
ATOM 6720 N N . GLY A 1 846 ? 18.434 -4.181 -6.881 1.00 91.00 846 GLY A N 1
ATOM 6721 C CA . GLY A 1 846 ? 17.847 -2.923 -6.426 1.00 91.00 846 GLY A CA 1
ATOM 6722 C C . GLY A 1 846 ? 17.538 -2.964 -4.941 1.00 91.00 846 GLY A C 1
ATOM 6723 O O . GLY A 1 846 ? 16.928 -3.915 -4.460 1.00 91.00 846 GLY A O 1
ATOM 6724 N N . ASP A 1 847 ? 17.905 -1.905 -4.226 1.00 87.69 847 ASP A N 1
ATOM 6725 C CA . ASP A 1 847 ? 17.566 -1.755 -2.809 1.00 87.69 847 ASP A CA 1
ATOM 6726 C C . ASP A 1 847 ? 16.093 -1.365 -2.650 1.00 87.69 847 ASP A C 1
ATOM 6728 O O . ASP A 1 847 ? 15.401 -1.766 -1.710 1.00 87.69 847 ASP A O 1
ATOM 6732 N N . ARG A 1 848 ? 15.582 -0.596 -3.614 1.00 85.12 848 ARG A N 1
ATOM 6733 C CA . ARG A 1 848 ? 14.204 -0.119 -3.664 1.00 85.12 848 ARG A CA 1
ATOM 6734 C C . ARG A 1 848 ? 13.563 -0.517 -4.982 1.00 85.12 848 ARG A C 1
ATOM 6736 O O . ARG A 1 848 ? 14.212 -0.658 -6.013 1.00 85.12 848 ARG A O 1
ATOM 6743 N N . ALA A 1 849 ? 12.233 -0.607 -4.974 1.00 82.00 849 ALA A N 1
ATOM 6744 C CA . ALA A 1 849 ? 11.460 -0.931 -6.175 1.00 82.00 849 ALA A CA 1
ATOM 6745 C C . ALA A 1 849 ? 11.722 0.049 -7.336 1.00 82.00 849 ALA A C 1
ATOM 6747 O O . ALA A 1 849 ? 11.580 -0.318 -8.500 1.00 82.00 849 ALA A O 1
ATOM 6748 N N . MET A 1 850 ? 12.124 1.286 -7.023 1.00 82.75 850 MET A N 1
ATOM 6749 C CA . MET A 1 850 ? 12.459 2.281 -8.034 1.00 82.75 850 MET A CA 1
ATOM 6750 C C . MET A 1 850 ? 13.800 2.051 -8.725 1.00 82.75 850 MET A C 1
ATOM 6752 O O . MET A 1 850 ? 13.939 2.354 -9.909 1.00 82.75 850 MET A O 1
ATOM 6756 N N . ASP A 1 851 ? 14.765 1.470 -8.022 1.00 85.06 851 ASP A N 1
ATOM 6757 C CA . ASP A 1 851 ? 16.098 1.231 -8.574 1.00 85.06 851 ASP A CA 1
ATOM 6758 C C . ASP A 1 851 ? 16.026 0.203 -9.715 1.00 85.06 851 ASP A C 1
ATOM 6760 O O . ASP A 1 851 ? 16.741 0.304 -10.711 1.00 85.06 851 ASP A O 1
ATOM 6764 N N . LEU A 1 852 ? 15.053 -0.713 -9.636 1.00 87.31 852 LEU A N 1
ATOM 6765 C CA . LEU A 1 852 ? 14.809 -1.768 -10.621 1.00 87.31 852 LEU A CA 1
ATOM 6766 C C . LEU A 1 852 ? 14.553 -1.219 -12.035 1.00 87.31 852 LEU A C 1
ATOM 6768 O O . LEU A 1 852 ? 15.038 -1.766 -13.031 1.00 87.31 852 LEU A O 1
ATOM 6772 N N . PHE A 1 853 ? 13.784 -0.131 -12.163 1.00 83.00 853 PHE A N 1
ATOM 6773 C CA . PHE A 1 853 ? 13.529 0.455 -13.481 1.00 83.00 853 PHE A CA 1
ATOM 6774 C C . PHE A 1 853 ? 14.665 1.376 -13.943 1.00 83.00 853 PHE A C 1
ATOM 6776 O O . PHE A 1 853 ? 14.820 1.534 -15.153 1.00 83.00 853 PHE A O 1
ATOM 6783 N N . LEU A 1 854 ? 15.481 1.915 -13.030 1.00 82.81 854 LEU A N 1
ATOM 6784 C CA . LEU A 1 854 ? 16.664 2.718 -13.364 1.00 82.81 854 LEU A CA 1
ATOM 6785 C C . LEU A 1 854 ? 17.864 1.879 -13.802 1.00 82.81 854 LEU A C 1
ATOM 6787 O O . LEU A 1 854 ? 18.724 2.409 -14.499 1.00 82.81 854 LEU A O 1
ATOM 6791 N N . GLY A 1 855 ? 17.906 0.600 -13.420 1.00 87.12 855 GLY A N 1
ATOM 6792 C CA . GLY A 1 855 ? 18.964 -0.315 -13.839 1.00 87.12 855 GLY A CA 1
ATOM 6793 C C . GLY A 1 855 ? 19.086 -0.416 -15.361 1.00 87.12 855 GLY A C 1
ATOM 6794 O O . GLY A 1 855 ? 18.090 -0.299 -16.086 1.00 87.12 855 GLY A O 1
ATOM 6795 N N . ASP A 1 856 ? 20.300 -0.660 -15.841 1.00 90.25 856 ASP A N 1
ATOM 6796 C CA . ASP A 1 856 ? 20.568 -0.798 -17.270 1.00 90.25 856 ASP A CA 1
ATOM 6797 C C . ASP A 1 856 ? 19.737 -1.933 -17.900 1.00 90.25 856 ASP A C 1
ATOM 6799 O O . ASP A 1 856 ? 19.387 -2.911 -17.228 1.00 90.25 856 ASP A O 1
ATOM 6803 N N . PRO A 1 857 ? 19.361 -1.818 -19.185 1.00 93.62 857 PRO A N 1
ATOM 6804 C CA . PRO A 1 857 ? 18.739 -2.924 -19.895 1.00 93.62 857 PRO A CA 1
ATOM 6805 C C . PRO A 1 857 ? 19.746 -4.062 -20.113 1.00 93.62 857 PRO A C 1
ATOM 6807 O O . PRO A 1 857 ? 20.953 -3.841 -20.210 1.00 93.62 857 PRO A O 1
ATOM 6810 N N . VAL A 1 858 ? 19.242 -5.287 -20.283 1.00 95.44 858 VAL A N 1
ATOM 6811 C CA . VAL A 1 858 ? 20.071 -6.422 -20.728 1.00 95.44 858 VAL A CA 1
ATOM 6812 C C . VAL A 1 858 ? 20.770 -6.059 -22.044 1.00 95.44 858 VAL A C 1
ATOM 6814 O O . VAL A 1 858 ? 20.135 -5.549 -22.966 1.00 95.44 858 VAL A O 1
ATOM 6817 N N . SER A 1 859 ? 22.069 -6.326 -22.174 1.00 96.00 859 SER A N 1
ATOM 6818 C CA . SER A 1 859 ? 22.781 -6.029 -23.422 1.00 96.00 859 SER A CA 1
ATOM 6819 C C . SER A 1 859 ? 22.234 -6.852 -24.598 1.00 96.00 859 SER A C 1
ATOM 6821 O O . SER A 1 859 ? 21.844 -8.012 -24.445 1.00 96.00 859 SER A O 1
ATOM 6823 N N . HIS A 1 860 ? 22.223 -6.275 -25.805 1.00 96.25 860 HIS A N 1
ATOM 6824 C CA . HIS A 1 860 ? 21.738 -6.982 -26.998 1.00 96.25 860 HIS A CA 1
ATOM 6825 C C . HIS A 1 860 ? 22.556 -8.245 -27.299 1.00 96.25 860 HIS A C 1
ATOM 6827 O O . HIS A 1 860 ? 21.984 -9.271 -27.653 1.00 96.25 860 HIS A O 1
ATOM 6833 N N . GLU A 1 861 ? 23.878 -8.203 -27.099 1.00 97.25 861 GLU A N 1
ATOM 6834 C CA . GLU A 1 861 ? 24.751 -9.374 -27.256 1.00 97.25 861 GLU A CA 1
ATOM 6835 C C . GLU A 1 861 ? 24.298 -10.531 -26.362 1.00 97.25 861 GLU A C 1
ATOM 6837 O O . GLU A 1 861 ? 24.198 -11.675 -26.806 1.00 97.25 861 GLU A O 1
ATOM 6842 N N . ARG A 1 862 ? 23.951 -10.227 -25.110 1.00 96.50 862 ARG A N 1
ATOM 6843 C CA . ARG A 1 862 ? 23.473 -11.232 -24.171 1.00 96.50 862 ARG A CA 1
ATOM 6844 C C . ARG A 1 862 ? 22.110 -11.788 -24.557 1.00 96.50 862 ARG A C 1
ATOM 6846 O O . ARG A 1 862 ? 21.905 -12.992 -24.429 1.00 96.50 862 ARG A O 1
ATOM 6853 N N . LEU A 1 863 ? 21.204 -10.951 -25.058 1.00 97.44 863 LEU A N 1
ATOM 6854 C CA . LEU A 1 863 ? 19.919 -11.415 -25.585 1.00 97.44 863 LEU A CA 1
ATOM 6855 C C . LEU A 1 863 ? 20.108 -12.345 -26.794 1.00 97.44 863 LEU A C 1
ATOM 6857 O O . LEU A 1 863 ? 19.411 -13.351 -26.902 1.00 97.44 863 LEU A O 1
ATOM 6861 N N . GLU A 1 864 ? 21.077 -12.073 -27.669 1.00 97.50 864 GLU A N 1
ATOM 6862 C CA . GLU A 1 864 ? 21.420 -12.961 -28.787 1.00 97.50 864 GLU A CA 1
ATOM 6863 C C . GLU A 1 864 ? 22.052 -14.281 -28.318 1.00 97.50 864 GLU A C 1
ATOM 6865 O O . GLU A 1 864 ? 21.701 -15.351 -28.820 1.00 97.50 864 GLU A O 1
ATOM 6870 N N . LEU A 1 865 ? 22.937 -14.246 -27.316 1.00 97.69 865 LEU A N 1
ATOM 6871 C CA . LEU A 1 865 ? 23.484 -15.459 -26.696 1.00 97.69 865 LEU A CA 1
ATOM 6872 C C . LEU A 1 865 ? 22.393 -16.285 -26.001 1.00 97.69 865 LEU A C 1
ATOM 6874 O O . LEU A 1 865 ? 22.377 -17.509 -26.132 1.00 97.69 865 LEU A O 1
ATOM 6878 N N . PHE A 1 866 ? 21.448 -15.627 -25.330 1.00 97.88 866 PHE A N 1
ATOM 6879 C CA . PHE A 1 866 ? 20.284 -16.263 -24.720 1.00 97.88 866 PHE A CA 1
ATOM 6880 C C . PHE A 1 866 ? 19.399 -16.956 -25.756 1.00 97.88 866 PHE A C 1
ATOM 6882 O O . PHE A 1 866 ? 19.004 -18.096 -25.541 1.00 97.88 866 PHE A O 1
ATOM 6889 N N . LYS A 1 867 ? 19.138 -16.327 -26.908 1.00 97.50 867 LYS A N 1
ATOM 6890 C CA . LYS A 1 867 ? 18.391 -16.968 -28.006 1.00 97.50 867 LYS A CA 1
ATOM 6891 C C . LYS A 1 867 ? 19.077 -18.238 -28.518 1.00 97.50 867 LYS A C 1
ATOM 6893 O O . LYS A 1 867 ? 18.388 -19.164 -28.937 1.00 97.50 867 LYS A O 1
ATOM 6898 N N . ARG A 1 868 ? 20.415 -18.284 -28.500 1.00 97.94 868 ARG A N 1
ATOM 6899 C CA . ARG A 1 868 ? 21.200 -19.455 -28.934 1.00 97.94 868 ARG A CA 1
ATOM 6900 C C . ARG A 1 868 ? 21.190 -20.582 -27.906 1.00 97.94 868 ARG A C 1
ATOM 6902 O O . ARG A 1 868 ? 21.008 -21.733 -28.285 1.00 97.94 868 ARG A O 1
ATOM 6909 N N . ASP A 1 869 ? 21.407 -20.260 -26.633 1.00 97.94 869 ASP A N 1
ATOM 6910 C CA . ASP A 1 869 ? 21.413 -21.230 -25.534 1.00 97.94 869 ASP A CA 1
ATOM 6911 C C . ASP A 1 869 ? 20.798 -20.611 -24.260 1.00 97.94 869 ASP A C 1
ATOM 6913 O O . ASP A 1 869 ? 21.505 -20.014 -23.434 1.00 97.94 869 ASP A O 1
ATOM 6917 N N . PRO A 1 870 ? 19.468 -20.757 -24.084 1.00 97.19 870 PRO A N 1
ATOM 6918 C CA . PRO A 1 870 ? 18.747 -20.190 -22.949 1.00 97.19 870 PRO A CA 1
ATOM 6919 C C . PRO A 1 870 ? 19.181 -20.744 -21.590 1.00 97.19 870 PRO A C 1
ATOM 6921 O O . PRO A 1 870 ? 19.079 -20.048 -20.579 1.00 97.19 870 PRO A O 1
ATOM 6924 N N . ALA A 1 871 ? 19.646 -21.996 -21.544 1.00 95.06 871 ALA A N 1
ATOM 6925 C CA . ALA A 1 871 ? 20.024 -22.651 -20.297 1.00 95.06 871 ALA A CA 1
ATOM 6926 C C . ALA A 1 871 ? 21.323 -22.058 -19.744 1.00 95.06 871 ALA A C 1
ATOM 6928 O O . ALA A 1 871 ? 21.422 -21.772 -18.548 1.00 95.06 871 ALA A O 1
ATOM 6929 N N . LYS A 1 872 ? 22.301 -21.825 -20.626 1.00 96.69 872 LYS A N 1
ATOM 6930 C CA . LYS A 1 872 ? 23.607 -21.278 -20.256 1.00 96.69 872 LYS A CA 1
ATOM 6931 C C . LYS A 1 872 ? 23.588 -19.763 -20.060 1.00 96.69 872 LYS A C 1
ATOM 6933 O O . LYS A 1 872 ? 24.154 -19.277 -19.081 1.00 96.69 872 LYS A O 1
ATOM 6938 N N . TYR A 1 873 ? 22.955 -19.026 -20.975 1.00 97.19 873 TYR A N 1
ATOM 6939 C CA . TYR A 1 873 ? 23.014 -17.557 -21.019 1.00 97.19 873 TYR A CA 1
ATOM 6940 C C . TYR A 1 873 ? 21.761 -16.860 -20.475 1.00 97.19 873 TYR A C 1
ATOM 6942 O O . TYR A 1 873 ? 21.658 -15.638 -20.573 1.00 97.19 873 TYR A O 1
ATOM 6950 N N . GLY A 1 874 ? 20.818 -17.612 -19.902 1.00 96.56 874 GLY A N 1
ATOM 6951 C CA . GLY A 1 874 ? 19.606 -17.064 -19.296 1.00 96.56 874 GLY A CA 1
ATOM 6952 C C . GLY A 1 874 ? 19.844 -16.158 -18.084 1.00 96.56 874 GLY A C 1
ATOM 6953 O O . GLY A 1 874 ? 20.963 -16.085 -17.561 1.00 96.56 874 GLY A O 1
ATOM 6954 N N . PRO A 1 875 ? 18.779 -15.478 -17.619 1.00 97.62 875 PRO A N 1
ATOM 6955 C CA . PRO A 1 875 ? 18.834 -14.619 -16.441 1.00 97.62 875 PRO A CA 1
ATOM 6956 C C . PRO A 1 875 ? 19.312 -15.406 -15.225 1.00 97.62 875 PRO A C 1
ATOM 6958 O O . PRO A 1 875 ? 18.963 -16.577 -15.057 1.00 97.62 875 PRO A O 1
ATOM 6961 N N . LYS A 1 876 ? 20.134 -14.778 -14.392 1.00 97.06 876 LYS A N 1
ATOM 6962 C CA . LYS A 1 876 ? 20.621 -15.360 -13.138 1.00 97.06 876 LYS A CA 1
ATOM 6963 C C . LYS A 1 876 ? 19.706 -14.955 -11.985 1.00 97.06 876 LYS A C 1
ATOM 6965 O O . LYS A 1 876 ? 18.883 -14.057 -12.126 1.00 97.06 876 LYS A O 1
ATOM 6970 N N . VAL A 1 877 ? 19.795 -15.664 -10.865 1.00 94.94 877 VAL A N 1
ATOM 6971 C CA . VAL A 1 877 ? 18.922 -15.424 -9.705 1.00 94.94 877 VAL A CA 1
ATOM 6972 C C . VAL A 1 877 ? 19.368 -14.197 -8.911 1.00 94.94 877 VAL A C 1
ATOM 6974 O O . VAL A 1 877 ? 18.530 -13.534 -8.315 1.00 94.94 877 VAL A O 1
ATOM 6977 N N . HIS A 1 878 ? 20.656 -13.863 -8.950 1.00 94.69 878 HIS A N 1
ATOM 6978 C CA . HIS A 1 878 ? 21.250 -12.708 -8.292 1.00 94.69 878 HIS A CA 1
ATOM 6979 C C . HIS A 1 878 ? 21.848 -11.745 -9.326 1.00 94.69 878 HIS A C 1
ATOM 6981 O O . HIS A 1 878 ? 22.582 -12.179 -10.218 1.00 94.69 878 HIS A O 1
ATOM 6987 N N . LYS A 1 879 ? 21.561 -10.445 -9.170 1.00 92.38 879 LYS A N 1
ATOM 6988 C CA . LYS A 1 879 ? 22.093 -9.321 -9.967 1.00 92.38 879 LYS A CA 1
ATOM 6989 C C . LYS A 1 879 ? 21.871 -9.345 -11.475 1.00 92.38 879 LYS A C 1
ATOM 6991 O O . LYS A 1 879 ? 22.688 -8.840 -12.239 1.00 92.38 879 LYS A O 1
ATOM 6996 N N . THR A 1 880 ? 20.762 -9.909 -11.911 1.00 95.06 880 THR A N 1
ATOM 6997 C CA . THR A 1 880 ? 20.380 -9.870 -13.313 1.00 95.06 880 THR A CA 1
ATOM 6998 C C . THR A 1 880 ? 19.622 -8.594 -13.677 1.00 95.06 880 THR A C 1
ATOM 7000 O O . THR A 1 880 ? 19.287 -7.773 -12.827 1.00 95.06 880 THR A O 1
ATOM 7003 N N . TRP A 1 881 ? 19.336 -8.427 -14.966 1.00 95.75 881 TRP A N 1
ATOM 7004 C CA . TRP A 1 881 ? 18.666 -7.244 -15.503 1.00 95.75 881 TRP A CA 1
ATOM 7005 C C . TRP A 1 881 ? 17.322 -7.598 -16.132 1.00 95.75 881 TRP A C 1
ATOM 7007 O O . TRP A 1 881 ? 17.108 -8.715 -16.606 1.00 95.75 881 TRP A O 1
ATOM 7017 N N . LEU A 1 882 ? 16.413 -6.624 -16.175 1.00 96.00 882 LEU A N 1
ATOM 7018 C CA . LEU A 1 882 ? 15.198 -6.723 -16.982 1.00 96.00 882 LEU A CA 1
ATOM 7019 C C . LEU A 1 882 ? 15.523 -6.427 -18.442 1.00 96.00 882 LEU A C 1
ATOM 7021 O O . LEU A 1 882 ? 16.239 -5.470 -18.752 1.00 96.00 882 LEU A O 1
ATOM 7025 N N . ASP A 1 883 ? 14.928 -7.194 -19.347 1.00 96.31 883 ASP A N 1
ATOM 7026 C CA . ASP A 1 883 ? 14.930 -6.825 -20.754 1.00 96.31 883 ASP A CA 1
ATOM 7027 C C . ASP A 1 883 ? 13.932 -5.680 -20.965 1.00 96.31 883 ASP A C 1
ATOM 7029 O O . ASP A 1 883 ? 12.719 -5.861 -20.826 1.00 96.31 883 ASP A O 1
ATOM 7033 N N . LYS A 1 884 ? 14.473 -4.492 -21.254 1.00 94.19 884 LYS A N 1
ATOM 7034 C CA . LYS A 1 884 ? 13.724 -3.251 -21.511 1.00 94.19 884 LYS A CA 1
ATOM 7035 C C . LYS A 1 884 ? 13.882 -2.776 -22.961 1.00 94.19 884 LYS A C 1
ATOM 7037 O O . LYS A 1 884 ? 13.402 -1.700 -23.309 1.00 94.19 884 LYS A O 1
ATOM 7042 N N . ASN A 1 885 ? 14.595 -3.528 -23.800 1.00 90.31 885 ASN A N 1
ATOM 7043 C CA . ASN A 1 885 ? 15.041 -3.033 -25.098 1.00 90.31 885 ASN A CA 1
ATOM 7044 C C . ASN A 1 885 ? 13.911 -2.980 -26.122 1.00 90.31 885 ASN A C 1
ATOM 7046 O O . ASN A 1 885 ? 13.311 -3.998 -26.446 1.00 90.31 885 ASN A O 1
ATOM 7050 N N . GLY A 1 886 ? 13.684 -1.797 -26.696 1.00 79.81 886 GLY A N 1
ATOM 7051 C CA . GLY A 1 886 ? 12.765 -1.628 -27.824 1.00 79.81 886 GLY A CA 1
ATOM 7052 C C . GLY A 1 886 ? 11.283 -1.751 -27.468 1.00 79.81 886 GLY A C 1
ATOM 7053 O O . GLY A 1 886 ? 10.459 -1.791 -28.378 1.00 79.81 886 GLY A O 1
ATOM 7054 N N . TYR A 1 887 ? 10.937 -1.782 -26.178 1.00 85.50 887 TYR A N 1
ATOM 7055 C CA . TYR A 1 887 ? 9.555 -1.935 -25.736 1.00 85.50 887 TYR A CA 1
ATOM 7056 C C . TYR A 1 887 ? 8.960 -0.614 -25.265 1.00 85.50 887 TYR A C 1
ATOM 7058 O O . TYR A 1 887 ? 9.512 0.067 -24.400 1.00 85.50 887 TYR A O 1
ATOM 7066 N N . THR A 1 888 ? 7.802 -0.272 -25.821 1.00 87.12 888 THR A N 1
ATOM 7067 C CA . THR A 1 888 ? 7.058 0.949 -25.471 1.00 87.12 888 THR A CA 1
ATOM 7068 C C . THR A 1 888 ? 5.832 0.674 -24.612 1.00 87.12 888 THR A C 1
ATOM 7070 O O . THR A 1 888 ? 5.229 1.608 -24.088 1.00 87.12 888 THR A O 1
ATOM 7073 N N . ASP A 1 889 ? 5.446 -0.593 -24.468 1.00 93.75 889 ASP A N 1
ATOM 7074 C CA . ASP A 1 889 ? 4.264 -0.999 -23.721 1.00 93.75 889 ASP A CA 1
ATOM 7075 C C . ASP A 1 889 ? 4.553 -2.160 -22.754 1.00 93.75 889 ASP A C 1
ATOM 7077 O O . ASP A 1 889 ? 5.575 -2.850 -22.813 1.00 93.75 889 ASP A O 1
ATOM 7081 N N . THR A 1 890 ? 3.635 -2.356 -21.808 1.00 94.44 890 THR A N 1
ATOM 7082 C CA . THR A 1 890 ? 3.757 -3.386 -20.771 1.00 94.44 890 THR A CA 1
ATOM 7083 C C . THR A 1 890 ? 3.518 -4.797 -21.301 1.00 94.44 890 THR A C 1
ATOM 7085 O O . THR A 1 890 ? 3.985 -5.757 -20.686 1.00 94.44 890 THR A O 1
ATOM 7088 N N . ALA A 1 891 ? 2.803 -4.947 -22.419 1.00 95.38 891 ALA A N 1
ATOM 7089 C CA . ALA A 1 891 ? 2.490 -6.240 -23.014 1.00 95.38 891 ALA A CA 1
ATOM 7090 C C . ALA A 1 891 ? 3.719 -6.844 -23.705 1.00 95.38 891 ALA A C 1
ATOM 7092 O O . ALA A 1 891 ? 3.977 -8.035 -23.561 1.00 95.38 891 ALA A O 1
ATOM 7093 N N . GLN A 1 892 ? 4.517 -6.018 -24.375 1.00 95.50 892 GLN A N 1
ATOM 7094 C CA . GLN A 1 892 ? 5.776 -6.387 -25.003 1.00 95.50 892 GLN A CA 1
ATOM 7095 C C . GLN A 1 892 ? 6.840 -6.743 -23.960 1.00 95.50 892 GLN A C 1
ATOM 7097 O O . GLN A 1 892 ? 7.476 -7.789 -24.072 1.00 95.50 892 GLN A O 1
ATOM 7102 N N . LEU A 1 893 ? 6.973 -5.937 -22.896 1.00 95.75 893 LEU A N 1
ATOM 7103 C CA . LEU A 1 893 ? 7.858 -6.261 -21.768 1.00 95.75 893 LEU A CA 1
ATOM 7104 C C . LEU A 1 893 ? 7.493 -7.604 -21.132 1.00 95.75 893 LEU A C 1
ATOM 7106 O O . LEU A 1 893 ? 8.379 -8.395 -20.805 1.00 95.75 893 LEU A O 1
ATOM 7110 N N . ARG A 1 894 ? 6.191 -7.870 -20.986 1.00 96.19 894 ARG A N 1
ATOM 7111 C CA . ARG A 1 894 ? 5.674 -9.148 -20.494 1.00 96.19 894 ARG A CA 1
ATOM 7112 C C . ARG A 1 894 ? 5.983 -10.291 -21.460 1.00 96.19 894 ARG A C 1
ATOM 7114 O O . ARG A 1 894 ? 6.393 -11.343 -21.005 1.00 96.19 894 ARG A O 1
ATOM 7121 N N . ALA A 1 895 ? 5.822 -10.082 -22.764 1.00 95.69 895 ALA A N 1
ATOM 7122 C CA . ALA A 1 895 ? 6.067 -11.095 -23.788 1.00 95.69 895 ALA A CA 1
ATOM 7123 C C . ALA A 1 895 ? 7.560 -11.373 -24.057 1.00 95.69 895 ALA A C 1
ATOM 7125 O O . ALA A 1 895 ? 7.876 -12.310 -24.792 1.00 95.69 895 ALA A O 1
ATOM 7126 N N . SER A 1 896 ? 8.485 -10.588 -23.488 1.00 97.19 896 SER A N 1
ATOM 7127 C CA . SER A 1 896 ? 9.922 -10.843 -23.626 1.00 97.19 896 SER A CA 1
ATOM 7128 C C . SER A 1 896 ? 10.280 -12.225 -23.069 1.00 97.19 896 SER A C 1
ATOM 7130 O O . SER A 1 896 ? 10.081 -12.516 -21.888 1.00 97.19 896 SER A O 1
ATOM 7132 N N . ALA A 1 897 ? 10.877 -13.067 -23.919 1.00 97.69 897 ALA A N 1
ATOM 7133 C CA . ALA A 1 897 ? 11.316 -14.412 -23.546 1.00 97.69 897 ALA A CA 1
ATOM 7134 C C . ALA A 1 897 ? 12.332 -14.400 -22.390 1.00 97.69 897 ALA A C 1
ATOM 7136 O O . ALA A 1 897 ? 12.355 -15.324 -21.576 1.00 97.69 897 ALA A O 1
ATOM 7137 N N . TRP A 1 898 ? 13.147 -13.343 -22.297 1.00 97.88 898 TRP A N 1
ATOM 7138 C CA . TRP A 1 898 ? 14.066 -13.133 -21.180 1.00 97.88 898 TRP A CA 1
ATOM 7139 C C . TRP A 1 898 ? 13.301 -12.920 -19.870 1.00 97.88 898 TRP A C 1
ATOM 7141 O O . TRP A 1 898 ? 13.549 -13.607 -18.880 1.00 97.88 898 TRP A O 1
ATOM 7151 N N . ASN A 1 899 ? 12.332 -12.003 -19.880 1.00 97.31 899 ASN A N 1
ATOM 7152 C CA . ASN A 1 899 ? 11.544 -11.659 -18.701 1.00 97.31 899 ASN A CA 1
ATOM 7153 C C . ASN A 1 899 ? 10.631 -12.818 -18.246 1.00 97.31 899 ASN A C 1
ATOM 7155 O O . ASN A 1 899 ? 10.468 -13.032 -17.044 1.00 97.31 899 ASN A O 1
ATOM 7159 N N . GLU A 1 900 ? 10.074 -13.603 -19.174 1.00 97.75 900 GLU A N 1
ATOM 7160 C CA . GLU A 1 900 ? 9.345 -14.843 -18.858 1.00 97.75 900 GLU A CA 1
ATOM 7161 C C . GLU A 1 900 ? 10.252 -15.897 -18.205 1.00 97.75 900 GLU A C 1
ATOM 7163 O O . GLU A 1 900 ? 9.893 -16.476 -17.176 1.00 97.75 900 GLU A O 1
ATOM 7168 N N . ASN A 1 901 ? 11.461 -16.110 -18.742 1.00 97.94 901 ASN A N 1
ATOM 7169 C CA . ASN A 1 901 ? 12.429 -17.041 -18.155 1.00 97.94 901 ASN A CA 1
ATOM 7170 C C . ASN A 1 901 ? 12.849 -16.606 -16.743 1.00 97.94 901 ASN A C 1
ATOM 7172 O O . ASN A 1 901 ? 12.913 -17.432 -15.832 1.00 97.94 901 ASN A O 1
ATOM 7176 N N . LEU A 1 902 ? 13.063 -15.302 -16.546 1.00 97.44 902 LEU A N 1
ATOM 7177 C CA . LEU A 1 902 ? 13.364 -14.723 -15.243 1.00 97.44 902 LEU A CA 1
ATOM 7178 C C . LEU A 1 902 ? 12.244 -15.014 -14.234 1.00 97.44 902 LEU A C 1
ATOM 7180 O O . LEU A 1 902 ? 12.509 -15.584 -13.177 1.00 97.44 902 LEU A O 1
ATOM 7184 N N . LYS A 1 903 ? 10.985 -14.704 -14.571 1.00 97.44 903 LYS A N 1
ATOM 7185 C CA . LYS A 1 903 ? 9.832 -15.007 -13.704 1.00 97.44 903 LYS A CA 1
ATOM 7186 C C . LYS A 1 903 ? 9.754 -16.489 -13.347 1.00 97.44 903 LYS A C 1
ATOM 7188 O O . LYS A 1 903 ? 9.524 -16.824 -12.187 1.00 97.44 903 LYS A O 1
ATOM 7193 N N . TYR A 1 904 ? 9.983 -17.375 -14.315 1.00 97.88 904 TYR A N 1
ATOM 7194 C CA . TYR A 1 904 ? 10.009 -18.814 -14.068 1.00 97.88 904 TYR A CA 1
ATOM 7195 C C . TYR A 1 904 ? 11.107 -19.208 -13.067 1.00 97.88 904 TYR A C 1
ATOM 7197 O O . TYR A 1 904 ? 10.828 -19.926 -12.107 1.00 97.88 904 TYR A O 1
ATOM 7205 N N . LYS A 1 905 ? 12.336 -18.697 -13.228 1.00 97.75 905 LYS A N 1
ATOM 7206 C CA . LYS A 1 905 ? 13.431 -18.961 -12.280 1.00 97.75 905 LYS A CA 1
ATOM 7207 C C . LYS A 1 905 ? 13.125 -18.444 -10.875 1.00 97.75 905 LYS A C 1
ATOM 7209 O O . LYS A 1 905 ? 13.381 -19.153 -9.906 1.00 97.75 905 LYS A O 1
ATOM 7214 N N . LEU A 1 906 ? 12.533 -17.254 -10.757 1.00 97.81 906 LEU A N 1
ATOM 7215 C CA . LEU A 1 906 ? 12.130 -16.702 -9.462 1.00 97.81 906 LEU A CA 1
ATOM 7216 C C . LEU A 1 906 ? 11.011 -17.512 -8.807 1.00 97.81 906 LEU A C 1
ATOM 7218 O O . LEU A 1 906 ? 11.043 -17.716 -7.598 1.00 97.81 906 LEU A O 1
ATOM 7222 N N . LYS A 1 907 ? 10.057 -18.027 -9.590 1.00 97.88 907 LYS A N 1
ATOM 7223 C CA . LYS A 1 907 ? 9.015 -18.930 -9.089 1.00 97.88 907 LYS A CA 1
ATOM 7224 C C . LYS A 1 907 ? 9.639 -20.182 -8.469 1.00 97.88 907 LYS A C 1
ATOM 7226 O O . LYS A 1 907 ? 9.338 -20.502 -7.323 1.00 97.88 907 LYS A O 1
ATOM 7231 N N . VAL A 1 908 ? 10.535 -20.845 -9.204 1.00 97.75 908 VAL A N 1
ATOM 7232 C CA . VAL A 1 908 ? 11.243 -22.044 -8.724 1.00 97.75 908 VAL A CA 1
ATOM 7233 C C . VAL A 1 908 ? 12.067 -21.728 -7.474 1.00 97.75 908 VAL A C 1
ATOM 7235 O O . VAL A 1 908 ? 12.073 -22.515 -6.529 1.00 97.75 908 VAL A O 1
ATOM 7238 N N . LEU A 1 909 ? 12.723 -20.563 -7.426 1.00 97.50 909 LEU A N 1
ATOM 7239 C CA . LEU A 1 909 ? 13.445 -20.123 -6.234 1.00 97.50 909 LEU A CA 1
ATOM 7240 C C . LEU A 1 909 ? 12.505 -19.952 -5.032 1.00 97.50 909 LEU A C 1
ATOM 7242 O O . LEU A 1 909 ? 12.825 -20.435 -3.952 1.00 97.50 909 LEU A O 1
ATOM 7246 N N . LEU A 1 910 ? 11.361 -19.284 -5.189 1.00 97.50 910 LEU A N 1
ATOM 7247 C CA . LEU A 1 910 ? 10.401 -19.071 -4.100 1.00 97.50 910 LEU A CA 1
ATOM 7248 C C . LEU A 1 910 ? 9.861 -20.399 -3.561 1.00 97.50 910 LEU A C 1
ATOM 7250 O O . LEU A 1 910 ? 9.844 -20.612 -2.347 1.00 97.50 910 LEU A O 1
ATOM 7254 N N . GLU A 1 911 ? 9.500 -21.321 -4.456 1.00 96.50 911 GLU A N 1
ATOM 7255 C CA . GLU A 1 911 ? 9.107 -22.687 -4.099 1.00 96.50 911 GLU A CA 1
ATOM 7256 C C . GLU A 1 911 ? 10.226 -23.393 -3.322 1.00 96.50 911 GLU A C 1
ATOM 7258 O O . GLU A 1 911 ? 9.975 -23.985 -2.270 1.00 96.50 911 GLU A O 1
ATOM 7263 N N . HIS A 1 912 ? 11.475 -23.262 -3.777 1.00 96.75 912 HIS A N 1
ATOM 7264 C CA . HIS A 1 912 ? 12.642 -23.826 -3.108 1.00 96.75 912 HIS A CA 1
ATOM 7265 C C . HIS A 1 912 ? 12.894 -23.207 -1.721 1.00 96.75 912 HIS A C 1
ATOM 7267 O O . HIS A 1 912 ? 13.199 -23.935 -0.775 1.00 96.75 912 HIS A O 1
ATOM 7273 N N . ILE A 1 913 ? 12.734 -21.890 -1.562 1.00 96.81 913 ILE A N 1
ATOM 7274 C CA . ILE A 1 913 ? 12.889 -21.197 -0.275 1.00 96.81 913 ILE A CA 1
ATOM 7275 C C . ILE A 1 913 ? 11.862 -21.716 0.729 1.00 96.81 913 ILE A C 1
ATOM 7277 O O . ILE A 1 913 ? 12.233 -22.142 1.821 1.00 96.81 913 ILE A O 1
ATOM 7281 N N . VAL A 1 914 ? 10.583 -21.756 0.356 1.00 96.12 914 VAL A N 1
ATOM 7282 C CA . VAL A 1 914 ? 9.517 -22.255 1.238 1.00 96.12 914 VAL A CA 1
ATOM 7283 C C . VAL A 1 914 ? 9.716 -23.738 1.553 1.00 96.12 914 VAL A C 1
ATOM 7285 O O . VAL A 1 914 ? 9.569 -24.157 2.705 1.00 96.12 914 VAL A O 1
ATOM 7288 N N . ALA A 1 915 ? 10.114 -24.543 0.563 1.00 95.12 915 ALA A N 1
ATOM 7289 C CA . ALA A 1 915 ? 10.369 -25.973 0.728 1.00 95.12 915 ALA A CA 1
ATOM 7290 C C . ALA A 1 915 ? 11.553 -26.280 1.657 1.00 95.12 915 ALA A C 1
ATOM 7292 O O . ALA A 1 915 ? 11.531 -27.309 2.333 1.00 95.12 915 ALA A O 1
ATOM 7293 N N . ASN A 1 916 ? 12.521 -25.373 1.798 1.00 96.56 916 ASN A N 1
ATOM 7294 C CA . ASN A 1 916 ? 13.695 -25.563 2.659 1.00 96.56 916 ASN A CA 1
ATOM 7295 C C . ASN A 1 916 ? 13.702 -24.701 3.929 1.00 96.56 916 ASN A C 1
ATOM 7297 O O . ASN A 1 916 ? 14.508 -24.954 4.818 1.00 96.56 916 ASN A O 1
ATOM 7301 N N . CYS A 1 917 ? 12.796 -23.731 4.067 1.00 96.44 917 CYS A N 1
ATOM 7302 C CA . CYS A 1 917 ? 12.679 -22.942 5.291 1.00 96.44 917 CYS A CA 1
ATOM 7303 C C . CYS A 1 917 ? 12.307 -23.860 6.474 1.00 96.44 917 CYS A C 1
ATOM 7305 O O . CYS A 1 917 ? 11.316 -24.595 6.364 1.00 96.44 917 CYS A O 1
ATOM 7307 N N . PRO A 1 918 ? 13.064 -23.864 7.589 1.00 96.44 918 PRO A N 1
ATOM 7308 C CA . PRO A 1 918 ? 12.728 -24.675 8.763 1.00 96.44 918 PRO A CA 1
ATOM 7309 C C . PRO A 1 918 ? 11.376 -24.293 9.380 1.00 96.44 918 PRO A C 1
ATOM 7311 O O . PRO A 1 918 ? 10.670 -25.137 9.931 1.00 96.44 918 PRO A O 1
ATOM 7314 N N . ASP A 1 919 ? 11.005 -23.023 9.248 1.00 95.50 919 ASP A N 1
ATOM 7315 C CA . ASP A 1 919 ? 9.806 -22.414 9.805 1.00 95.50 919 ASP A CA 1
ATOM 7316 C C . ASP A 1 919 ? 8.599 -22.539 8.858 1.00 95.50 919 ASP A C 1
ATOM 7318 O O . ASP A 1 919 ? 8.136 -21.575 8.251 1.00 95.50 919 ASP A O 1
ATOM 7322 N N . LYS A 1 920 ? 8.101 -23.770 8.672 1.00 92.19 920 LYS A N 1
ATOM 7323 C CA . LYS A 1 920 ? 7.018 -24.062 7.710 1.00 92.19 920 LYS A CA 1
ATOM 7324 C C . LYS A 1 920 ? 5.722 -23.305 7.979 1.00 92.19 920 LYS A C 1
ATOM 7326 O O . LYS A 1 920 ? 4.984 -23.029 7.039 1.00 92.19 920 LYS A O 1
ATOM 7331 N N . ALA A 1 921 ? 5.438 -23.003 9.242 1.00 94.00 921 ALA A N 1
ATOM 7332 C CA . ALA A 1 921 ? 4.182 -22.384 9.638 1.00 94.00 921 ALA A CA 1
ATOM 7333 C C . ALA A 1 921 ? 4.101 -20.900 9.228 1.00 94.00 921 ALA A C 1
ATOM 7335 O O . ALA A 1 921 ? 3.000 -20.410 9.005 1.00 94.00 921 ALA A O 1
ATOM 7336 N N . ARG A 1 922 ? 5.243 -20.229 9.012 1.00 94.31 922 ARG A N 1
ATOM 7337 C CA . ARG A 1 922 ? 5.344 -18.818 8.594 1.00 94.31 922 ARG A CA 1
ATOM 7338 C C . ARG A 1 922 ? 4.543 -18.463 7.344 1.00 94.31 922 ARG A C 1
ATOM 7340 O O . ARG A 1 922 ? 4.004 -17.368 7.231 1.00 94.31 922 ARG A O 1
ATOM 7347 N N . PHE A 1 923 ? 4.478 -19.376 6.378 1.00 94.12 923 PHE A N 1
ATOM 7348 C CA . PHE A 1 923 ? 3.779 -19.150 5.106 1.00 94.12 923 PHE A CA 1
ATOM 7349 C C . PHE A 1 923 ? 2.336 -19.674 5.124 1.00 94.12 923 PHE A C 1
ATOM 7351 O O . PHE A 1 923 ? 1.666 -19.726 4.093 1.00 94.12 923 PHE A O 1
ATOM 7358 N N . GLY A 1 924 ? 1.844 -20.036 6.309 1.00 91.75 924 GLY A N 1
ATOM 7359 C CA . GLY A 1 924 ? 0.534 -20.614 6.524 1.00 91.75 924 GLY A CA 1
ATOM 7360 C C . GLY A 1 924 ? 0.446 -22.099 6.166 1.00 91.75 924 GLY A C 1
ATOM 7361 O O . GLY A 1 924 ? 1.352 -22.684 5.576 1.00 91.75 924 GLY A O 1
ATOM 7362 N N . PRO A 1 925 ? -0.679 -22.746 6.511 1.00 85.88 925 PRO A N 1
ATOM 7363 C CA . PRO A 1 925 ? -0.879 -24.180 6.304 1.00 85.88 925 PRO A CA 1
ATOM 7364 C C . PRO A 1 925 ? -1.173 -24.557 4.841 1.00 85.88 925 PRO A C 1
ATOM 7366 O O . PRO A 1 925 ? -1.486 -25.718 4.577 1.00 85.88 925 PRO A O 1
ATOM 7369 N N . SER A 1 926 ? -1.160 -23.597 3.906 1.00 72.50 926 SER A N 1
ATOM 7370 C CA . SER A 1 926 ? -1.609 -23.833 2.533 1.00 72.50 926 SER A CA 1
ATOM 7371 C C . SER A 1 926 ? -0.515 -24.508 1.698 1.00 72.50 926 SER A C 1
ATOM 7373 O O . SER A 1 926 ? 0.544 -23.915 1.496 1.00 72.50 926 SER A O 1
ATOM 7375 N N . PRO A 1 927 ? -0.762 -25.709 1.149 1.00 65.19 927 PRO A N 1
ATOM 7376 C CA . PRO A 1 927 ? 0.169 -26.374 0.239 1.00 65.19 927 PRO A CA 1
ATOM 7377 C C . PRO A 1 927 ? 0.225 -25.728 -1.158 1.00 65.19 927 PRO A C 1
ATOM 7379 O O . PRO A 1 927 ? 1.046 -26.133 -1.976 1.00 65.19 927 PRO A O 1
ATOM 7382 N N . LEU A 1 928 ? -0.633 -24.743 -1.452 1.00 78.44 928 LEU A N 1
ATOM 7383 C CA . LEU A 1 928 ? -0.773 -24.133 -2.775 1.00 78.44 928 LEU A CA 1
ATOM 7384 C C . LEU A 1 928 ? -0.587 -22.620 -2.674 1.00 78.44 928 LEU A C 1
ATOM 7386 O O . LEU A 1 928 ? -1.546 -21.854 -2.586 1.00 78.44 928 LEU A O 1
ATOM 7390 N N . ILE A 1 929 ? 0.672 -22.187 -2.659 1.00 89.06 929 ILE A N 1
ATOM 7391 C CA . ILE A 1 929 ? 1.010 -20.781 -2.866 1.00 89.06 929 ILE A CA 1
ATOM 7392 C C . ILE A 1 929 ? 1.202 -20.575 -4.370 1.00 89.06 929 ILE A C 1
ATOM 7394 O O . ILE A 1 929 ? 2.127 -21.127 -4.968 1.00 89.06 929 ILE A O 1
ATOM 7398 N N . TYR A 1 930 ? 0.336 -19.776 -4.994 1.00 94.38 930 TYR A N 1
ATOM 7399 C CA . TYR A 1 930 ? 0.402 -19.462 -6.425 1.00 94.38 930 TYR A CA 1
ATOM 7400 C C . TYR A 1 930 ? 1.476 -18.398 -6.714 1.00 94.38 930 TYR A C 1
ATOM 7402 O O . TYR A 1 930 ? 1.184 -17.263 -7.089 1.00 94.38 930 TYR A O 1
ATOM 7410 N N . TRP A 1 931 ? 2.751 -18.763 -6.540 1.00 96.00 931 TRP A N 1
ATOM 7411 C CA . TRP A 1 931 ? 3.893 -17.861 -6.751 1.00 96.00 931 TRP A CA 1
ATOM 7412 C C . TRP A 1 931 ? 3.951 -17.270 -8.163 1.00 96.00 931 TRP A C 1
ATOM 7414 O O . TRP A 1 931 ? 4.387 -16.135 -8.330 1.00 96.00 931 TRP A O 1
ATOM 7424 N N . GLY A 1 932 ? 3.489 -18.022 -9.168 1.00 96.44 932 GLY A N 1
ATOM 7425 C CA . GLY A 1 932 ? 3.419 -17.554 -10.554 1.00 96.44 932 GLY A CA 1
ATOM 7426 C C . GLY A 1 932 ? 2.535 -16.316 -10.711 1.00 96.44 932 GLY A C 1
ATOM 7427 O O . GLY A 1 932 ? 2.985 -15.329 -11.287 1.00 96.44 932 GLY A O 1
ATOM 7428 N N . ASP A 1 933 ? 1.332 -16.340 -10.137 1.00 95.75 933 ASP A N 1
ATOM 7429 C CA . ASP A 1 933 ? 0.379 -15.225 -10.211 1.00 95.75 933 ASP A CA 1
ATOM 7430 C C . ASP A 1 933 ? 0.894 -14.018 -9.422 1.00 95.75 933 ASP A C 1
ATOM 7432 O O . ASP A 1 933 ? 0.899 -12.894 -9.921 1.00 95.75 933 ASP A O 1
ATOM 7436 N N . MET A 1 934 ? 1.448 -14.259 -8.229 1.00 95.81 934 MET A N 1
ATOM 7437 C CA . MET A 1 934 ? 2.029 -13.196 -7.406 1.00 95.81 934 MET A CA 1
ATOM 7438 C C . MET A 1 934 ? 3.206 -12.504 -8.106 1.00 95.81 934 MET A C 1
ATOM 7440 O O . MET A 1 934 ? 3.284 -11.275 -8.120 1.00 95.81 934 MET A O 1
ATOM 7444 N N . LEU A 1 935 ? 4.116 -13.269 -8.717 1.00 96.69 935 LEU A N 1
ATOM 7445 C CA . LEU A 1 935 ? 5.205 -12.710 -9.519 1.00 96.69 935 LEU A CA 1
ATOM 7446 C C . LEU A 1 935 ? 4.661 -11.965 -10.738 1.00 96.69 935 LEU A C 1
ATOM 7448 O O . LEU A 1 935 ? 5.122 -10.866 -11.031 1.00 96.69 935 LEU A O 1
ATOM 7452 N N . GLN A 1 936 ? 3.673 -12.524 -11.433 1.00 96.44 936 GLN A N 1
ATOM 7453 C CA . GLN A 1 936 ? 3.075 -11.906 -12.610 1.00 96.44 936 GLN A CA 1
ATOM 7454 C C . GLN A 1 936 ? 2.464 -10.534 -12.298 1.00 96.44 936 GLN A C 1
ATOM 7456 O O . GLN A 1 936 ? 2.677 -9.582 -13.059 1.00 96.44 936 GLN A O 1
ATOM 7461 N N . ASP A 1 937 ? 1.759 -10.406 -11.175 1.00 95.38 937 ASP A N 1
ATOM 7462 C CA . ASP A 1 937 ? 1.185 -9.142 -10.715 1.00 95.38 937 ASP A CA 1
ATOM 7463 C C . ASP A 1 937 ? 2.281 -8.118 -10.389 1.00 95.38 937 ASP A C 1
ATOM 7465 O O . ASP A 1 937 ? 2.239 -6.975 -10.861 1.00 95.38 937 ASP A O 1
ATOM 7469 N N . ARG A 1 938 ? 3.324 -8.535 -9.657 1.00 94.81 938 ARG A N 1
ATOM 7470 C CA . ARG A 1 938 ? 4.446 -7.658 -9.279 1.00 94.81 938 ARG A CA 1
ATOM 7471 C C . ARG A 1 938 ? 5.270 -7.212 -10.487 1.00 94.81 938 ARG A C 1
ATOM 7473 O O . ARG A 1 938 ? 5.567 -6.025 -10.616 1.00 94.81 938 ARG A O 1
ATOM 7480 N N . PHE A 1 939 ? 5.581 -8.119 -11.410 1.00 95.38 939 PHE A N 1
ATOM 7481 C CA . PHE A 1 939 ? 6.267 -7.778 -12.656 1.00 95.38 939 PHE A CA 1
ATOM 7482 C C . PHE A 1 939 ? 5.399 -6.901 -13.558 1.00 95.38 939 PHE A C 1
ATOM 7484 O O . PHE A 1 939 ? 5.921 -5.995 -14.191 1.00 95.38 939 PHE A O 1
ATOM 7491 N N . THR A 1 940 ? 4.076 -7.085 -13.580 1.00 94.88 940 THR A N 1
ATOM 7492 C CA . THR A 1 940 ? 3.177 -6.192 -14.330 1.00 94.88 940 THR A CA 1
ATOM 7493 C C . THR A 1 940 ? 3.234 -4.758 -13.804 1.00 94.88 940 THR A C 1
ATOM 7495 O O . THR A 1 940 ? 3.316 -3.819 -14.600 1.00 94.88 940 THR A O 1
ATOM 7498 N N . ALA A 1 941 ? 3.236 -4.577 -12.480 1.00 91.31 941 ALA A N 1
ATOM 7499 C CA . ALA A 1 941 ? 3.428 -3.263 -11.870 1.00 91.31 941 ALA A CA 1
ATOM 7500 C C . ALA A 1 941 ? 4.805 -2.676 -12.226 1.00 91.31 941 ALA A C 1
ATOM 7502 O O . ALA A 1 941 ? 4.892 -1.524 -12.652 1.00 91.31 941 ALA A O 1
ATOM 7503 N N . LEU A 1 942 ? 5.858 -3.496 -12.151 1.00 92.44 942 LEU A N 1
ATOM 7504 C CA . LEU A 1 942 ? 7.220 -3.107 -12.514 1.00 92.44 942 LEU A CA 1
ATOM 7505 C C . LEU A 1 942 ? 7.339 -2.694 -13.988 1.00 92.44 942 LEU A C 1
ATOM 7507 O O . LEU A 1 942 ? 7.911 -1.650 -14.283 1.00 92.44 942 LEU A O 1
ATOM 7511 N N . TYR A 1 943 ? 6.745 -3.445 -14.919 1.00 94.62 943 TYR A N 1
ATOM 7512 C CA . TYR A 1 943 ? 6.702 -3.084 -16.337 1.00 94.62 943 TYR A CA 1
ATOM 7513 C C . TYR A 1 943 ? 5.953 -1.773 -16.557 1.00 94.62 943 TYR A C 1
ATOM 7515 O O . TYR A 1 943 ? 6.389 -0.946 -17.354 1.00 94.62 943 TYR A O 1
ATOM 7523 N N . SER A 1 944 ? 4.845 -1.546 -15.842 1.00 91.75 944 SER A N 1
ATOM 7524 C CA . SER A 1 944 ? 4.143 -0.262 -15.912 1.00 91.75 944 SER A CA 1
ATOM 7525 C C . SER A 1 944 ? 5.027 0.889 -15.446 1.00 91.75 944 SER A C 1
ATOM 7527 O O . SER A 1 944 ? 4.932 1.975 -16.018 1.00 91.75 944 SER A O 1
ATOM 7529 N N . ASP A 1 945 ? 5.852 0.683 -14.424 1.00 88.44 945 ASP A N 1
ATOM 7530 C CA . ASP A 1 945 ? 6.773 1.706 -13.943 1.00 88.44 945 ASP A CA 1
ATOM 7531 C C . ASP A 1 945 ? 7.958 1.900 -14.913 1.00 88.44 945 ASP A C 1
ATOM 7533 O O . ASP A 1 945 ? 8.309 3.045 -15.183 1.00 88.44 945 ASP A O 1
ATOM 7537 N N . VAL A 1 946 ? 8.465 0.844 -15.568 1.00 90.75 946 VAL A N 1
ATOM 7538 C CA . VAL A 1 946 ? 9.444 0.948 -16.676 1.00 90.75 946 VAL A CA 1
ATOM 7539 C C . VAL A 1 946 ? 8.884 1.762 -17.847 1.00 90.75 946 VAL A C 1
ATOM 7541 O O . VAL A 1 946 ? 9.540 2.681 -18.327 1.00 90.75 946 VAL A O 1
ATOM 7544 N N . VAL A 1 947 ? 7.650 1.495 -18.284 1.00 92.44 947 VAL A N 1
ATOM 7545 C CA . VAL A 1 947 ? 7.010 2.255 -19.375 1.00 92.44 947 VAL A CA 1
ATOM 7546 C C . VAL A 1 947 ? 6.794 3.716 -18.975 1.00 92.44 947 VAL A C 1
ATOM 7548 O O . VAL A 1 947 ? 7.038 4.625 -19.765 1.00 92.44 947 VAL A O 1
ATOM 7551 N N . ARG A 1 948 ? 6.389 3.979 -17.726 1.00 89.19 948 ARG A N 1
ATOM 7552 C CA . ARG A 1 948 ? 6.275 5.351 -17.195 1.00 89.19 948 ARG A CA 1
ATOM 7553 C C . ARG A 1 948 ? 7.627 6.048 -17.062 1.00 89.19 948 ARG A C 1
ATOM 7555 O O . ARG A 1 948 ? 7.655 7.283 -17.060 1.00 89.19 948 ARG A O 1
ATOM 7562 N N . ALA A 1 949 ? 8.708 5.283 -16.940 1.00 87.81 949 ALA A N 1
ATOM 7563 C CA . ALA A 1 949 ? 10.078 5.768 -16.890 1.00 87.81 949 ALA A CA 1
ATOM 7564 C C . ALA A 1 949 ? 10.654 6.108 -18.266 1.00 87.81 949 ALA A C 1
ATOM 7566 O O . ALA A 1 949 ? 11.685 6.767 -18.327 1.00 87.81 949 ALA A O 1
ATOM 7567 N N . LEU A 1 950 ? 9.991 5.745 -19.367 1.00 89.81 950 LEU A N 1
ATOM 7568 C CA . LEU A 1 950 ? 10.465 6.134 -20.690 1.00 89.81 950 LEU A CA 1
ATOM 7569 C C . LEU A 1 950 ? 10.548 7.671 -20.817 1.00 89.81 950 LEU A C 1
ATOM 7571 O O . LEU A 1 950 ? 9.676 8.390 -20.296 1.00 89.81 950 LEU A O 1
ATOM 7575 N N . PRO A 1 951 ? 11.584 8.194 -21.499 1.00 90.94 951 PRO A N 1
ATOM 7576 C CA . PRO A 1 951 ? 11.666 9.609 -21.821 1.00 90.94 951 PRO A CA 1
ATOM 7577 C C . PRO A 1 951 ? 10.420 10.075 -22.584 1.00 90.94 951 PRO A C 1
ATOM 7579 O O . PRO A 1 951 ? 10.060 9.520 -23.618 1.00 90.94 951 PRO A O 1
ATOM 7582 N N . ARG A 1 952 ? 9.756 11.115 -22.077 1.00 92.50 952 ARG A N 1
ATOM 7583 C CA . ARG A 1 952 ? 8.586 11.763 -22.696 1.00 92.50 952 ARG A CA 1
ATOM 7584 C C . ARG A 1 952 ? 8.983 12.903 -23.627 1.00 92.50 952 ARG A C 1
ATOM 7586 O O . ARG A 1 952 ? 8.165 13.361 -24.419 1.00 92.50 952 ARG A O 1
ATOM 7593 N N . SER A 1 953 ? 10.217 13.389 -23.518 1.00 93.75 953 SER A N 1
ATOM 7594 C CA . SER A 1 953 ? 10.744 14.486 -24.328 1.00 93.75 953 SER A CA 1
ATOM 7595 C C . SER A 1 953 ? 12.163 14.189 -24.813 1.00 93.75 953 SER A C 1
ATOM 7597 O O . SER A 1 953 ? 12.875 13.373 -24.230 1.00 93.75 953 SER A O 1
ATOM 7599 N N . LYS A 1 954 ? 12.607 14.893 -25.862 1.00 94.12 954 LYS A N 1
ATOM 7600 C CA . LYS A 1 954 ? 14.001 14.820 -26.336 1.00 94.12 954 LYS A CA 1
ATOM 7601 C C . LYS A 1 954 ? 15.003 15.262 -25.261 1.00 94.12 954 LYS A C 1
ATOM 7603 O O . LYS A 1 954 ? 16.096 14.715 -25.195 1.00 94.12 954 LYS A O 1
ATOM 7608 N N . ALA A 1 955 ? 14.626 16.222 -24.413 1.00 93.62 955 ALA A N 1
ATOM 7609 C CA . ALA A 1 955 ? 15.465 16.674 -23.305 1.00 93.62 955 ALA A CA 1
ATOM 7610 C C . ALA A 1 955 ? 15.676 15.559 -22.273 1.00 93.62 955 ALA A C 1
ATOM 7612 O O . ALA A 1 955 ? 16.805 15.310 -21.870 1.00 93.62 955 ALA A O 1
ATOM 7613 N N . GLU A 1 956 ? 14.610 14.841 -21.911 1.00 92.31 956 GLU A N 1
ATOM 7614 C CA . GLU A 1 956 ? 14.700 13.657 -21.049 1.00 92.31 956 GLU A CA 1
ATOM 7615 C C . GLU A 1 956 ? 15.468 12.507 -21.717 1.00 92.31 956 GLU A C 1
ATOM 7617 O O . GLU A 1 956 ? 16.203 11.797 -21.042 1.00 92.31 956 GLU A O 1
ATOM 7622 N N . ALA A 1 957 ? 15.340 12.335 -23.038 1.00 90.06 957 ALA A N 1
ATOM 7623 C CA . ALA A 1 957 ? 16.087 11.312 -23.772 1.00 90.06 957 ALA A CA 1
ATOM 7624 C C . ALA A 1 957 ? 17.601 11.579 -23.744 1.00 90.06 957 ALA A C 1
ATOM 7626 O O . ALA A 1 957 ? 18.391 10.641 -23.699 1.00 90.06 957 ALA A O 1
ATOM 7627 N N . ASN A 1 958 ? 17.994 12.855 -23.721 1.00 92.44 958 ASN A N 1
ATOM 7628 C CA . ASN A 1 958 ? 19.387 13.285 -23.619 1.00 92.44 958 ASN A CA 1
ATOM 7629 C C . ASN A 1 958 ? 19.879 13.415 -22.166 1.00 92.44 958 ASN A C 1
ATOM 7631 O O . ASN A 1 958 ? 21.079 13.548 -21.943 1.00 92.44 958 ASN A O 1
ATOM 7635 N N . ASN A 1 959 ? 18.976 13.419 -21.181 1.00 90.25 959 ASN A N 1
ATOM 7636 C CA . ASN A 1 959 ? 19.304 13.619 -19.774 1.00 90.25 959 ASN A CA 1
ATOM 7637 C C . ASN A 1 959 ? 18.480 12.686 -18.875 1.00 90.25 959 ASN A C 1
ATOM 7639 O O . ASN A 1 959 ? 17.369 13.007 -18.442 1.00 90.25 959 ASN A O 1
ATOM 7643 N N . GLN A 1 960 ? 19.080 11.543 -18.543 1.00 85.06 960 GLN A N 1
ATOM 7644 C CA . GLN A 1 960 ? 18.498 10.520 -17.671 1.00 85.06 960 GLN A CA 1
ATOM 7645 C C . GLN A 1 960 ? 18.168 11.048 -16.262 1.00 85.06 960 GLN A C 1
ATOM 7647 O O . GLN A 1 960 ? 17.279 10.519 -15.596 1.00 85.06 960 GLN A O 1
ATOM 7652 N N . GLU A 1 961 ? 18.823 12.118 -15.809 1.00 88.75 961 GLU A N 1
ATOM 7653 C CA . GLU A 1 961 ? 18.588 12.699 -14.487 1.00 88.75 961 GLU A CA 1
ATOM 7654 C C . GLU A 1 961 ? 17.223 13.403 -14.395 1.00 88.75 961 GLU A C 1
ATOM 7656 O O . GLU A 1 961 ? 16.583 13.394 -13.341 1.00 88.75 961 GLU A O 1
ATOM 7661 N N . LEU A 1 962 ? 16.714 13.937 -15.515 1.00 90.88 962 LEU A N 1
ATOM 7662 C CA . LEU A 1 962 ? 15.353 14.484 -15.592 1.00 90.88 962 LEU A CA 1
ATOM 7663 C C . LEU A 1 962 ? 14.299 13.381 -15.449 1.00 90.88 962 LEU A C 1
ATOM 7665 O O . LEU A 1 962 ? 13.311 13.548 -14.732 1.00 90.88 962 LEU A O 1
ATOM 7669 N N . VAL A 1 963 ? 14.539 12.228 -16.081 1.00 88.19 963 VAL A N 1
ATOM 7670 C CA . VAL A 1 963 ? 13.686 11.040 -15.947 1.00 88.19 963 VAL A CA 1
ATOM 7671 C C . VAL A 1 963 ? 13.671 10.558 -14.495 1.00 88.19 963 VAL A C 1
ATOM 7673 O O . VAL A 1 963 ? 12.593 10.369 -13.928 1.00 88.19 963 VAL A O 1
ATOM 7676 N N . LYS A 1 964 ? 14.849 10.424 -13.868 1.00 85.12 964 LYS A N 1
ATOM 7677 C CA . LYS A 1 964 ? 14.974 10.058 -12.447 1.00 85.12 964 LYS A CA 1
ATOM 7678 C C . LYS A 1 964 ? 14.227 11.030 -11.540 1.00 85.12 964 LYS A C 1
ATOM 7680 O O . LYS A 1 964 ? 13.452 10.589 -10.697 1.00 85.12 964 LYS A O 1
ATOM 7685 N N . SER A 1 965 ? 14.416 12.334 -11.744 1.00 88.56 965 SER A N 1
ATOM 7686 C CA . SER A 1 965 ? 13.784 13.383 -10.933 1.00 88.56 965 SER A CA 1
ATOM 7687 C C . SER A 1 965 ? 12.258 13.306 -11.007 1.00 88.56 965 SER A C 1
ATOM 7689 O O . SER A 1 965 ? 11.591 13.273 -9.972 1.00 88.56 965 SER A O 1
ATOM 7691 N N . ARG A 1 966 ? 11.694 13.158 -12.215 1.00 90.81 966 ARG A N 1
ATOM 7692 C CA . ARG A 1 966 ? 10.247 12.968 -12.411 1.00 90.81 966 ARG A CA 1
ATOM 7693 C C . ARG A 1 966 ? 9.725 11.730 -11.685 1.00 90.81 966 ARG A C 1
ATOM 7695 O O . ARG A 1 966 ? 8.689 11.787 -11.028 1.00 90.81 966 ARG A O 1
ATOM 7702 N N . LEU A 1 967 ? 10.415 10.602 -11.820 1.00 85.56 967 LEU A N 1
ATOM 7703 C CA . LEU A 1 967 ? 9.981 9.341 -11.215 1.00 85.56 967 LEU A CA 1
ATOM 7704 C C . LEU A 1 967 ? 10.071 9.388 -9.692 1.00 85.56 967 LEU A C 1
ATOM 7706 O O . LEU A 1 967 ? 9.168 8.906 -9.010 1.00 85.56 967 LEU A O 1
ATOM 7710 N N . TYR A 1 968 ? 11.106 10.039 -9.163 1.00 85.56 968 TYR A N 1
ATOM 7711 C CA . TYR A 1 968 ? 11.244 10.289 -7.737 1.00 85.56 968 TYR A CA 1
ATOM 7712 C C . TYR A 1 968 ? 10.087 11.137 -7.195 1.00 85.56 968 TYR A C 1
ATOM 7714 O O . TYR A 1 968 ? 9.477 10.786 -6.183 1.00 85.56 968 TYR A O 1
ATOM 7722 N N . GLU A 1 969 ? 9.708 12.207 -7.898 1.00 88.75 969 GLU A N 1
ATOM 7723 C CA . GLU A 1 969 ? 8.530 13.001 -7.546 1.00 88.75 969 GLU A CA 1
ATOM 7724 C C . GLU A 1 969 ? 7.227 12.201 -7.605 1.00 88.75 969 GLU A C 1
ATOM 7726 O O . GLU A 1 969 ? 6.400 12.307 -6.695 1.00 88.75 969 GLU A O 1
ATOM 7731 N N . ASP A 1 970 ? 7.026 11.405 -8.655 1.00 85.94 970 ASP A N 1
ATOM 7732 C CA . ASP A 1 970 ? 5.830 10.578 -8.817 1.00 85.94 970 ASP A CA 1
ATOM 7733 C C . ASP A 1 970 ? 5.729 9.513 -7.719 1.00 85.94 970 ASP A C 1
ATOM 7735 O O . ASP A 1 970 ? 4.637 9.263 -7.198 1.00 85.94 970 ASP A O 1
ATOM 7739 N N . ASN A 1 971 ? 6.856 8.938 -7.298 1.00 82.88 971 ASN A N 1
ATOM 7740 C CA . ASN A 1 971 ? 6.905 8.010 -6.178 1.00 82.88 971 ASN A CA 1
ATOM 7741 C C . ASN A 1 971 ? 6.633 8.690 -4.841 1.00 82.88 971 ASN A C 1
ATOM 7743 O O . ASN A 1 971 ? 5.856 8.168 -4.051 1.00 82.88 971 ASN A O 1
ATOM 7747 N N . ILE A 1 972 ? 7.169 9.888 -4.598 1.00 84.69 972 ILE A N 1
ATOM 7748 C CA . ILE A 1 972 ? 6.807 10.657 -3.400 1.00 84.69 972 ILE A CA 1
ATOM 7749 C C . ILE A 1 972 ? 5.304 10.948 -3.391 1.00 84.69 972 ILE A C 1
ATOM 7751 O O . ILE A 1 972 ? 4.641 10.734 -2.378 1.00 84.69 972 ILE A O 1
ATOM 7755 N N . LYS A 1 973 ? 4.728 11.374 -4.523 1.00 87.81 973 LYS A N 1
ATOM 7756 C CA . LYS A 1 973 ? 3.277 11.599 -4.646 1.00 87.81 973 LYS A CA 1
ATOM 7757 C C . LYS A 1 973 ? 2.484 10.316 -4.373 1.00 87.81 973 LYS A C 1
ATOM 7759 O O . LYS A 1 973 ? 1.434 10.376 -3.727 1.00 87.81 973 LYS A O 1
ATOM 7764 N N . ARG A 1 974 ? 2.974 9.162 -4.840 1.00 84.62 974 ARG A N 1
ATOM 7765 C CA . ARG A 1 974 ? 2.388 7.837 -4.586 1.00 84.62 974 ARG A CA 1
ATOM 7766 C C . ARG A 1 974 ? 2.476 7.463 -3.108 1.00 84.62 974 ARG A C 1
ATOM 7768 O O . ARG A 1 974 ? 1.443 7.153 -2.531 1.00 84.62 974 ARG A O 1
ATOM 7775 N N . ASN A 1 975 ? 3.640 7.582 -2.478 1.00 81.88 975 ASN A N 1
ATOM 7776 C CA . ASN A 1 975 ? 3.843 7.281 -1.060 1.00 81.88 975 ASN A CA 1
ATOM 7777 C C . ASN A 1 975 ? 2.998 8.190 -0.164 1.00 81.88 975 ASN A C 1
ATOM 7779 O O . ASN A 1 975 ? 2.365 7.710 0.768 1.00 81.88 975 ASN A O 1
ATOM 7783 N N . VAL A 1 976 ? 2.874 9.481 -0.490 1.00 84.31 976 VAL A N 1
ATOM 7784 C CA . VAL A 1 976 ? 1.961 10.395 0.216 1.00 84.31 976 VAL A CA 1
ATOM 7785 C C . VAL A 1 976 ? 0.506 9.944 0.063 1.00 84.31 976 VAL A C 1
ATOM 7787 O O . VAL A 1 976 ? -0.249 9.936 1.036 1.00 84.31 976 VAL A O 1
ATOM 7790 N N . ARG A 1 977 ? 0.088 9.544 -1.145 1.00 86.25 977 ARG A N 1
ATOM 7791 C CA . ARG A 1 977 ? -1.268 9.028 -1.386 1.00 86.25 977 ARG A CA 1
ATOM 7792 C C . ARG A 1 977 ? -1.520 7.728 -0.620 1.00 86.25 977 ARG A C 1
ATOM 7794 O O . ARG A 1 977 ? -2.553 7.624 0.038 1.00 86.25 977 ARG A O 1
ATOM 7801 N N . ASN A 1 978 ? -0.585 6.785 -0.676 1.00 84.50 978 ASN A N 1
ATOM 7802 C CA . ASN A 1 978 ? -0.662 5.495 0.004 1.00 84.50 978 ASN A CA 1
ATOM 7803 C C . ASN A 1 978 ? -0.658 5.680 1.518 1.00 84.50 978 ASN A C 1
ATOM 7805 O O . ASN A 1 978 ? -1.511 5.112 2.185 1.00 84.50 978 ASN A O 1
ATOM 7809 N N . GLY A 1 979 ? 0.186 6.567 2.047 1.00 84.81 979 GLY A N 1
ATOM 7810 C CA . GLY A 1 979 ? 0.177 6.953 3.454 1.00 84.81 979 GLY A CA 1
ATOM 7811 C C . GLY A 1 979 ? -1.187 7.494 3.879 1.00 84.81 979 GLY A C 1
ATOM 7812 O O . GLY A 1 979 ? -1.747 7.038 4.869 1.00 84.81 979 GLY A O 1
ATOM 7813 N N . ARG A 1 980 ? -1.803 8.387 3.087 1.00 87.44 980 ARG A N 1
ATOM 7814 C CA . ARG A 1 980 ? -3.171 8.876 3.354 1.00 87.44 980 ARG A CA 1
ATOM 7815 C C . ARG A 1 980 ? -4.208 7.746 3.362 1.00 87.44 980 ARG A C 1
ATOM 7817 O O . ARG A 1 980 ? -5.084 7.749 4.222 1.00 87.44 980 ARG A O 1
ATOM 7824 N N . VAL A 1 981 ? -4.131 6.791 2.431 1.00 88.25 981 VAL A N 1
ATOM 7825 C CA . VAL A 1 981 ? -5.014 5.605 2.408 1.00 88.25 981 VAL A CA 1
ATOM 7826 C C . VAL A 1 981 ? -4.766 4.720 3.634 1.00 88.25 981 VAL A C 1
ATOM 7828 O O . VAL A 1 981 ? -5.722 4.337 4.304 1.00 88.25 981 VAL A O 1
ATOM 7831 N N . GLY A 1 982 ? -3.503 4.462 3.976 1.00 87.62 982 GLY A N 1
ATOM 7832 C CA . GLY A 1 982 ? -3.088 3.687 5.144 1.00 87.62 982 GLY A CA 1
ATOM 7833 C C . GLY A 1 982 ? -3.592 4.298 6.449 1.00 87.62 982 GLY A C 1
ATOM 7834 O O . GLY A 1 982 ? -4.192 3.598 7.260 1.00 87.62 982 GLY A O 1
ATOM 7835 N N . PHE A 1 983 ? -3.485 5.621 6.614 1.00 88.38 983 PHE A N 1
ATOM 7836 C CA . PHE A 1 983 ? -4.053 6.324 7.768 1.00 88.38 983 PHE A CA 1
ATOM 7837 C C . PHE A 1 983 ? -5.575 6.180 7.852 1.00 88.38 983 PHE A C 1
ATOM 7839 O O . PHE A 1 983 ? -6.119 6.024 8.945 1.00 88.38 983 PHE A O 1
ATOM 7846 N N . ARG A 1 984 ? -6.284 6.224 6.718 1.00 92.06 984 ARG A N 1
ATOM 7847 C CA . ARG A 1 984 ? -7.737 6.004 6.699 1.00 92.06 984 ARG A CA 1
ATOM 7848 C C . ARG A 1 984 ? -8.097 4.577 7.076 1.00 92.06 984 ARG A C 1
ATOM 7850 O O . ARG A 1 984 ? -8.988 4.394 7.899 1.00 92.06 984 ARG A O 1
ATOM 7857 N N . ARG A 1 985 ? -7.379 3.592 6.539 1.00 90.69 985 ARG A N 1
ATOM 7858 C CA . ARG A 1 985 ? -7.550 2.183 6.900 1.00 90.69 985 ARG A CA 1
ATOM 7859 C C . ARG A 1 985 ? -7.321 1.962 8.392 1.00 90.69 985 ARG A C 1
ATOM 7861 O O . ARG A 1 985 ? -8.206 1.456 9.063 1.00 90.69 985 ARG A O 1
ATOM 7868 N N . ALA A 1 986 ? -6.213 2.464 8.934 1.00 88.31 986 ALA A N 1
ATOM 7869 C CA . ALA A 1 986 ? -5.907 2.356 10.357 1.00 88.31 986 ALA A CA 1
ATOM 7870 C C . ALA A 1 986 ? -6.993 2.984 11.248 1.00 88.31 986 ALA A C 1
ATOM 7872 O O . ALA A 1 986 ? -7.312 2.445 12.304 1.00 88.31 986 ALA A O 1
ATOM 7873 N N . LYS A 1 987 ? -7.600 4.107 10.833 1.00 90.69 987 LYS A N 1
ATOM 7874 C CA . LYS A 1 987 ? -8.738 4.700 11.558 1.00 90.69 987 LYS A CA 1
ATOM 7875 C C . LYS A 1 987 ? -10.002 3.867 11.460 1.00 90.69 987 LYS A C 1
ATOM 7877 O O . LYS A 1 987 ? -10.687 3.733 12.467 1.00 90.69 987 LYS A O 1
ATOM 7882 N N . PHE A 1 988 ? -10.314 3.356 10.273 1.00 95.00 988 PHE A N 1
ATOM 7883 C CA . PHE A 1 988 ? -11.446 2.459 10.073 1.00 95.00 988 PHE A CA 1
ATOM 7884 C C . PHE A 1 988 ? -11.300 1.230 10.979 1.00 95.00 988 PHE A C 1
ATOM 7886 O O . PHE A 1 988 ? -12.179 0.982 11.798 1.00 95.00 988 PHE A O 1
ATOM 7893 N N . ASP A 1 989 ? -10.145 0.565 10.942 1.00 91.56 989 ASP A N 1
ATOM 7894 C CA . ASP A 1 989 ? -9.848 -0.614 11.760 1.00 91.56 989 ASP A CA 1
ATOM 7895 C C . ASP A 1 989 ? -9.895 -0.288 13.260 1.00 91.56 989 ASP A C 1
ATOM 7897 O O . ASP A 1 989 ? -10.514 -1.011 14.041 1.00 91.56 989 ASP A O 1
ATOM 7901 N N . ALA A 1 990 ? -9.300 0.835 13.680 1.00 90.69 990 ALA A N 1
ATOM 7902 C CA . ALA A 1 990 ? -9.339 1.271 15.075 1.00 90.69 990 ALA A CA 1
ATOM 7903 C C . ALA A 1 990 ? -10.769 1.550 15.550 1.00 90.69 990 ALA A C 1
ATOM 7905 O O . ALA A 1 990 ? -11.108 1.223 16.685 1.00 90.69 990 ALA A O 1
ATOM 7906 N N . ARG A 1 991 ? -11.608 2.144 14.697 1.00 93.88 991 ARG A N 1
ATOM 7907 C CA . ARG A 1 991 ? -13.002 2.428 15.030 1.00 93.88 991 ARG A CA 1
ATOM 7908 C C . ARG A 1 991 ? -13.825 1.146 15.102 1.00 93.88 991 ARG A C 1
ATOM 7910 O O . ARG A 1 991 ? -14.468 0.922 16.120 1.00 93.88 991 ARG A O 1
ATOM 7917 N N . MET A 1 992 ? -13.712 0.269 14.109 1.00 95.88 992 MET A N 1
ATOM 7918 C CA . MET A 1 992 ? -14.348 -1.052 14.142 1.00 95.88 992 MET A CA 1
ATOM 7919 C C . MET A 1 992 ? -13.944 -1.852 15.384 1.00 95.88 992 MET A C 1
ATOM 7921 O O . MET A 1 992 ? -14.780 -2.485 16.024 1.00 95.88 992 MET A O 1
ATOM 7925 N N . LYS A 1 993 ? -12.665 -1.794 15.773 1.00 92.50 993 LYS A N 1
ATOM 7926 C CA . LYS A 1 993 ? -12.188 -2.434 16.999 1.00 92.50 993 LYS A CA 1
ATOM 7927 C C . LYS A 1 993 ? -12.843 -1.833 18.245 1.00 92.50 993 LYS A C 1
ATOM 7929 O O . LYS A 1 993 ? -13.354 -2.587 19.061 1.00 92.50 993 LYS A O 1
ATOM 7934 N N . ILE A 1 994 ? -12.875 -0.503 18.372 1.00 92.25 994 ILE A N 1
ATOM 7935 C CA . ILE A 1 994 ? -13.518 0.172 19.512 1.00 92.25 994 ILE A CA 1
ATOM 7936 C C . ILE A 1 994 ? -14.999 -0.201 19.597 1.00 92.25 994 ILE A C 1
ATOM 7938 O O . ILE A 1 994 ? -15.454 -0.568 20.673 1.00 92.25 994 ILE A O 1
ATOM 7942 N N . SER A 1 995 ? -15.754 -0.152 18.494 1.00 95.44 995 SER A N 1
ATOM 7943 C CA . SER A 1 995 ? -17.176 -0.515 18.530 1.00 95.44 995 SER A CA 1
ATOM 7944 C C . SER A 1 995 ? -17.381 -1.969 18.947 1.00 95.44 995 SER A C 1
ATOM 7946 O O . SER A 1 995 ? -18.236 -2.236 19.782 1.00 95.44 995 SER A O 1
ATOM 7948 N N . ASN A 1 996 ? -16.571 -2.900 18.442 1.00 95.38 996 ASN A N 1
ATOM 7949 C CA . ASN A 1 996 ? -16.673 -4.316 18.803 1.00 95.38 996 ASN A CA 1
ATOM 7950 C C . ASN A 1 996 ? -16.301 -4.585 20.269 1.00 95.38 996 ASN A C 1
ATOM 7952 O O . ASN A 1 996 ? -17.011 -5.324 20.952 1.00 95.38 996 ASN A O 1
ATOM 7956 N N . ASP A 1 997 ? -15.230 -3.956 20.761 1.00 93.44 997 ASP A N 1
ATOM 7957 C CA . ASP A 1 997 ? -14.808 -4.050 22.161 1.00 93.44 997 ASP A CA 1
ATOM 7958 C C . ASP A 1 997 ? -15.916 -3.510 23.084 1.00 93.44 997 ASP A C 1
ATOM 7960 O O . ASP A 1 997 ? -16.282 -4.148 24.072 1.00 93.44 997 ASP A O 1
ATOM 7964 N N . MET A 1 998 ? -16.521 -2.376 22.720 1.00 94.81 998 MET A N 1
ATOM 7965 C CA . MET A 1 998 ? -17.600 -1.769 23.496 1.00 94.81 998 MET A CA 1
ATOM 7966 C C . MET A 1 998 ? -18.902 -2.570 23.449 1.00 94.81 998 MET A C 1
ATOM 7968 O O . MET A 1 998 ? -19.570 -2.671 24.473 1.00 94.81 998 MET A O 1
ATOM 7972 N N . ILE A 1 999 ? -19.240 -3.212 22.323 1.00 95.62 999 ILE A N 1
ATOM 7973 C CA . ILE A 1 999 ? -20.356 -4.172 22.262 1.00 95.62 999 ILE A CA 1
ATOM 7974 C C . ILE A 1 999 ? -20.131 -5.292 23.280 1.00 95.62 999 ILE A C 1
ATOM 7976 O O . ILE A 1 999 ? -21.034 -5.590 24.056 1.00 95.62 999 ILE A O 1
ATOM 7980 N N . ALA A 1 1000 ? -18.935 -5.888 23.308 1.00 94.81 1000 ALA A N 1
ATOM 7981 C CA . ALA A 1 1000 ? -18.623 -6.986 24.221 1.00 94.81 1000 ALA A CA 1
ATOM 7982 C C . ALA A 1 1000 ? -18.662 -6.554 25.698 1.00 94.81 1000 ALA A C 1
ATOM 7984 O O . ALA A 1 1000 ? -19.123 -7.308 26.556 1.00 94.81 1000 ALA A O 1
ATOM 7985 N N . ILE A 1 1001 ? -18.203 -5.337 26.003 1.00 93.62 1001 ILE A N 1
ATOM 7986 C CA . ILE A 1 1001 ? -18.240 -4.780 27.361 1.00 93.62 1001 ILE A CA 1
ATOM 7987 C C . ILE A 1 1001 ? -19.672 -4.473 27.791 1.00 93.62 1001 ILE A C 1
ATOM 7989 O O . ILE A 1 1001 ? -20.059 -4.842 28.898 1.00 93.62 1001 ILE A O 1
ATOM 7993 N N . SER A 1 1002 ? -20.458 -3.814 26.939 1.00 94.88 1002 SER A N 1
ATOM 7994 C CA . SER A 1 1002 ? -21.856 -3.487 27.224 1.00 94.88 1002 SER A CA 1
ATOM 7995 C C . SER A 1 1002 ? -22.711 -4.741 27.387 1.00 94.88 1002 SER A C 1
ATOM 7997 O O . SER A 1 1002 ? -23.518 -4.798 28.309 1.00 94.88 1002 SER A O 1
ATOM 7999 N N . ASP A 1 1003 ? -22.475 -5.767 26.566 1.00 96.44 1003 ASP A N 1
ATOM 8000 C CA . ASP A 1 1003 ? -23.120 -7.079 26.686 1.00 96.44 1003 ASP A CA 1
ATOM 8001 C C . ASP A 1 1003 ? -22.763 -7.750 28.021 1.00 96.44 1003 ASP A C 1
ATOM 8003 O O . ASP A 1 1003 ? -23.640 -8.184 28.763 1.00 96.44 1003 ASP A O 1
ATOM 8007 N N . GLY A 1 1004 ? -21.483 -7.721 28.411 1.00 95.25 1004 GLY A N 1
ATOM 8008 C CA . GLY A 1 1004 ? -21.032 -8.219 29.715 1.00 95.25 1004 GLY A CA 1
ATOM 8009 C C . GLY A 1 1004 ? -21.554 -7.430 30.925 1.00 95.25 1004 GLY A C 1
ATOM 8010 O O . GLY A 1 1004 ? -21.541 -7.959 32.037 1.00 95.25 1004 GLY A O 1
ATOM 8011 N N . ARG A 1 1005 ? -22.000 -6.182 30.727 1.00 95.69 1005 ARG A N 1
ATOM 8012 C CA . ARG A 1 1005 ? -22.653 -5.332 31.740 1.00 95.69 1005 ARG A CA 1
ATOM 8013 C C . ARG A 1 1005 ? -24.184 -5.409 31.693 1.00 95.69 1005 ARG A C 1
ATOM 8015 O O . ARG A 1 1005 ? -24.825 -4.737 32.494 1.00 95.69 1005 ARG A O 1
ATOM 8022 N N . GLU A 1 1006 ? -24.753 -6.191 30.774 1.00 96.12 1006 GLU A N 1
ATOM 8023 C CA . GLU A 1 1006 ? -26.199 -6.289 30.531 1.00 96.12 1006 GLU A CA 1
ATOM 8024 C C . GLU A 1 1006 ? -26.856 -4.936 30.154 1.00 96.12 1006 GLU A C 1
ATOM 8026 O O . GLU A 1 1006 ? -28.056 -4.734 30.342 1.00 96.12 1006 GLU A O 1
ATOM 8031 N N . ASP A 1 1007 ? -26.092 -3.997 29.574 1.00 96.50 1007 ASP A N 1
ATOM 8032 C CA . ASP A 1 1007 ? -26.606 -2.709 29.086 1.00 96.50 1007 ASP A CA 1
ATOM 8033 C C . ASP A 1 1007 ? -26.999 -2.805 27.605 1.00 96.50 1007 ASP A C 1
ATOM 8035 O O . ASP A 1 1007 ? -26.238 -2.469 26.690 1.00 96.50 1007 ASP A O 1
ATOM 8039 N N . GLN A 1 1008 ? -28.230 -3.260 27.369 1.00 96.12 1008 GLN A N 1
ATOM 8040 C CA . GLN A 1 1008 ? -28.775 -3.455 26.026 1.00 96.12 1008 GLN A CA 1
ATOM 8041 C C . GLN A 1 1008 ? -28.820 -2.158 25.198 1.00 96.12 1008 GLN A C 1
ATOM 8043 O O . GLN A 1 1008 ? -28.631 -2.202 23.980 1.00 96.12 1008 GLN A O 1
ATOM 8048 N N . LYS A 1 1009 ? -29.017 -0.995 25.836 1.00 94.44 1009 LYS A N 1
ATOM 8049 C CA . LYS A 1 1009 ? -29.039 0.296 25.128 1.00 94.44 1009 LYS A CA 1
ATOM 8050 C C . LYS A 1 1009 ? -27.654 0.640 24.594 1.00 94.44 1009 LYS A C 1
ATOM 8052 O O . LYS A 1 1009 ? -27.525 1.058 23.443 1.00 94.44 1009 LYS A O 1
ATOM 8057 N N . ALA A 1 1010 ? -26.615 0.420 25.399 1.00 93.62 1010 ALA A N 1
ATOM 8058 C CA . ALA A 1 1010 ? -25.242 0.613 24.952 1.00 93.62 1010 ALA A CA 1
ATOM 8059 C C . ALA A 1 1010 ? -24.853 -0.394 23.855 1.00 93.62 1010 ALA A C 1
ATOM 8061 O O . ALA A 1 1010 ? -24.229 -0.001 22.870 1.00 93.62 1010 ALA A O 1
ATOM 8062 N N . VAL A 1 1011 ? -25.285 -1.659 23.952 1.00 95.62 1011 VAL A N 1
ATOM 8063 C CA . VAL A 1 1011 ? -25.084 -2.654 22.879 1.00 95.62 1011 VAL A CA 1
ATOM 8064 C C . VAL A 1 1011 ? -25.705 -2.184 21.560 1.00 95.62 1011 VAL A C 1
ATOM 8066 O O . VAL A 1 1011 ? -25.059 -2.261 20.515 1.00 95.62 1011 VAL A O 1
ATOM 8069 N N . GLU A 1 1012 ? -26.940 -1.682 21.582 1.00 95.56 1012 GLU A N 1
ATOM 8070 C CA . GLU A 1 1012 ? -27.620 -1.166 20.387 1.00 95.56 1012 GLU A CA 1
ATOM 8071 C C . GLU A 1 1012 ? -26.928 0.066 19.801 1.00 95.56 1012 GLU A C 1
ATOM 8073 O O . GLU A 1 1012 ? -26.749 0.149 18.582 1.00 95.56 1012 GLU A O 1
ATOM 8078 N N . PHE A 1 1013 ? -26.484 0.989 20.656 1.00 95.50 1013 PHE A N 1
ATOM 8079 C CA . PHE A 1 1013 ? -25.705 2.151 20.239 1.00 95.50 1013 PHE A CA 1
ATOM 8080 C C . PHE A 1 1013 ? -24.402 1.741 19.541 1.00 95.50 1013 PHE A C 1
ATOM 8082 O O . PHE A 1 1013 ? -24.113 2.209 18.439 1.00 95.50 1013 PHE A O 1
ATOM 8089 N N . TRP A 1 1014 ? -23.623 0.835 20.137 1.00 96.12 1014 TRP A N 1
ATOM 8090 C CA . TRP A 1 1014 ? -22.335 0.429 19.576 1.00 96.12 1014 TRP A CA 1
ATOM 8091 C C . TRP A 1 1014 ? -22.456 -0.440 18.328 1.00 96.12 1014 TRP A C 1
ATOM 8093 O O . TRP A 1 1014 ? -21.631 -0.307 17.422 1.00 96.12 1014 TRP A O 1
ATOM 8103 N N . LYS A 1 1015 ? -23.514 -1.254 18.225 1.00 97.19 1015 LYS A N 1
ATOM 8104 C CA . LYS A 1 1015 ? -23.881 -1.926 16.969 1.00 97.19 1015 LYS A CA 1
ATOM 8105 C C . LYS A 1 1015 ? -24.156 -0.908 15.872 1.00 97.19 1015 LYS A C 1
ATOM 8107 O O . LYS A 1 1015 ? -23.566 -1.004 14.805 1.00 97.19 1015 LYS A O 1
ATOM 8112 N N . TYR A 1 1016 ? -24.935 0.130 16.169 1.00 96.88 1016 TYR A N 1
ATOM 8113 C CA . TYR A 1 1016 ? -25.173 1.204 15.212 1.00 96.88 1016 TYR A CA 1
ATOM 8114 C C . TYR A 1 1016 ? -23.880 1.939 14.808 1.00 96.88 1016 TYR A C 1
ATOM 8116 O O . TYR A 1 1016 ? -23.685 2.220 13.629 1.00 96.88 1016 TYR A O 1
ATOM 8124 N N . VAL A 1 1017 ? -22.963 2.225 15.743 1.00 96.69 1017 VAL A N 1
ATOM 8125 C CA . VAL A 1 1017 ? -21.645 2.816 15.417 1.00 96.69 1017 VAL A CA 1
ATOM 8126 C C . VAL A 1 1017 ? -20.843 1.913 14.473 1.00 96.69 1017 VAL A C 1
ATOM 8128 O O . VAL A 1 1017 ? -20.208 2.417 13.539 1.00 96.69 1017 VAL A O 1
ATOM 8131 N N . SER A 1 1018 ? -20.881 0.598 14.705 1.00 97.38 1018 SER A N 1
ATOM 8132 C CA . SER A 1 1018 ? -20.255 -0.408 13.843 1.00 97.38 1018 SER A CA 1
ATOM 8133 C C . SER A 1 1018 ? -20.862 -0.372 12.435 1.00 97.38 1018 SER A C 1
ATOM 8135 O O . SER A 1 1018 ? -20.134 -0.155 11.467 1.00 97.38 1018 SER A O 1
ATOM 8137 N N . ASP A 1 1019 ? -22.195 -0.421 12.329 1.00 97.19 1019 ASP A N 1
ATOM 8138 C CA . ASP A 1 1019 ? -22.931 -0.381 11.057 1.00 97.19 1019 ASP A CA 1
ATOM 8139 C C . ASP A 1 1019 ? -22.641 0.907 10.265 1.00 97.19 1019 ASP A C 1
ATOM 8141 O O . ASP A 1 1019 ? -22.372 0.865 9.064 1.00 97.19 1019 ASP A O 1
ATOM 8145 N N . VAL A 1 1020 ? -22.642 2.073 10.931 1.00 97.50 1020 VAL A N 1
ATOM 8146 C CA . VAL A 1 1020 ? -22.274 3.361 10.311 1.00 97.50 1020 VAL A CA 1
ATOM 8147 C C . VAL A 1 1020 ? -20.849 3.307 9.763 1.00 97.50 1020 VAL A C 1
ATOM 8149 O O . VAL A 1 1020 ? -20.584 3.813 8.672 1.00 97.50 1020 VAL A O 1
ATOM 8152 N N . THR A 1 1021 ? -19.921 2.714 10.517 1.00 97.38 1021 THR A N 1
ATOM 8153 C CA . THR A 1 1021 ? -18.509 2.618 10.131 1.00 97.38 1021 THR A CA 1
ATOM 8154 C C . THR A 1 1021 ? -18.312 1.688 8.947 1.00 97.38 1021 THR A C 1
ATOM 8156 O O . THR A 1 1021 ? -17.598 2.060 8.015 1.00 97.38 1021 THR A O 1
ATOM 8159 N N . GLU A 1 1022 ? -19.001 0.550 8.923 1.00 97.12 1022 GLU A N 1
ATOM 8160 C CA . GLU A 1 1022 ? -18.993 -0.388 7.803 1.00 97.12 1022 GLU A CA 1
ATOM 8161 C C . GLU A 1 1022 ? -19.574 0.240 6.526 1.00 97.12 1022 GLU A C 1
ATOM 8163 O O . GLU A 1 1022 ? -18.930 0.203 5.477 1.00 97.12 1022 GLU A O 1
ATOM 8168 N N . VAL A 1 1023 ? -20.729 0.910 6.625 1.00 97.31 1023 VAL A N 1
ATOM 8169 C CA . VAL A 1 1023 ? -21.383 1.595 5.493 1.00 97.31 1023 VAL A CA 1
ATOM 8170 C C . VAL A 1 1023 ? -20.504 2.691 4.894 1.00 97.31 1023 VAL A C 1
ATOM 8172 O O . VAL A 1 1023 ? -20.482 2.885 3.679 1.00 97.31 1023 VAL A O 1
ATOM 8175 N N . LEU A 1 1024 ? -19.782 3.425 5.738 1.00 96.75 1024 LEU A N 1
ATOM 8176 C CA . LEU A 1 1024 ? -18.880 4.493 5.314 1.00 96.75 1024 LEU A CA 1
ATOM 8177 C C . LEU A 1 1024 ? -17.559 3.970 4.737 1.00 96.75 1024 LEU A C 1
ATOM 8179 O O . LEU A 1 1024 ? -16.961 4.632 3.883 1.00 96.75 1024 LEU A O 1
ATOM 8183 N N . GLY A 1 1025 ? -17.094 2.811 5.207 1.00 96.62 1025 GLY A N 1
ATOM 8184 C CA . GLY A 1 1025 ? -15.827 2.203 4.816 1.00 96.62 1025 GLY A CA 1
ATOM 8185 C C . GLY A 1 1025 ? -14.601 3.083 5.096 1.00 96.62 1025 GLY A C 1
ATOM 8186 O O . GLY A 1 1025 ? -14.653 4.111 5.779 1.00 96.62 1025 GLY A O 1
ATOM 8187 N N . MET A 1 1026 ? -13.457 2.700 4.522 1.00 95.38 1026 MET A N 1
ATOM 8188 C CA . MET A 1 1026 ? -12.197 3.451 4.659 1.00 95.38 1026 MET A CA 1
ATOM 8189 C C . MET A 1 1026 ? -12.312 4.879 4.105 1.00 95.38 1026 MET A C 1
ATOM 8191 O O . MET A 1 1026 ? -11.806 5.836 4.698 1.00 95.38 1026 MET A O 1
ATOM 8195 N N . ASP A 1 1027 ? -13.020 5.043 2.987 1.00 93.94 1027 ASP A N 1
ATOM 8196 C CA . ASP A 1 1027 ? -13.214 6.337 2.333 1.00 93.94 1027 ASP A CA 1
ATOM 8197 C C . ASP A 1 1027 ? -14.184 7.252 3.078 1.00 93.94 1027 ASP A C 1
ATOM 8199 O O . ASP A 1 1027 ? -14.283 8.436 2.756 1.00 93.94 1027 ASP A O 1
ATOM 8203 N N . GLY A 1 1028 ? -14.858 6.755 4.111 1.00 94.75 1028 GLY A N 1
ATOM 8204 C CA . GLY A 1 1028 ? -15.641 7.570 5.018 1.00 94.75 1028 GLY A CA 1
ATOM 8205 C C . GLY A 1 1028 ? -14.873 8.077 6.230 1.00 94.75 1028 GLY A C 1
ATOM 8206 O O . GLY A 1 1028 ? -15.431 8.869 6.983 1.00 94.75 1028 GLY A O 1
ATOM 8207 N N . MET A 1 1029 ? -13.592 7.733 6.409 1.00 96.25 1029 MET A N 1
ATOM 8208 C CA . MET A 1 1029 ? -12.754 8.240 7.508 1.00 96.25 1029 MET A CA 1
ATOM 8209 C C . MET A 1 1029 ? -12.252 9.666 7.241 1.00 96.25 1029 MET A C 1
ATOM 8211 O O . MET A 1 1029 ? -12.044 10.052 6.091 1.00 96.25 1029 MET A O 1
ATOM 8215 N N . SER A 1 1030 ? -12.089 10.501 8.275 1.00 92.44 1030 SER A N 1
ATOM 8216 C CA . SER A 1 1030 ? -11.583 11.879 8.103 1.00 92.44 1030 SER A CA 1
ATOM 8217 C C . SER A 1 1030 ? -10.126 11.873 7.637 1.00 92.44 1030 SER A C 1
ATOM 8219 O O . SER A 1 1030 ? -9.385 10.939 7.948 1.00 92.44 1030 SER A O 1
ATOM 8221 N N . ASP A 1 1031 ? -9.706 12.901 6.900 1.00 90.38 1031 ASP A N 1
ATOM 8222 C CA . ASP A 1 1031 ? -8.280 13.131 6.651 1.00 90.38 1031 ASP A CA 1
ATOM 8223 C C . ASP A 1 1031 ? -7.643 13.784 7.886 1.00 90.38 1031 ASP A C 1
ATOM 8225 O O . ASP A 1 1031 ? -8.318 14.452 8.672 1.00 90.38 1031 ASP A O 1
ATOM 8229 N N . GLU A 1 1032 ? -6.357 13.515 8.089 1.00 88.88 1032 GLU A N 1
ATOM 8230 C CA . GLU A 1 1032 ? -5.563 14.075 9.182 1.00 88.88 1032 GLU A CA 1
ATOM 8231 C C . GLU A 1 1032 ? -4.341 14.781 8.606 1.00 88.88 1032 GLU A C 1
ATOM 8233 O O . GLU A 1 1032 ? -3.661 14.233 7.736 1.00 88.88 1032 GLU A O 1
ATOM 8238 N N . GLU A 1 1033 ? -4.069 15.980 9.105 1.00 87.94 1033 GLU A N 1
ATOM 8239 C CA . GLU A 1 1033 ? -2.844 16.727 8.839 1.00 87.94 1033 GLU A CA 1
ATOM 8240 C C . GLU A 1 1033 ? -2.063 16.842 10.150 1.00 87.94 1033 GLU A C 1
ATOM 8242 O O . GLU A 1 1033 ? -2.639 17.106 11.208 1.00 87.94 1033 GLU A O 1
ATOM 8247 N N . LYS A 1 1034 ? -0.756 16.567 10.105 1.00 87.38 1034 LYS A N 1
ATOM 8248 C CA . LYS A 1 1034 ? 0.119 16.810 11.255 1.00 87.38 1034 LYS A CA 1
ATOM 8249 C C . LYS A 1 1034 ? 0.338 18.309 11.366 1.00 87.38 1034 LYS A C 1
ATOM 8251 O O . LYS A 1 1034 ? 0.598 18.952 10.352 1.00 87.38 1034 LYS A O 1
ATOM 8256 N N . ASP A 1 1035 ? 0.248 18.830 12.576 1.00 92.19 1035 ASP A N 1
ATOM 8257 C CA . ASP A 1 1035 ? 0.487 20.235 12.859 1.00 92.19 1035 ASP A CA 1
ATOM 8258 C C . ASP A 1 1035 ? 1.139 20.398 14.233 1.00 92.19 1035 ASP A C 1
ATOM 8260 O O . ASP A 1 1035 ? 1.194 19.450 15.016 1.00 92.19 1035 ASP A O 1
ATOM 8264 N N . VAL A 1 1036 ? 1.655 21.585 14.521 1.00 90.62 1036 VAL A N 1
ATOM 8265 C CA . VAL A 1 1036 ? 2.298 21.897 15.797 1.00 90.62 1036 VAL A CA 1
ATOM 8266 C C . VAL A 1 1036 ? 1.519 23.027 16.459 1.00 90.62 1036 VAL A C 1
ATOM 8268 O O . VAL A 1 1036 ? 1.402 24.118 15.910 1.00 90.62 1036 VAL A O 1
ATOM 8271 N N . GLU A 1 1037 ? 0.955 22.761 17.635 1.00 92.38 1037 GLU A N 1
ATOM 8272 C CA . GLU A 1 1037 ? 0.258 23.763 18.441 1.00 92.38 1037 GLU A CA 1
ATOM 8273 C C . GLU A 1 1037 ? 1.247 24.375 19.434 1.00 92.38 1037 GLU A C 1
ATOM 8275 O O . GLU A 1 1037 ? 1.769 23.681 20.310 1.00 92.38 1037 GLU A O 1
ATOM 8280 N N . GLU A 1 1038 ? 1.505 25.678 19.321 1.00 91.12 1038 GLU A N 1
ATOM 8281 C CA . GLU A 1 1038 ? 2.252 26.418 20.338 1.00 91.12 1038 GLU A CA 1
ATOM 8282 C C . GLU A 1 1038 ? 1.366 26.636 21.569 1.00 91.12 1038 GLU A C 1
ATOM 8284 O O . GLU A 1 1038 ? 0.451 27.459 21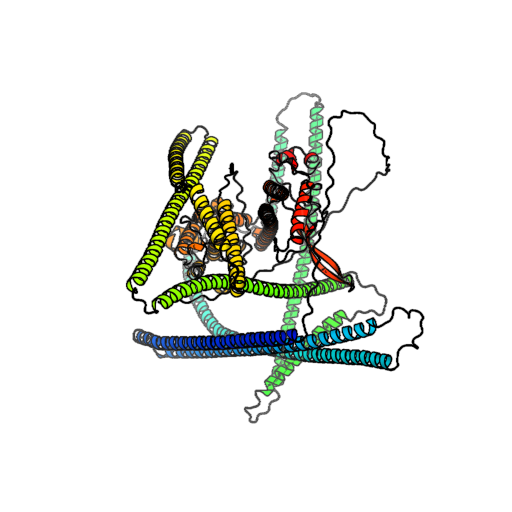.580 1.00 91.12 1038 GLU A O 1
ATOM 8289 N N . VAL A 1 1039 ? 1.634 25.883 22.632 1.00 89.31 1039 VAL A N 1
ATOM 8290 C CA . VAL A 1 1039 ? 0.959 26.017 23.921 1.00 89.31 1039 VAL A CA 1
ATOM 8291 C C . VAL A 1 1039 ? 1.831 26.864 24.840 1.00 89.31 1039 VAL A C 1
ATOM 8293 O O . VAL A 1 1039 ? 2.885 26.416 25.299 1.00 89.31 1039 VAL A O 1
ATOM 8296 N N . MET A 1 1040 ? 1.386 28.090 25.130 1.00 84.12 1040 MET A N 1
ATOM 8297 C CA . MET A 1 1040 ? 1.966 28.911 26.197 1.00 84.12 1040 MET A CA 1
ATOM 8298 C C . MET A 1 1040 ? 1.728 28.233 27.549 1.00 84.12 1040 MET A C 1
ATOM 8300 O O . MET A 1 1040 ? 0.584 28.079 27.983 1.00 84.12 1040 MET A O 1
ATOM 8304 N N . GLY A 1 1041 ? 2.807 27.844 28.230 1.00 81.06 1041 GLY A N 1
ATOM 8305 C CA . GLY A 1 1041 ? 2.734 27.325 29.589 1.00 81.06 1041 GLY A CA 1
ATOM 8306 C C . GLY A 1 1041 ? 2.188 28.390 30.539 1.00 81.06 1041 GLY A C 1
ATOM 8307 O O . GLY A 1 1041 ? 2.828 29.420 30.755 1.00 81.06 1041 GLY A O 1
ATOM 8308 N N . THR A 1 1042 ? 1.029 28.125 31.147 1.00 76.50 1042 THR A N 1
ATOM 8309 C CA . THR A 1 1042 ? 0.288 29.053 32.024 1.00 76.50 1042 THR A CA 1
ATOM 8310 C C . THR A 1 1042 ? 1.066 29.546 33.246 1.00 76.50 1042 THR A C 1
ATOM 8312 O O . THR A 1 1042 ? 0.623 30.494 33.886 1.00 76.50 1042 THR A O 1
ATOM 8315 N N . MET A 1 1043 ? 2.209 28.940 33.583 1.00 70.88 1043 MET A N 1
ATOM 8316 C CA . MET A 1 1043 ? 3.013 29.334 34.747 1.00 70.88 1043 MET A CA 1
ATOM 8317 C C . MET A 1 1043 ? 4.450 29.762 34.439 1.00 70.88 1043 MET A C 1
ATOM 8319 O O . MET A 1 1043 ? 5.088 30.334 35.315 1.00 70.88 1043 MET A O 1
ATOM 8323 N N . SER A 1 1044 ? 4.969 29.524 33.233 1.00 76.62 1044 SER A N 1
ATOM 8324 C CA . SER A 1 1044 ? 6.380 29.800 32.918 1.00 76.62 1044 SER A CA 1
ATOM 8325 C C . SER A 1 1044 ? 6.582 30.838 31.818 1.00 76.62 1044 SER A C 1
ATOM 8327 O O . SER A 1 1044 ? 7.710 31.272 31.613 1.00 76.62 1044 SER A O 1
ATOM 8329 N N . GLY A 1 1045 ? 5.530 31.215 31.079 1.00 87.81 1045 GLY A N 1
ATOM 8330 C CA . GLY A 1 1045 ? 5.674 32.037 29.871 1.00 87.81 1045 GLY A CA 1
ATOM 8331 C C . GLY A 1 1045 ? 6.458 31.344 28.746 1.00 87.81 1045 GLY A C 1
ATOM 8332 O O . GLY A 1 1045 ? 6.682 31.947 27.703 1.00 87.81 1045 GLY A O 1
ATOM 8333 N N . VAL A 1 1046 ? 6.860 30.080 28.934 1.00 85.50 1046 VAL A N 1
ATOM 8334 C CA . VAL A 1 1046 ? 7.567 29.282 27.931 1.00 85.50 1046 VAL A CA 1
ATOM 8335 C C . VAL A 1 1046 ? 6.536 28.702 26.970 1.00 85.50 1046 VAL A C 1
ATOM 8337 O O . VAL A 1 1046 ? 5.612 27.995 27.384 1.00 85.50 1046 VAL A O 1
ATOM 8340 N N . THR A 1 1047 ? 6.683 29.007 25.685 1.00 88.06 1047 THR A N 1
ATOM 8341 C CA . THR A 1 1047 ? 5.932 28.358 24.612 1.00 88.06 1047 THR A CA 1
ATOM 8342 C C . THR A 1 1047 ? 6.474 26.947 24.411 1.00 88.06 1047 THR A C 1
ATOM 8344 O O . THR A 1 1047 ? 7.654 26.738 24.145 1.00 88.06 1047 THR A O 1
ATOM 8347 N N . SER A 1 1048 ? 5.605 25.955 24.577 1.00 88.75 1048 SER A N 1
ATOM 8348 C CA . SER A 1 1048 ? 5.896 24.563 24.238 1.00 88.75 1048 SER A CA 1
ATOM 8349 C C . SER A 1 1048 ? 5.217 24.226 22.918 1.00 88.75 1048 SER A C 1
ATOM 8351 O O . SER A 1 1048 ? 4.027 24.480 22.748 1.00 88.75 1048 SER A O 1
ATOM 8353 N N . GLN A 1 1049 ? 5.967 23.674 21.972 1.00 91.38 1049 GLN A N 1
ATOM 8354 C CA . GLN A 1 1049 ? 5.415 23.145 20.731 1.00 91.38 1049 GLN A CA 1
ATOM 8355 C C . GLN A 1 1049 ? 4.889 21.731 20.988 1.00 91.38 1049 GLN A C 1
ATOM 8357 O O . GLN A 1 1049 ? 5.658 20.825 21.301 1.00 91.38 1049 GLN A O 1
ATOM 8362 N N . ASN A 1 1050 ? 3.574 21.548 20.886 1.00 90.00 1050 ASN A N 1
ATOM 8363 C CA . ASN A 1 1050 ? 2.931 20.248 21.014 1.00 90.00 1050 ASN A CA 1
ATOM 8364 C C . ASN A 1 1050 ? 2.540 19.725 19.632 1.00 90.00 1050 ASN A C 1
ATOM 8366 O O . ASN A 1 1050 ? 1.754 20.356 18.927 1.00 90.00 1050 ASN A O 1
ATOM 8370 N N . ASP A 1 1051 ? 3.039 18.544 19.269 1.00 90.81 1051 ASP A N 1
ATOM 8371 C CA . ASP A 1 1051 ? 2.590 17.832 18.071 1.00 90.81 1051 ASP A CA 1
ATOM 8372 C C . ASP A 1 1051 ? 1.088 17.519 18.192 1.00 90.81 1051 ASP A C 1
ATOM 8374 O O . ASP A 1 1051 ? 0.661 16.721 19.039 1.00 90.81 1051 ASP A O 1
ATOM 8378 N N . ILE A 1 1052 ? 0.283 18.120 17.320 1.00 91.38 1052 ILE A N 1
ATOM 8379 C CA . ILE A 1 1052 ? -1.147 17.856 17.205 1.00 91.38 1052 ILE A CA 1
ATOM 8380 C C . ILE A 1 1052 ? -1.487 17.249 15.846 1.00 91.38 1052 ILE A C 1
ATOM 8382 O O . ILE A 1 1052 ? -0.767 17.340 14.853 1.00 91.38 1052 ILE A O 1
ATOM 8386 N N . VAL A 1 1053 ? -2.642 16.605 15.798 1.00 90.62 1053 VAL A N 1
ATOM 8387 C CA . VAL A 1 1053 ? -3.203 16.052 14.573 1.00 90.62 1053 VAL A CA 1
ATOM 8388 C C . VAL A 1 1053 ? -4.505 16.784 14.275 1.00 90.62 1053 VAL A C 1
ATOM 8390 O O . VAL A 1 1053 ? -5.501 16.620 14.985 1.00 90.62 1053 VAL A O 1
ATOM 8393 N N . LYS A 1 1054 ? -4.498 17.600 13.219 1.00 92.25 1054 LYS A N 1
ATOM 8394 C CA . LYS A 1 1054 ? -5.667 18.320 12.716 1.00 92.25 1054 LYS A CA 1
ATOM 8395 C C . LYS A 1 1054 ? -6.572 17.360 11.959 1.00 92.25 1054 LYS A C 1
ATOM 8397 O O . LYS A 1 1054 ? -6.191 16.804 10.932 1.00 92.25 1054 LYS A O 1
ATOM 8402 N N . VAL A 1 1055 ? -7.784 17.162 12.463 1.00 93.44 1055 VAL A N 1
ATOM 8403 C CA . VAL A 1 1055 ? -8.807 16.350 11.801 1.00 93.44 1055 VAL A CA 1
ATOM 8404 C C . VAL A 1 1055 ? -9.634 17.263 10.904 1.00 93.44 1055 VAL A C 1
ATOM 8406 O O . VAL A 1 1055 ? -10.358 18.124 11.405 1.00 93.44 1055 VAL A O 1
ATOM 8409 N N . LEU A 1 1056 ? -9.524 17.070 9.588 1.00 95.31 1056 LEU A N 1
ATOM 8410 C CA . LEU A 1 1056 ? -10.233 17.880 8.597 1.00 95.31 1056 LEU A CA 1
ATOM 8411 C C . LEU A 1 1056 ? -11.715 17.495 8.520 1.00 95.31 1056 LEU A C 1
ATOM 8413 O O . LEU A 1 1056 ? -12.078 16.310 8.568 1.00 95.31 1056 LEU A O 1
ATOM 8417 N N . LYS A 1 1057 ? -12.579 18.494 8.323 1.00 95.00 1057 LYS A N 1
ATOM 8418 C CA . LYS A 1 1057 ? -14.019 18.298 8.134 1.00 95.00 1057 LYS A CA 1
ATOM 8419 C C . LYS A 1 1057 ? -14.295 17.766 6.729 1.00 95.00 1057 LYS A C 1
ATOM 8421 O O . LYS A 1 1057 ? -13.857 18.346 5.737 1.00 95.00 1057 LYS A O 1
ATOM 8426 N N . LEU A 1 1058 ? -15.049 16.672 6.619 1.00 96.19 1058 LEU A N 1
ATOM 8427 C CA . LEU A 1 1058 ? -15.525 16.198 5.317 1.00 96.19 1058 LEU A CA 1
ATOM 8428 C C . LEU A 1 1058 ? -16.812 16.947 4.946 1.00 96.19 1058 LEU A C 1
ATOM 8430 O O . LEU A 1 1058 ? -17.803 16.790 5.660 1.00 96.19 1058 LEU A O 1
ATOM 8434 N N . PRO A 1 1059 ? -16.833 17.728 3.849 1.00 96.19 1059 PRO A N 1
ATOM 8435 C CA . PRO A 1 1059 ? -17.973 18.590 3.520 1.00 96.19 1059 PRO A CA 1
ATOM 8436 C C . PRO A 1 1059 ? -19.222 17.790 3.148 1.00 96.19 1059 PRO A C 1
ATOM 8438 O O . PRO A 1 1059 ? -20.341 18.239 3.361 1.00 96.19 1059 PRO A O 1
ATOM 8441 N N . TRP A 1 1060 ? -19.021 16.587 2.614 1.00 97.06 1060 TRP A N 1
ATOM 8442 C CA . TRP A 1 1060 ? -20.096 15.712 2.184 1.00 97.06 1060 TRP A CA 1
ATOM 8443 C C . TRP A 1 1060 ? -20.715 14.914 3.326 1.00 97.06 1060 TRP A C 1
ATOM 8445 O O . TRP A 1 1060 ? -21.800 14.392 3.133 1.00 97.06 1060 TRP A O 1
ATOM 8455 N N . ARG A 1 1061 ? -20.062 14.772 4.488 1.00 97.25 1061 ARG A N 1
ATOM 8456 C CA . ARG A 1 1061 ? -20.505 13.838 5.536 1.00 97.25 1061 ARG A CA 1
ATOM 8457 C C . ARG A 1 1061 ? -21.564 14.470 6.437 1.00 97.25 1061 ARG A C 1
ATOM 8459 O O . ARG A 1 1061 ? -21.342 15.560 6.965 1.00 97.25 1061 ARG A O 1
ATOM 8466 N N . HIS A 1 1062 ? -22.657 13.747 6.681 1.00 97.38 1062 HIS A N 1
ATOM 8467 C CA . HIS A 1 1062 ? -23.742 14.175 7.562 1.00 97.38 1062 HIS A CA 1
ATOM 8468 C C . HIS A 1 1062 ? -23.227 14.620 8.945 1.00 97.38 1062 HIS A C 1
ATOM 8470 O O . HIS A 1 1062 ? -22.367 13.974 9.554 1.00 97.38 1062 HIS A O 1
ATOM 8476 N N . SER A 1 1063 ? -23.764 15.729 9.463 1.00 95.75 1063 SER A N 1
ATOM 8477 C CA . SER A 1 1063 ? -23.315 16.365 10.714 1.00 95.75 1063 SER A CA 1
ATOM 8478 C C . SER A 1 1063 ? -23.415 15.430 11.927 1.00 95.75 1063 SER A C 1
ATOM 8480 O O . SER A 1 1063 ? -22.491 15.374 12.736 1.00 95.75 1063 SER A O 1
ATOM 8482 N N . LEU A 1 1064 ? -24.484 14.633 12.002 1.00 95.81 1064 LEU A N 1
ATOM 8483 C CA . LEU A 1 1064 ? -24.680 13.602 13.032 1.00 95.81 1064 LEU A CA 1
ATOM 8484 C C . LEU A 1 1064 ? -23.575 12.544 13.055 1.00 95.81 1064 LEU A C 1
ATOM 8486 O O . LEU A 1 1064 ? -23.139 12.142 14.128 1.00 95.81 1064 LEU A O 1
ATOM 8490 N N . ILE A 1 1065 ? -23.068 12.134 11.892 1.00 96.56 1065 ILE A N 1
ATOM 8491 C CA . ILE A 1 1065 ? -21.969 11.164 11.814 1.00 96.56 1065 ILE A CA 1
ATOM 8492 C C . ILE A 1 1065 ? -20.666 11.803 12.311 1.00 96.56 1065 ILE A C 1
ATOM 8494 O O . ILE A 1 1065 ? -19.872 11.158 12.993 1.00 96.56 1065 ILE A O 1
ATOM 8498 N N . ASN A 1 1066 ? -20.440 13.088 12.011 1.00 93.44 1066 ASN A N 1
ATOM 8499 C CA . ASN A 1 1066 ? -19.289 13.813 12.556 1.00 93.44 1066 ASN A CA 1
ATOM 8500 C C . ASN A 1 1066 ? -19.355 13.904 14.088 1.00 93.44 1066 ASN A C 1
ATOM 8502 O O . ASN A 1 1066 ? -18.337 13.695 14.744 1.00 93.44 1066 ASN A O 1
ATOM 8506 N N . ALA A 1 1067 ? -20.538 14.168 14.651 1.00 92.75 1067 ALA A N 1
ATOM 8507 C CA . ALA A 1 1067 ? -20.746 14.155 16.098 1.00 92.75 1067 ALA A CA 1
ATOM 8508 C C . ALA A 1 1067 ? -20.508 12.756 16.692 1.00 92.75 1067 ALA A C 1
ATOM 8510 O O . ALA A 1 1067 ? -19.779 12.636 17.672 1.00 92.75 1067 ALA A O 1
ATOM 8511 N N . LEU A 1 1068 ? -21.026 11.706 16.045 1.00 94.38 1068 LEU A N 1
ATOM 8512 C CA . LEU A 1 1068 ? -20.836 10.312 16.455 1.00 94.38 1068 LEU A CA 1
ATOM 8513 C C . LEU A 1 1068 ? -19.351 9.936 16.538 1.00 94.38 1068 LEU A C 1
ATOM 8515 O O . LEU A 1 1068 ? -18.894 9.420 17.554 1.00 94.38 1068 LEU A O 1
ATOM 8519 N N . TYR A 1 1069 ? -18.572 10.240 15.495 1.00 94.31 1069 TYR A N 1
ATOM 8520 C CA . TYR A 1 1069 ? -17.135 9.959 15.487 1.00 94.31 1069 TYR A CA 1
ATOM 8521 C C . TYR A 1 1069 ? -16.334 10.821 16.448 1.00 94.31 1069 TYR A C 1
ATOM 8523 O O . TYR A 1 1069 ? -15.333 10.345 16.976 1.00 94.31 1069 TYR A O 1
ATOM 8531 N N . LYS A 1 1070 ? -16.780 12.048 16.725 1.00 91.94 1070 LYS A N 1
ATOM 8532 C CA . LYS A 1 1070 ? -16.178 12.862 17.778 1.00 91.94 1070 LYS A CA 1
ATOM 8533 C C . LYS A 1 1070 ? -16.355 12.199 19.147 1.00 91.94 1070 LYS A C 1
ATOM 8535 O O . LYS A 1 1070 ? -15.364 12.014 19.843 1.00 91.94 1070 LYS A O 1
ATOM 8540 N N . SER A 1 1071 ? -17.574 11.774 19.490 1.00 90.94 1071 SER A N 1
ATOM 8541 C CA . SER A 1 1071 ? -17.846 11.057 20.744 1.00 90.94 1071 SER A CA 1
ATOM 8542 C C . SER A 1 1071 ? -17.058 9.748 20.835 1.00 90.94 1071 SER A C 1
ATOM 8544 O O . SER A 1 1071 ? -16.461 9.448 21.862 1.00 90.94 1071 SER A O 1
ATOM 8546 N N . MET A 1 1072 ? -16.983 9.000 19.735 1.00 91.88 1072 MET A N 1
ATOM 8547 C CA . MET A 1 1072 ? -16.208 7.764 19.649 1.00 91.88 1072 MET A CA 1
ATOM 8548 C C . MET A 1 1072 ? -14.704 7.975 19.874 1.00 91.88 1072 MET A C 1
ATOM 8550 O O . MET A 1 1072 ? -14.071 7.214 20.604 1.00 91.88 1072 MET A O 1
ATOM 8554 N N . ASP A 1 1073 ? -14.121 9.007 19.261 1.00 88.81 1073 ASP A N 1
ATOM 8555 C CA . ASP A 1 1073 ? -12.699 9.321 19.417 1.00 88.81 1073 ASP A CA 1
ATOM 8556 C C . ASP A 1 1073 ? -12.392 9.862 20.835 1.00 88.81 1073 ASP A C 1
ATOM 8558 O O . ASP A 1 1073 ? -11.279 9.682 21.337 1.00 88.81 1073 ASP A O 1
ATOM 8562 N N . GLU A 1 1074 ? -13.371 10.476 21.511 1.00 88.25 1074 GLU A N 1
ATOM 8563 C CA . GLU A 1 1074 ? -13.269 10.947 22.901 1.00 88.25 1074 GLU A CA 1
ATOM 8564 C C . GLU A 1 1074 ? -13.315 9.815 23.937 1.00 88.25 1074 GLU A C 1
ATOM 8566 O O . GLU A 1 1074 ? -12.743 9.969 25.013 1.00 88.25 1074 GLU A O 1
ATOM 8571 N N . ILE A 1 1075 ? -13.895 8.655 23.615 1.00 86.50 1075 ILE A N 1
ATOM 8572 C CA . ILE A 1 1075 ? -14.024 7.518 24.549 1.00 86.50 1075 ILE A CA 1
ATOM 8573 C C . ILE A 1 1075 ? -12.686 6.967 25.024 1.00 86.50 1075 ILE A C 1
ATOM 8575 O O . ILE A 1 1075 ? -12.570 6.535 26.169 1.00 86.50 1075 ILE A O 1
ATOM 8579 N N . LYS A 1 1076 ? -11.633 7.124 24.219 1.00 82.00 1076 LYS A N 1
ATOM 8580 C CA . LYS A 1 1076 ? -10.264 6.806 24.640 1.00 82.00 1076 LYS A CA 1
ATOM 8581 C C . LYS A 1 1076 ? -9.823 7.563 25.896 1.00 82.00 1076 LYS A C 1
ATOM 8583 O O . LYS A 1 1076 ? -8.978 7.059 26.622 1.00 82.00 1076 LYS A O 1
ATOM 8588 N N . LYS A 1 1077 ? -10.377 8.756 26.142 1.00 81.62 1077 LYS A N 1
ATOM 8589 C CA . LYS A 1 1077 ? -10.076 9.572 27.329 1.00 81.62 1077 LYS A CA 1
ATOM 8590 C C . LYS A 1 1077 ? -10.782 9.063 28.583 1.00 81.62 1077 LYS A C 1
ATOM 8592 O O . LYS A 1 1077 ? -10.297 9.296 29.681 1.00 81.62 1077 LYS A O 1
ATOM 8597 N N . TYR A 1 1078 ? -11.943 8.431 28.421 1.00 80.38 1078 TYR A N 1
ATOM 8598 C CA . TYR A 1 1078 ? -12.772 7.979 29.538 1.00 80.38 1078 TYR A CA 1
ATOM 8599 C C . TYR A 1 1078 ? -12.450 6.538 29.939 1.00 80.38 1078 TYR A C 1
ATOM 8601 O O . TYR A 1 1078 ? -12.508 6.202 31.116 1.00 80.38 1078 TYR A O 1
ATOM 8609 N N . GLU A 1 1079 ? -12.058 5.698 28.979 1.00 75.25 1079 GLU A N 1
ATOM 8610 C CA . GLU A 1 1079 ? -11.769 4.285 29.215 1.00 75.25 1079 GLU A CA 1
ATOM 8611 C C . GLU A 1 1079 ? -10.338 3.909 28.793 1.00 75.25 1079 GLU A C 1
ATOM 8613 O O . GLU A 1 1079 ? -10.122 2.993 27.997 1.00 75.25 1079 GLU A O 1
ATOM 8618 N N . GLU A 1 1080 ? -9.331 4.583 29.364 1.00 71.94 1080 GLU A N 1
ATOM 8619 C CA . GLU A 1 1080 ? -7.905 4.264 29.138 1.00 71.94 1080 GLU A CA 1
ATOM 8620 C C . GLU A 1 1080 ? -7.569 2.788 29.434 1.00 71.94 1080 GLU A C 1
ATOM 8622 O O . GLU A 1 1080 ? -6.660 2.205 28.837 1.00 71.94 1080 GLU A O 1
ATOM 8627 N N . LEU A 1 1081 ? -8.331 2.162 30.340 1.00 65.44 1081 LEU A N 1
ATOM 8628 C CA . LEU A 1 1081 ? -8.202 0.746 30.683 1.00 65.44 1081 LEU A CA 1
ATOM 8629 C C . LEU A 1 1081 ? -8.643 -0.189 29.549 1.00 65.44 1081 LEU A C 1
ATOM 8631 O O . LEU A 1 1081 ? -8.088 -1.281 29.427 1.00 65.44 1081 LEU A O 1
ATOM 8635 N N . VAL A 1 1082 ? -9.616 0.235 28.739 1.00 68.44 1082 VAL A N 1
ATOM 8636 C CA . VAL A 1 1082 ? -10.212 -0.555 27.653 1.00 68.44 1082 VAL A CA 1
ATOM 8637 C C . VAL A 1 1082 ? -9.474 -0.295 26.346 1.00 68.44 1082 VAL A C 1
ATOM 8639 O O . VAL A 1 1082 ? -9.073 -1.229 25.651 1.00 68.44 1082 VAL A O 1
ATOM 8642 N N . VAL A 1 1083 ? -9.222 0.977 26.031 1.00 73.81 1083 VAL A N 1
ATOM 8643 C CA . VAL A 1 1083 ? -8.548 1.383 24.798 1.00 73.81 1083 VAL A CA 1
ATOM 8644 C C . VAL A 1 1083 ? -7.146 1.875 25.129 1.00 73.81 1083 VAL A C 1
ATOM 8646 O O . VAL A 1 1083 ? -6.858 3.070 25.111 1.00 73.81 1083 VAL A O 1
ATOM 8649 N N . ARG A 1 1084 ? -6.235 0.937 25.404 1.00 70.06 1084 ARG A N 1
ATOM 8650 C CA . ARG A 1 1084 ? -4.808 1.255 25.545 1.00 70.06 1084 ARG A CA 1
ATOM 8651 C C . ARG A 1 1084 ? -4.243 1.698 24.195 1.00 70.06 1084 ARG A C 1
ATOM 8653 O O . ARG A 1 1084 ? -3.794 0.873 23.405 1.00 70.06 1084 ARG A O 1
ATOM 8660 N N . SER A 1 1085 ? -4.263 2.998 23.911 1.00 63.38 1085 SER A N 1
ATOM 8661 C CA . SER A 1 1085 ? -3.506 3.571 22.797 1.00 63.38 1085 SER A CA 1
ATOM 8662 C C . SER A 1 1085 ? -2.230 4.214 23.322 1.00 63.38 1085 SER A C 1
ATOM 8664 O O . SER A 1 1085 ? -2.229 5.375 23.728 1.00 63.38 1085 SER A O 1
ATOM 8666 N N . THR A 1 1086 ? -1.131 3.468 23.311 1.00 55.97 1086 THR A N 1
ATOM 8667 C CA . THR A 1 1086 ? 0.204 4.032 23.516 1.00 55.97 1086 THR A CA 1
ATOM 8668 C C . THR A 1 1086 ? 0.542 4.979 22.359 1.00 55.97 1086 THR A C 1
ATOM 8670 O O . THR A 1 1086 ? 0.441 4.608 21.192 1.00 55.97 1086 THR A O 1
ATOM 8673 N N . GLY A 1 1087 ? 0.924 6.222 22.675 1.00 65.75 1087 GLY A N 1
ATOM 8674 C CA . GLY A 1 1087 ? 1.472 7.175 21.698 1.00 65.75 1087 GLY A CA 1
ATOM 8675 C C . GLY A 1 1087 ? 0.462 7.944 20.834 1.00 65.75 1087 GLY A C 1
ATOM 8676 O O . GLY A 1 1087 ? 0.839 8.438 19.771 1.00 65.75 1087 GLY A O 1
ATOM 8677 N N . SER A 1 1088 ? -0.806 8.073 21.242 1.00 69.94 1088 SER A N 1
ATOM 8678 C CA . SER A 1 1088 ? -1.764 8.887 20.479 1.00 69.94 1088 SER A CA 1
ATOM 8679 C C . SER A 1 1088 ? -1.447 10.380 20.618 1.00 69.94 1088 SER A C 1
ATOM 8681 O O . SER A 1 1088 ? -1.646 10.960 21.682 1.00 69.94 1088 SER A O 1
ATOM 8683 N N . MET A 1 1089 ? -1.015 11.018 19.525 1.00 82.44 1089 MET A N 1
ATOM 8684 C CA . MET A 1 1089 ? -0.958 12.482 19.427 1.00 82.44 1089 MET A CA 1
ATOM 8685 C C . MET A 1 1089 ? -2.342 13.086 19.703 1.00 82.44 1089 MET A C 1
ATOM 8687 O O . MET A 1 1089 ? -3.375 12.483 19.375 1.00 82.44 1089 MET A O 1
ATOM 8691 N N . ARG A 1 1090 ? -2.375 14.286 20.294 1.00 84.69 1090 ARG A N 1
ATOM 8692 C CA . ARG A 1 1090 ? -3.625 15.003 20.565 1.00 84.69 1090 ARG A CA 1
ATOM 8693 C C . ARG A 1 1090 ? -4.294 15.357 19.238 1.00 84.69 1090 ARG A C 1
ATOM 8695 O O . ARG A 1 1090 ? -3.698 16.002 18.381 1.00 84.69 1090 ARG A O 1
ATOM 8702 N N . ARG A 1 1091 ? -5.545 14.931 19.069 1.00 86.88 1091 ARG A N 1
ATOM 8703 C CA . ARG A 1 1091 ? -6.350 15.226 17.879 1.00 86.88 1091 ARG A CA 1
ATOM 8704 C C . ARG A 1 1091 ? -7.221 16.451 18.120 1.00 86.88 1091 ARG A C 1
ATOM 8706 O O . ARG A 1 1091 ? -7.969 16.485 19.097 1.00 86.88 1091 ARG A O 1
ATOM 8713 N N . THR A 1 1092 ? -7.166 17.405 17.201 1.00 89.06 1092 THR A N 1
ATOM 8714 C CA . THR A 1 1092 ? -7.979 18.623 17.229 1.00 89.06 1092 THR A CA 1
ATOM 8715 C C . THR A 1 1092 ? -8.793 18.688 15.944 1.00 89.06 1092 THR A C 1
ATOM 8717 O O . THR A 1 1092 ? -8.240 18.668 14.847 1.00 89.06 1092 THR A O 1
ATOM 8720 N N . CYS A 1 1093 ? -10.121 18.722 16.058 1.00 89.19 1093 CYS A N 1
ATOM 8721 C CA . CYS A 1 1093 ? -10.985 18.948 14.899 1.00 89.19 1093 CYS A CA 1
ATOM 8722 C C . CYS A 1 1093 ? -10.863 20.411 14.472 1.00 89.19 1093 CYS A C 1
ATOM 8724 O O . CYS A 1 1093 ? -11.059 21.297 15.301 1.00 89.19 1093 CYS A O 1
ATOM 8726 N N . VAL A 1 1094 ? -10.551 20.649 13.201 1.00 93.06 1094 VAL A N 1
ATOM 8727 C CA . VAL A 1 1094 ? -10.446 21.995 12.625 1.00 93.06 1094 VAL A CA 1
ATOM 8728 C C . VAL A 1 1094 ? -11.545 22.217 11.594 1.00 93.06 1094 VAL A C 1
ATOM 8730 O O . VAL A 1 1094 ? -12.006 21.272 10.952 1.00 93.06 1094 VAL A O 1
ATOM 8733 N N . ASP A 1 1095 ? -11.941 23.472 11.396 1.00 92.62 1095 ASP A N 1
ATOM 8734 C CA . ASP A 1 1095 ? -12.963 23.838 10.404 1.00 92.62 1095 ASP A CA 1
ATOM 8735 C C . ASP A 1 1095 ? -12.466 23.754 8.951 1.00 92.62 1095 ASP A C 1
ATOM 8737 O O . ASP A 1 1095 ? -13.245 23.913 8.010 1.00 92.62 1095 ASP A O 1
ATOM 8741 N N . GLN A 1 1096 ? -11.180 23.454 8.750 1.00 95.00 1096 GLN A N 1
ATOM 8742 C CA . GLN A 1 1096 ? -10.595 23.235 7.435 1.00 95.00 1096 GLN A CA 1
ATOM 8743 C C . GLN A 1 1096 ? -11.288 22.059 6.727 1.00 95.00 1096 GLN A C 1
ATOM 8745 O O . GLN A 1 1096 ? -11.391 20.941 7.244 1.00 95.00 1096 GLN A O 1
ATOM 8750 N N . ILE A 1 1097 ? -11.776 22.340 5.520 1.00 94.88 1097 ILE A N 1
ATOM 8751 C CA . ILE A 1 1097 ? -12.529 21.401 4.692 1.00 94.88 1097 ILE A CA 1
ATOM 8752 C C . ILE A 1 1097 ? -11.547 20.498 3.942 1.00 94.88 1097 ILE A C 1
ATOM 8754 O O . ILE A 1 1097 ? -10.627 20.978 3.280 1.00 94.88 1097 ILE A O 1
ATOM 8758 N N . SER A 1 1098 ? -11.752 19.182 4.010 1.00 94.56 1098 SER A N 1
ATOM 8759 C CA . SER A 1 1098 ? -10.991 18.237 3.191 1.00 94.56 1098 SER A CA 1
ATOM 8760 C C . SER A 1 1098 ? -11.300 18.443 1.706 1.00 94.56 1098 SER A C 1
ATOM 8762 O O . SER A 1 1098 ? -12.459 18.477 1.294 1.00 94.56 1098 SER A O 1
ATOM 8764 N N . THR A 1 1099 ? -10.248 18.503 0.890 1.00 92.69 1099 THR A N 1
ATOM 8765 C CA . THR A 1 1099 ? -10.325 18.560 -0.580 1.00 92.69 1099 THR A CA 1
ATOM 8766 C C . THR A 1 1099 ? -10.586 17.193 -1.219 1.00 92.69 1099 THR A C 1
ATOM 8768 O O . THR A 1 1099 ? -10.608 17.064 -2.445 1.00 92.69 1099 THR A O 1
ATOM 8771 N N . ARG A 1 1100 ? -10.754 16.137 -0.411 1.00 90.81 1100 ARG A N 1
ATOM 8772 C CA . ARG A 1 1100 ? -10.937 14.776 -0.908 1.00 90.81 1100 ARG A CA 1
ATOM 8773 C C . ARG A 1 1100 ? -12.248 14.643 -1.674 1.00 90.81 1100 ARG A C 1
ATOM 8775 O O . ARG A 1 1100 ? -13.302 15.108 -1.244 1.00 90.81 1100 ARG A O 1
ATOM 8782 N N . ARG A 1 1101 ? -12.180 13.911 -2.787 1.00 93.31 1101 ARG A N 1
ATOM 8783 C CA . ARG A 1 1101 ? -13.359 13.541 -3.565 1.00 93.31 1101 ARG A CA 1
ATOM 8784 C C . ARG A 1 1101 ? -14.325 12.708 -2.720 1.00 93.31 1101 ARG A C 1
ATOM 8786 O O . ARG A 1 1101 ? -13.916 11.822 -1.972 1.00 93.31 1101 ARG A O 1
ATOM 8793 N N . THR A 1 1102 ? -15.607 12.984 -2.895 1.00 95.31 1102 THR A N 1
ATOM 8794 C CA . THR A 1 1102 ? -16.702 12.226 -2.302 1.00 95.31 1102 THR A CA 1
ATOM 8795 C C . THR A 1 1102 ? -16.642 10.743 -2.700 1.00 95.31 1102 THR A C 1
ATOM 8797 O O . THR A 1 1102 ? -16.470 10.459 -3.892 1.00 95.31 1102 THR A O 1
ATOM 8800 N N . PRO A 1 1103 ? -16.782 9.799 -1.749 1.00 95.38 1103 PRO A N 1
ATOM 8801 C CA . PRO A 1 1103 ? -16.781 8.372 -2.055 1.00 95.38 1103 PRO A CA 1
ATOM 8802 C C . PRO A 1 1103 ? -17.997 7.970 -2.895 1.00 95.38 1103 PRO A C 1
ATOM 8804 O O . PRO A 1 1103 ? -19.067 8.572 -2.803 1.00 95.38 1103 PRO A O 1
ATOM 8807 N N . ILE A 1 1104 ? -17.825 6.936 -3.716 1.00 96.81 1104 ILE A N 1
ATOM 8808 C CA . ILE A 1 1104 ? -18.905 6.355 -4.522 1.00 96.81 1104 ILE A CA 1
ATOM 8809 C C . ILE A 1 1104 ? -19.650 5.276 -3.726 1.00 96.81 1104 ILE A C 1
ATOM 8811 O O . ILE A 1 1104 ? -19.092 4.697 -2.799 1.00 96.81 1104 ILE A O 1
ATOM 8815 N N . LYS A 1 1105 ? -20.882 4.949 -4.131 1.00 96.88 1105 LYS A N 1
ATOM 8816 C CA . LYS A 1 1105 ? -21.714 3.871 -3.566 1.00 96.88 1105 LYS A CA 1
ATOM 8817 C C . LYS A 1 1105 ? -22.105 4.051 -2.099 1.00 96.88 1105 LYS A C 1
ATOM 8819 O O . LYS A 1 1105 ? -22.401 3.071 -1.418 1.00 96.88 1105 LYS A O 1
ATOM 8824 N N . LEU A 1 1106 ? -22.163 5.290 -1.623 1.00 97.19 1106 LEU A N 1
ATOM 8825 C CA . LEU A 1 1106 ? -22.677 5.597 -0.292 1.00 97.19 1106 LEU A CA 1
ATOM 8826 C C . LEU A 1 1106 ? -24.201 5.842 -0.308 1.00 97.19 1106 LEU A C 1
ATOM 8828 O O . LEU A 1 1106 ? -24.715 6.344 -1.315 1.00 97.19 1106 LEU A O 1
ATOM 8832 N N . PRO A 1 1107 ? -24.922 5.511 0.781 1.00 97.56 1107 PRO A N 1
ATOM 8833 C CA . PRO A 1 1107 ? -26.347 5.810 0.928 1.00 97.56 1107 PRO A CA 1
ATOM 8834 C C . PRO A 1 1107 ? -26.655 7.306 0.873 1.00 97.56 1107 PRO A C 1
ATOM 8836 O O . PRO A 1 1107 ? -25.861 8.124 1.325 1.00 97.56 1107 PRO A O 1
ATOM 8839 N N . LEU A 1 1108 ? -27.850 7.682 0.411 1.00 96.75 1108 LEU A N 1
ATOM 8840 C CA . LEU A 1 1108 ? -28.273 9.092 0.347 1.00 96.75 1108 LEU A CA 1
ATOM 8841 C C . LEU A 1 1108 ? -28.179 9.815 1.706 1.00 96.75 1108 LEU A C 1
ATOM 8843 O O . LEU A 1 1108 ? -27.808 10.982 1.775 1.00 96.75 1108 LEU A O 1
ATOM 8847 N N . SER A 1 1109 ? -28.500 9.115 2.787 1.00 96.88 1109 SER A N 1
ATOM 8848 C CA . SER A 1 1109 ? -28.602 9.676 4.136 1.00 96.88 1109 SER A CA 1
ATOM 8849 C C . SER A 1 1109 ? -27.267 10.000 4.800 1.00 96.88 1109 SER A C 1
ATOM 8851 O O . SER A 1 1109 ? -27.241 10.777 5.750 1.00 96.88 1109 SER A O 1
ATOM 8853 N N . VAL A 1 1110 ? -26.151 9.427 4.333 1.00 97.31 1110 VAL A N 1
ATOM 8854 C CA . VAL A 1 1110 ? -24.835 9.747 4.911 1.00 97.31 1110 VAL A CA 1
ATOM 8855 C C . VAL A 1 1110 ? -24.298 11.089 4.418 1.00 97.31 1110 VAL A C 1
ATOM 8857 O O . VAL A 1 1110 ? -23.282 11.570 4.934 1.00 97.31 1110 VAL A O 1
ATOM 8860 N N . PHE A 1 1111 ? -24.970 11.695 3.435 1.00 97.50 1111 PHE A N 1
ATOM 8861 C CA . PHE A 1 1111 ? -24.614 12.995 2.900 1.00 97.50 1111 PHE A CA 1
ATOM 8862 C C . PHE A 1 1111 ? -25.159 14.130 3.765 1.00 97.50 1111 PHE A C 1
ATOM 8864 O O . PHE A 1 1111 ? -26.262 14.044 4.288 1.00 97.50 1111 PHE A O 1
ATOM 8871 N N . ALA A 1 1112 ? -24.384 15.202 3.923 1.00 96.94 1112 ALA A N 1
ATOM 8872 C CA . ALA A 1 1112 ? -24.841 16.405 4.606 1.00 96.94 1112 ALA A CA 1
ATOM 8873 C C . ALA A 1 1112 ? -26.024 17.048 3.873 1.00 96.94 1112 ALA A C 1
ATOM 8875 O O . ALA A 1 1112 ? -26.081 17.045 2.638 1.00 96.94 1112 ALA A O 1
ATOM 8876 N N . ASP A 1 1113 ? -26.929 17.651 4.641 1.00 95.19 1113 ASP A N 1
ATOM 8877 C CA . ASP A 1 1113 ? -28.073 18.376 4.097 1.00 95.19 1113 ASP A CA 1
ATOM 8878 C C . ASP A 1 1113 ? -27.611 19.440 3.095 1.00 95.19 1113 ASP A C 1
ATOM 8880 O O . ASP A 1 1113 ? -26.665 20.193 3.332 1.00 95.19 1113 ASP A O 1
ATOM 8884 N N . GLY A 1 1114 ? -28.247 19.461 1.925 1.00 95.56 1114 GLY A N 1
ATOM 8885 C CA . GLY A 1 1114 ? -27.894 20.367 0.832 1.00 95.56 1114 GLY A CA 1
ATOM 8886 C C . GLY A 1 1114 ? -26.649 19.973 0.026 1.00 95.56 1114 GLY A C 1
ATOM 8887 O O . GLY A 1 1114 ? -26.498 20.464 -1.090 1.00 95.56 1114 GLY A O 1
ATOM 8888 N N . PHE A 1 1115 ? -25.796 19.047 0.491 1.00 96.88 1115 PHE A N 1
ATOM 8889 C CA . PHE A 1 1115 ? -24.590 18.652 -0.254 1.00 96.88 1115 PHE A CA 1
ATOM 8890 C C . PHE A 1 1115 ? -24.940 18.110 -1.643 1.00 96.88 1115 PHE A C 1
ATOM 8892 O O . PHE A 1 1115 ? -24.432 18.592 -2.651 1.00 96.88 1115 PHE A O 1
ATOM 8899 N N . LEU A 1 1116 ? -25.870 17.154 -1.706 1.00 96.56 1116 LEU A N 1
ATOM 8900 C CA . LEU A 1 1116 ? -26.306 16.563 -2.973 1.00 96.56 1116 LEU A CA 1
ATOM 8901 C C . LEU A 1 1116 ? -27.167 17.508 -3.814 1.00 96.56 1116 LEU A C 1
ATOM 8903 O O . LEU A 1 1116 ? -27.194 17.361 -5.034 1.00 96.56 1116 LEU A O 1
ATOM 8907 N N . VAL A 1 1117 ? -27.858 18.460 -3.179 1.00 96.75 1117 VAL A N 1
ATOM 8908 C CA . VAL A 1 1117 ? -28.663 19.488 -3.862 1.00 96.75 1117 VAL A CA 1
ATOM 8909 C C . VAL A 1 1117 ? -27.754 20.459 -4.613 1.00 96.75 1117 VAL A C 1
ATOM 8911 O O . VAL A 1 1117 ? -28.069 20.847 -5.731 1.00 96.75 1117 VAL A O 1
ATOM 8914 N N . ASN A 1 1118 ? -26.595 20.779 -4.035 1.00 96.31 1118 ASN A N 1
ATOM 8915 C CA . ASN A 1 1118 ? -25.607 21.679 -4.625 1.00 96.31 1118 ASN A CA 1
ATOM 8916 C C . ASN A 1 1118 ? -24.737 21.014 -5.708 1.00 96.31 1118 ASN A C 1
ATOM 8918 O O . ASN A 1 1118 ? -24.015 21.708 -6.423 1.00 96.31 1118 ASN A O 1
ATOM 8922 N N . MET A 1 1119 ? -24.782 19.684 -5.834 1.00 96.44 1119 MET A N 1
ATOM 8923 C CA . MET A 1 1119 ? -24.095 18.954 -6.902 1.00 96.44 1119 MET A CA 1
ATOM 8924 C C . MET A 1 1119 ? -24.914 18.969 -8.189 1.00 96.44 1119 MET A C 1
ATOM 8926 O O . MET A 1 1119 ? -26.135 18.807 -8.165 1.00 96.44 1119 MET A O 1
ATOM 8930 N N . ARG A 1 1120 ? -24.230 19.086 -9.331 1.00 96.75 1120 ARG A N 1
ATOM 8931 C CA . ARG A 1 1120 ? -24.875 18.958 -10.646 1.00 96.75 1120 ARG A CA 1
ATOM 8932 C C . ARG A 1 1120 ? -25.330 17.513 -10.863 1.00 96.75 1120 ARG A C 1
ATOM 8934 O O . ARG A 1 1120 ? -24.700 16.586 -10.350 1.00 96.75 1120 ARG A O 1
ATOM 8941 N N . ASP A 1 1121 ? -26.359 17.300 -11.680 1.00 96.31 1121 ASP A N 1
ATOM 8942 C CA . ASP A 1 1121 ? -26.945 15.964 -11.883 1.00 96.31 1121 ASP A CA 1
ATOM 8943 C C . ASP A 1 1121 ? -25.905 14.919 -12.327 1.00 96.31 1121 ASP A C 1
ATOM 8945 O O . ASP A 1 1121 ? -25.803 13.852 -11.726 1.00 96.31 1121 ASP A O 1
ATOM 8949 N N . TYR A 1 1122 ? -25.012 15.266 -13.265 1.00 96.44 1122 TYR A N 1
ATOM 8950 C CA . TYR A 1 1122 ? -23.948 14.351 -13.706 1.00 96.44 1122 TYR A CA 1
ATOM 8951 C C . TYR A 1 1122 ? -22.933 14.006 -12.600 1.00 96.44 1122 TYR A C 1
ATOM 8953 O O . TYR A 1 1122 ? -22.234 12.993 -12.681 1.00 96.44 1122 TYR A O 1
ATOM 8961 N N . GLU A 1 1123 ? -22.769 14.863 -11.591 1.00 96.00 1123 GLU A N 1
ATOM 8962 C CA . GLU A 1 1123 ? -21.883 14.612 -10.451 1.00 96.00 1123 GLU A CA 1
ATOM 8963 C C . GLU A 1 1123 ? -22.562 13.685 -9.453 1.00 96.00 1123 GLU A C 1
ATOM 8965 O O . GLU A 1 1123 ? -21.906 12.787 -8.923 1.00 96.00 1123 GLU A O 1
ATOM 8970 N N . ARG A 1 1124 ? -23.873 13.860 -9.257 1.00 96.06 1124 ARG A N 1
ATOM 8971 C CA . ARG A 1 1124 ? -24.716 12.975 -8.450 1.00 96.06 1124 ARG A CA 1
ATOM 8972 C C . ARG A 1 1124 ? -24.766 11.568 -9.051 1.00 96.06 1124 ARG A C 1
ATOM 8974 O O . ARG A 1 1124 ? -24.526 10.600 -8.332 1.00 96.06 1124 ARG A O 1
ATOM 8981 N N . ASP A 1 1125 ? -24.943 11.452 -10.365 1.00 95.62 1125 ASP A N 1
ATOM 8982 C CA . ASP A 1 1125 ? -24.941 10.165 -11.075 1.00 95.62 1125 ASP A CA 1
ATOM 8983 C C . ASP A 1 1125 ? -23.597 9.433 -10.937 1.00 95.62 1125 ASP A C 1
ATOM 8985 O O . ASP A 1 1125 ? -23.543 8.216 -10.729 1.00 95.62 1125 ASP A O 1
ATOM 8989 N N . LYS A 1 1126 ? -22.480 10.178 -10.963 1.00 96.25 1126 LYS A N 1
ATOM 8990 C CA . LYS A 1 1126 ? -21.132 9.625 -10.741 1.00 96.25 1126 LYS A CA 1
ATOM 8991 C C . LYS A 1 1126 ? -20.951 9.022 -9.346 1.00 96.25 1126 LYS A C 1
ATOM 8993 O O . LYS A 1 1126 ? -20.081 8.160 -9.201 1.00 96.25 1126 LYS A O 1
ATOM 8998 N N . LEU A 1 1127 ? -21.727 9.443 -8.342 1.00 96.12 1127 LEU A N 1
ATOM 8999 C CA . LEU A 1 1127 ? -21.648 8.876 -6.994 1.00 96.12 1127 LEU A CA 1
ATOM 9000 C C . LEU A 1 1127 ? -22.222 7.463 -6.918 1.00 96.12 1127 LEU A C 1
ATOM 9002 O O . LEU A 1 1127 ? -21.840 6.739 -6.005 1.00 96.12 1127 LEU A O 1
ATOM 9006 N N . LYS A 1 1128 ? -23.073 7.037 -7.865 1.00 96.81 1128 LYS A N 1
ATOM 9007 C CA . LYS A 1 1128 ? -23.705 5.703 -7.857 1.00 96.81 1128 LYS A CA 1
ATOM 9008 C C . LYS A 1 1128 ? -24.315 5.375 -6.487 1.00 96.81 1128 LYS A C 1
ATOM 9010 O O . LYS A 1 1128 ? -23.951 4.362 -5.894 1.00 96.81 1128 LYS A O 1
ATOM 9015 N N . LEU A 1 1129 ? -25.149 6.280 -5.968 1.00 96.44 1129 LEU A N 1
ATOM 9016 C CA . LEU A 1 1129 ? -25.727 6.204 -4.620 1.00 96.44 1129 LEU A CA 1
ATOM 9017 C C . LEU A 1 1129 ? -26.289 4.801 -4.334 1.00 96.44 1129 LEU A C 1
ATOM 9019 O O . LEU A 1 1129 ? -26.950 4.211 -5.190 1.00 96.44 1129 LEU A O 1
ATOM 9023 N N . SER A 1 1130 ? -25.987 4.258 -3.154 1.00 94.44 1130 SER A N 1
ATOM 9024 C CA . SER A 1 1130 ? -26.490 2.947 -2.726 1.00 94.44 1130 SER A CA 1
ATOM 9025 C C . SER A 1 1130 ? -27.811 3.081 -1.958 1.00 94.44 1130 SER A C 1
ATOM 9027 O O . SER A 1 1130 ? -28.399 4.163 -1.913 1.00 94.44 1130 SER A O 1
ATOM 9029 N N . GLY A 1 1131 ? -28.327 1.964 -1.434 1.00 91.81 1131 GLY A N 1
ATOM 9030 C CA . GLY A 1 1131 ? -29.650 1.872 -0.810 1.00 91.81 1131 GLY A CA 1
ATOM 9031 C C . GLY A 1 1131 ? -29.870 2.791 0.400 1.00 91.81 1131 GLY A C 1
ATOM 9032 O O . GLY A 1 1131 ? -29.046 3.625 0.759 1.00 91.81 1131 GLY A O 1
ATOM 9033 N N . HIS A 1 1132 ? -31.025 2.643 1.042 1.00 92.12 1132 HIS A N 1
ATOM 9034 C CA . HIS A 1 1132 ? -31.394 3.470 2.187 1.00 92.12 1132 HIS A CA 1
ATOM 9035 C C . HIS A 1 1132 ? -30.657 3.028 3.462 1.00 92.12 1132 HIS A C 1
ATOM 9037 O O . HIS A 1 1132 ? -30.736 1.868 3.857 1.00 92.12 1132 HIS A O 1
ATOM 9043 N N . PHE A 1 1133 ? -29.992 3.966 4.135 1.00 95.94 1133 PHE A N 1
ATOM 9044 C CA . PHE A 1 1133 ? -29.428 3.799 5.476 1.00 95.94 1133 PHE A CA 1
ATOM 9045 C C . PHE A 1 1133 ? -30.069 4.842 6.397 1.00 95.94 1133 PHE A C 1
ATOM 9047 O O . PHE A 1 1133 ? -30.354 5.945 5.943 1.00 95.94 1133 PHE A O 1
ATOM 9054 N N . VAL A 1 1134 ? -30.326 4.544 7.669 1.00 96.00 1134 VAL A N 1
ATOM 9055 C CA . VAL A 1 1134 ? -30.966 5.513 8.579 1.00 96.00 1134 VAL A CA 1
ATOM 9056 C C . VAL A 1 1134 ? -29.908 6.134 9.472 1.00 96.00 1134 VAL A C 1
ATOM 9058 O O . VAL A 1 1134 ? -29.391 5.456 10.355 1.00 96.00 1134 VAL A O 1
ATOM 9061 N N . VAL A 1 1135 ? -29.610 7.420 9.280 1.00 96.12 1135 VAL A N 1
ATOM 9062 C CA . VAL A 1 1135 ? -28.755 8.157 10.216 1.00 96.12 1135 VAL A CA 1
ATOM 9063 C C . VAL A 1 1135 ? -29.602 8.584 11.417 1.00 96.12 1135 VAL A C 1
ATOM 9065 O O . VAL A 1 1135 ? -30.514 9.393 11.282 1.00 96.12 1135 VAL A O 1
ATOM 9068 N N . ARG A 1 1136 ? -29.320 8.014 12.589 1.00 95.06 1136 ARG A N 1
ATOM 9069 C CA . ARG A 1 1136 ? -29.980 8.318 13.866 1.00 95.06 1136 ARG A CA 1
ATOM 9070 C C . ARG A 1 1136 ? -29.267 9.462 14.594 1.00 95.06 1136 ARG A C 1
ATOM 9072 O O . ARG A 1 1136 ? -28.037 9.551 14.558 1.00 95.06 1136 ARG A O 1
ATOM 9079 N N . ASP A 1 1137 ? -30.031 10.313 15.277 1.00 92.56 1137 ASP A N 1
ATOM 9080 C CA . ASP A 1 1137 ? -29.498 11.379 16.132 1.00 92.56 1137 ASP A CA 1
ATOM 9081 C C . ASP A 1 1137 ? -29.380 10.897 17.584 1.00 92.56 1137 ASP A C 1
ATOM 9083 O O . ASP A 1 1137 ? -30.364 10.846 18.314 1.00 92.56 1137 ASP A O 1
ATOM 9087 N N . PHE A 1 1138 ? -28.161 10.565 18.010 1.00 84.62 1138 PHE A N 1
ATOM 9088 C CA . PHE A 1 1138 ? -27.880 10.144 19.387 1.00 84.62 1138 PHE A CA 1
ATOM 9089 C C . PHE A 1 1138 ? -27.539 11.304 20.332 1.00 84.62 1138 PHE A C 1
ATOM 9091 O O . PHE A 1 1138 ? -27.247 11.070 21.505 1.00 84.62 1138 PHE A O 1
ATOM 9098 N N . ARG A 1 1139 ? -27.589 12.567 19.876 1.00 80.25 1139 ARG A N 1
ATOM 9099 C CA . ARG A 1 1139 ? -27.240 13.724 20.725 1.00 80.25 1139 ARG A CA 1
ATOM 9100 C C . ARG A 1 1139 ? -28.173 13.894 21.927 1.00 80.25 1139 ARG A C 1
ATOM 9102 O O . ARG A 1 1139 ? -27.786 14.546 22.892 1.00 80.25 1139 ARG A O 1
ATOM 9109 N N . TYR A 1 1140 ? -29.367 13.302 21.885 1.00 59.28 1140 TYR A N 1
ATOM 9110 C CA . TYR A 1 1140 ? -30.383 13.416 22.935 1.00 59.28 1140 TYR A CA 1
ATOM 9111 C C . TYR A 1 1140 ? -30.521 12.171 23.821 1.00 59.28 1140 TYR A C 1
ATOM 9113 O O . TYR A 1 1140 ? -31.199 12.237 24.844 1.00 59.28 1140 TYR A O 1
ATOM 9121 N N . GLU A 1 1141 ? -29.862 11.065 23.467 1.00 56.75 1141 GLU A N 1
ATOM 9122 C CA . GLU A 1 1141 ? -30.022 9.766 24.141 1.00 56.75 1141 GLU A CA 1
ATOM 9123 C C . GLU A 1 1141 ? -28.764 9.283 24.869 1.00 56.75 1141 GLU A C 1
ATOM 9125 O O . GLU A 1 1141 ? -28.794 8.220 25.487 1.00 56.75 1141 GLU A O 1
ATOM 9130 N N . ALA A 1 1142 ? -27.667 10.051 24.839 1.00 51.53 1142 ALA A N 1
ATOM 9131 C CA . ALA A 1 1142 ? -26.489 9.734 25.639 1.00 51.53 1142 ALA A CA 1
ATOM 9132 C C . ALA A 1 1142 ? -26.913 9.564 27.115 1.00 51.53 1142 ALA A C 1
ATOM 9134 O O . ALA A 1 1142 ? -27.527 10.488 27.666 1.00 51.53 1142 ALA A O 1
ATOM 9135 N N . PRO A 1 1143 ? -26.642 8.405 27.752 1.00 48.91 1143 PRO A N 1
ATOM 9136 C CA . PRO A 1 1143 ? -27.066 8.152 29.120 1.00 48.91 1143 PRO A CA 1
ATOM 9137 C C . PRO A 1 1143 ? -26.493 9.247 30.016 1.00 48.91 1143 PRO A C 1
ATOM 9139 O O . PRO A 1 1143 ? -25.280 9.357 30.174 1.00 48.91 1143 PRO A O 1
ATOM 9142 N N . LYS A 1 1144 ? -27.359 10.079 30.598 1.00 49.91 1144 LYS A N 1
ATOM 9143 C CA . LYS A 1 1144 ? -26.937 11.149 31.516 1.00 49.91 1144 LYS A CA 1
ATOM 9144 C C . LYS A 1 1144 ? -26.308 10.607 32.810 1.00 49.91 1144 LYS A C 1
ATOM 9146 O O . LYS A 1 1144 ? -25.721 11.386 33.551 1.00 49.91 1144 LYS A O 1
ATOM 9151 N N . ASP A 1 1145 ? -26.373 9.294 33.032 1.00 45.19 1145 ASP A N 1
ATOM 9152 C CA . ASP A 1 1145 ? -26.018 8.639 34.292 1.00 45.19 1145 ASP A CA 1
ATOM 9153 C C . ASP A 1 1145 ? -24.635 7.957 34.293 1.00 45.19 1145 ASP A C 1
ATOM 9155 O O . ASP A 1 1145 ? -24.340 7.177 35.192 1.00 45.19 1145 ASP A O 1
ATOM 9159 N N . SER A 1 1146 ? -23.734 8.253 33.345 1.00 40.81 1146 SER A N 1
ATOM 9160 C CA . SER A 1 1146 ? -22.371 7.682 33.351 1.00 40.81 1146 SER A CA 1
ATOM 9161 C C . SER A 1 1146 ? -21.400 8.337 34.354 1.00 40.81 1146 SER A C 1
ATOM 9163 O O . SER A 1 1146 ? -20.186 8.218 34.197 1.00 40.81 1146 SER A O 1
ATOM 9165 N N . SER A 1 1147 ? -21.893 9.044 35.377 1.00 30.77 1147 SER A N 1
ATOM 9166 C CA . SER A 1 1147 ? -21.092 9.421 36.548 1.00 30.77 1147 SER A CA 1
ATOM 9167 C C . SER A 1 1147 ? -21.153 8.298 37.591 1.00 30.77 1147 SER A C 1
ATOM 9169 O O . SER A 1 1147 ? -21.848 8.424 38.602 1.00 30.77 1147 SER A O 1
ATOM 9171 N N . ALA A 1 1148 ? -20.469 7.189 37.317 1.00 33.25 1148 ALA A N 1
ATOM 9172 C CA . ALA A 1 1148 ? -20.246 6.099 38.266 1.00 33.25 1148 ALA A CA 1
ATOM 9173 C C . ALA A 1 1148 ? -18.771 5.697 38.260 1.00 33.25 1148 ALA A C 1
ATOM 9175 O O . ALA A 1 1148 ? -18.242 5.456 37.150 1.00 33.25 1148 ALA A O 1
#